Protein AF-0000000074454286 (afdb_homodimer)

Sequence (954 aa):
MTEEVDLLHLKRLQCFNDAVFAIVATILVLPIRKLEEDATESTSLADQLTDKWQQLLIYLVGFLVICAVWESQVLRFRILSRLDDVLVWLNLGSLLFTSFLPFTCALEGMFTDKYLAMMLICGNLLVLEILEVVMIVYAFHHPCLLDPEFENLCHQEIKQRLKLMLVKKVVNPFLYILAGAVSLAKIELALIVVAIVVFSPCINRLAGVIYRKWTRVRLTGSEFDRMFGNFIDKERVEFFSDGLFAIVSTLLILDITAEDFPTKEEVDRHGIQNSLLHMKSEILTYGATFVVVALLWFTHHSLFHFIENLNQVMLVCNNISLAFVGLAPLINVTLNRYAGYGKADSRLAVQVGAIIIFMASISQAVVFVIALCKGPNYLMARANPSVGSRTHTYLALKMAILPLMTFVVYLVAALCPSASASLSDDVYHIAAGLTPVIFILMKIVFSCFKDHRHCRQWRRGSVQEIDSEFYQIIESDMTEEVDLLHLKRLQCFNDAVFAIVATILVLPIRKLEEDATESTSLADQLTDKWQQLLIYLVGFLVICAVWESQVLRFRILSRLDDVLVWLNLGSLLFTSFLPFTCALEGMFTDKYLAMMLICGNLLVLEILEVVMIVYAFHHPCLLDPEFENLCHQEIKQRLKLMLVKKVVNPFLYILAGAVSLAKIELALIVVAIVVFSPCINRLAGVIYRKWTRVRLTGSEFDRMFGNFIDKERVEFFSDGLFAIVSTLLILDITAEDFPTKEEVDRHGIQNSLLHMKSEILTYGATFVVVALLWFTHHSLFHFIENLNQVMLVCNNISLAFVGLAPLINVTLNRYAGYGKADSRLAVQVGAIIIFMASISQAVVFVIALCKGPNYLMARANPSVGSRTHTYLALKMAILPLMTFVVYLVAALCPSASASLSDDVYHIAAGLTPVIFILMKIVFSCFKDHRHCRQWRRGSVQEIDSEFYQIIESD

Foldseek 3Di:
DPPVPFWDALVVVLLVLLLLLLLLLLCLLVLVLPQDPPPPLPQFPVNSCVVQVLSLVLSLLLSLLSVLLNLVVQLLCQFFGTDGPVLVVLSVVLSVLSSCLSVLSSCCSVCVPDLVSLLVNLVSVLVSLVSSLVSLVVCLVPVVGGDPVCVPDDPVVSVVLNVLLVQLSVQSNVLSVVLSVCSVPPNVVSSVSSSCSSVSLVVSLVSSVVVCVVVVDPDDPVRSCSSSNSWDDLVSLLSSLVSNLVSLLVVLCCCVVPPVDDDPVNCVVPNPVVSVVVCVQLVLLNVLLSLLSVLLNVLLVLLSVFWQTDHSVLSSLLSQLSSLSSNSSSLSSQLVVCQPSAQPSLLVSLLVNLVSSLSNLVSSVVSSVVLQVVDCNTGPPCLHCVRNVLNVVLSNVSSVLRNVLSVVLNCCSVPVPRVVSVCNSCSSSVSSVCSVVVNVVSVVVSVVVVVVVVVVVCVVVCVVCVVVVVVVVVVVD/DPPVPFWDALVVVLLVLLLLLLLLLLCLLVLVLPQDPPPPLPDFPVNSCVVQVLSLVLSLLLSLLSVLLNLVVQLLCQFFGTDGPVLVVLSVVLSVLSSCLSVLSSCCSVCVPDLVSLLVNLVSVLVSLVSSLVSLVVCLVPVVGGDVVCVPDDPVVSVVLNVLLVQLSVQSNVLSVVLSVCSVPPSVVSSVSSSCSSVSLVVSLVSSVVVCVVVVDPDDPVRSCSNSNSWDDLVSLLSSLVSNLVSLLVVLCCCDVPPVDDDPVNCVVPNPVVSVVVCVQLVLLNVLLSLLSVLLNVLLVLLSVFWQTDHSLLSSLLSQLSSLSSNSSSLSSQLVVQQPSALPSLLVSLLVNLVSSLSNLVSSLVSSVVLQVVDCNTGPPCLHCVRNVLNVVLSNVSSVLRNVLSVVLNCCSVPVPRVVSVCNSCSSSVSSVCSVVVNVVSVVVSVVVVVVVVVVVVVVVCVVCVVVVVVVVVVVD

pLDDT: mean 83.45, std 13.97, range [27.8, 98.0]

Solvent-accessible surface area (backbone atoms only — not comparable to full-atom values): 48932 Å² total; per-residue (Å²): 129,82,76,72,79,68,58,42,75,48,64,62,58,50,53,38,50,33,38,34,52,20,46,41,44,39,56,45,40,54,73,70,45,64,65,73,74,79,52,50,100,76,63,49,60,67,56,51,48,64,70,40,46,62,36,52,49,46,37,54,48,50,32,44,37,48,51,38,51,50,50,53,52,54,59,54,53,62,50,42,55,35,34,44,70,66,57,51,50,52,48,51,54,42,49,55,53,51,42,46,42,47,46,35,51,50,43,31,40,74,36,66,87,44,47,64,30,52,37,47,40,27,49,49,53,36,52,46,49,50,52,49,50,51,52,52,55,53,38,70,73,36,66,82,26,34,26,72,82,56,69,81,50,54,74,67,54,49,52,49,50,50,51,53,51,48,58,47,56,47,54,60,49,49,42,31,51,49,20,37,57,37,21,77,76,39,50,71,58,15,53,52,42,52,51,48,50,52,49,35,70,62,50,31,39,52,49,48,51,50,47,35,66,70,68,66,58,88,65,55,71,66,55,43,41,64,72,56,39,70,72,54,60,59,68,58,55,49,48,26,50,40,35,33,54,30,50,47,55,47,52,42,43,44,51,47,53,70,69,64,45,87,46,71,68,52,29,71,73,62,29,61,68,53,50,50,59,70,40,43,66,54,51,49,45,42,53,28,51,42,44,48,52,47,50,52,49,50,44,50,53,59,52,57,70,42,42,65,48,51,52,62,67,43,48,52,31,47,50,51,16,49,55,32,50,39,43,50,52,42,38,48,48,42,42,60,69,24,48,81,77,38,56,69,45,20,25,48,33,46,33,52,37,23,50,38,52,24,50,19,34,45,26,51,37,47,36,54,52,51,28,62,70,74,31,69,72,23,22,41,61,56,53,33,63,88,74,20,48,64,54,20,51,53,50,52,48,56,45,43,48,57,32,51,52,27,48,50,47,31,48,46,32,70,62,51,54,79,88,46,39,66,51,35,63,40,40,62,52,49,48,39,61,46,51,61,50,50,54,51,51,50,50,51,53,54,51,50,51,48,51,50,48,51,51,46,46,48,51,47,45,51,44,46,49,46,47,50,54,50,52,52,58,55,68,75,100,128,83,76,74,78,69,59,41,73,49,65,61,59,50,52,38,49,34,37,34,53,21,45,44,46,39,57,45,41,55,72,70,44,61,63,72,74,80,50,49,99,77,65,50,57,69,56,53,48,65,69,40,43,62,36,52,49,46,39,56,48,50,32,43,38,49,50,37,52,49,50,52,52,54,60,54,54,63,50,40,55,36,35,44,69,66,58,50,50,52,49,50,54,43,48,54,53,52,42,45,43,47,44,33,52,49,42,31,39,74,38,64,86,44,46,64,30,52,36,47,40,27,49,48,53,36,52,46,49,51,52,49,51,52,51,52,54,51,39,70,73,36,66,83,27,34,28,73,83,54,70,80,49,52,73,68,52,49,51,50,50,51,51,52,51,49,58,48,55,47,54,60,49,48,42,30,52,48,20,35,56,37,22,76,77,38,48,71,58,15,53,50,43,51,50,48,49,53,49,34,69,62,51,32,39,51,51,47,51,50,48,36,67,70,69,67,60,89,64,55,72,65,54,44,41,63,72,56,38,69,70,54,61,60,66,58,54,49,49,24,51,40,35,33,54,31,47,46,55,49,52,42,42,43,50,48,52,70,68,64,46,88,47,70,67,52,31,70,73,62,29,62,67,53,51,51,58,71,40,41,64,53,52,49,45,42,52,28,52,40,46,48,53,48,49,51,49,50,43,49,53,58,51,57,70,41,43,65,46,49,50,63,68,43,48,52,31,47,50,51,16,49,54,31,52,38,43,49,52,43,39,47,48,41,40,59,67,25,50,80,78,38,59,67,44,18,25,49,32,47,35,53,35,23,49,37,53,26,52,20,34,44,26,50,39,47,36,53,51,52,27,62,70,73,31,72,73,23,23,39,60,55,55,32,64,87,74,19,47,64,54,20,51,52,52,52,48,56,45,44,48,56,32,50,51,26,48,50,48,31,49,46,32,70,63,51,55,80,89,46,39,66,51,34,63,40,40,60,52,50,48,38,60,44,50,60,50,51,55,51,52,51,49,50,53,56,52,50,51,49,52,51,45,51,52,45,48,48,52,48,45,52,45,46,51,47,46,49,53,50,52,53,58,55,66,74,101

Organism: Stylophora pistillata (NCBI:txid50429)

Nearest PDB structures (foldseek):
  6w8p-assembly1_B  TM=8.683E-01  e=8.591E-17  Homo sapiens
  7unl-assembly1_A  TM=8.965E-01  e=6.918E-15  Homo sapiens
  6w8o-assembly1_B  TM=8.410E-01  e=3.084E-16  Homo sapiens
  8vic-assembly1_B  TM=8.983E-01  e=2.380E-14  Homo sapiens
  6w8n-assembly1_B  TM=8.436E-01  e=1.206E-15  Homo sapiens

Structure (mmCIF, N/CA/C/O backbone):
data_AF-0000000074454286-model_v1
#
loop_
_entity.id
_entity.type
_entity.pdbx_description
1 polymer 'Endosomal/lysosomal proton channel TMEM175'
#
loop_
_atom_site.group_PDB
_atom_site.id
_atom_site.type_symbol
_atom_site.label_atom_id
_atom_site.label_alt_id
_atom_site.label_comp_id
_atom_site.label_asym_id
_atom_site.label_entity_id
_atom_site.label_seq_id
_atom_site.pdbx_PDB_ins_code
_atom_site.Cartn_x
_atom_site.Cartn_y
_atom_site.Cartn_z
_atom_site.occupancy
_atom_site.B_iso_or_equiv
_atom_site.auth_seq_id
_atom_site.auth_comp_id
_atom_site.auth_asym_id
_atom_site.auth_atom_id
_atom_site.pdbx_PDB_model_num
ATOM 1 N N . MET A 1 1 ? -20.047 -25.688 -24.312 1 27.86 1 MET A N 1
ATOM 2 C CA . MET A 1 1 ? -19.078 -25.047 -23.422 1 27.86 1 MET A CA 1
ATOM 3 C C . MET A 1 1 ? -19.469 -23.609 -23.109 1 27.86 1 MET A C 1
ATOM 5 O O . MET A 1 1 ? -19.5 -22.766 -24.016 1 27.86 1 MET A O 1
ATOM 9 N N . THR A 1 2 ? -20.438 -23.312 -22.422 1 34.41 2 THR A N 1
ATOM 10 C CA . THR A 1 2 ? -21.125 -22.062 -22.125 1 34.41 2 THR A CA 1
ATOM 11 C C . THR A 1 2 ? -20.109 -20.938 -21.891 1 34.41 2 THR A C 1
ATOM 13 O O . THR A 1 2 ? -19.203 -21.078 -21.047 1 34.41 2 THR A O 1
ATOM 16 N N . GLU A 1 3 ? -19.719 -20.234 -22.812 1 39.44 3 GLU A N 1
ATOM 17 C CA . GLU A 1 3 ? -18.875 -19.062 -23.094 1 39.44 3 GLU A CA 1
ATOM 18 C C . GLU A 1 3 ? -18.984 -18.031 -21.969 1 39.44 3 GLU A C 1
ATOM 20 O O . GLU A 1 3 ? -19.891 -17.203 -21.953 1 39.44 3 GLU A O 1
ATOM 25 N N . GLU A 1 4 ? -18.969 -18.391 -20.719 1 45.56 4 GLU A N 1
ATOM 26 C CA . GLU A 1 4 ? -19.281 -17.641 -19.516 1 45.56 4 GLU A CA 1
ATOM 27 C C . GLU A 1 4 ? -18.422 -16.375 -19.406 1 45.56 4 GLU A C 1
ATOM 29 O O . GLU A 1 4 ? -17.281 -16.438 -18.953 1 45.56 4 GLU A O 1
ATOM 34 N N . VAL A 1 5 ? -18.688 -15.453 -20.359 1 48.56 5 VAL A N 1
ATOM 35 C CA . VAL A 1 5 ? -18.109 -14.227 -20.875 1 48.56 5 VAL A CA 1
ATOM 36 C C . VAL A 1 5 ? -17.703 -13.305 -19.734 1 48.56 5 VAL A C 1
ATOM 38 O O . VAL A 1 5 ? -16.688 -12.633 -19.797 1 48.56 5 VAL A O 1
ATOM 41 N N . ASP A 1 6 ? -18.516 -13.25 -18.578 1 57.16 6 ASP A N 1
ATOM 42 C CA . ASP A 1 6 ? -18.375 -12.078 -17.719 1 57.16 6 ASP A CA 1
ATOM 43 C C . ASP A 1 6 ? -17.734 -12.43 -16.391 1 57.16 6 ASP A C 1
ATOM 45 O O . ASP A 1 6 ? -17.969 -11.758 -15.383 1 57.16 6 ASP A O 1
ATOM 49 N N . LEU A 1 7 ? -17 -13.484 -16.453 1 61.41 7 LEU A N 1
ATOM 50 C CA . LEU A 1 7 ? -16.422 -13.844 -15.156 1 61.41 7 LEU A CA 1
ATOM 51 C C . LEU A 1 7 ? -14.961 -13.445 -15.078 1 61.41 7 LEU A C 1
ATOM 53 O O . LEU A 1 7 ? -14.227 -13.555 -16.062 1 61.41 7 LEU A O 1
ATOM 57 N N . LEU A 1 8 ? -14.703 -12.742 -14.039 1 74.06 8 LEU A N 1
ATOM 58 C CA . LEU A 1 8 ? -13.359 -12.234 -13.781 1 74.06 8 LEU A CA 1
ATOM 59 C C . LEU A 1 8 ? -12.625 -13.109 -12.773 1 74.06 8 LEU A C 1
ATOM 61 O O . LEU A 1 8 ? -13.258 -13.883 -12.039 1 74.06 8 LEU A O 1
ATOM 65 N N . HIS A 1 9 ? -11.32 -13.039 -12.797 1 77.25 9 HIS A N 1
ATOM 66 C CA . HIS A 1 9 ? -10.484 -13.758 -11.852 1 77.25 9 HIS A CA 1
ATOM 67 C C . HIS A 1 9 ? -10.531 -13.117 -10.469 1 77.25 9 HIS A C 1
ATOM 69 O O . HIS A 1 9 ? -10.602 -11.891 -10.352 1 77.25 9 HIS A O 1
ATOM 75 N N . LEU A 1 10 ? -10.516 -13.906 -9.445 1 83.88 10 LEU A N 1
ATOM 76 C CA . LEU A 1 10 ? -10.711 -13.508 -8.055 1 83.88 10 LEU A CA 1
ATOM 77 C C . LEU A 1 10 ? -9.406 -12.984 -7.461 1 83.88 10 LEU A C 1
ATOM 79 O O . LEU A 1 10 ? -9.43 -12.156 -6.543 1 83.88 10 LEU A O 1
ATOM 83 N N . LYS A 1 11 ? -8.336 -13.352 -7.984 1 84.25 11 LYS A N 1
ATOM 84 C CA . LYS A 1 11 ? -7.039 -13.133 -7.348 1 84.25 11 LYS A CA 1
ATOM 85 C C . LYS A 1 11 ? -6.703 -11.648 -7.281 1 84.25 11 LYS A C 1
ATOM 87 O O . LYS A 1 11 ? -6.258 -11.148 -6.246 1 84.25 11 LYS A O 1
ATOM 92 N N . ARG A 1 12 ? -7 -10.922 -8.32 1 88.62 12 ARG A N 1
ATOM 93 C CA . ARG A 1 12 ? -6.645 -9.508 -8.359 1 88.62 12 ARG A CA 1
ATOM 94 C C . ARG A 1 12 ? -7.473 -8.703 -7.359 1 88.62 12 ARG A C 1
ATOM 96 O O . ARG A 1 12 ? -6.945 -7.828 -6.672 1 88.62 12 ARG A O 1
ATOM 103 N N . LEU A 1 13 ? -8.75 -9 -7.355 1 91.19 13 LEU A N 1
ATOM 104 C CA . LEU A 1 13 ? -9.617 -8.305 -6.414 1 91.19 13 LEU A CA 1
ATOM 105 C C . LEU A 1 13 ? -9.211 -8.602 -4.973 1 91.19 13 LEU A C 1
ATOM 107 O O . LEU A 1 13 ? -9.227 -7.707 -4.125 1 91.19 13 LEU A O 1
ATOM 111 N N . GLN A 1 14 ? -8.828 -9.828 -4.707 1 90.81 14 GLN A N 1
ATOM 112 C CA . GLN A 1 14 ? -8.391 -10.219 -3.373 1 90.81 14 GLN A CA 1
ATOM 113 C C . GLN A 1 14 ? -7.125 -9.461 -2.969 1 90.81 14 GLN A C 1
ATOM 115 O O . GLN A 1 14 ? -7.027 -8.961 -1.844 1 90.81 14 GLN A O 1
ATOM 120 N N . CYS A 1 15 ? -6.23 -9.359 -3.863 1 89.75 15 CYS A N 1
ATOM 121 C CA . CYS A 1 15 ? -4.988 -8.648 -3.598 1 89.75 15 CYS A CA 1
ATOM 122 C C . CYS A 1 15 ? -5.246 -7.164 -3.375 1 89.75 15 CYS A C 1
ATOM 124 O O . CYS A 1 15 ? -4.613 -6.535 -2.525 1 89.75 15 CYS A O 1
ATOM 126 N N . PHE A 1 16 ? -6.195 -6.676 -4.164 1 93.69 16 PHE A N 1
ATOM 127 C CA . PHE A 1 16 ? -6.562 -5.273 -4.008 1 93.69 16 PHE A CA 1
ATOM 128 C C . PHE A 1 16 ? -7.152 -5.02 -2.625 1 93.69 16 PHE A C 1
ATOM 130 O O . PHE A 1 16 ? -6.797 -4.043 -1.962 1 93.69 16 PHE A O 1
ATOM 137 N N . ASN A 1 17 ? -8 -5.914 -2.188 1 94.38 17 ASN A N 1
ATOM 138 C CA . ASN A 1 17 ? -8.602 -5.816 -0.859 1 94.38 17 ASN A CA 1
ATOM 139 C C . ASN A 1 17 ? -7.543 -5.891 0.238 1 94.38 17 ASN A C 1
ATOM 141 O O . ASN A 1 17 ? -7.562 -5.098 1.182 1 94.38 17 ASN A O 1
ATOM 145 N N . ASP A 1 18 ? -6.621 -6.82 0.108 1 94.06 18 ASP A N 1
ATOM 146 C CA . ASP A 1 18 ? -5.559 -6.977 1.099 1 94.06 18 ASP A CA 1
ATOM 147 C C . ASP A 1 18 ? -4.754 -5.688 1.246 1 94.06 18 ASP A C 1
ATOM 149 O O . ASP A 1 18 ? -4.434 -5.273 2.363 1 94.06 18 ASP A O 1
ATOM 153 N N . ALA A 1 19 ? -4.484 -5.078 0.121 1 94.62 19 ALA A N 1
ATOM 154 C CA . ALA A 1 19 ? -3.697 -3.846 0.132 1 94.62 19 ALA A CA 1
ATOM 155 C C . ALA A 1 19 ? -4.453 -2.717 0.826 1 94.62 19 ALA A C 1
ATOM 157 O O . ALA A 1 19 ? -3.891 -2.008 1.664 1 94.62 19 ALA A O 1
ATOM 158 N N . VAL A 1 20 ? -5.699 -2.543 0.505 1 96.19 20 VAL A N 1
ATOM 159 C CA . VAL A 1 20 ? -6.492 -1.458 1.075 1 96.19 20 VAL A CA 1
ATOM 160 C C . VAL A 1 20 ? -6.617 -1.646 2.584 1 96.19 20 VAL A C 1
ATOM 162 O O . VAL A 1 20 ? -6.422 -0.702 3.354 1 96.19 20 VAL A O 1
ATOM 165 N N . PHE A 1 21 ? -6.852 -2.871 3.039 1 96.75 21 PHE A N 1
ATOM 166 C CA . PHE A 1 21 ? -7 -3.145 4.465 1 96.75 21 PHE A CA 1
ATOM 167 C C . PHE A 1 21 ? -5.691 -2.885 5.203 1 96.75 21 PHE A C 1
ATOM 169 O O . PHE A 1 21 ? -5.695 -2.342 6.309 1 96.75 21 PHE A O 1
ATOM 176 N N . ALA A 1 22 ? -4.59 -3.311 4.578 1 96.5 22 ALA A N 1
ATOM 177 C CA . ALA A 1 22 ? -3.285 -3.09 5.199 1 96.5 22 ALA A CA 1
ATOM 178 C C . ALA A 1 22 ? -3.01 -1.601 5.379 1 96.5 22 ALA A C 1
ATOM 180 O O . ALA A 1 22 ? -2.543 -1.175 6.438 1 96.5 22 ALA A O 1
ATOM 181 N N . ILE A 1 23 ? -3.359 -0.828 4.355 1 95.31 23 ILE A N 1
ATOM 182 C CA . ILE A 1 23 ? -3.105 0.608 4.398 1 95.31 23 ILE A CA 1
ATOM 183 C C . ILE A 1 23 ? -4.02 1.266 5.43 1 95.31 23 ILE A C 1
ATOM 185 O O . ILE A 1 23 ? -3.57 2.086 6.23 1 95.31 23 ILE A O 1
ATOM 189 N N . VAL A 1 24 ? -5.277 0.872 5.453 1 95.88 24 VAL A N 1
ATOM 190 C CA . VAL A 1 24 ? -6.258 1.44 6.367 1 95.88 24 VAL A CA 1
ATOM 191 C C . VAL A 1 24 ? -5.848 1.157 7.812 1 95.88 24 VAL A C 1
ATOM 193 O O . VAL A 1 24 ? -5.887 2.049 8.664 1 95.88 24 VAL A O 1
ATOM 196 N N . ALA A 1 25 ? -5.363 -0.051 8.086 1 96 25 ALA A N 1
ATOM 197 C CA . ALA A 1 25 ? -4.926 -0.417 9.43 1 96 25 ALA A CA 1
ATOM 198 C C . ALA A 1 25 ? -3.719 0.414 9.859 1 96 25 ALA A C 1
ATOM 200 O O . ALA A 1 25 ? -3.625 0.833 11.016 1 96 25 ALA A O 1
ATOM 201 N N . THR A 1 26 ? -2.896 0.72 8.906 1 94.06 26 THR A N 1
ATOM 202 C CA . THR A 1 26 ? -1.652 1.414 9.219 1 94.06 26 THR A CA 1
ATOM 203 C C . THR A 1 26 ? -1.902 2.904 9.43 1 94.06 26 THR A C 1
ATOM 205 O O . THR A 1 26 ? -1.291 3.525 10.305 1 94.06 26 THR A O 1
ATOM 208 N N . ILE A 1 27 ? -2.814 3.498 8.695 1 91.12 27 ILE A N 1
ATOM 209 C CA . ILE A 1 27 ? -3.012 4.941 8.742 1 91.12 27 ILE A CA 1
ATOM 210 C C . ILE A 1 27 ? -3.689 5.328 10.055 1 91.12 27 ILE A C 1
ATOM 212 O O . ILE A 1 27 ? -3.701 6.5 10.438 1 91.12 27 ILE A O 1
ATOM 216 N N . LEU A 1 28 ? -4.145 4.355 10.875 1 92.56 28 LEU A N 1
ATOM 217 C CA . LEU A 1 28 ? -4.719 4.602 12.195 1 92.56 28 LEU A CA 1
ATOM 218 C C . LEU A 1 28 ? -3.699 5.266 13.117 1 92.56 28 LEU A C 1
ATOM 220 O O . LEU A 1 28 ? -4.07 5.863 14.133 1 92.56 28 LEU A O 1
ATOM 224 N N . VAL A 1 29 ? -2.424 5.184 12.75 1 92.06 29 VAL A N 1
ATOM 225 C CA . VAL A 1 29 ? -1.364 5.68 13.625 1 92.06 29 VAL A CA 1
ATOM 226 C C . VAL A 1 29 ? -1.207 7.188 13.445 1 92.06 29 VAL A C 1
ATOM 228 O O . VAL A 1 29 ? -0.627 7.867 14.289 1 92.06 29 VAL A O 1
ATOM 231 N N . LEU A 1 30 ? -1.752 7.758 12.438 1 86.69 30 LEU A N 1
ATOM 232 C CA . LEU A 1 30 ? -1.452 9.125 12.031 1 86.69 30 LEU A CA 1
ATOM 233 C C . LEU A 1 30 ? -1.919 10.125 13.086 1 86.69 30 LEU A C 1
ATOM 235 O O . LEU A 1 30 ? -1.183 11.047 13.445 1 86.69 30 LEU A O 1
ATOM 239 N N . PRO A 1 31 ? -3.088 9.914 13.695 1 83.5 31 PRO A N 1
ATOM 240 C CA . PRO A 1 31 ? -3.506 10.875 14.719 1 83.5 31 PRO A CA 1
ATOM 241 C C . PRO A 1 31 ? -2.643 10.82 15.977 1 83.5 31 PRO A C 1
ATOM 243 O O . PRO A 1 31 ? -2.527 11.812 16.703 1 83.5 31 PRO A O 1
ATOM 246 N N . ILE A 1 32 ? -2.064 9.727 16.203 1 85 32 ILE A N 1
ATOM 247 C CA . ILE A 1 32 ? -1.253 9.539 17.406 1 85 32 ILE A CA 1
ATOM 248 C C . ILE A 1 32 ? 0.127 10.156 17.188 1 85 32 ILE A C 1
ATOM 250 O O . ILE A 1 32 ? 0.755 10.617 18.156 1 85 32 ILE A O 1
ATOM 254 N N . ARG A 1 33 ? 0.502 10.164 15.969 1 81.25 33 ARG A N 1
ATOM 255 C CA . ARG A 1 33 ? 1.832 10.68 15.656 1 81.25 33 ARG A CA 1
ATOM 256 C C . ARG A 1 33 ? 1.881 12.195 15.805 1 81.25 33 ARG A C 1
ATOM 258 O O . ARG A 1 33 ? 2.953 12.766 16.016 1 81.25 33 ARG A O 1
ATOM 265 N N . LYS A 1 34 ? 0.724 12.859 15.703 1 74.88 34 LYS A N 1
ATOM 266 C CA . LYS A 1 34 ? 0.707 14.312 15.859 1 74.88 34 LYS A CA 1
ATOM 267 C C . LYS A 1 34 ? 0.837 14.711 17.328 1 74.88 34 LYS A C 1
ATOM 269 O O . LYS A 1 34 ? -0.135 14.641 18.078 1 74.88 34 LYS A O 1
ATOM 274 N N . LEU A 1 35 ? 2.105 14.766 17.812 1 62.41 35 LEU A N 1
ATOM 275 C CA . LEU A 1 35 ? 2.361 15.227 19.172 1 62.41 35 LEU A CA 1
ATOM 276 C C . LEU A 1 35 ? 2.209 16.75 19.281 1 62.41 35 LEU A C 1
ATOM 278 O O . LEU A 1 35 ? 2.506 17.469 18.312 1 62.41 35 LEU A O 1
ATOM 282 N N . GLU A 1 36 ? 1.261 17.25 20.031 1 56.94 36 GLU A N 1
ATOM 283 C CA . GLU A 1 36 ? 0.898 18.656 20.172 1 56.94 36 GLU A CA 1
ATOM 284 C C . GLU A 1 36 ? 2.139 19.531 20.328 1 56.94 36 GLU A C 1
ATOM 286 O O . GLU A 1 36 ? 3.033 19.219 21.109 1 56.94 36 GLU A O 1
ATOM 291 N N . GLU A 1 37 ? 2.408 20.266 19.172 1 54 37 GLU A N 1
ATOM 292 C CA . GLU A 1 37 ? 3.467 21.281 19.203 1 54 37 GLU A CA 1
ATOM 293 C C . GLU A 1 37 ? 3.354 22.156 20.438 1 54 37 GLU A C 1
ATOM 295 O O . GLU A 1 37 ? 4.363 22.625 20.984 1 54 37 GLU A O 1
ATOM 300 N N . ASP A 1 38 ? 2.047 22.641 20.562 1 48.5 38 ASP A N 1
ATOM 301 C CA . ASP A 1 38 ? 1.923 23.719 21.531 1 48.5 38 ASP A CA 1
ATOM 302 C C . ASP A 1 38 ? 2.328 23.266 22.938 1 48.5 38 ASP A C 1
ATOM 304 O O . ASP A 1 38 ? 2.004 23.906 23.922 1 48.5 38 ASP A O 1
ATOM 308 N N . ALA A 1 39 ? 2.58 22.047 23.047 1 49.19 39 ALA A N 1
ATOM 309 C CA . ALA A 1 39 ? 3.041 21.75 24.391 1 49.19 39 ALA A CA 1
ATOM 310 C C . ALA A 1 39 ? 4.152 22.703 24.812 1 49.19 39 ALA A C 1
ATOM 312 O O . ALA A 1 39 ? 5.191 22.797 24.156 1 49.19 39 ALA A O 1
ATOM 313 N N . THR A 1 40 ? 3.77 23.641 25.25 1 46.72 40 THR A N 1
ATOM 314 C CA . THR A 1 40 ? 4.676 24.531 25.953 1 46.72 40 THR A CA 1
ATOM 315 C C . THR A 1 40 ? 5.949 23.797 26.359 1 46.72 40 THR A C 1
ATOM 317 O O . THR A 1 40 ? 5.949 22.578 26.516 1 46.72 40 THR A O 1
ATOM 320 N N . GLU A 1 41 ? 7.148 24.5 26.094 1 51.16 41 GLU A N 1
ATOM 321 C CA . GLU A 1 41 ? 8.469 24.172 26.609 1 51.16 41 GLU A CA 1
ATOM 322 C C . GLU A 1 41 ? 8.375 23.141 27.734 1 51.16 41 GLU A C 1
ATOM 324 O O . GLU A 1 41 ? 9.32 22.375 27.969 1 51.16 41 GLU A O 1
ATOM 329 N N . SER A 1 42 ? 7.25 23.062 28.469 1 55.72 42 SER A N 1
ATOM 330 C CA . SER A 1 42 ? 7.328 22.469 29.797 1 55.72 42 SER A CA 1
ATOM 331 C C . SER A 1 42 ? 6.719 21.062 29.812 1 55.72 42 SER A C 1
ATOM 333 O O . SER A 1 42 ? 6.832 20.344 30.797 1 55.72 42 SER A O 1
ATOM 335 N N . THR A 1 43 ? 6.098 20.625 28.594 1 69.75 43 THR A N 1
ATOM 336 C CA . THR A 1 43 ? 5.434 19.344 28.859 1 69.75 43 THR A CA 1
ATOM 337 C C . THR A 1 43 ? 6.34 18.172 28.5 1 69.75 43 THR A C 1
ATOM 339 O O . THR A 1 43 ? 6.848 18.109 27.375 1 69.75 43 THR A O 1
ATOM 342 N N . SER A 1 44 ? 6.719 17.406 29.469 1 81 44 SER A N 1
ATOM 343 C CA . SER A 1 44 ? 7.57 16.219 29.375 1 81 44 SER A CA 1
ATOM 344 C C . SER A 1 44 ? 6.949 15.156 28.469 1 81 44 SER A C 1
ATOM 346 O O . SER A 1 44 ? 5.734 15.164 28.25 1 81 44 SER A O 1
ATOM 348 N N . LEU A 1 45 ? 7.691 14.445 27.719 1 84.69 45 LEU A N 1
ATOM 349 C CA . LEU A 1 45 ? 7.238 13.336 26.875 1 84.69 45 LEU A CA 1
ATOM 350 C C . LEU A 1 45 ? 6.348 12.383 27.672 1 84.69 45 LEU A C 1
ATOM 352 O O . LEU A 1 45 ? 5.355 11.875 27.156 1 84.69 45 LEU A O 1
ATOM 356 N N . ALA A 1 46 ? 6.707 12.156 28.922 1 84.19 46 ALA A N 1
ATOM 357 C CA . ALA A 1 46 ? 5.914 11.281 29.781 1 84.19 46 ALA A CA 1
ATOM 358 C C . ALA A 1 46 ? 4.484 11.805 29.922 1 84.19 46 ALA A C 1
ATOM 360 O O . ALA A 1 46 ? 3.527 11.031 29.891 1 84.19 46 ALA A O 1
ATOM 361 N N . ASP A 1 47 ? 4.363 13.07 30.047 1 84.12 47 ASP A N 1
ATOM 362 C CA . ASP A 1 47 ? 3.049 13.688 30.188 1 84.12 47 ASP A CA 1
ATOM 363 C C . ASP A 1 47 ? 2.248 13.57 28.891 1 84.12 47 ASP A C 1
ATOM 365 O O . ASP A 1 47 ? 1.048 13.289 28.922 1 84.12 47 ASP A O 1
ATOM 369 N N . GLN A 1 48 ? 2.889 13.711 27.844 1 85.06 48 GLN A N 1
ATOM 370 C CA . GLN A 1 48 ? 2.205 13.625 26.562 1 85.06 48 GLN A CA 1
ATOM 371 C C . GLN A 1 48 ? 1.738 12.203 26.281 1 85.06 48 GLN A C 1
ATOM 373 O O . GLN A 1 48 ? 0.639 11.992 25.766 1 85.06 48 GLN A O 1
ATOM 378 N N . LEU A 1 49 ? 2.59 11.312 26.672 1 85.44 49 LEU A N 1
ATOM 379 C CA . LEU A 1 49 ? 2.24 9.914 26.453 1 85.44 49 LEU A CA 1
ATOM 380 C C . LEU A 1 49 ? 1.092 9.484 27.359 1 85.44 49 LEU A C 1
ATOM 382 O O . LEU A 1 49 ? 0.227 8.711 26.953 1 85.44 49 LEU A O 1
ATOM 386 N N . THR A 1 50 ? 1.124 9.969 28.562 1 85.06 50 THR A N 1
ATOM 387 C CA . THR A 1 50 ? 0.041 9.672 29.484 1 85.06 50 THR A CA 1
ATOM 388 C C . THR A 1 50 ? -1.267 10.297 29.016 1 85.06 50 THR A C 1
ATOM 390 O O . THR A 1 50 ? -2.34 9.719 29.188 1 85.06 50 THR A O 1
ATOM 393 N N . ASP A 1 51 ? -1.116 11.406 28.406 1 82.69 51 ASP A N 1
ATOM 394 C CA . ASP A 1 51 ? -2.299 12.07 27.875 1 82.69 51 ASP A CA 1
ATOM 395 C C . ASP A 1 51 ? -2.836 11.336 26.641 1 82.69 51 ASP A C 1
ATOM 397 O O . ASP A 1 51 ? -4.043 11.336 26.391 1 82.69 51 ASP A O 1
ATOM 401 N N . LYS A 1 52 ? -1.985 10.648 25.953 1 87.31 52 LYS A N 1
ATOM 402 C CA . LYS A 1 52 ? -2.381 10.016 24.688 1 87.31 52 LYS A CA 1
ATOM 403 C C . LYS A 1 52 ? -2.592 8.516 24.875 1 87.31 52 LYS A C 1
ATOM 405 O O . LYS A 1 52 ? -2.764 7.785 23.891 1 87.31 52 LYS A O 1
ATOM 410 N N . TRP A 1 53 ? -2.621 8.031 26.109 1 86.69 53 TRP A N 1
ATOM 411 C CA . TRP A 1 53 ? -2.727 6.598 26.359 1 86.69 53 TRP A CA 1
ATOM 412 C C . TRP A 1 53 ? -4.051 6.051 25.828 1 86.69 53 TRP A C 1
ATOM 414 O O . TRP A 1 53 ? -4.109 4.926 25.328 1 86.69 53 TRP A O 1
ATOM 424 N N . GLN A 1 54 ? -5.137 6.77 25.906 1 87 54 GLN A N 1
ATOM 425 C CA . GLN A 1 54 ? -6.43 6.324 25.406 1 87 54 GLN A CA 1
ATOM 426 C C . GLN A 1 54 ? -6.414 6.227 23.875 1 87 54 GLN A C 1
ATOM 428 O O . GLN A 1 54 ? -6.984 5.289 23.312 1 87 54 GLN A O 1
ATOM 433 N N . GLN A 1 55 ? -5.727 7.164 23.234 1 89.62 55 GLN A N 1
ATOM 434 C CA . GLN A 1 55 ? -5.613 7.121 21.781 1 89.62 55 GLN A CA 1
ATOM 435 C C . GLN A 1 55 ? -4.801 5.914 21.328 1 89.62 55 GLN A C 1
ATOM 437 O O . GLN A 1 55 ? -5.109 5.301 20.297 1 89.62 55 GLN A O 1
ATOM 442 N N . LEU A 1 56 ? -3.785 5.629 22.156 1 91.81 56 LEU A N 1
ATOM 443 C CA . LEU A 1 56 ? -2.961 4.465 21.844 1 91.81 56 LEU A CA 1
ATOM 444 C C . LEU A 1 56 ? -3.764 3.176 21.984 1 91.81 56 LEU A C 1
ATOM 446 O O . LEU A 1 56 ? -3.625 2.26 21.172 1 91.81 56 LEU A O 1
ATOM 450 N N . LEU A 1 57 ? -4.617 3.111 22.938 1 90.69 57 LEU A N 1
ATOM 451 C CA . LEU A 1 57 ? -5.473 1.945 23.141 1 90.69 57 LEU A CA 1
ATOM 452 C C . LEU A 1 57 ? -6.461 1.789 22 1 90.69 57 LEU A C 1
ATOM 454 O O . LEU A 1 57 ? -6.68 0.678 21.516 1 90.69 57 LEU A O 1
ATOM 458 N N . ILE A 1 58 ? -7.055 2.877 21.594 1 91.31 58 ILE A N 1
ATOM 459 C CA . ILE A 1 58 ? -8 2.854 20.484 1 91.31 58 ILE A CA 1
ATOM 460 C C . ILE A 1 58 ? -7.289 2.43 19.203 1 91.31 58 ILE A C 1
ATOM 462 O O . ILE A 1 58 ? -7.852 1.707 18.391 1 91.31 58 ILE A O 1
ATOM 466 N N . TYR A 1 59 ? -6.031 2.871 19.047 1 94.44 59 TYR A N 1
ATOM 467 C CA . TYR A 1 59 ? -5.23 2.451 17.906 1 94.44 59 TYR A CA 1
ATOM 468 C C . TYR A 1 59 ? -5.031 0.94 17.906 1 94.44 59 TYR A C 1
ATOM 470 O O . TYR A 1 59 ? -5.27 0.277 16.891 1 94.44 59 TYR A O 1
ATOM 478 N N . LEU A 1 60 ? -4.637 0.397 19.031 1 94.06 60 LEU A N 1
ATOM 479 C CA . LEU A 1 60 ? -4.324 -1.025 19.109 1 94.06 60 LEU A CA 1
ATOM 480 C C . LEU A 1 60 ? -5.574 -1.871 18.891 1 94.06 60 LEU A C 1
ATOM 482 O O . LEU A 1 60 ? -5.559 -2.812 18.094 1 94.06 60 LEU A O 1
ATOM 486 N N . VAL A 1 61 ? -6.684 -1.482 19.531 1 92.62 61 VAL A N 1
ATOM 487 C CA . VAL A 1 61 ? -7.934 -2.223 19.391 1 92.62 61 VAL A CA 1
ATOM 488 C C . VAL A 1 61 ? -8.477 -2.061 17.969 1 92.62 61 VAL A C 1
ATOM 490 O O . VAL A 1 61 ? -8.898 -3.037 17.344 1 92.62 61 VAL A O 1
ATOM 493 N N . GLY A 1 62 ? -8.453 -0.783 17.531 1 94 62 GLY A N 1
ATOM 494 C CA . GLY A 1 62 ? -8.906 -0.534 16.172 1 94 62 GLY A CA 1
ATOM 495 C C . GLY A 1 62 ? -8.125 -1.311 15.125 1 94 62 GLY A C 1
ATOM 496 O O . GLY A 1 62 ? -8.711 -1.86 14.188 1 94 62 GLY A O 1
ATOM 497 N N . PHE A 1 63 ? -6.797 -1.414 15.289 1 96.56 63 PHE A N 1
ATOM 498 C CA . PHE A 1 63 ? -5.934 -2.16 14.383 1 96.56 63 PHE A CA 1
ATOM 499 C C . PHE A 1 63 ? -6.32 -3.635 14.352 1 96.56 63 PHE A C 1
ATOM 501 O O . PHE A 1 63 ? -6.484 -4.219 13.281 1 96.56 63 PHE A O 1
ATOM 508 N N . LEU A 1 64 ? -6.531 -4.191 15.461 1 94.62 64 LEU A N 1
ATOM 509 C CA . LEU A 1 64 ? -6.836 -5.617 15.562 1 94.62 64 LEU A CA 1
ATOM 510 C C . LEU A 1 64 ? -8.242 -5.91 15.039 1 94.62 64 LEU A C 1
ATOM 512 O O . LEU A 1 64 ? -8.477 -6.961 14.445 1 94.62 64 LEU A O 1
ATOM 516 N N . VAL A 1 65 ? -9.141 -5.004 15.266 1 92.88 65 VAL A N 1
ATOM 517 C CA . VAL A 1 65 ? -10.492 -5.172 14.758 1 92.88 65 VAL A CA 1
ATOM 518 C C . VAL A 1 65 ? -10.484 -5.137 13.234 1 92.88 65 VAL A C 1
ATOM 520 O O . VAL A 1 65 ? -11.141 -5.953 12.586 1 92.88 65 VAL A O 1
ATOM 523 N N . ILE A 1 66 ? -9.734 -4.219 12.664 1 94.31 66 ILE A N 1
ATOM 524 C CA . ILE A 1 66 ? -9.625 -4.133 11.211 1 94.31 66 ILE A CA 1
ATOM 525 C C . ILE A 1 66 ? -9.031 -5.43 10.664 1 94.31 66 ILE A C 1
ATOM 527 O O . ILE A 1 66 ? -9.477 -5.934 9.633 1 94.31 66 ILE A O 1
ATOM 531 N N . CYS A 1 67 ? -8.039 -5.984 11.398 1 94 67 CYS A N 1
ATOM 532 C CA . CYS A 1 67 ? -7.457 -7.254 10.984 1 94 67 CYS A CA 1
ATOM 533 C C . CYS A 1 67 ? -8.492 -8.375 11.039 1 94 67 CYS A C 1
ATOM 535 O O . CYS A 1 67 ? -8.523 -9.234 10.156 1 94 67 CYS A O 1
ATOM 537 N N . ALA A 1 68 ? -9.328 -8.32 12.023 1 90.12 68 ALA A N 1
ATOM 538 C CA . ALA A 1 68 ? -10.375 -9.336 12.141 1 90.12 68 ALA A CA 1
ATOM 539 C C . ALA A 1 68 ? -11.383 -9.219 11.008 1 90.12 68 ALA A C 1
ATOM 541 O O . ALA A 1 68 ? -11.844 -10.234 10.477 1 90.12 68 ALA A O 1
ATOM 542 N N . VAL A 1 69 ? -11.734 -8.031 10.711 1 90.12 69 VAL A N 1
ATOM 543 C CA . VAL A 1 69 ? -12.648 -7.809 9.602 1 90.12 69 VAL A CA 1
ATOM 544 C C . VAL A 1 69 ? -12.016 -8.289 8.297 1 90.12 69 VAL A C 1
ATOM 546 O O . VAL A 1 69 ? -12.688 -8.898 7.461 1 90.12 69 VAL A O 1
ATOM 549 N N . TRP A 1 70 ? -10.75 -7.992 8.094 1 93.19 70 TRP A N 1
ATOM 550 C CA . TRP A 1 70 ? -10.016 -8.469 6.926 1 93.19 70 TRP A CA 1
ATOM 551 C C . TRP A 1 70 ? -10.047 -9.992 6.848 1 93.19 70 TRP A C 1
ATOM 553 O O . TRP A 1 70 ? -10.289 -10.555 5.777 1 93.19 70 TRP A O 1
ATOM 563 N N . GLU A 1 71 ? -9.805 -10.648 8.031 1 89.81 71 GLU A N 1
ATOM 564 C CA . GLU A 1 71 ? -9.828 -12.102 8.062 1 89.81 71 GLU A CA 1
ATOM 565 C C . GLU A 1 71 ? -11.195 -12.648 7.66 1 89.81 71 GLU A C 1
ATOM 567 O O . GLU A 1 71 ? -11.289 -13.641 6.938 1 89.81 71 GLU A O 1
ATOM 572 N N . SER A 1 72 ? -12.148 -11.984 8.133 1 85.19 72 SER A N 1
ATOM 573 C CA . SER A 1 72 ? -13.508 -12.391 7.793 1 85.19 72 SER A CA 1
ATOM 574 C C . SER A 1 72 ? -13.773 -12.258 6.297 1 85.19 72 SER A C 1
ATOM 576 O O . SER A 1 72 ? -14.438 -13.109 5.699 1 85.19 72 SER A O 1
ATOM 578 N N . GLN A 1 73 ? -13.305 -11.242 5.75 1 86.06 73 GLN A N 1
ATOM 579 C CA . GLN A 1 73 ? -13.461 -11.023 4.316 1 86.06 73 GLN A CA 1
ATOM 580 C C . GLN A 1 73 ? -12.711 -12.078 3.51 1 86.06 73 GLN A C 1
ATOM 582 O O . GLN A 1 73 ? -13.18 -12.516 2.461 1 86.06 73 GLN A O 1
ATOM 587 N N . VAL A 1 74 ? -11.562 -12.461 3.982 1 87 74 VAL A N 1
ATOM 588 C CA . VAL A 1 74 ? -10.742 -13.453 3.291 1 87 74 VAL A CA 1
ATOM 589 C C . VAL A 1 74 ? -11.461 -14.805 3.281 1 87 74 VAL A C 1
ATOM 591 O O . VAL A 1 74 ? -11.477 -15.492 2.262 1 87 74 VAL A O 1
ATOM 594 N N . LEU A 1 75 ? -12.023 -15.164 4.32 1 79.75 75 LEU A N 1
ATOM 595 C CA . LEU A 1 75 ? -12.695 -16.453 4.453 1 79.75 75 LEU A CA 1
ATOM 596 C C . LEU A 1 75 ? -13.93 -16.516 3.566 1 79.75 75 LEU A C 1
ATOM 598 O O . LEU A 1 75 ? -14.266 -17.562 3.031 1 79.75 75 LEU A O 1
ATOM 602 N N . ARG A 1 76 ? -14.469 -15.445 3.301 1 78.88 76 ARG A N 1
ATOM 603 C CA . ARG A 1 76 ? -15.656 -15.391 2.453 1 78.88 76 ARG A CA 1
ATOM 604 C C . ARG A 1 76 ? -15.297 -15.578 0.984 1 78.88 76 ARG A C 1
ATOM 606 O O . ARG A 1 76 ? -16.047 -16.172 0.222 1 78.88 76 ARG A O 1
ATOM 613 N N . PHE A 1 77 ? -14.258 -15.008 0.611 1 78.81 77 PHE A N 1
ATOM 614 C CA . PHE A 1 77 ? -13.836 -15.094 -0.783 1 78.81 77 PHE A CA 1
ATOM 615 C C . PHE A 1 77 ? -13.445 -16.516 -1.146 1 78.81 77 PHE A C 1
ATOM 617 O O . PHE A 1 77 ? -13.336 -16.859 -2.326 1 78.81 77 PHE A O 1
ATOM 624 N N . ARG A 1 78 ? -13.352 -17.312 -0.061 1 77.12 78 ARG A N 1
ATOM 625 C CA . ARG A 1 78 ? -12.977 -18.688 -0.333 1 77.12 78 ARG A CA 1
ATOM 626 C C . ARG A 1 78 ? -14.125 -19.453 -0.987 1 77.12 78 ARG A C 1
ATOM 628 O O . ARG A 1 78 ? -13.898 -20.453 -1.675 1 77.12 78 ARG A O 1
ATOM 635 N N . ILE A 1 79 ? -15.344 -18.984 -0.836 1 79.25 79 ILE A N 1
ATOM 636 C CA . ILE A 1 79 ? -16.5 -19.672 -1.392 1 79.25 79 ILE A CA 1
ATOM 637 C C . ILE A 1 79 ? -16.688 -19.281 -2.857 1 79.25 79 ILE A C 1
ATOM 639 O O . ILE A 1 79 ? -17.422 -19.938 -3.594 1 79.25 79 ILE A O 1
ATOM 643 N N . LEU A 1 80 ? -15.969 -18.234 -3.23 1 83.25 80 LEU A N 1
ATOM 644 C CA . LEU A 1 80 ? -16.125 -17.703 -4.582 1 83.25 80 LEU A CA 1
ATOM 645 C C . LEU A 1 80 ? -15.031 -18.219 -5.504 1 83.25 80 LEU A C 1
ATOM 647 O O . LEU A 1 80 ? -13.898 -18.422 -5.07 1 83.25 80 LEU A O 1
ATOM 651 N N . SER A 1 81 ? -15.352 -18.531 -6.688 1 81.56 81 SER A N 1
ATOM 652 C CA . SER A 1 81 ? -14.367 -18.922 -7.695 1 81.56 81 SER A CA 1
ATOM 653 C C . SER A 1 81 ? -14.258 -17.859 -8.781 1 81.56 81 SER A C 1
ATOM 655 O O . SER A 1 81 ? -13.203 -17.703 -9.406 1 81.56 81 SER A O 1
ATOM 657 N N . ARG A 1 82 ? -15.352 -17.172 -9 1 85.62 82 ARG A N 1
ATOM 658 C CA . ARG A 1 82 ? -15.398 -16.156 -10.039 1 85.62 82 ARG A CA 1
ATOM 659 C C . ARG A 1 82 ? -16.141 -14.914 -9.562 1 85.62 82 ARG A C 1
ATOM 661 O O . ARG A 1 82 ? -16.734 -14.922 -8.477 1 85.62 82 ARG A O 1
ATOM 668 N N . LEU A 1 83 ? -15.93 -13.867 -10.305 1 87.88 83 LEU A N 1
ATOM 669 C CA . LEU A 1 83 ? -16.562 -12.602 -9.945 1 87.88 83 LEU A CA 1
ATOM 670 C C . LEU A 1 83 ? -17.375 -12.047 -11.102 1 87.88 83 LEU A C 1
ATOM 672 O O . LEU A 1 83 ? -17.031 -12.25 -12.266 1 87.88 83 LEU A O 1
ATOM 676 N N . ASP A 1 84 ? -18.453 -11.539 -10.781 1 87.38 84 ASP A N 1
ATOM 677 C CA . ASP A 1 84 ? -19.188 -10.727 -11.742 1 87.38 84 ASP A CA 1
ATOM 678 C C . ASP A 1 84 ? -19.125 -9.242 -11.375 1 87.38 84 ASP A C 1
ATOM 680 O O . ASP A 1 84 ? -18.484 -8.867 -10.391 1 87.38 84 ASP A O 1
ATOM 684 N N . ASP A 1 85 ? -19.656 -8.406 -12.203 1 88.19 85 ASP A N 1
ATOM 685 C CA . ASP A 1 85 ? -19.562 -6.965 -12.008 1 88.19 85 ASP A CA 1
ATOM 686 C C . ASP A 1 85 ? -20.266 -6.535 -10.727 1 88.19 85 ASP A C 1
ATOM 688 O O . ASP A 1 85 ? -19.781 -5.656 -10.008 1 88.19 85 ASP A O 1
ATOM 692 N N . VAL A 1 86 ? -21.359 -7.188 -10.391 1 87.94 86 VAL A N 1
ATOM 693 C CA . VAL A 1 86 ? -22.141 -6.82 -9.211 1 87.94 86 VAL A CA 1
ATOM 694 C C . VAL A 1 86 ? -21.328 -7.059 -7.949 1 87.94 86 VAL A C 1
ATOM 696 O O . VAL A 1 86 ? -21.281 -6.207 -7.059 1 87.94 86 VAL A O 1
ATOM 699 N N . LEU A 1 87 ? -20.688 -8.188 -7.918 1 89.81 87 LEU A N 1
ATOM 700 C CA . LEU A 1 87 ? -19.844 -8.508 -6.766 1 89.81 87 LEU A CA 1
ATOM 701 C C . LEU A 1 87 ? -18.688 -7.527 -6.645 1 89.81 87 LEU A C 1
ATOM 703 O O . LEU A 1 87 ? -18.281 -7.168 -5.535 1 89.81 87 LEU A O 1
ATOM 707 N N . VAL A 1 88 ? -18.188 -7.137 -7.789 1 91.94 88 VAL A N 1
ATOM 708 C CA . VAL A 1 88 ? -17.094 -6.172 -7.781 1 91.94 88 VAL A CA 1
ATOM 709 C C . VAL A 1 88 ? -17.578 -4.84 -7.215 1 91.94 88 VAL A C 1
ATOM 711 O O . VAL A 1 88 ? -16.922 -4.234 -6.375 1 91.94 88 VAL A O 1
ATOM 714 N N . TRP A 1 89 ? -18.75 -4.457 -7.605 1 92.44 89 TRP A N 1
ATOM 715 C CA . TRP A 1 89 ? -19.312 -3.199 -7.125 1 92.44 89 TRP A CA 1
ATOM 716 C C . TRP A 1 89 ? -19.609 -3.268 -5.629 1 92.44 89 TRP A C 1
ATOM 718 O O . TRP A 1 89 ? -19.344 -2.312 -4.895 1 92.44 89 TRP A O 1
ATOM 728 N N . LEU A 1 90 ? -20.125 -4.336 -5.195 1 92.69 90 LEU A N 1
ATOM 729 C CA . LEU A 1 90 ? -20.391 -4.512 -3.771 1 92.69 90 LEU A CA 1
ATOM 730 C C . LEU A 1 90 ? -19.109 -4.477 -2.959 1 92.69 90 LEU A C 1
ATOM 732 O O . LEU A 1 90 ? -19.062 -3.883 -1.879 1 92.69 90 LEU A O 1
ATOM 736 N N . ASN A 1 91 ? -18.109 -5.094 -3.531 1 94 91 ASN A N 1
ATOM 737 C CA . ASN A 1 91 ? -16.812 -5.066 -2.865 1 94 91 ASN A CA 1
ATOM 738 C C . ASN A 1 91 ? -16.234 -3.652 -2.803 1 94 91 ASN A C 1
ATOM 740 O O . ASN A 1 91 ? -15.68 -3.252 -1.783 1 94 91 ASN A O 1
ATOM 744 N N . LEU A 1 92 ? -16.391 -2.947 -3.867 1 94.38 92 LEU A N 1
ATOM 745 C CA . LEU A 1 92 ? -15.914 -1.569 -3.881 1 94.38 92 LEU A CA 1
ATOM 746 C C . LEU A 1 92 ? -16.688 -0.718 -2.875 1 94.38 92 LEU A C 1
ATOM 748 O O . LEU A 1 92 ? -16.109 0.164 -2.232 1 94.38 92 LEU A O 1
ATOM 752 N N . GLY A 1 93 ? -17.984 -0.995 -2.766 1 94.5 93 GLY A N 1
ATOM 753 C CA . GLY A 1 93 ? -18.766 -0.348 -1.726 1 94.5 93 GLY A CA 1
ATOM 754 C C . GLY A 1 93 ? -18.266 -0.658 -0.326 1 94.5 93 GLY A C 1
ATOM 755 O O . GLY A 1 93 ? -18.203 0.233 0.523 1 94.5 93 GLY A O 1
ATOM 756 N N . SER A 1 94 ? -17.906 -1.898 -0.15 1 95.69 94 SER A N 1
ATOM 757 C CA . SER A 1 94 ? -17.359 -2.303 1.143 1 95.69 94 SER A CA 1
ATOM 758 C C . SER A 1 94 ? -16.031 -1.603 1.43 1 95.69 94 SER A C 1
ATOM 760 O O . SER A 1 94 ? -15.766 -1.22 2.57 1 95.69 94 SER A O 1
ATOM 762 N N . LEU A 1 95 ? -15.227 -1.375 0.413 1 96.12 95 LEU A N 1
ATOM 763 C CA . LEU A 1 95 ? -13.938 -0.721 0.584 1 96.12 95 LEU A CA 1
ATOM 764 C C . LEU A 1 95 ? -14.117 0.757 0.913 1 96.12 95 LEU A C 1
ATOM 766 O O . LEU A 1 95 ? -13.289 1.347 1.61 1 96.12 95 LEU A O 1
ATOM 770 N N . LEU A 1 96 ? -15.203 1.347 0.411 1 96.19 96 LEU A N 1
ATOM 771 C CA . LEU A 1 96 ? -15.516 2.729 0.755 1 96.19 96 LEU A CA 1
ATOM 772 C C . LEU A 1 96 ? -15.695 2.887 2.262 1 96.19 96 LEU A C 1
ATOM 774 O O . LEU A 1 96 ? -15.094 3.77 2.875 1 96.19 96 LEU A O 1
ATOM 778 N N . PHE A 1 97 ? -16.406 1.967 2.861 1 96 97 PHE A N 1
ATOM 779 C CA . PHE A 1 97 ? -16.672 2.051 4.293 1 96 97 PHE A CA 1
ATOM 780 C C . PHE A 1 97 ? -15.461 1.607 5.098 1 96 97 PHE A C 1
ATOM 782 O O . PHE A 1 97 ? -15.266 2.062 6.227 1 96 97 PHE A O 1
ATOM 789 N N . THR A 1 98 ? -14.664 0.726 4.504 1 95.75 98 THR A N 1
ATOM 790 C CA . THR A 1 98 ? -13.414 0.35 5.148 1 95.75 98 THR A CA 1
ATOM 791 C C . THR A 1 98 ? -12.469 1.547 5.238 1 95.75 98 THR A C 1
ATOM 793 O O . THR A 1 98 ? -11.852 1.781 6.277 1 95.75 98 THR A O 1
ATOM 796 N N . SER A 1 99 ? -12.383 2.291 4.172 1 95.31 99 SER A N 1
ATOM 797 C CA . SER A 1 99 ? -11.492 3.445 4.133 1 95.31 99 SER A CA 1
ATOM 798 C C . SER A 1 99 ? -12 4.566 5.031 1 95.31 99 SER A C 1
ATOM 800 O O . SER A 1 99 ? -11.266 5.512 5.328 1 95.31 99 SER A O 1
ATOM 802 N N . PHE A 1 100 ? -13.266 4.457 5.504 1 95.31 100 PHE A N 1
ATOM 803 C CA . PHE A 1 100 ? -13.859 5.453 6.383 1 95.31 100 PHE A CA 1
ATOM 804 C C . PHE A 1 100 ? -13.547 5.145 7.844 1 95.31 100 PHE A C 1
ATOM 806 O O . PHE A 1 100 ? -13.711 6 8.711 1 95.31 100 PHE A O 1
ATOM 813 N N . LEU A 1 101 ? -12.969 4.035 8.18 1 94.62 101 LEU A N 1
ATOM 814 C CA . LEU A 1 101 ? -12.734 3.561 9.539 1 94.62 101 LEU A CA 1
ATOM 815 C C . LEU A 1 101 ? -11.703 4.434 10.25 1 94.62 101 LEU A C 1
ATOM 817 O O . LEU A 1 101 ? -11.875 4.77 11.422 1 94.62 101 LEU A O 1
ATOM 821 N N . PRO A 1 102 ? -10.656 4.867 9.562 1 92.62 102 PRO A N 1
ATOM 822 C CA . PRO A 1 102 ? -9.688 5.715 10.258 1 92.62 102 PRO A CA 1
ATOM 823 C C . PRO A 1 102 ? -10.305 7.004 10.797 1 92.62 102 PRO A C 1
ATOM 825 O O . PRO A 1 102 ? -9.922 7.473 11.875 1 92.62 102 PRO A O 1
ATOM 828 N N . PHE A 1 103 ? -11.266 7.551 10.078 1 93.12 103 PHE A N 1
ATOM 829 C CA . PHE A 1 103 ? -11.93 8.766 10.531 1 93.12 103 PHE A CA 1
ATOM 830 C C . PHE A 1 103 ? -12.727 8.508 11.797 1 93.12 103 PHE A C 1
ATOM 832 O O . PHE A 1 103 ? -12.625 9.266 12.773 1 93.12 103 PHE A O 1
ATOM 839 N N . THR A 1 104 ? -13.508 7.449 11.836 1 93.19 104 THR A N 1
ATOM 840 C CA . THR A 1 104 ? -14.336 7.125 13 1 93.19 104 THR A CA 1
ATOM 841 C C . THR A 1 104 ? -13.461 6.742 14.188 1 93.19 104 THR A C 1
ATOM 843 O O . THR A 1 104 ? -13.781 7.078 15.328 1 93.19 104 THR A O 1
ATOM 846 N N . CYS A 1 105 ? -12.359 6.086 13.953 1 92.12 105 CYS A N 1
ATOM 847 C CA . CYS A 1 105 ? -11.445 5.73 15.031 1 92.12 105 CYS A CA 1
ATOM 848 C C . CYS A 1 105 ? -10.766 6.969 15.602 1 92.12 105 CYS A C 1
ATOM 850 O O . CYS A 1 105 ? -10.555 7.062 16.812 1 92.12 105 CYS A O 1
ATOM 852 N N . ALA A 1 106 ? -10.438 7.859 14.695 1 90.31 106 ALA A N 1
ATOM 853 C CA . ALA A 1 106 ? -9.828 9.102 15.156 1 90.31 106 ALA A CA 1
ATOM 854 C C . ALA A 1 106 ? -10.797 9.898 16.031 1 90.31 106 ALA A C 1
ATOM 856 O O . ALA A 1 106 ? -10.398 10.5 17.031 1 90.31 106 ALA A O 1
ATOM 857 N N . LEU A 1 107 ? -12.078 9.922 15.641 1 91.19 107 LEU A N 1
ATOM 858 C CA . LEU A 1 107 ? -13.102 10.594 16.438 1 91.19 107 LEU A CA 1
ATOM 859 C C . LEU A 1 107 ? -13.203 9.977 17.828 1 91.19 107 LEU A C 1
ATOM 861 O O . LEU A 1 107 ? -13.281 10.695 18.812 1 91.19 107 LEU A O 1
ATOM 865 N N . GLU A 1 108 ? -13.148 8.688 17.906 1 90.94 108 GLU A N 1
ATOM 866 C CA . GLU A 1 108 ? -13.234 7.984 19.172 1 90.94 108 GLU A CA 1
ATOM 867 C C . GLU A 1 108 ? -12.008 8.25 20.031 1 90.94 108 GLU A C 1
ATOM 869 O O . GLU A 1 108 ? -12.102 8.336 21.266 1 90.94 108 GLU A O 1
ATOM 874 N N . GLY A 1 109 ? -10.867 8.383 19.438 1 87.31 109 GLY A N 1
ATOM 875 C CA . GLY A 1 109 ? -9.641 8.664 20.172 1 87.31 109 GLY A CA 1
ATOM 876 C C . GLY A 1 109 ? -9.609 10.062 20.766 1 87.31 109 GLY A C 1
ATOM 877 O O . GLY A 1 109 ? -9.078 10.266 21.859 1 87.31 109 GLY A O 1
ATOM 878 N N . MET A 1 110 ? -10.188 10.984 20.062 1 86.06 110 MET A N 1
ATOM 879 C CA . MET A 1 110 ? -10.156 12.375 20.516 1 86.06 110 MET A CA 1
ATOM 880 C C . MET A 1 110 ? -11.312 12.664 21.469 1 86.06 110 MET A C 1
ATOM 882 O O . MET A 1 110 ? -11.156 13.422 22.438 1 86.06 110 MET A O 1
ATOM 886 N N . PHE A 1 111 ? -12.438 12.016 21.172 1 88.12 111 PHE A N 1
ATOM 887 C CA . PHE A 1 111 ? -13.625 12.273 21.984 1 88.12 111 PHE A CA 1
ATOM 888 C C . PHE A 1 111 ? -14.094 10.992 22.672 1 88.12 111 PHE A C 1
ATOM 890 O O . PHE A 1 111 ? -15.18 10.492 22.391 1 88.12 111 PHE A O 1
ATOM 897 N N . THR A 1 112 ? -13.383 10.555 23.656 1 81.44 112 THR A N 1
ATOM 898 C CA . THR A 1 112 ? -13.625 9.289 24.328 1 81.44 112 THR A CA 1
ATOM 899 C C . THR A 1 112 ? -14.836 9.391 25.25 1 81.44 112 THR A C 1
ATOM 901 O O . THR A 1 112 ? -15.398 8.367 25.656 1 81.44 112 THR A O 1
ATOM 904 N N . ASP A 1 113 ? -15.211 10.602 25.547 1 83.69 113 ASP A N 1
ATOM 905 C CA . ASP A 1 113 ? -16.297 10.781 26.5 1 83.69 113 ASP A CA 1
ATOM 906 C C . ASP A 1 113 ? -17.656 10.883 25.781 1 83.69 113 ASP A C 1
ATOM 908 O O . ASP A 1 113 ? -18.703 10.859 26.422 1 83.69 113 ASP A O 1
ATOM 912 N N . LYS A 1 114 ? -17.594 10.992 24.5 1 86.38 114 LYS A N 1
ATOM 913 C CA . LYS A 1 114 ? -18.844 11.117 23.75 1 86.38 114 LYS A CA 1
ATOM 914 C C . LYS A 1 114 ? -19.281 9.781 23.172 1 86.38 114 LYS A C 1
ATOM 916 O O . LYS A 1 114 ? -18.469 9.078 22.547 1 86.38 114 LYS A O 1
ATOM 921 N N . TYR A 1 115 ? -20.5 9.453 23.344 1 88.19 115 TYR A N 1
ATOM 922 C CA . TYR A 1 115 ? -21.016 8.156 22.906 1 88.19 115 TYR A CA 1
ATOM 923 C C . TYR A 1 115 ? -21.172 8.109 21.391 1 88.19 115 TYR A C 1
ATOM 925 O O . TYR A 1 115 ? -21.125 7.039 20.797 1 88.19 115 TYR A O 1
ATOM 933 N N . LEU A 1 116 ? -21.312 9.203 20.734 1 89.25 116 LEU A N 1
ATOM 934 C CA . LEU A 1 116 ? -21.594 9.25 19.312 1 89.25 116 LEU A CA 1
ATOM 935 C C . LEU A 1 116 ? -20.406 8.695 18.516 1 89.25 116 LEU A C 1
ATOM 937 O O . LEU A 1 116 ? -20.609 8.039 17.484 1 89.25 116 LEU A O 1
ATOM 941 N N . ALA A 1 117 ? -19.203 8.938 18.984 1 91.25 117 ALA A N 1
ATOM 942 C CA . ALA A 1 117 ? -18.031 8.438 18.281 1 91.25 117 ALA A CA 1
ATOM 943 C C . ALA A 1 117 ? -18.016 6.914 18.25 1 91.25 117 ALA A C 1
ATOM 945 O O . ALA A 1 117 ? -17.781 6.316 17.188 1 91.25 117 ALA A O 1
ATOM 946 N N . MET A 1 118 ? -18.375 6.348 19.344 1 92.31 118 MET A N 1
ATOM 947 C CA . MET A 1 118 ? -18.438 4.891 19.422 1 92.31 118 MET A CA 1
ATOM 948 C C . MET A 1 118 ? -19.594 4.352 18.578 1 92.31 118 MET A C 1
ATOM 950 O O . MET A 1 118 ? -19.453 3.324 17.922 1 92.31 118 MET A O 1
ATOM 954 N N . MET A 1 119 ? -20.656 5.012 18.547 1 93.12 119 MET A N 1
ATOM 955 C CA . MET A 1 119 ? -21.812 4.594 17.75 1 93.12 119 MET A CA 1
ATOM 956 C C . MET A 1 119 ? -21.484 4.652 16.266 1 93.12 119 MET A C 1
ATOM 958 O O . MET A 1 119 ? -21.969 3.814 15.492 1 93.12 119 MET A O 1
ATOM 962 N N . LEU A 1 120 ? -20.703 5.582 15.922 1 93.44 120 LEU A N 1
ATOM 963 C CA . LEU A 1 120 ? -20.344 5.715 14.523 1 93.44 120 LEU A CA 1
ATOM 964 C C . LEU A 1 120 ? -19.422 4.578 14.094 1 93.44 120 LEU A C 1
ATOM 966 O O . LEU A 1 120 ? -19.562 4.047 12.984 1 93.44 120 LEU A O 1
ATOM 970 N N . ILE A 1 121 ? -18.484 4.211 14.953 1 94.38 121 ILE A N 1
ATOM 971 C CA . ILE A 1 121 ? -17.609 3.088 14.656 1 94.38 121 ILE A CA 1
ATOM 972 C C . ILE A 1 121 ? -18.438 1.812 14.508 1 94.38 121 ILE A C 1
ATOM 974 O O . ILE A 1 121 ? -18.266 1.064 13.539 1 94.38 121 ILE A O 1
ATOM 978 N N . CYS A 1 122 ? -19.297 1.629 15.445 1 94.69 122 CYS A N 1
ATOM 979 C CA . CYS A 1 122 ? -20.141 0.437 15.414 1 94.69 122 CYS A CA 1
ATOM 980 C C . CYS A 1 122 ? -21.062 0.442 14.195 1 94.69 122 CYS A C 1
ATOM 982 O O . CYS A 1 122 ? -21.281 -0.6 13.57 1 94.69 122 CYS A O 1
ATOM 984 N N . GLY A 1 123 ? -21.594 1.625 13.922 1 95.31 123 GLY A N 1
ATOM 985 C CA . GLY A 1 123 ? -22.406 1.743 12.719 1 95.31 123 GLY A CA 1
ATOM 986 C C . GLY A 1 123 ? -21.641 1.435 11.445 1 95.31 123 GLY A C 1
ATOM 987 O O . GLY A 1 123 ? -22.141 0.736 10.57 1 95.31 123 GLY A O 1
ATOM 988 N N . ASN A 1 124 ? -20.422 1.952 11.336 1 96.12 124 ASN A N 1
ATOM 989 C CA . ASN A 1 124 ? -19.562 1.686 10.188 1 96.12 124 ASN A CA 1
ATOM 990 C C . ASN A 1 124 ? -19.25 0.198 10.062 1 96.12 124 ASN A C 1
ATOM 992 O O . ASN A 1 124 ? -19.328 -0.364 8.969 1 96.12 124 ASN A O 1
ATOM 996 N N . LEU A 1 125 ? -18.938 -0.428 11.172 1 95.25 125 LEU A N 1
ATOM 997 C CA . LEU A 1 125 ? -18.625 -1.854 11.172 1 95.25 125 LEU A CA 1
ATOM 998 C C . LEU A 1 125 ? -19.859 -2.68 10.828 1 95.25 125 LEU A C 1
ATOM 1000 O O . LEU A 1 125 ? -19.75 -3.701 10.148 1 95.25 125 LEU A O 1
ATOM 1004 N N . LEU A 1 126 ? -21 -2.205 11.258 1 95.38 126 LEU A N 1
ATOM 1005 C CA . LEU A 1 126 ? -22.25 -2.893 10.953 1 95.38 126 LEU A CA 1
ATOM 1006 C C . LEU A 1 126 ? -22.547 -2.85 9.461 1 95.38 126 LEU A C 1
ATOM 1008 O O . LEU A 1 126 ? -22.953 -3.857 8.875 1 95.38 126 LEU A O 1
ATOM 1012 N N . VAL A 1 127 ? -22.359 -1.712 8.859 1 96.25 127 VAL A N 1
ATOM 1013 C CA . VAL A 1 127 ? -22.578 -1.586 7.422 1 96.25 127 VAL A CA 1
ATOM 1014 C C . VAL A 1 127 ? -21.672 -2.551 6.668 1 96.25 127 VAL A C 1
ATOM 1016 O O . VAL A 1 127 ? -22.094 -3.18 5.691 1 96.25 127 VAL A O 1
ATOM 1019 N N . LEU A 1 128 ? -20.453 -2.678 7.113 1 95.06 128 LEU A N 1
ATOM 1020 C CA . LEU A 1 128 ? -19.5 -3.592 6.484 1 95.06 128 LEU A CA 1
ATOM 1021 C C . LEU A 1 128 ? -19.984 -5.031 6.578 1 95.06 128 LEU A C 1
ATOM 1023 O O . LEU A 1 128 ? -19.891 -5.789 5.609 1 95.06 128 LEU A O 1
ATOM 1027 N N . GLU A 1 129 ? -20.578 -5.379 7.707 1 92.56 129 GLU A N 1
ATOM 1028 C CA . GLU A 1 129 ? -21.094 -6.734 7.883 1 92.56 129 GLU A CA 1
ATOM 1029 C C . GLU A 1 129 ? -22.328 -6.969 7.02 1 92.56 129 GLU A C 1
ATOM 1031 O O . GLU A 1 129 ? -22.516 -8.062 6.484 1 92.56 129 GLU A O 1
ATOM 1036 N N . ILE A 1 130 ? -23.156 -5.98 6.961 1 93.81 130 ILE A N 1
ATOM 1037 C CA . ILE A 1 130 ? -24.359 -6.102 6.137 1 93.81 130 ILE A CA 1
ATOM 1038 C C . ILE A 1 130 ? -23.969 -6.293 4.676 1 93.81 130 ILE A C 1
ATOM 1040 O O . ILE A 1 130 ? -24.516 -7.145 3.98 1 93.81 130 ILE A O 1
ATOM 1044 N N . LEU A 1 131 ? -23.016 -5.516 4.203 1 94.06 131 LEU A N 1
ATOM 1045 C CA . LEU A 1 131 ? -22.547 -5.656 2.83 1 94.06 131 LEU A CA 1
ATOM 1046 C C . LEU A 1 131 ? -21.953 -7.043 2.596 1 94.06 131 LEU A C 1
ATOM 1048 O O . LEU A 1 131 ? -22.109 -7.617 1.516 1 94.06 131 LEU A O 1
ATOM 1052 N N . GLU A 1 132 ? -21.328 -7.555 3.611 1 91.25 132 GLU A N 1
ATOM 1053 C CA . GLU A 1 132 ? -20.781 -8.898 3.502 1 91.25 132 GLU A CA 1
ATOM 1054 C C . GLU A 1 132 ? -21.891 -9.945 3.385 1 91.25 132 GLU A C 1
ATOM 1056 O O . GLU A 1 132 ? -21.781 -10.883 2.596 1 91.25 132 GLU A O 1
ATOM 1061 N N . VAL A 1 133 ? -22.891 -9.789 4.176 1 91.31 133 VAL A N 1
ATOM 1062 C CA . VAL A 1 133 ? -24.016 -10.711 4.133 1 91.31 133 VAL A CA 1
ATOM 1063 C C . VAL A 1 133 ? -24.688 -10.633 2.768 1 91.31 133 VAL A C 1
ATOM 1065 O O . VAL A 1 133 ? -25.047 -11.656 2.184 1 91.31 133 VAL A O 1
ATOM 1068 N N . VAL A 1 134 ? -24.828 -9.445 2.273 1 93.12 134 VAL A N 1
ATOM 1069 C CA . VAL A 1 134 ? -25.453 -9.25 0.964 1 93.12 134 VAL A CA 1
ATOM 1070 C C . VAL A 1 134 ? -24.609 -9.953 -0.106 1 93.12 134 VAL A C 1
ATOM 1072 O O . VAL A 1 134 ? -25.156 -10.594 -1.005 1 93.12 134 VAL A O 1
ATOM 1075 N N . MET A 1 135 ? -23.344 -9.875 -0.033 1 92.06 135 MET A N 1
ATOM 1076 C CA . MET A 1 135 ? -22.469 -10.508 -1.007 1 92.06 135 MET A CA 1
ATOM 1077 C C . MET A 1 135 ? -22.578 -12.031 -0.933 1 92.06 135 MET A C 1
ATOM 1079 O O . MET A 1 135 ? -22.578 -12.703 -1.963 1 92.06 135 MET A O 1
ATOM 1083 N N . ILE A 1 136 ? -22.688 -12.586 0.304 1 89.06 136 ILE A N 1
ATOM 1084 C CA . ILE A 1 136 ? -22.812 -14.031 0.488 1 89.06 136 ILE A CA 1
ATOM 1085 C C . ILE A 1 136 ? -24.141 -14.508 -0.108 1 89.06 136 ILE A C 1
ATOM 1087 O O . ILE A 1 136 ? -24.172 -15.484 -0.857 1 89.06 136 ILE A O 1
ATOM 1091 N N . VAL A 1 137 ? -25.203 -13.82 0.192 1 90.69 137 VAL A N 1
ATOM 1092 C CA . VAL A 1 137 ? -26.516 -14.195 -0.31 1 90.69 137 VAL A CA 1
ATOM 1093 C C . VAL A 1 137 ? -26.531 -14.094 -1.833 1 90.69 137 VAL A C 1
ATOM 1095 O O . VAL A 1 137 ? -27.062 -14.977 -2.514 1 90.69 137 VAL A O 1
ATOM 1098 N N . TYR A 1 138 ? -25.922 -13.023 -2.338 1 90.94 138 TYR A N 1
ATOM 1099 C CA . TYR A 1 138 ? -25.859 -12.852 -3.785 1 90.94 138 TYR A CA 1
ATOM 1100 C C . TYR A 1 138 ? -25.078 -14 -4.426 1 90.94 138 TYR A C 1
ATOM 1102 O O . TYR A 1 138 ? -25.484 -14.523 -5.465 1 90.94 138 TYR A O 1
ATOM 1110 N N . ALA A 1 139 ? -24.016 -14.398 -3.865 1 87.69 139 ALA A N 1
ATOM 1111 C CA . ALA A 1 139 ? -23.172 -15.461 -4.41 1 87.69 139 ALA A CA 1
ATOM 1112 C C . ALA A 1 139 ? -23.922 -16.797 -4.434 1 87.69 139 ALA A C 1
ATOM 1114 O O . ALA A 1 139 ? -23.812 -17.562 -5.398 1 87.69 139 ALA A O 1
ATOM 1115 N N . PHE A 1 140 ? -24.703 -17.094 -3.424 1 87.5 140 PHE A N 1
ATOM 1116 C CA . PHE A 1 140 ? -25.422 -18.359 -3.338 1 87.5 140 PHE A CA 1
ATOM 1117 C C . PHE A 1 140 ? -26.609 -18.375 -4.281 1 87.5 140 PHE A C 1
ATOM 1119 O O . PHE A 1 140 ? -27.109 -19.453 -4.652 1 87.5 140 PHE A O 1
ATOM 1126 N N . HIS A 1 141 ? -27.078 -17.219 -4.652 1 87.62 141 HIS A N 1
ATOM 1127 C CA . HIS A 1 141 ? -28.172 -17.156 -5.621 1 87.62 141 HIS A CA 1
ATOM 1128 C C . HIS A 1 141 ? -27.641 -17.281 -7.047 1 87.62 141 HIS A C 1
ATOM 1130 O O . HIS A 1 141 ? -28.422 -17.484 -7.984 1 87.62 141 HIS A O 1
ATOM 1136 N N . HIS A 1 142 ? -26.391 -17.141 -7.246 1 85.12 142 HIS A N 1
ATOM 1137 C CA . HIS A 1 142 ? -25.734 -17.328 -8.539 1 85.12 142 HIS A CA 1
ATOM 1138 C C . HIS A 1 142 ? -24.688 -18.422 -8.469 1 85.12 142 HIS A C 1
ATOM 1140 O O . HIS A 1 142 ? -23.484 -18.141 -8.344 1 85.12 142 HIS A O 1
ATOM 1146 N N . PRO A 1 143 ? -25.062 -19.594 -8.672 1 79.44 143 PRO A N 1
ATOM 1147 C CA . PRO A 1 143 ? -24.172 -20.75 -8.477 1 79.44 143 PRO A CA 1
ATOM 1148 C C . PRO A 1 143 ? -22.938 -20.703 -9.391 1 79.44 143 PRO A C 1
ATOM 1150 O O . PRO A 1 143 ? -21.938 -21.375 -9.109 1 79.44 143 PRO A O 1
ATOM 1153 N N . CYS A 1 144 ? -22.938 -19.891 -10.414 1 79.38 144 CYS A N 1
ATOM 1154 C CA . CYS A 1 144 ? -21.812 -19.812 -11.32 1 79.38 144 CYS A CA 1
ATOM 1155 C C . CYS A 1 144 ? -20.625 -19.109 -10.664 1 79.38 144 CYS A C 1
ATOM 1157 O O . CYS A 1 144 ? -19.484 -19.234 -11.125 1 79.38 144 CYS A O 1
ATOM 1159 N N . LEU A 1 145 ? -20.922 -18.484 -9.633 1 84.25 145 LEU A N 1
ATOM 1160 C CA . LEU A 1 145 ? -19.891 -17.703 -8.953 1 84.25 145 LEU A CA 1
ATOM 1161 C C . LEU A 1 145 ? -19.234 -18.531 -7.859 1 84.25 145 LEU A C 1
ATOM 1163 O O . LEU A 1 145 ? -18.156 -18.188 -7.371 1 84.25 145 LEU A O 1
ATOM 1167 N N . LEU A 1 146 ? -19.844 -19.656 -7.461 1 81.62 146 LEU A N 1
ATOM 1168 C CA . LEU A 1 146 ? -19.406 -20.438 -6.309 1 81.62 146 LEU A CA 1
ATOM 1169 C C . LEU A 1 146 ? -18.281 -21.391 -6.695 1 81.62 146 LEU A C 1
ATOM 1171 O O . LEU A 1 146 ? -18.094 -21.688 -7.879 1 81.62 146 LEU A O 1
ATOM 1175 N N . ASP A 1 147 ? -17.531 -21.734 -5.719 1 80.5 147 ASP A N 1
ATOM 1176 C CA . ASP A 1 147 ? -16.438 -22.672 -5.898 1 80.5 147 ASP A CA 1
ATOM 1177 C C . ASP A 1 147 ? -16.938 -24.016 -6.438 1 80.5 147 ASP A C 1
ATOM 1179 O O . ASP A 1 147 ? -18.078 -24.391 -6.176 1 80.5 147 ASP A O 1
ATOM 1183 N N . PRO A 1 148 ? -16.125 -24.594 -7.254 1 76.31 148 PRO A N 1
ATOM 1184 C CA . PRO A 1 148 ? -16.531 -25.859 -7.859 1 76.31 148 PRO A CA 1
ATOM 1185 C C . PRO A 1 148 ? -16.938 -26.906 -6.82 1 76.31 148 PRO A C 1
ATOM 1187 O O . PRO A 1 148 ? -17.656 -27.859 -7.141 1 76.31 148 PRO A O 1
ATOM 1190 N N . GLU A 1 149 ? -16.516 -26.688 -5.641 1 73.81 149 GLU A N 1
ATOM 1191 C CA . GLU A 1 149 ? -16.906 -27.625 -4.586 1 73.81 149 GLU A CA 1
ATOM 1192 C C . GLU A 1 149 ? -18.406 -27.625 -4.383 1 73.81 149 GLU A C 1
ATOM 1194 O O . GLU A 1 149 ? -18.969 -28.625 -3.926 1 73.81 149 GLU A O 1
ATOM 1199 N N . PHE A 1 150 ? -19.094 -26.625 -4.859 1 74.88 150 PHE A N 1
ATOM 1200 C CA . PHE A 1 150 ? -20.531 -26.5 -4.648 1 74.88 150 PHE A CA 1
ATOM 1201 C C . PHE A 1 150 ? -21.297 -27.016 -5.855 1 74.88 150 PHE A C 1
ATOM 1203 O O . PHE A 1 150 ? -22.531 -27.141 -5.809 1 74.88 150 PHE A O 1
ATOM 1210 N N . GLU A 1 151 ? -20.609 -27.25 -6.918 1 74.06 151 GLU A N 1
ATOM 1211 C CA . GLU A 1 151 ? -21.281 -27.656 -8.148 1 74.06 151 GLU A CA 1
ATOM 1212 C C . GLU A 1 151 ? -21.953 -29.016 -7.973 1 74.06 151 GLU A C 1
ATOM 1214 O O . GLU A 1 151 ? -23 -29.281 -8.57 1 74.06 151 GLU A O 1
ATOM 1219 N N . ASN A 1 152 ? -21.312 -29.828 -7.125 1 74.94 152 ASN A N 1
ATOM 1220 C CA . ASN A 1 152 ? -21.844 -31.188 -7.008 1 74.94 152 ASN A CA 1
ATOM 1221 C C . ASN A 1 152 ? -22.859 -31.297 -5.883 1 74.94 152 ASN A C 1
ATOM 1223 O O . ASN A 1 152 ? -23.406 -32.375 -5.625 1 74.94 152 ASN A O 1
ATOM 1227 N N . LEU A 1 153 ? -23.234 -30.203 -5.32 1 77.31 153 LEU A N 1
ATOM 1228 C CA . LEU A 1 153 ? -24.141 -30.266 -4.184 1 77.31 153 LEU A CA 1
ATOM 1229 C C . LEU A 1 153 ? -25.578 -30.062 -4.629 1 77.31 153 LEU A C 1
ATOM 1231 O O . LEU A 1 153 ? -25.844 -29.391 -5.637 1 77.31 153 LEU A O 1
ATOM 1235 N N . CYS A 1 154 ? -26.391 -30.766 -3.969 1 77.88 154 CYS A N 1
ATOM 1236 C CA . CYS A 1 154 ? -27.812 -30.641 -4.227 1 77.88 154 CYS A CA 1
ATOM 1237 C C . CYS A 1 154 ? -28.328 -29.281 -3.744 1 77.88 154 CYS A C 1
ATOM 1239 O O . CYS A 1 154 ? -27.656 -28.594 -2.971 1 77.88 154 CYS A O 1
ATOM 1241 N N . HIS A 1 155 ? -29.484 -28.812 -4.285 1 81.44 155 HIS A N 1
ATOM 1242 C CA . HIS A 1 155 ? -30.078 -27.516 -3.957 1 81.44 155 HIS A CA 1
ATOM 1243 C C . HIS A 1 155 ? -30.344 -27.391 -2.461 1 81.44 155 HIS A C 1
ATOM 1245 O O . HIS A 1 155 ? -30.125 -26.328 -1.873 1 81.44 155 HIS A O 1
ATOM 1251 N N . GLN A 1 156 ? -30.703 -28.469 -1.828 1 80.5 156 GLN A N 1
ATOM 1252 C CA . GLN A 1 156 ? -30.984 -28.453 -0.398 1 80.5 156 GLN A CA 1
ATOM 1253 C C . GLN A 1 156 ? -29.703 -28.281 0.419 1 80.5 156 GLN A C 1
ATOM 1255 O O . GLN A 1 156 ? -29.703 -27.578 1.43 1 80.5 156 GLN A O 1
ATOM 1260 N N . GLU A 1 157 ? -28.75 -28.812 -0.095 1 81.12 157 GLU A N 1
ATOM 1261 C CA . GLU A 1 157 ? -27.469 -28.719 0.6 1 81.12 157 GLU A CA 1
ATOM 1262 C C . GLU A 1 157 ? -26.891 -27.312 0.485 1 81.12 157 GLU A C 1
ATOM 1264 O O . GLU A 1 157 ? -26.266 -26.812 1.427 1 81.12 157 GLU A O 1
ATOM 1269 N N . ILE A 1 158 ? -27.125 -26.766 -0.645 1 82.75 158 ILE A N 1
ATOM 1270 C CA . ILE A 1 158 ? -26.641 -25.406 -0.858 1 82.75 158 ILE A CA 1
ATOM 1271 C C . ILE A 1 158 ? -27.375 -24.453 0.082 1 82.75 158 ILE A C 1
ATOM 1273 O O . ILE A 1 158 ? -26.766 -23.547 0.667 1 82.75 158 ILE A O 1
ATOM 1277 N N . LYS A 1 159 ? -28.625 -24.703 0.214 1 83.38 159 LYS A N 1
ATOM 1278 C CA . LYS A 1 159 ? -29.406 -23.875 1.121 1 83.38 159 LYS A CA 1
ATOM 1279 C C . LYS A 1 159 ? -28.953 -24.062 2.568 1 83.38 159 LYS A C 1
ATOM 1281 O O . LYS A 1 159 ? -28.922 -23.094 3.344 1 83.38 159 LYS A O 1
ATOM 1286 N N . GLN A 1 160 ? -28.656 -25.203 2.861 1 81.44 160 GLN A N 1
ATOM 1287 C CA . GLN A 1 160 ? -28.188 -25.484 4.215 1 81.44 160 GLN A CA 1
ATOM 1288 C C . GLN A 1 160 ? -26.828 -24.828 4.477 1 81.44 160 GLN A C 1
ATOM 1290 O O . GLN A 1 160 ? -26.594 -24.328 5.574 1 81.44 160 GLN A O 1
ATOM 1295 N N . ARG A 1 161 ? -26.047 -24.859 3.475 1 80.56 161 ARG A N 1
ATOM 1296 C CA . ARG A 1 161 ? -24.734 -24.219 3.617 1 80.56 161 ARG A CA 1
ATOM 1297 C C . ARG A 1 161 ? -24.875 -22.703 3.732 1 80.56 161 ARG A C 1
ATOM 1299 O O . ARG A 1 161 ? -24.125 -22.047 4.457 1 80.56 161 ARG A O 1
ATOM 1306 N N . LEU A 1 162 ? -25.812 -22.203 2.998 1 85.12 162 LEU A N 1
ATOM 1307 C CA . LEU A 1 162 ? -26.094 -20.781 3.098 1 85.12 162 LEU A CA 1
ATOM 1308 C C . LEU A 1 162 ? -26.547 -20.406 4.508 1 85.12 162 LEU A C 1
ATOM 1310 O O . LEU A 1 162 ? -26.094 -19.422 5.078 1 85.12 162 LEU A O 1
ATOM 1314 N N . LYS A 1 163 ? -27.375 -21.219 5.043 1 83 163 LYS A N 1
ATOM 1315 C CA . LYS A 1 163 ? -27.875 -20.969 6.395 1 83 163 LYS A CA 1
ATOM 1316 C C . LYS A 1 163 ? -26.734 -21.047 7.418 1 83 163 LYS A C 1
ATOM 1318 O O . LYS A 1 163 ? -26.672 -20.219 8.336 1 83 163 LYS A O 1
ATOM 1323 N N . LEU A 1 164 ? -25.953 -21.953 7.227 1 79.62 164 LEU A N 1
ATOM 1324 C CA . LEU A 1 164 ? -24.828 -22.125 8.133 1 79.62 164 LEU A CA 1
ATOM 1325 C C . LEU A 1 164 ? -23.875 -20.922 8.047 1 79.62 164 LEU A C 1
ATOM 1327 O O . LEU A 1 164 ? -23.359 -20.469 9.062 1 79.62 164 LEU A O 1
ATOM 1331 N N . MET A 1 165 ? -23.688 -20.422 6.863 1 81.69 165 MET A N 1
ATOM 1332 C CA . MET A 1 165 ? -22.797 -19.281 6.672 1 81.69 165 MET A CA 1
ATOM 1333 C C . MET A 1 165 ? -23.406 -18.016 7.27 1 81.69 165 MET A C 1
ATOM 1335 O O . MET A 1 165 ? -22.688 -17.188 7.824 1 81.69 165 MET A O 1
ATOM 1339 N N . LEU A 1 166 ? -24.656 -17.953 7.176 1 85.12 166 LEU A N 1
ATOM 1340 C CA . LEU A 1 166 ? -25.344 -16.797 7.723 1 85.12 166 LEU A CA 1
ATOM 1341 C C . LEU A 1 166 ? -25.297 -16.797 9.242 1 85.12 166 LEU A C 1
ATOM 1343 O O . LEU A 1 166 ? -25.156 -15.75 9.875 1 85.12 166 LEU A O 1
ATOM 1347 N N . VAL A 1 167 ? -25.375 -17.969 9.852 1 81.12 167 VAL A N 1
ATOM 1348 C CA . VAL A 1 167 ? -25.281 -18.078 11.305 1 81.12 167 VAL A CA 1
ATOM 1349 C C . VAL A 1 167 ? -23.891 -17.688 11.773 1 81.12 167 VAL A C 1
ATOM 1351 O O . VAL A 1 167 ? -23.734 -17.016 12.797 1 81.12 167 VAL A O 1
ATOM 1354 N N . LYS A 1 168 ? -22.906 -18.094 11.016 1 79.5 168 LYS A N 1
ATOM 1355 C CA . LYS A 1 168 ? -21.531 -17.719 11.32 1 79.5 168 LYS A CA 1
ATOM 1356 C C . LYS A 1 168 ? -21.344 -16.203 11.281 1 79.5 168 LYS A C 1
ATOM 1358 O O . LYS A 1 168 ? -20.594 -15.641 12.094 1 79.5 168 LYS A O 1
ATOM 1363 N N . LYS A 1 169 ? -22.141 -15.516 10.438 1 84.19 169 LYS A N 1
ATOM 1364 C CA . LYS A 1 169 ? -21.938 -14.094 10.203 1 84.19 169 LYS A CA 1
ATOM 1365 C C . LYS A 1 169 ? -22.812 -13.25 11.117 1 84.19 169 LYS A C 1
ATOM 1367 O O . LYS A 1 169 ? -22.625 -12.039 11.227 1 84.19 169 LYS A O 1
ATOM 1372 N N . VAL A 1 170 ? -23.688 -13.898 11.859 1 84.31 170 VAL A N 1
ATOM 1373 C CA . VAL A 1 170 ? -24.625 -13.148 12.688 1 84.31 170 VAL A CA 1
ATOM 1374 C C . VAL A 1 170 ? -23.938 -12.703 13.977 1 84.31 170 VAL A C 1
ATOM 1376 O O . VAL A 1 170 ? -24.344 -11.703 14.586 1 84.31 170 VAL A O 1
ATOM 1379 N N . VAL A 1 171 ? -22.844 -13.281 14.367 1 84.81 171 VAL A N 1
ATOM 1380 C CA . VAL A 1 171 ? -22.188 -13.016 15.641 1 84.81 171 VAL A CA 1
ATOM 1381 C C . VAL A 1 171 ? -21.609 -11.602 15.641 1 84.81 171 VAL A C 1
ATOM 1383 O O . VAL A 1 171 ? -21.797 -10.852 16.594 1 84.81 171 VAL A O 1
ATOM 1386 N N . ASN A 1 172 ? -20.953 -11.172 14.594 1 88 172 ASN A N 1
ATOM 1387 C CA . ASN A 1 172 ? -20.297 -9.875 14.555 1 88 172 ASN A CA 1
ATOM 1388 C C . ASN A 1 172 ? -21.297 -8.727 14.578 1 88 172 ASN A C 1
ATOM 1390 O O . ASN A 1 172 ? -21.156 -7.789 15.367 1 88 172 ASN A O 1
ATOM 1394 N N . PRO A 1 173 ? -22.391 -8.82 13.781 1 90 173 PRO A N 1
ATOM 1395 C CA . PRO A 1 173 ? -23.391 -7.75 13.844 1 90 173 PRO A CA 1
ATOM 1396 C C . PRO A 1 173 ? -24.031 -7.629 15.227 1 90 173 PRO A C 1
ATOM 1398 O O . PRO A 1 173 ? -24.312 -6.52 15.68 1 90 173 PRO A O 1
ATOM 1401 N N . PHE A 1 174 ? -24.172 -8.766 15.828 1 90.69 174 PHE A N 1
ATOM 1402 C CA . PHE A 1 174 ? -24.75 -8.742 17.172 1 90.69 174 PHE A CA 1
ATOM 1403 C C . PHE A 1 174 ? -23.812 -8.039 18.141 1 90.69 174 PHE A C 1
ATOM 1405 O O . PHE A 1 174 ? -24.266 -7.246 18.969 1 90.69 174 PHE A O 1
ATOM 1412 N N . LEU A 1 175 ? -22.609 -8.32 18.047 1 90.88 175 LEU A N 1
ATOM 1413 C CA . LEU A 1 175 ? -21.625 -7.691 18.938 1 90.88 175 LEU A CA 1
ATOM 1414 C C . LEU A 1 175 ? -21.547 -6.188 18.672 1 90.88 175 LEU A C 1
ATOM 1416 O O . LEU A 1 175 ? -21.406 -5.402 19.609 1 90.88 175 LEU A O 1
ATOM 1420 N N . TYR A 1 176 ? -21.672 -5.746 17.406 1 93.31 176 TYR A N 1
ATOM 1421 C CA . TYR A 1 176 ? -21.609 -4.324 17.078 1 93.31 176 TYR A CA 1
ATOM 1422 C C . TYR A 1 176 ? -22.844 -3.596 17.609 1 93.31 176 TYR A C 1
ATOM 1424 O O . TYR A 1 176 ? -22.734 -2.48 18.125 1 93.31 176 TYR A O 1
ATOM 1432 N N . ILE A 1 177 ? -24 -4.258 17.516 1 93.94 177 ILE A N 1
ATOM 1433 C CA . ILE A 1 177 ? -25.234 -3.666 18.016 1 93.94 177 ILE A CA 1
ATOM 1434 C C . ILE A 1 177 ? -25.156 -3.574 19.547 1 93.94 177 ILE A C 1
ATOM 1436 O O . ILE A 1 177 ? -25.516 -2.547 20.125 1 93.94 177 ILE A O 1
ATOM 1440 N N . LEU A 1 178 ? -24.641 -4.637 20.109 1 93.56 178 LEU A N 1
ATOM 1441 C CA . LEU A 1 178 ? -24.484 -4.648 21.562 1 93.56 178 LEU A CA 1
ATOM 1442 C C . LEU A 1 178 ? -23.516 -3.566 22.016 1 93.56 178 LEU A C 1
ATOM 1444 O O . LEU A 1 178 ? -23.766 -2.873 23 1 93.56 178 LEU A O 1
ATOM 1448 N N . ALA A 1 179 ? -22.391 -3.436 21.344 1 93.5 179 ALA A N 1
ATOM 1449 C CA . ALA A 1 179 ? -21.422 -2.408 21.672 1 93.5 179 ALA A CA 1
ATOM 1450 C C . ALA A 1 179 ? -22.016 -1.012 21.547 1 93.5 179 ALA A C 1
ATOM 1452 O O . ALA A 1 179 ? -21.797 -0.153 22.406 1 93.5 179 ALA A O 1
ATOM 1453 N N . GLY A 1 180 ? -22.812 -0.745 20.5 1 92 180 GLY A N 1
ATOM 1454 C CA . GLY A 1 180 ? -23.484 0.532 20.328 1 92 180 GLY A CA 1
ATOM 1455 C C . GLY A 1 180 ? -24.484 0.825 21.438 1 92 180 GLY A C 1
ATOM 1456 O O . GLY A 1 180 ? -24.547 1.949 21.938 1 92 180 GLY A O 1
ATOM 1457 N N . ALA A 1 181 ? -25.156 -0.193 21.875 1 93.25 181 ALA A N 1
ATOM 1458 C CA . ALA A 1 181 ? -26.172 -0.042 22.922 1 93.25 181 ALA A CA 1
ATOM 1459 C C . ALA A 1 181 ? -25.516 0.213 24.281 1 93.25 181 ALA A C 1
ATOM 1461 O O . ALA A 1 181 ? -25.953 1.078 25.031 1 93.25 181 ALA A O 1
ATOM 1462 N N . VAL A 1 182 ? -24.469 -0.487 24.5 1 92.81 182 VAL A N 1
ATOM 1463 C CA . VAL A 1 182 ? -23.781 -0.372 25.781 1 92.81 182 VAL A CA 1
ATOM 1464 C C . VAL A 1 182 ? -23.047 0.965 25.859 1 92.81 182 VAL A C 1
ATOM 1466 O O 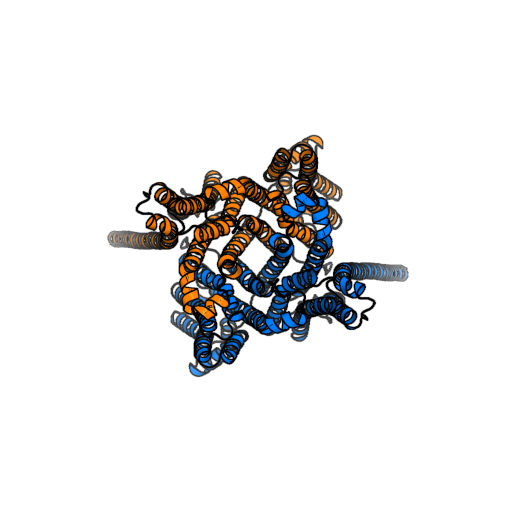. VAL A 1 182 ? -22.812 1.496 26.953 1 92.81 182 VAL A O 1
ATOM 1469 N N . SER A 1 183 ? -22.688 1.504 24.688 1 91.19 183 SER A N 1
ATOM 1470 C CA . SER A 1 183 ? -21.984 2.781 24.656 1 91.19 183 SER A CA 1
ATOM 1471 C C . SER A 1 183 ? -22.844 3.902 25.219 1 91.19 183 SER A C 1
ATOM 1473 O O . SER A 1 183 ? -22.312 4.895 25.734 1 91.19 183 SER A O 1
ATOM 1475 N N . LEU A 1 184 ? -24.219 3.77 25.172 1 90.69 184 LEU A N 1
ATOM 1476 C CA . LEU A 1 184 ? -25.141 4.766 25.719 1 90.69 184 LEU A CA 1
ATOM 1477 C C . LEU A 1 184 ? -25.094 4.777 27.234 1 90.69 184 LEU A C 1
ATOM 1479 O O . LEU A 1 184 ? -25.391 5.801 27.859 1 90.69 184 LEU A O 1
ATOM 1483 N N . ALA A 1 185 ? -24.609 3.654 27.781 1 90.31 185 ALA A N 1
ATOM 1484 C CA . ALA A 1 185 ? -24.5 3.561 29.234 1 90.31 185 ALA A CA 1
ATOM 1485 C C . ALA A 1 185 ? -23.078 3.811 29.703 1 90.31 185 ALA A C 1
ATOM 1487 O O . ALA A 1 185 ? -22.812 4.762 30.453 1 90.31 185 ALA A O 1
ATOM 1488 N N . LYS A 1 186 ? -22.172 2.941 29.219 1 91.12 186 LYS A N 1
ATOM 1489 C CA . LYS A 1 186 ? -20.766 3.057 29.562 1 91.12 186 LYS A CA 1
ATOM 1490 C C . LYS A 1 186 ? -19.875 2.82 28.359 1 91.12 186 LYS A C 1
ATOM 1492 O O . LYS A 1 186 ? -19.859 1.726 27.781 1 91.12 186 LYS A O 1
ATOM 1497 N N . ILE A 1 187 ? -19.047 3.814 28.062 1 88.19 187 ILE A N 1
ATOM 1498 C CA . ILE A 1 187 ? -18.234 3.789 26.844 1 88.19 187 ILE A CA 1
ATOM 1499 C C . ILE A 1 187 ? -17.109 2.764 27 1 88.19 187 ILE A C 1
ATOM 1501 O O . ILE A 1 187 ? -16.734 2.084 26.047 1 88.19 187 ILE A O 1
ATOM 1505 N N . GLU A 1 188 ? -16.562 2.557 28.203 1 88.12 188 GLU A N 1
ATOM 1506 C CA . GLU A 1 188 ? -15.477 1.616 28.453 1 88.12 188 GLU A CA 1
ATOM 1507 C C . GLU A 1 188 ? -15.922 0.18 28.188 1 88.12 188 GLU A C 1
ATOM 1509 O O . GLU A 1 188 ? -15.148 -0.624 27.656 1 88.12 188 GLU A O 1
ATOM 1514 N N . LEU A 1 189 ? -17.156 -0.049 28.5 1 90.31 189 LEU A N 1
ATOM 1515 C CA . LEU A 1 189 ? -17.688 -1.385 28.266 1 90.31 189 LEU A CA 1
ATOM 1516 C C . LEU A 1 189 ? -17.891 -1.638 26.781 1 90.31 189 LEU A C 1
ATOM 1518 O O . LEU A 1 189 ? -17.734 -2.766 26.312 1 90.31 189 LEU A O 1
ATOM 1522 N N . ALA A 1 190 ? -18.266 -0.597 26.125 1 91.31 190 ALA A N 1
ATOM 1523 C CA . ALA A 1 190 ? -18.422 -0.715 24.672 1 91.31 190 ALA A CA 1
ATOM 1524 C C . ALA A 1 190 ? -17.109 -1.076 24 1 91.31 190 ALA A C 1
ATOM 1526 O O . ALA A 1 190 ? -17.078 -1.888 23.062 1 91.31 190 ALA A O 1
ATOM 1527 N N . LEU A 1 191 ? -16.031 -0.5 24.469 1 89.88 191 LEU A N 1
ATOM 1528 C CA . LEU A 1 191 ? -14.711 -0.792 23.922 1 89.88 191 LEU A CA 1
ATOM 1529 C C . LEU A 1 191 ? -14.328 -2.248 24.156 1 89.88 191 LEU A C 1
ATOM 1531 O O . LEU A 1 191 ? -13.719 -2.885 23.297 1 89.88 191 LEU A O 1
ATOM 1535 N N . ILE A 1 192 ? -14.734 -2.764 25.234 1 91.12 192 ILE A N 1
ATOM 1536 C CA . ILE A 1 192 ? -14.461 -4.156 25.562 1 91.12 192 ILE A CA 1
ATOM 1537 C C . ILE A 1 192 ? -15.242 -5.078 24.625 1 91.12 192 ILE A C 1
ATOM 1539 O O . ILE A 1 192 ? -14.711 -6.082 24.141 1 91.12 192 ILE A O 1
ATOM 1543 N N . VAL A 1 193 ? -16.469 -4.707 24.391 1 91.81 193 VAL A N 1
ATOM 1544 C CA . VAL A 1 193 ? -17.297 -5.512 23.5 1 91.81 193 VAL A CA 1
ATOM 1545 C C . VAL A 1 193 ? -16.688 -5.508 22.094 1 91.81 193 VAL A C 1
ATOM 1547 O O . VAL A 1 193 ? -16.641 -6.551 21.438 1 91.81 193 VAL A O 1
ATOM 1550 N N . VAL A 1 194 ? -16.219 -4.352 21.688 1 90.19 194 VAL A N 1
ATOM 1551 C CA . VAL A 1 194 ? -15.602 -4.258 20.375 1 90.19 194 VAL A CA 1
ATOM 1552 C C . VAL A 1 194 ? -14.305 -5.066 20.344 1 90.19 194 VAL A C 1
ATOM 1554 O O . VAL A 1 194 ? -13.977 -5.699 19.344 1 90.19 194 VAL A O 1
ATOM 1557 N N . ALA A 1 195 ? -13.586 -5.125 21.438 1 89.38 195 ALA A N 1
ATOM 1558 C CA . ALA A 1 195 ? -12.344 -5.887 21.531 1 89.38 195 ALA A CA 1
ATOM 1559 C C . ALA A 1 195 ? -12.609 -7.387 21.453 1 89.38 195 ALA A C 1
ATOM 1561 O O . ALA A 1 195 ? -11.766 -8.156 20.984 1 89.38 195 ALA A O 1
ATOM 1562 N N . ILE A 1 196 ? -13.773 -7.77 21.828 1 89.94 196 ILE A N 1
ATOM 1563 C CA . ILE A 1 196 ? -14.148 -9.18 21.781 1 89.94 196 ILE A CA 1
ATOM 1564 C C . ILE A 1 196 ? -14.273 -9.625 20.328 1 89.94 196 ILE A C 1
ATOM 1566 O O . ILE A 1 196 ? -14.125 -10.812 20.016 1 89.94 196 ILE A O 1
ATOM 1570 N N . VAL A 1 197 ? -14.484 -8.68 19.484 1 85.88 197 VAL A N 1
ATOM 1571 C CA . VAL A 1 197 ? -14.617 -8.984 18.062 1 85.88 197 VAL A CA 1
ATOM 1572 C C . VAL A 1 197 ? -13.312 -9.578 17.547 1 85.88 197 VAL A C 1
ATOM 1574 O O . VAL A 1 197 ? -13.32 -10.359 16.594 1 85.88 197 VAL A O 1
ATOM 1577 N N . VAL A 1 198 ? -12.18 -9.266 18.156 1 84.31 198 VAL A N 1
ATOM 1578 C CA . VAL A 1 198 ? -10.875 -9.781 17.766 1 84.31 198 VAL A CA 1
ATOM 1579 C C . VAL A 1 198 ? -10.852 -11.305 17.922 1 84.31 198 VAL A C 1
ATOM 1581 O O . VAL A 1 198 ? -10.203 -12 17.141 1 84.31 198 VAL A O 1
ATOM 1584 N N . PHE A 1 199 ? -11.68 -11.781 18.797 1 82.44 199 PHE A N 1
ATOM 1585 C CA . PHE A 1 199 ? -11.727 -13.219 19.047 1 82.44 199 PHE A CA 1
ATOM 1586 C C . PHE A 1 199 ? -12.961 -13.844 18.406 1 82.44 199 PHE A C 1
ATOM 1588 O O . PHE A 1 199 ? -13.344 -14.961 18.734 1 82.44 199 PHE A O 1
ATOM 1595 N N . SER A 1 200 ? -13.555 -13.133 17.547 1 79.5 200 SER A N 1
ATOM 1596 C CA . SER A 1 200 ? -14.812 -13.562 16.953 1 79.5 200 SER A CA 1
ATOM 1597 C C . SER A 1 200 ? -14.648 -14.867 16.188 1 79.5 200 SER A C 1
ATOM 1599 O O . SER A 1 200 ? -15.547 -15.711 16.172 1 79.5 200 SER A O 1
ATOM 1601 N N . PRO A 1 201 ? -13.453 -15.109 15.562 1 75.81 201 PRO A N 1
ATOM 1602 C CA . PRO A 1 201 ? -13.352 -16.391 14.852 1 75.81 201 PRO A CA 1
ATOM 1603 C C . PRO A 1 201 ? -13.508 -17.594 15.773 1 75.81 201 PRO A C 1
ATOM 1605 O O . PRO A 1 201 ? -14.07 -18.609 15.367 1 75.81 201 PRO A O 1
ATOM 1608 N N . CYS A 1 202 ? -13.047 -17.406 16.984 1 76.25 202 CYS A N 1
ATOM 1609 C CA . CYS A 1 202 ? -13.227 -18.469 17.969 1 76.25 202 CYS A CA 1
ATOM 1610 C C . CYS A 1 202 ? -14.688 -18.578 18.391 1 76.25 202 CYS A C 1
ATOM 1612 O O . CYS A 1 202 ? -15.219 -19.672 18.531 1 76.25 202 CYS A O 1
ATOM 1614 N N . ILE A 1 203 ? -15.328 -17.484 18.516 1 81.44 203 ILE A N 1
ATOM 1615 C CA . ILE A 1 203 ? -16.734 -17.453 18.922 1 81.44 203 ILE A CA 1
ATOM 1616 C C . ILE A 1 203 ? -17.609 -18 17.797 1 81.44 203 ILE A C 1
ATOM 1618 O O . ILE A 1 203 ? -18.578 -18.719 18.062 1 81.44 203 ILE A O 1
ATOM 1622 N N . ASN A 1 204 ? -17.203 -17.672 16.594 1 80 204 ASN A N 1
ATOM 1623 C CA . ASN A 1 204 ? -17.953 -18.156 15.445 1 80 204 ASN A CA 1
ATOM 1624 C C . ASN A 1 204 ? -17.891 -19.688 15.344 1 80 204 ASN A C 1
ATOM 1626 O O . ASN A 1 204 ? -18.891 -20.312 14.984 1 80 204 ASN A O 1
ATOM 1630 N N . ARG A 1 205 ? -16.75 -20.266 15.625 1 77 205 ARG A N 1
ATOM 1631 C CA . ARG A 1 205 ? -16.641 -21.719 15.602 1 77 205 ARG A CA 1
ATOM 1632 C C . ARG A 1 205 ? -17.531 -22.359 16.656 1 77 205 ARG A C 1
ATOM 1634 O O . ARG A 1 205 ? -18.172 -23.391 16.406 1 77 205 ARG A O 1
ATOM 1641 N N . LEU A 1 206 ? -17.531 -21.75 17.828 1 79.44 206 LEU A N 1
ATOM 1642 C CA . LEU A 1 206 ? -18.391 -22.25 18.906 1 79.44 206 LEU A CA 1
ATOM 1643 C C . LEU A 1 206 ? -19.859 -22.141 18.531 1 79.44 206 LEU A C 1
ATOM 1645 O O . LEU A 1 206 ? -20.641 -23.047 18.828 1 79.44 206 LEU A O 1
ATOM 1649 N N . ALA A 1 207 ? -20.188 -21.062 17.922 1 79.88 207 ALA A N 1
ATOM 1650 C CA . ALA A 1 207 ? -21.562 -20.859 17.469 1 79.88 207 ALA A CA 1
ATOM 1651 C C . ALA A 1 207 ? -21.953 -21.906 16.422 1 79.88 207 ALA A C 1
ATOM 1653 O O . ALA A 1 207 ? -23.094 -22.375 16.406 1 79.88 207 ALA A O 1
ATOM 1654 N N . GLY A 1 208 ? -21.047 -22.25 15.617 1 76.88 208 GLY A N 1
ATOM 1655 C CA . GLY A 1 208 ? -21.297 -23.297 14.633 1 76.88 208 GLY A CA 1
ATOM 1656 C C . GLY A 1 208 ? -21.516 -24.656 15.25 1 76.88 208 GLY A C 1
ATOM 1657 O O . GLY A 1 208 ? -22.391 -25.406 14.82 1 76.88 208 GLY A O 1
ATOM 1658 N N . VAL A 1 209 ? -20.781 -24.922 16.297 1 77.81 209 VAL A N 1
ATOM 1659 C CA . VAL A 1 209 ? -20.906 -26.203 16.969 1 77.81 209 VAL A CA 1
ATOM 1660 C C . VAL A 1 209 ? -22.266 -26.281 17.672 1 77.81 209 VAL A C 1
ATOM 1662 O O . VAL A 1 209 ? -22.953 -27.312 17.609 1 77.81 209 VAL A O 1
ATOM 1665 N N . ILE A 1 210 ? -22.641 -25.203 18.219 1 81.12 210 ILE A N 1
ATOM 1666 C CA . ILE A 1 210 ? -23.922 -25.156 18.938 1 81.12 210 ILE A CA 1
ATOM 1667 C C . ILE A 1 210 ? -25.062 -25.297 17.938 1 81.12 210 ILE A C 1
ATOM 1669 O O . ILE A 1 210 ? -26.016 -26.047 18.188 1 81.12 210 ILE A O 1
ATOM 1673 N N . TYR A 1 211 ? -24.922 -24.609 16.875 1 80.31 211 TYR A N 1
ATOM 1674 C CA . TYR A 1 211 ? -25.969 -24.672 15.852 1 80.31 211 TYR A CA 1
ATOM 1675 C C . TYR A 1 211 ? -26.078 -26.062 15.273 1 80.31 211 TYR A C 1
ATOM 1677 O O . TYR A 1 211 ? -27.188 -26.547 15.016 1 80.31 211 TYR A O 1
ATOM 1685 N N . ARG A 1 212 ? -24.969 -26.672 15.031 1 76.94 212 ARG A N 1
ATOM 1686 C CA . ARG A 1 212 ? -24.969 -28.031 14.508 1 76.94 212 ARG A CA 1
ATOM 1687 C C . ARG A 1 212 ? -25.641 -29 15.469 1 76.94 212 ARG A C 1
ATOM 1689 O O . ARG A 1 212 ? -26.391 -29.891 15.055 1 76.94 212 ARG A O 1
ATOM 1696 N N . LYS A 1 213 ? -25.328 -28.797 16.672 1 79 213 LYS A N 1
ATOM 1697 C CA . LYS A 1 213 ? -25.922 -29.656 17.688 1 79 213 LYS A CA 1
ATOM 1698 C C . LYS A 1 213 ? -27.422 -29.438 17.781 1 79 213 LYS A C 1
ATOM 1700 O O . LYS A 1 213 ? -28.188 -30.391 17.984 1 79 213 LYS A O 1
ATOM 1705 N N . TRP A 1 214 ? -27.75 -28.188 17.594 1 77.81 214 TRP A N 1
ATOM 1706 C CA . TRP A 1 214 ? -29.156 -27.812 17.734 1 77.81 214 TRP A CA 1
ATOM 1707 C C . TRP A 1 214 ? -29.969 -28.266 16.531 1 77.81 214 TRP A C 1
ATOM 1709 O O . TRP A 1 214 ? -31.125 -28.672 16.672 1 77.81 214 TRP A O 1
ATOM 1719 N N . THR A 1 215 ? -29.453 -28.078 15.266 1 72 215 THR A N 1
ATOM 1720 C CA . THR A 1 215 ? -30.234 -28.375 14.062 1 72 215 THR A CA 1
ATOM 1721 C C . THR A 1 215 ? -29.984 -29.812 13.602 1 72 215 THR A C 1
ATOM 1723 O O . THR A 1 215 ? -30.656 -30.297 12.703 1 72 215 THR A O 1
ATOM 1726 N N . ARG A 1 216 ? -29.156 -30.656 14.18 1 64.06 216 ARG A N 1
ATOM 1727 C CA . ARG A 1 216 ? -28.859 -32.062 13.867 1 64.06 216 ARG A CA 1
ATOM 1728 C C . ARG A 1 216 ? -28.406 -32.219 12.414 1 64.06 216 ARG A C 1
ATOM 1730 O O . ARG A 1 216 ? -28.812 -33.156 11.734 1 64.06 216 ARG A O 1
ATOM 1737 N N . VAL A 1 217 ? -27.734 -31.109 11.828 1 66.44 217 VAL A N 1
ATOM 1738 C CA . VAL A 1 217 ? -27.219 -31.203 10.469 1 66.44 217 VAL A CA 1
ATOM 1739 C C . VAL A 1 217 ? -25.969 -32.062 10.453 1 66.44 217 VAL A C 1
ATOM 1741 O O . VAL A 1 217 ? -25.094 -31.922 11.305 1 66.44 217 VAL A O 1
ATOM 1744 N N . ARG A 1 218 ? -25.984 -33.188 9.703 1 60.78 218 ARG A N 1
ATOM 1745 C CA . ARG A 1 218 ? -24.875 -34.156 9.609 1 60.78 218 ARG A CA 1
ATOM 1746 C C . ARG A 1 218 ? -23.781 -33.625 8.68 1 60.78 218 ARG A C 1
ATOM 1748 O O . ARG A 1 218 ? -23.938 -33.656 7.457 1 60.78 218 ARG A O 1
ATOM 1755 N N . LEU A 1 219 ? -22.984 -32.562 9.117 1 67.31 219 LEU A N 1
ATOM 1756 C CA . LEU A 1 219 ? -21.797 -32.188 8.359 1 67.31 219 LEU A CA 1
ATOM 1757 C C . LEU A 1 219 ? -20.594 -33.031 8.789 1 67.31 219 LEU A C 1
ATOM 1759 O O . LEU A 1 219 ? -20.438 -33.344 9.977 1 67.31 219 LEU A O 1
ATOM 1763 N N . THR A 1 220 ? -19.922 -33.594 7.789 1 63.78 220 THR A N 1
ATOM 1764 C CA . THR A 1 220 ? -18.688 -34.312 8.117 1 63.78 220 THR A CA 1
ATOM 1765 C C . THR A 1 220 ? -17.672 -33.344 8.742 1 63.78 220 THR A C 1
ATOM 1767 O O . THR A 1 220 ? -17.75 -32.125 8.539 1 63.78 220 THR A O 1
ATOM 1770 N N . GLY A 1 221 ? -16.938 -33.75 9.719 1 59.69 221 GLY A N 1
ATOM 1771 C CA . GLY A 1 221 ? -15.898 -33 10.391 1 59.69 221 GLY A CA 1
ATOM 1772 C C . GLY A 1 221 ? -15.062 -32.156 9.438 1 59.69 221 GLY A C 1
ATOM 1773 O O . GLY A 1 221 ? -14.758 -31 9.719 1 59.69 221 GLY A O 1
ATOM 1774 N N . SER A 1 222 ? -14.812 -32.75 8.281 1 64.88 222 SER A N 1
ATOM 1775 C CA . SER A 1 222 ? -13.977 -32.062 7.301 1 64.88 222 SER A CA 1
ATOM 1776 C C . SER A 1 222 ? -14.711 -30.891 6.652 1 64.88 222 SER A C 1
ATOM 1778 O O . SER A 1 222 ? -14.125 -29.844 6.406 1 64.88 222 SER A O 1
ATOM 1780 N N . GLU A 1 223 ? -16.016 -31.141 6.488 1 67.44 223 GLU A N 1
ATOM 1781 C CA . GLU A 1 223 ? -16.812 -30.078 5.883 1 67.44 223 GLU A CA 1
ATOM 1782 C C . GLU A 1 223 ? -16.984 -28.906 6.84 1 67.44 223 GLU A C 1
ATOM 1784 O O . GLU A 1 223 ? -16.938 -27.75 6.418 1 67.44 223 GLU A O 1
ATOM 1789 N N . PHE A 1 224 ? -17.141 -29.375 8.07 1 66.5 224 PHE A N 1
ATOM 1790 C CA . PHE A 1 224 ? -17.281 -28.344 9.086 1 66.5 224 PHE A CA 1
ATOM 1791 C C . PHE A 1 224 ? -16.016 -27.5 9.195 1 66.5 224 PHE A C 1
ATOM 1793 O O . PHE A 1 224 ? -16.078 -26.281 9.289 1 66.5 224 PHE A O 1
ATOM 1800 N N . ASP A 1 225 ? -14.898 -28.172 9.109 1 65.56 225 ASP A N 1
ATOM 1801 C CA . ASP A 1 225 ? -13.625 -27.469 9.234 1 65.56 225 ASP A CA 1
ATOM 1802 C C . ASP A 1 225 ? -13.367 -26.578 8.016 1 65.56 225 ASP A C 1
ATOM 1804 O O . ASP A 1 225 ? -12.742 -25.531 8.125 1 65.56 225 ASP A O 1
ATOM 1808 N N . ARG A 1 226 ? -13.922 -27.016 7.059 1 64.5 226 ARG A N 1
ATOM 1809 C CA . ARG A 1 226 ? -13.758 -26.219 5.844 1 64.5 226 ARG A CA 1
ATOM 1810 C C . ARG A 1 226 ? -14.602 -24.953 5.895 1 64.5 226 ARG A C 1
ATOM 1812 O O . ARG A 1 226 ? -14.18 -23.906 5.418 1 64.5 226 ARG A O 1
ATOM 1819 N N . MET A 1 227 ? -15.805 -25.219 6.465 1 64.69 227 MET A N 1
ATOM 1820 C CA . MET A 1 227 ? -16.719 -24.094 6.477 1 64.69 227 MET A CA 1
ATOM 1821 C C . MET A 1 227 ? -16.406 -23.156 7.641 1 64.69 227 MET A C 1
ATOM 1823 O O . MET A 1 227 ? -16.484 -21.922 7.496 1 64.69 227 MET A O 1
ATOM 1827 N N . PHE A 1 228 ? -16.047 -23.812 8.742 1 61.84 228 PHE A N 1
ATOM 1828 C CA . PHE A 1 228 ? -15.867 -23.016 9.938 1 61.84 228 PHE A CA 1
ATOM 1829 C C . PHE A 1 228 ? -14.391 -22.922 10.312 1 61.84 228 PHE A C 1
ATOM 1831 O O . PHE A 1 228 ? -14.031 -22.25 11.273 1 61.84 228 PHE A O 1
ATOM 1838 N N . GLY A 1 229 ? -13.641 -23.703 9.438 1 62.19 229 GLY A N 1
ATOM 1839 C CA . GLY A 1 229 ? -12.211 -23.641 9.711 1 62.19 229 GLY A CA 1
ATOM 1840 C C . GLY A 1 229 ? -11.594 -22.297 9.352 1 62.19 229 GLY A C 1
ATOM 1841 O O . GLY A 1 229 ? -12.07 -21.609 8.445 1 62.19 229 GLY A O 1
ATOM 1842 N N . ASN A 1 230 ? -10.859 -21.812 10.297 1 62.91 230 ASN A N 1
ATOM 1843 C CA . ASN A 1 230 ? -10.188 -20.531 10.117 1 62.91 230 ASN A CA 1
ATOM 1844 C C . ASN A 1 230 ? -8.836 -20.688 9.438 1 62.91 230 ASN A C 1
ATOM 1846 O O . ASN A 1 230 ? -7.809 -20.281 9.984 1 62.91 230 ASN A O 1
ATOM 1850 N N . PHE A 1 231 ? -8.875 -21.406 8.297 1 72.06 231 PHE A N 1
ATOM 1851 C CA . PHE A 1 231 ? -7.613 -21.547 7.586 1 72.06 231 PHE A CA 1
ATOM 1852 C C . PHE A 1 231 ? -7.414 -20.422 6.59 1 72.06 231 PHE A C 1
ATOM 1854 O O . PHE A 1 231 ? -8.25 -20.203 5.711 1 72.06 231 PHE A O 1
ATOM 1861 N N . ILE A 1 232 ? -6.543 -19.641 6.941 1 78.88 232 ILE A N 1
ATOM 1862 C CA . ILE A 1 232 ? -6.184 -18.578 6.02 1 78.88 232 ILE A CA 1
ATOM 1863 C C . ILE A 1 232 ? -4.922 -18.953 5.25 1 78.88 232 ILE A C 1
ATOM 1865 O O . ILE A 1 232 ? -3.961 -19.469 5.836 1 78.88 232 ILE A O 1
ATOM 1869 N N . ASP A 1 233 ? -5.07 -18.766 4 1 84 233 ASP A N 1
ATOM 1870 C CA . ASP A 1 233 ? -3.928 -19.031 3.129 1 84 233 ASP A CA 1
ATOM 1871 C C . ASP A 1 233 ? -2.732 -18.172 3.523 1 84 233 ASP A C 1
ATOM 1873 O O . ASP A 1 233 ? -2.881 -16.969 3.779 1 84 233 ASP A O 1
ATOM 1877 N N . LYS A 1 234 ? -1.586 -18.781 3.674 1 88.88 234 LYS A N 1
ATOM 1878 C CA . LYS A 1 234 ? -0.337 -18.125 4.043 1 88.88 234 LYS A CA 1
ATOM 1879 C C . LYS A 1 234 ? -0.016 -16.984 3.088 1 88.88 234 LYS A C 1
ATOM 1881 O O . LYS A 1 234 ? 0.47 -15.93 3.512 1 88.88 234 LYS A O 1
ATOM 1886 N N . GLU A 1 235 ? -0.345 -17.125 1.804 1 87.75 235 GLU A N 1
ATOM 1887 C CA . GLU A 1 235 ? -0.039 -16.125 0.792 1 87.75 235 GLU A CA 1
ATOM 1888 C C . GLU A 1 235 ? -0.796 -14.828 1.059 1 87.75 235 GLU A C 1
ATOM 1890 O O . GLU A 1 235 ? -0.253 -13.734 0.875 1 87.75 235 GLU A O 1
ATOM 1895 N N . ARG A 1 236 ? -2 -14.953 1.547 1 90.56 236 ARG A N 1
ATOM 1896 C CA . ARG A 1 236 ? -2.807 -13.773 1.834 1 90.56 236 ARG A CA 1
ATOM 1897 C C . ARG A 1 236 ? -2.26 -13.016 3.041 1 90.56 236 ARG A C 1
ATOM 1899 O O . ARG A 1 236 ? -2.25 -11.781 3.057 1 90.56 236 ARG A O 1
ATOM 1906 N N . VAL A 1 237 ? -1.825 -13.781 4.004 1 93.62 237 VAL A N 1
ATOM 1907 C CA . VAL A 1 237 ? -1.255 -13.164 5.195 1 93.62 237 VAL A CA 1
ATOM 1908 C C . VAL A 1 237 ? 0.045 -12.453 4.836 1 93.62 237 VAL A C 1
ATOM 1910 O O . VAL A 1 237 ? 0.316 -11.359 5.336 1 93.62 237 VAL A O 1
ATOM 1913 N N . GLU A 1 238 ? 0.802 -13.039 3.971 1 93.62 238 GLU A N 1
ATOM 1914 C CA . GLU A 1 238 ? 2.045 -12.43 3.512 1 93.62 238 GLU A CA 1
ATOM 1915 C C . GLU A 1 238 ? 1.775 -11.133 2.752 1 93.62 238 GLU A C 1
ATOM 1917 O O . GLU A 1 238 ? 2.453 -10.125 2.969 1 93.62 238 GLU A O 1
ATOM 1922 N N . PHE A 1 239 ? 0.742 -11.164 1.92 1 91.06 239 PHE A N 1
ATOM 1923 C CA . PHE A 1 239 ? 0.408 -9.977 1.138 1 91.06 239 PHE A CA 1
ATOM 1924 C C . PHE A 1 239 ? -0.077 -8.852 2.041 1 91.06 239 PHE A C 1
ATOM 1926 O O . PHE A 1 239 ? 0.316 -7.695 1.868 1 91.06 239 PHE A O 1
ATOM 1933 N N . PHE A 1 240 ? -0.88 -9.227 2.959 1 95.62 240 PHE A N 1
ATOM 1934 C CA . PHE A 1 240 ? -1.38 -8.25 3.918 1 95.62 240 PHE A CA 1
ATOM 1935 C C . PHE A 1 240 ? -0.236 -7.656 4.73 1 95.62 240 PHE A C 1
ATOM 1937 O O . PHE A 1 240 ? -0.146 -6.438 4.891 1 95.62 240 PHE A O 1
ATOM 1944 N N . SER A 1 241 ? 0.637 -8.484 5.238 1 96.69 241 SER A N 1
ATOM 1945 C CA . SER A 1 241 ? 1.77 -8.047 6.047 1 96.69 241 SER A CA 1
ATOM 1946 C C . SER A 1 241 ? 2.732 -7.188 5.234 1 96.69 241 SER A C 1
ATOM 1948 O O . SER A 1 241 ? 3.201 -6.148 5.711 1 96.69 241 SER A O 1
ATOM 1950 N N . ASP A 1 242 ? 3.023 -7.605 4.012 1 95.5 242 ASP A N 1
ATOM 1951 C CA . ASP A 1 242 ? 3.934 -6.852 3.154 1 95.5 242 ASP A CA 1
ATOM 1952 C C . ASP A 1 242 ? 3.369 -5.473 2.83 1 95.5 242 ASP A C 1
ATOM 1954 O O . ASP A 1 242 ? 4.117 -4.492 2.744 1 95.5 242 ASP A O 1
ATOM 1958 N N . GLY A 1 243 ? 2.047 -5.457 2.574 1 95.19 243 GLY A N 1
ATOM 1959 C CA . GLY A 1 243 ? 1.427 -4.156 2.383 1 95.19 243 GLY A CA 1
ATOM 1960 C C . GLY A 1 243 ? 1.616 -3.225 3.564 1 95.19 243 GLY A C 1
ATOM 1961 O O . GLY A 1 243 ? 1.895 -2.037 3.385 1 95.19 243 GLY A O 1
ATOM 1962 N N . LEU A 1 244 ? 1.513 -3.748 4.734 1 97 244 LEU A N 1
ATOM 1963 C CA . LEU A 1 244 ? 1.677 -2.961 5.953 1 97 244 LEU A CA 1
ATOM 1964 C C . LEU A 1 244 ? 3.117 -2.482 6.102 1 97 244 LEU A C 1
ATOM 1966 O O . LEU A 1 244 ? 3.359 -1.307 6.383 1 97 244 LEU A O 1
ATOM 1970 N N . PHE A 1 245 ? 4.098 -3.371 5.867 1 97.62 245 PHE A N 1
ATOM 1971 C CA . PHE A 1 245 ? 5.504 -3 5.945 1 97.62 245 PHE A CA 1
ATOM 1972 C C . PHE A 1 245 ? 5.84 -1.922 4.922 1 97.62 245 PHE A C 1
ATOM 1974 O O . PHE A 1 245 ? 6.609 -1.004 5.211 1 97.62 245 PHE A O 1
ATOM 1981 N N . ALA A 1 246 ? 5.227 -2.072 3.766 1 96.19 246 ALA A N 1
ATOM 1982 C CA . ALA A 1 246 ? 5.504 -1.122 2.691 1 96.19 246 ALA A CA 1
ATOM 1983 C C . ALA A 1 246 ? 5.008 0.274 3.053 1 96.19 246 ALA A C 1
ATOM 1985 O O . ALA A 1 246 ? 5.73 1.26 2.881 1 96.19 246 ALA A O 1
ATOM 1986 N N . ILE A 1 247 ? 3.822 0.347 3.574 1 95.44 247 ILE A N 1
ATOM 1987 C CA . ILE A 1 247 ? 3.254 1.649 3.904 1 95.44 247 ILE A CA 1
ATOM 1988 C C . ILE A 1 247 ? 3.998 2.252 5.094 1 95.44 247 ILE A C 1
ATOM 1990 O O . ILE A 1 247 ? 4.305 3.445 5.102 1 95.44 247 ILE A O 1
ATOM 1994 N N . VAL A 1 248 ? 4.34 1.482 6.07 1 95.81 248 VAL A N 1
ATOM 1995 C CA . VAL A 1 248 ? 5.043 1.984 7.246 1 95.81 248 VAL A CA 1
ATOM 1996 C C . VAL A 1 248 ? 6.398 2.553 6.832 1 95.81 248 VAL A C 1
ATOM 1998 O O . VAL A 1 248 ? 6.785 3.635 7.277 1 95.81 248 VAL A O 1
ATOM 2001 N N . SER A 1 249 ? 7.094 1.855 5.934 1 93.44 249 SER A N 1
ATOM 2002 C CA . SER A 1 249 ? 8.422 2.275 5.496 1 93.44 249 SER A CA 1
ATOM 2003 C C . SER A 1 249 ? 8.359 3.584 4.719 1 93.44 249 SER A C 1
ATOM 2005 O O . SER A 1 249 ? 9.312 4.363 4.727 1 93.44 249 SER A O 1
ATOM 2007 N N . THR A 1 250 ? 7.223 3.857 4.148 1 90.94 250 THR A N 1
ATOM 2008 C CA . THR A 1 250 ? 7.094 5.055 3.328 1 90.94 250 THR A CA 1
ATOM 2009 C C . THR A 1 250 ? 6.496 6.203 4.137 1 90.94 250 THR A C 1
ATOM 2011 O O . THR A 1 250 ? 6.707 7.375 3.812 1 90.94 250 THR A O 1
ATOM 2014 N N . LEU A 1 251 ? 5.789 5.855 5.199 1 88.19 251 LEU A N 1
ATOM 2015 C CA . LEU A 1 251 ? 5.227 6.891 6.059 1 88.19 251 LEU A CA 1
ATOM 2016 C C . LEU A 1 251 ? 6.328 7.598 6.848 1 88.19 251 LEU A C 1
ATOM 2018 O O . LEU A 1 251 ? 6.148 8.734 7.289 1 88.19 251 LEU A O 1
ATOM 2022 N N . LEU A 1 252 ? 7.445 6.957 7.012 1 91.38 252 LEU A N 1
ATOM 2023 C CA . LEU A 1 252 ? 8.539 7.516 7.797 1 91.38 252 LEU A CA 1
ATOM 2024 C C . LEU A 1 252 ? 9.094 8.781 7.145 1 91.38 252 LEU A C 1
ATOM 2026 O O . LEU A 1 252 ? 9.516 9.711 7.836 1 91.38 252 LEU A O 1
ATOM 2030 N N . ILE A 1 253 ? 8.992 8.844 5.824 1 90.06 253 ILE A N 1
ATOM 2031 C CA . ILE A 1 253 ? 9.586 9.977 5.121 1 90.06 253 ILE A CA 1
ATOM 2032 C C . ILE A 1 253 ? 8.68 11.195 5.234 1 90.06 253 ILE A C 1
ATOM 2034 O O . ILE A 1 253 ? 9.117 12.328 5 1 90.06 253 ILE A O 1
ATOM 2038 N N . LEU A 1 254 ? 7.438 10.984 5.613 1 82.38 254 LEU A N 1
ATOM 2039 C CA . LEU A 1 254 ? 6.484 12.086 5.711 1 82.38 254 LEU A CA 1
ATOM 2040 C C . LEU A 1 254 ? 6.867 13.039 6.836 1 82.38 254 LEU A C 1
ATOM 2042 O O . LEU A 1 254 ? 6.555 14.234 6.777 1 82.38 254 LEU A O 1
ATOM 2046 N N . ASP A 1 255 ? 7.602 12.547 7.793 1 80.06 255 ASP A N 1
ATOM 2047 C CA . ASP A 1 255 ? 8.047 13.391 8.898 1 80.06 255 ASP A CA 1
ATOM 2048 C C . ASP A 1 255 ? 8.977 14.5 8.406 1 80.06 255 ASP A C 1
ATOM 2050 O O . ASP A 1 255 ? 8.867 15.648 8.844 1 80.06 255 ASP A O 1
ATOM 2054 N N . ILE A 1 256 ? 9.719 14.148 7.449 1 81.69 256 ILE A N 1
ATOM 2055 C CA . ILE A 1 256 ? 10.703 15.102 6.957 1 81.69 256 ILE A CA 1
ATOM 2056 C C . ILE A 1 256 ? 10.117 15.883 5.777 1 81.69 256 ILE A C 1
ATOM 2058 O O . ILE A 1 256 ? 10.445 17.062 5.582 1 81.69 256 ILE A O 1
ATOM 2062 N N . THR A 1 257 ? 9.203 15.352 5.113 1 77.12 257 THR A N 1
ATOM 2063 C CA . THR A 1 257 ? 8.672 15.977 3.904 1 77.12 257 THR A CA 1
ATOM 2064 C C . THR A 1 257 ? 7.5 16.891 4.234 1 77.12 257 THR A C 1
ATOM 2066 O O . THR A 1 257 ? 7.328 17.938 3.605 1 77.12 257 THR A O 1
ATOM 2069 N N . ALA A 1 258 ? 6.754 16.516 5.215 1 66.75 258 ALA A N 1
ATOM 2070 C CA . ALA A 1 258 ? 5.535 17.281 5.453 1 66.75 258 ALA A CA 1
ATOM 2071 C C . ALA A 1 258 ? 5.625 18.062 6.758 1 66.75 258 ALA A C 1
ATOM 2073 O O . ALA A 1 258 ? 5.039 19.141 6.887 1 66.75 258 ALA A O 1
ATOM 2074 N N . GLU A 1 259 ? 6.445 17.641 7.703 1 68.81 259 GLU A N 1
ATOM 2075 C CA . GLU A 1 259 ? 6.414 18.281 9.016 1 68.81 259 GLU A CA 1
ATOM 2076 C C . GLU A 1 259 ? 7.68 19.109 9.25 1 68.81 259 GLU A C 1
ATOM 2078 O O . GLU A 1 259 ? 7.602 20.297 9.523 1 68.81 259 GLU A O 1
ATOM 2083 N N . ASP A 1 260 ? 8.82 18.469 9.023 1 73.62 260 ASP A N 1
ATOM 2084 C CA . ASP A 1 260 ? 10.094 19.141 9.25 1 73.62 260 ASP A CA 1
ATOM 2085 C C . ASP A 1 260 ? 10.758 19.516 7.926 1 73.62 260 ASP A C 1
ATOM 2087 O O . ASP A 1 260 ? 11.898 19.109 7.668 1 73.62 260 ASP A O 1
ATOM 2091 N N . PHE A 1 261 ? 10 20.266 7.102 1 80.94 261 PHE A N 1
ATOM 2092 C CA . PHE A 1 261 ? 10.484 20.672 5.785 1 80.94 261 PHE A CA 1
ATOM 2093 C C . PHE A 1 261 ? 11.031 22.094 5.816 1 80.94 261 PHE A C 1
ATOM 2095 O O . PHE A 1 261 ? 10.484 22.953 6.492 1 80.94 261 PHE A O 1
ATOM 2102 N N . PRO A 1 262 ? 12.148 22.281 5.184 1 82.94 262 PRO A N 1
ATOM 2103 C CA . PRO A 1 262 ? 12.711 23.641 5.199 1 82.94 262 PRO A CA 1
ATOM 2104 C C . PRO A 1 262 ? 11.766 24.688 4.609 1 82.94 262 PRO A C 1
ATOM 2106 O O . PRO A 1 262 ? 11.141 24.438 3.572 1 82.94 262 PRO A O 1
ATOM 2109 N N . THR A 1 263 ? 11.633 25.688 5.266 1 83.06 263 THR A N 1
ATOM 2110 C CA . THR A 1 263 ? 10.789 26.781 4.797 1 83.06 263 THR A CA 1
ATOM 2111 C C . THR A 1 263 ? 11.562 27.703 3.848 1 83.06 263 THR A C 1
ATOM 2113 O O . THR A 1 263 ? 12.797 27.703 3.852 1 83.06 263 THR A O 1
ATOM 2116 N N . LYS A 1 264 ? 10.844 28.422 3.047 1 85.44 264 LYS A N 1
ATOM 2117 C CA . LYS A 1 264 ? 11.469 29.359 2.109 1 85.44 264 LYS A CA 1
ATOM 2118 C C . LYS A 1 264 ? 12.266 30.422 2.846 1 85.44 264 LYS A C 1
ATOM 2120 O O . LYS A 1 264 ? 13.344 30.812 2.398 1 85.44 264 LYS A O 1
ATOM 2125 N N . GLU A 1 265 ? 11.734 30.797 3.959 1 85.25 265 GLU A N 1
ATOM 2126 C CA . GLU A 1 265 ? 12.406 31.828 4.754 1 85.25 265 GLU A CA 1
ATOM 2127 C C . GLU A 1 265 ? 13.75 31.328 5.281 1 85.25 265 GLU A C 1
ATOM 2129 O O . GLU A 1 265 ? 14.742 32.062 5.25 1 85.25 265 GLU A O 1
ATOM 2134 N N . GLU A 1 266 ? 13.781 30.125 5.668 1 86.62 266 GLU A N 1
ATOM 2135 C CA . GLU A 1 266 ? 15.008 29.547 6.211 1 86.62 266 GLU A CA 1
ATOM 2136 C C . GLU A 1 266 ? 16.062 29.359 5.121 1 86.62 266 GLU A C 1
ATOM 2138 O O . GLU A 1 266 ? 17.25 29.625 5.348 1 86.62 266 GLU A O 1
ATOM 2143 N N . VAL A 1 267 ? 15.609 28.984 4.008 1 87.88 267 VAL A N 1
ATOM 2144 C CA . VAL A 1 267 ? 16.531 28.719 2.906 1 87.88 267 VAL A CA 1
ATOM 2145 C C . VAL A 1 267 ? 17.062 30.031 2.334 1 87.88 267 VAL A C 1
ATOM 2147 O O . VAL A 1 267 ? 18.219 30.109 1.91 1 87.88 267 VAL A O 1
ATOM 2150 N N . ASP A 1 268 ? 16.156 31.016 2.307 1 86.69 268 ASP A N 1
ATOM 2151 C CA . ASP A 1 268 ? 16.609 32.312 1.827 1 86.69 268 ASP A CA 1
ATOM 2152 C C . ASP A 1 268 ? 17.625 32.938 2.785 1 86.69 268 ASP A C 1
ATOM 2154 O O . ASP A 1 268 ? 18.562 33.625 2.354 1 86.69 268 ASP A O 1
ATOM 2158 N N . ARG A 1 269 ? 17.469 32.719 4.039 1 87.94 269 ARG A N 1
ATOM 2159 C CA . ARG A 1 269 ? 18.344 33.281 5.051 1 87.94 269 ARG A CA 1
ATOM 2160 C C . ARG A 1 269 ? 19.656 32.531 5.164 1 87.94 269 ARG A C 1
ATOM 2162 O O . ARG A 1 269 ? 20.734 33.125 5.215 1 87.94 269 ARG A O 1
ATOM 2169 N N . HIS A 1 270 ? 19.641 31.203 5.234 1 88.94 270 HIS A N 1
ATOM 2170 C CA . HIS A 1 270 ? 20.828 30.406 5.578 1 88.94 270 HIS A CA 1
ATOM 2171 C C . HIS A 1 270 ? 21.328 29.609 4.379 1 88.94 270 HIS A C 1
ATOM 2173 O O . HIS A 1 270 ? 22.438 29.062 4.402 1 88.94 270 HIS A O 1
ATOM 2179 N N . GLY A 1 271 ? 20.5 29.609 3.352 1 87.31 271 GLY A N 1
ATOM 2180 C CA . GLY A 1 271 ? 20.875 28.781 2.215 1 87.31 271 GLY A CA 1
ATOM 2181 C C . GLY A 1 271 ? 20.312 27.375 2.295 1 87.31 271 GLY A C 1
ATOM 2182 O O . GLY A 1 271 ? 20 26.891 3.385 1 87.31 271 GLY A O 1
ATOM 2183 N N . ILE A 1 272 ? 20.188 26.75 1.234 1 87 272 ILE A N 1
ATOM 2184 C CA . ILE A 1 272 ? 19.578 25.438 1.16 1 87 272 ILE A CA 1
ATOM 2185 C C . ILE A 1 272 ? 20.531 24.391 1.76 1 87 272 ILE A C 1
ATOM 2187 O O . ILE A 1 272 ? 20.094 23.453 2.426 1 87 272 ILE A O 1
ATOM 2191 N N . GLN A 1 273 ? 21.859 24.5 1.593 1 88.19 273 GLN A N 1
ATOM 2192 C CA . GLN A 1 273 ? 22.828 23.547 2.105 1 88.19 273 GLN A CA 1
ATOM 2193 C C . GLN A 1 273 ? 22.844 23.531 3.631 1 88.19 273 GLN A C 1
ATOM 2195 O O . GLN A 1 273 ? 22.797 22.469 4.246 1 88.19 273 GLN A O 1
ATOM 2200 N N . ASN A 1 274 ? 22.844 24.625 4.168 1 88.88 274 ASN A N 1
ATOM 2201 C CA . ASN A 1 274 ? 22.875 24.719 5.625 1 88.88 274 ASN A CA 1
ATOM 2202 C C . ASN A 1 274 ? 21.562 24.25 6.242 1 88.88 274 ASN A C 1
ATOM 2204 O O . ASN A 1 274 ? 21.547 23.656 7.32 1 88.88 274 ASN A O 1
ATOM 2208 N N . SER A 1 275 ? 20.5 24.531 5.527 1 88.06 275 SER A N 1
ATOM 2209 C CA . SER A 1 275 ? 19.203 24.094 6.023 1 88.06 275 SER A CA 1
ATOM 2210 C C . SER A 1 275 ? 19.109 22.562 6.027 1 88.06 275 SER A C 1
ATOM 2212 O O . SER A 1 275 ? 18.562 21.969 6.957 1 88.06 275 SER A O 1
ATOM 2214 N N . LEU A 1 276 ? 19.703 22.016 5.102 1 88.25 276 LEU A N 1
ATOM 2215 C CA . LEU A 1 276 ? 19.688 20.562 5.012 1 88.25 276 LEU A CA 1
ATOM 2216 C C . LEU A 1 276 ? 20.625 19.938 6.035 1 88.25 276 LEU A C 1
ATOM 2218 O O . LEU A 1 276 ? 20.344 18.875 6.59 1 88.25 276 LEU A O 1
ATOM 2222 N N . LEU A 1 277 ? 21.703 20.594 6.301 1 87.31 277 LEU A N 1
ATOM 2223 C CA . LEU A 1 277 ? 22.625 20.109 7.312 1 87.31 277 LEU A CA 1
ATOM 2224 C C . LEU A 1 277 ? 22.016 20.219 8.711 1 87.31 277 LEU A C 1
ATOM 2226 O O . LEU A 1 277 ? 22.312 19.391 9.578 1 87.31 277 LEU A O 1
ATOM 2230 N N . HIS A 1 278 ? 21.203 21.172 8.852 1 84.25 278 HIS A N 1
ATOM 2231 C CA . HIS A 1 278 ? 20.516 21.312 10.125 1 84.25 278 HIS A CA 1
ATOM 2232 C C . HIS A 1 278 ? 19.484 20.188 10.312 1 84.25 278 HIS A C 1
ATOM 2234 O O . HIS A 1 278 ? 19.125 19.859 11.445 1 84.25 278 HIS A O 1
ATOM 2240 N N . MET A 1 279 ? 19.125 19.578 9.195 1 87.56 279 MET A N 1
ATOM 2241 C CA . MET A 1 279 ? 18.156 18.5 9.242 1 87.56 279 MET A CA 1
ATOM 2242 C C . MET A 1 279 ? 18.844 17.141 9.266 1 87.56 279 MET A C 1
ATOM 2244 O O . MET A 1 279 ? 18.219 16.109 9 1 87.56 279 MET A O 1
ATOM 2248 N N . LYS A 1 280 ? 20.078 17.094 9.633 1 86.12 280 LYS A N 1
ATOM 2249 C CA . LYS A 1 280 ? 20.859 15.859 9.609 1 86.12 280 LYS A CA 1
ATOM 2250 C C . LYS A 1 280 ? 20.328 14.852 10.617 1 86.12 280 LYS A C 1
ATOM 2252 O O . LYS A 1 280 ? 20.266 13.656 10.336 1 86.12 280 LYS A O 1
ATOM 2257 N N . SER A 1 281 ? 19.984 15.312 11.742 1 85.81 281 SER A N 1
ATOM 2258 C CA . SER A 1 281 ? 19.5 14.414 12.781 1 85.81 281 SER A CA 1
ATOM 2259 C C . SER A 1 281 ? 18.172 13.766 12.367 1 85.81 281 SER A C 1
ATOM 2261 O O . SER A 1 281 ? 17.984 12.57 12.586 1 85.81 281 SER A O 1
ATOM 2263 N N . GLU A 1 282 ? 17.312 14.523 11.688 1 89.31 282 GLU A N 1
ATOM 2264 C CA . GLU A 1 282 ? 16.047 14 11.219 1 89.31 282 GLU A CA 1
ATOM 2265 C C . GLU A 1 282 ? 16.234 12.977 10.102 1 89.31 282 GLU A C 1
ATOM 2267 O O . GLU A 1 282 ? 15.539 11.969 10.047 1 89.31 282 GLU A O 1
ATOM 2272 N N . ILE A 1 283 ? 17.188 13.258 9.289 1 91 283 ILE A N 1
ATOM 2273 C CA . ILE A 1 283 ? 17.484 12.359 8.188 1 91 283 ILE A CA 1
ATOM 2274 C C . ILE A 1 283 ? 18.078 11.055 8.719 1 91 283 ILE A C 1
ATOM 2276 O O . ILE A 1 283 ? 17.734 9.969 8.25 1 91 283 ILE A O 1
ATOM 2280 N N . LEU A 1 284 ? 18.891 11.148 9.711 1 90.31 284 LEU A N 1
ATOM 2281 C CA . LEU A 1 284 ? 19.5 9.977 10.32 1 90.31 284 LEU A CA 1
ATOM 2282 C C . LEU A 1 284 ? 18.453 9.133 11.047 1 90.31 284 LEU A C 1
ATOM 2284 O O . LEU A 1 284 ? 18.516 7.902 11.008 1 90.31 284 LEU A O 1
ATOM 2288 N N . THR A 1 285 ? 17.547 9.781 11.719 1 91.62 285 THR A N 1
ATOM 2289 C CA . THR A 1 285 ? 16.469 9.062 12.406 1 91.62 285 THR A CA 1
ATOM 2290 C C . THR A 1 285 ? 15.578 8.336 11.406 1 91.62 285 THR A C 1
ATOM 2292 O O . THR A 1 285 ? 15.164 7.199 11.641 1 91.62 285 THR A O 1
ATOM 2295 N N . TYR A 1 286 ? 15.289 9.039 10.289 1 93.31 286 TYR A N 1
ATOM 2296 C CA . TYR A 1 286 ? 14.531 8.398 9.227 1 93.31 286 TYR A CA 1
ATOM 2297 C C . TYR A 1 286 ? 15.25 7.145 8.727 1 93.31 286 TYR A C 1
ATOM 2299 O O . TYR A 1 286 ? 14.648 6.07 8.648 1 93.31 286 TYR A O 1
ATOM 2307 N N . GLY A 1 287 ? 16.531 7.289 8.43 1 94.12 287 GLY A N 1
ATOM 2308 C CA . GLY A 1 287 ? 17.312 6.16 7.961 1 94.12 287 GLY A CA 1
ATOM 2309 C C . GLY A 1 287 ? 17.375 5.016 8.953 1 94.12 287 GLY A C 1
ATOM 2310 O O . GLY A 1 287 ? 17.219 3.854 8.586 1 94.12 287 GLY A O 1
ATOM 2311 N N . ALA A 1 288 ? 17.578 5.332 10.195 1 94.12 288 ALA A N 1
ATOM 2312 C CA . ALA A 1 288 ? 17.688 4.324 11.25 1 94.12 288 ALA A CA 1
ATOM 2313 C C . ALA A 1 288 ? 16.375 3.57 11.422 1 94.12 288 ALA A C 1
ATOM 2315 O O . ALA A 1 288 ? 16.359 2.34 11.508 1 94.12 288 ALA A O 1
ATOM 2316 N N . THR A 1 289 ? 15.273 4.309 11.469 1 94.94 289 THR A N 1
ATOM 2317 C CA . THR A 1 289 ? 13.977 3.668 11.656 1 94.94 289 THR A CA 1
ATOM 2318 C C . THR A 1 289 ? 13.602 2.834 10.438 1 94.94 289 THR A C 1
ATOM 2320 O O . THR A 1 289 ? 12.984 1.771 10.57 1 94.94 289 THR A O 1
ATOM 2323 N N . PHE A 1 290 ? 13.938 3.332 9.258 1 96.62 290 PHE A N 1
ATOM 2324 C CA . PHE A 1 290 ? 13.695 2.541 8.062 1 96.62 290 PHE A CA 1
ATOM 2325 C C . PHE A 1 290 ? 14.438 1.209 8.133 1 96.62 290 PHE A C 1
ATOM 2327 O O . PHE A 1 290 ? 13.875 0.165 7.793 1 96.62 290 PHE A O 1
ATOM 2334 N N . VAL A 1 291 ? 15.664 1.267 8.57 1 96.06 291 VAL A N 1
ATOM 2335 C CA . VAL A 1 291 ? 16.484 0.058 8.656 1 96.06 291 VAL A CA 1
ATOM 2336 C C . VAL A 1 291 ? 15.836 -0.924 9.633 1 96.06 291 VAL A C 1
ATOM 2338 O O . VAL A 1 291 ? 15.773 -2.127 9.3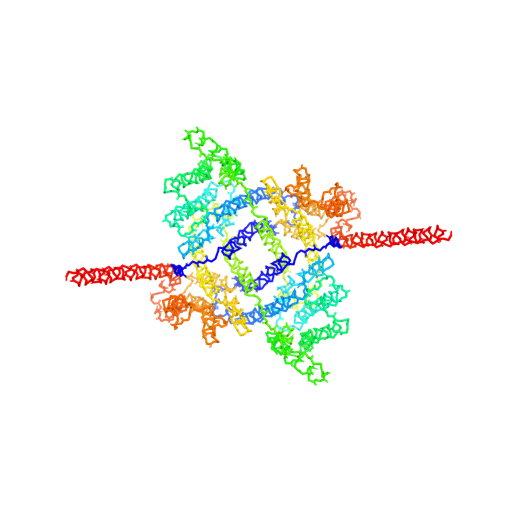67 1 96.06 291 VAL A O 1
ATOM 2341 N N . VAL A 1 292 ? 15.352 -0.426 10.719 1 96.19 292 VAL A N 1
ATOM 2342 C CA . VAL A 1 292 ? 14.727 -1.279 11.727 1 96.19 292 VAL A CA 1
ATOM 2343 C C . VAL A 1 292 ? 13.484 -1.949 11.133 1 96.19 292 VAL A C 1
ATOM 2345 O O . VAL A 1 292 ? 13.289 -3.154 11.305 1 96.19 292 VAL A O 1
ATOM 2348 N N . VAL A 1 293 ? 12.672 -1.174 10.422 1 97 293 VAL A N 1
ATOM 2349 C CA . VAL A 1 293 ? 11.469 -1.719 9.805 1 97 293 VAL A CA 1
ATOM 2350 C C . VAL A 1 293 ? 11.859 -2.744 8.734 1 97 293 VAL A C 1
ATOM 2352 O O . VAL A 1 293 ? 11.227 -3.795 8.617 1 97 293 VAL A O 1
ATOM 2355 N N . ALA A 1 294 ? 12.93 -2.43 8.023 1 96.44 294 ALA A N 1
ATOM 2356 C CA . ALA A 1 294 ? 13.422 -3.342 6.996 1 96.44 294 ALA A CA 1
ATOM 2357 C C . ALA A 1 294 ? 13.906 -4.652 7.609 1 96.44 294 ALA A C 1
ATOM 2359 O O . ALA A 1 294 ? 13.688 -5.727 7.047 1 96.44 294 ALA A O 1
ATOM 2360 N N . LEU A 1 295 ? 14.555 -4.562 8.742 1 95.94 295 LEU A N 1
ATOM 2361 C CA . LEU A 1 295 ? 15.039 -5.762 9.414 1 95.94 295 LEU A CA 1
ATOM 2362 C C . LEU A 1 295 ? 13.883 -6.582 9.961 1 95.94 295 LEU A C 1
ATOM 2364 O O . LEU A 1 295 ? 13.922 -7.812 9.945 1 95.94 295 LEU A O 1
ATOM 2368 N N . LEU A 1 296 ? 12.867 -5.887 10.453 1 97.31 296 LEU A N 1
ATOM 2369 C CA . LEU A 1 296 ? 11.672 -6.59 10.906 1 97.31 296 LEU A CA 1
ATOM 2370 C C . LEU A 1 296 ? 11.008 -7.328 9.75 1 97.31 296 LEU A C 1
ATOM 2372 O O . LEU A 1 296 ? 10.523 -8.453 9.922 1 97.31 296 LEU A O 1
ATOM 2376 N N . TRP A 1 297 ? 10.938 -6.691 8.586 1 96.88 297 TRP A N 1
ATOM 2377 C CA . TRP A 1 297 ? 10.398 -7.352 7.402 1 96.88 297 TRP A CA 1
ATOM 2378 C C . TRP A 1 297 ? 11.258 -8.547 7.008 1 96.88 297 TRP A C 1
ATOM 2380 O O . TRP A 1 297 ? 10.734 -9.602 6.625 1 96.88 297 TRP A O 1
ATOM 2390 N N . PHE A 1 298 ? 12.625 -8.352 7.113 1 95.81 298 PHE A N 1
ATOM 2391 C CA . PHE A 1 298 ? 13.555 -9.414 6.758 1 95.81 298 PHE A CA 1
ATOM 2392 C C . PHE A 1 298 ? 13.32 -10.648 7.621 1 95.81 298 PHE A C 1
ATOM 2394 O O . PHE A 1 298 ? 13.266 -11.773 7.109 1 95.81 298 PHE A O 1
ATOM 2401 N N . THR A 1 299 ? 13.18 -10.477 8.906 1 95.75 299 THR A N 1
ATOM 2402 C CA . THR A 1 299 ? 12.93 -11.594 9.812 1 95.75 299 THR A CA 1
ATOM 2403 C C . THR A 1 299 ? 11.562 -12.219 9.539 1 95.75 299 THR A C 1
ATOM 2405 O O . THR A 1 299 ? 11.414 -13.438 9.586 1 95.75 299 THR A O 1
ATOM 2408 N N . HIS A 1 300 ? 10.57 -11.359 9.312 1 95.62 300 HIS A N 1
ATOM 2409 C CA . HIS A 1 300 ? 9.234 -11.852 8.969 1 95.62 300 HIS A CA 1
ATOM 2410 C C . HIS A 1 300 ? 9.266 -12.68 7.691 1 95.62 300 HIS A C 1
ATOM 2412 O O . HIS A 1 300 ? 8.648 -13.75 7.625 1 95.62 300 HIS A O 1
ATOM 2418 N N . HIS A 1 301 ? 9.969 -12.156 6.723 1 93.44 301 HIS A N 1
ATOM 2419 C CA . HIS A 1 301 ? 10.117 -12.828 5.438 1 93.44 301 HIS A CA 1
ATOM 2420 C C . HIS A 1 301 ? 10.797 -14.188 5.602 1 93.44 301 HIS A C 1
ATOM 2422 O O . HIS A 1 301 ? 10.367 -15.18 5.012 1 93.44 301 HIS A O 1
ATOM 2428 N N . SER A 1 302 ? 11.828 -14.25 6.422 1 92.25 302 SER A N 1
ATOM 2429 C CA . SER A 1 302 ? 12.555 -15.492 6.684 1 92.25 302 SER A CA 1
ATOM 2430 C C . SER A 1 302 ? 11.688 -16.5 7.43 1 92.25 302 SER A C 1
ATOM 2432 O O . SER A 1 302 ? 11.711 -17.688 7.133 1 92.25 302 SER A O 1
ATOM 2434 N N . LEU A 1 303 ? 10.922 -16 8.375 1 93.06 303 LEU A N 1
ATOM 2435 C CA . LEU A 1 303 ? 10.055 -16.859 9.172 1 93.06 303 LEU A CA 1
ATOM 2436 C C . LEU A 1 303 ? 8.961 -17.484 8.312 1 93.06 303 LEU A C 1
ATOM 2438 O O . LEU A 1 303 ? 8.758 -18.688 8.336 1 93.06 303 LEU A O 1
ATOM 2442 N N . PHE A 1 304 ? 8.305 -16.719 7.496 1 92.94 304 PHE A N 1
ATOM 2443 C CA . PHE A 1 304 ? 7.148 -17.188 6.73 1 92.94 304 PHE A CA 1
ATOM 2444 C C . PHE A 1 304 ? 7.586 -18.062 5.57 1 92.94 304 PHE A C 1
ATOM 2446 O O . PHE A 1 304 ? 6.773 -18.797 4.996 1 92.94 304 PHE A O 1
ATOM 2453 N N . HIS A 1 305 ? 8.891 -17.953 5.227 1 89 305 HIS A N 1
ATOM 2454 C CA . HIS A 1 305 ? 9.414 -18.859 4.219 1 89 305 HIS A CA 1
ATOM 2455 C C . HIS A 1 305 ? 9.32 -20.312 4.695 1 89 305 HIS A C 1
ATOM 2457 O O . HIS A 1 305 ? 9.133 -21.219 3.887 1 89 305 HIS A O 1
ATOM 2463 N N . PHE A 1 306 ? 9.367 -20.531 6.012 1 90 306 PHE A N 1
ATOM 2464 C CA . PHE A 1 306 ? 9.422 -21.875 6.555 1 90 306 PHE A CA 1
ATOM 2465 C C . PHE A 1 306 ? 8.07 -22.281 7.141 1 90 306 PHE A C 1
ATOM 2467 O O . PHE A 1 306 ? 7.902 -23.406 7.609 1 90 306 PHE A O 1
ATOM 2474 N N . ILE A 1 307 ? 7.09 -21.438 7.152 1 90.94 307 ILE A N 1
ATOM 2475 C CA . ILE A 1 307 ? 5.766 -21.75 7.676 1 90.94 307 ILE A CA 1
ATOM 2476 C C . ILE A 1 307 ? 4.922 -22.406 6.586 1 90.94 307 ILE A C 1
ATOM 2478 O O . ILE A 1 307 ? 4.902 -21.938 5.441 1 90.94 307 ILE A O 1
ATOM 2482 N N . GLU A 1 308 ? 4.332 -23.391 6.875 1 88.12 308 GLU A N 1
ATOM 2483 C CA . GLU A 1 308 ? 3.484 -24.094 5.922 1 88.12 308 GLU A CA 1
ATOM 2484 C C . GLU A 1 308 ? 2.018 -23.719 6.094 1 88.12 308 GLU A C 1
ATOM 2486 O O . GLU A 1 308 ? 1.337 -23.391 5.121 1 88.12 308 GLU A O 1
ATOM 2491 N N . ASN A 1 309 ? 1.571 -23.766 7.34 1 88.81 309 ASN A N 1
ATOM 2492 C CA . ASN A 1 309 ? 0.194 -23.406 7.664 1 88.81 309 ASN A CA 1
ATOM 2493 C C . ASN A 1 309 ? 0.124 -22.469 8.859 1 88.81 309 ASN A C 1
ATOM 2495 O O . ASN A 1 309 ? 1.079 -22.359 9.633 1 88.81 309 ASN A O 1
ATOM 2499 N N . LEU A 1 310 ? -0.941 -21.719 8.922 1 89.69 310 LEU A N 1
ATOM 2500 C CA . LEU A 1 310 ? -1.139 -20.781 10.016 1 89.69 310 LEU A CA 1
ATOM 2501 C C . LEU A 1 310 ? -2.416 -21.094 10.781 1 89.69 310 LEU A C 1
ATOM 2503 O O . LEU A 1 310 ? -3.457 -21.359 10.18 1 89.69 310 LEU A O 1
ATOM 2507 N N . ASN A 1 311 ? -2.297 -21.203 12.023 1 86.94 311 ASN A N 1
ATOM 2508 C CA . ASN A 1 311 ? -3.479 -21.312 12.875 1 86.94 311 ASN A CA 1
ATOM 2509 C C . ASN A 1 311 ? -3.943 -19.938 13.367 1 86.94 311 ASN A C 1
ATOM 2511 O O . ASN A 1 311 ? -3.328 -18.922 13.047 1 86.94 311 ASN A O 1
ATOM 2515 N N . GLN A 1 312 ? -5.027 -19.922 14.117 1 85.44 312 GLN A N 1
ATOM 2516 C CA . GLN A 1 312 ? -5.625 -18.656 14.547 1 85.44 312 GLN A CA 1
ATOM 2517 C C . GLN A 1 312 ? -4.723 -17.938 15.539 1 85.44 312 GLN A C 1
ATOM 2519 O O . GLN A 1 312 ? -4.633 -16.703 15.516 1 85.44 312 GLN A O 1
ATOM 2524 N N . VAL A 1 313 ? -4.105 -18.641 16.406 1 87.62 313 VAL A N 1
ATOM 2525 C CA . VAL A 1 313 ? -3.25 -18.016 17.422 1 87.62 313 VAL A CA 1
ATOM 2526 C C . VAL A 1 313 ? -2.035 -17.391 16.75 1 87.62 313 VAL A C 1
ATOM 2528 O O . VAL A 1 313 ? -1.635 -16.266 17.094 1 87.62 313 VAL A O 1
ATOM 2531 N N . MET A 1 314 ? -1.48 -18.109 15.812 1 92.19 314 MET A N 1
ATOM 2532 C CA . MET A 1 314 ? -0.348 -17.562 15.062 1 92.19 314 MET A CA 1
ATOM 2533 C C . MET A 1 314 ? -0.74 -16.297 14.312 1 92.19 314 MET A C 1
ATOM 2535 O O . MET A 1 314 ? 0.043 -15.352 14.242 1 92.19 314 MET A O 1
ATOM 2539 N N . LEU A 1 315 ? -1.944 -16.344 13.82 1 92 315 LEU A N 1
ATOM 2540 C CA . LEU A 1 315 ? -2.432 -15.188 13.07 1 92 315 LEU A CA 1
ATOM 2541 C C . LEU A 1 315 ? -2.598 -13.977 13.984 1 92 315 LEU A C 1
ATOM 2543 O O . LEU A 1 315 ? -2.215 -12.859 13.617 1 92 315 LEU A O 1
ATOM 2547 N N . VAL A 1 316 ? -3.152 -14.172 15.109 1 90.81 316 VAL A N 1
ATOM 2548 C CA . VAL A 1 316 ? -3.342 -13.086 16.062 1 90.81 316 VAL A CA 1
ATOM 2549 C C . VAL A 1 316 ? -1.984 -12.531 16.5 1 90.81 316 VAL A C 1
ATOM 2551 O O . VAL A 1 316 ? -1.805 -11.32 16.594 1 90.81 316 VAL A O 1
ATOM 2554 N N . CYS A 1 317 ? -1.028 -13.391 16.719 1 94.12 317 CYS A N 1
ATOM 2555 C CA . CYS A 1 317 ? 0.314 -12.953 17.094 1 94.12 317 CYS A CA 1
ATOM 2556 C C . CYS A 1 317 ? 0.954 -12.148 15.961 1 94.12 317 CYS A C 1
ATOM 2558 O O . CYS A 1 317 ? 1.63 -11.148 16.219 1 94.12 317 CYS A O 1
ATOM 2560 N N . ASN A 1 318 ? 0.729 -12.633 14.797 1 96.25 318 ASN A N 1
ATOM 2561 C CA . ASN A 1 318 ? 1.225 -11.875 13.648 1 96.25 318 ASN A CA 1
ATOM 2562 C C . ASN A 1 318 ? 0.594 -10.492 13.578 1 96.25 318 ASN A C 1
ATOM 2564 O O . ASN A 1 318 ? 1.281 -9.508 13.297 1 96.25 318 ASN A O 1
ATOM 2568 N N . ASN A 1 319 ? -0.704 -10.445 13.836 1 96.12 319 ASN A N 1
ATOM 2569 C CA . ASN A 1 319 ? -1.396 -9.156 13.797 1 96.12 319 ASN A CA 1
ATOM 2570 C C . ASN A 1 319 ? -0.897 -8.219 14.883 1 96.12 319 ASN A C 1
ATOM 2572 O O . ASN A 1 319 ? -0.808 -7.008 14.672 1 96.12 319 ASN A O 1
ATOM 2576 N N . ILE A 1 320 ? -0.593 -8.781 15.984 1 96.44 320 ILE A N 1
ATOM 2577 C CA . ILE A 1 320 ? -0.037 -7.977 17.062 1 96.44 320 ILE A CA 1
ATOM 2578 C C . ILE A 1 320 ? 1.33 -7.434 16.656 1 96.44 320 ILE A C 1
ATOM 2580 O O . ILE A 1 320 ? 1.63 -6.258 16.891 1 96.44 320 ILE A O 1
ATOM 2584 N N . SER A 1 321 ? 2.154 -8.281 16.078 1 97.94 321 SER A N 1
ATOM 2585 C CA . SER A 1 321 ? 3.449 -7.832 15.586 1 97.94 321 SER A CA 1
ATOM 2586 C C . SER A 1 321 ? 3.289 -6.684 14.594 1 97.94 321 SER A C 1
ATOM 2588 O O . SER A 1 321 ? 3.984 -5.672 14.695 1 97.94 321 SER A O 1
ATOM 2590 N N . LEU A 1 322 ? 2.307 -6.824 13.734 1 98 322 LEU A N 1
ATOM 2591 C CA . LEU A 1 322 ? 2.078 -5.812 12.703 1 98 322 LEU A CA 1
ATOM 2592 C C . LEU A 1 322 ? 1.552 -4.52 13.32 1 98 322 LEU A C 1
ATOM 2594 O O . LEU A 1 322 ? 1.87 -3.428 12.852 1 98 322 LEU A O 1
ATOM 2598 N N . ALA A 1 323 ? 0.73 -4.648 14.352 1 97.5 323 ALA A N 1
ATOM 2599 C CA . ALA A 1 323 ? 0.224 -3.465 15.039 1 97.5 323 ALA A CA 1
ATOM 2600 C C . ALA A 1 323 ? 1.367 -2.637 15.625 1 97.5 323 ALA A C 1
ATOM 2602 O O . ALA A 1 323 ? 1.353 -1.407 15.547 1 97.5 323 ALA A O 1
ATOM 2603 N N . PHE A 1 324 ? 2.352 -3.289 16.125 1 97.75 324 PHE A N 1
ATOM 2604 C CA . PHE A 1 324 ? 3.482 -2.582 16.719 1 97.75 324 PHE A CA 1
ATOM 2605 C C . PHE A 1 324 ? 4.426 -2.07 15.641 1 97.75 324 PHE A C 1
ATOM 2607 O O . PHE A 1 324 ? 5.047 -1.015 15.797 1 97.75 324 PHE A O 1
ATOM 2614 N N . VAL A 1 325 ? 4.594 -2.803 14.555 1 97.75 325 VAL A N 1
ATOM 2615 C CA . VAL A 1 325 ? 5.355 -2.287 13.422 1 97.75 325 VAL A CA 1
ATOM 2616 C C . VAL A 1 325 ? 4.727 -0.989 12.922 1 97.75 325 VAL A C 1
ATOM 2618 O O . VAL A 1 325 ? 5.434 -0.042 12.57 1 97.75 325 VAL A O 1
ATOM 2621 N N . GLY A 1 326 ? 3.393 -0.934 12.945 1 96.56 326 GLY A N 1
ATOM 2622 C CA . GLY A 1 326 ? 2.66 0.241 12.508 1 96.56 326 GLY A CA 1
ATOM 2623 C C . GLY A 1 326 ? 2.914 1.463 13.367 1 96.56 326 GLY A C 1
ATOM 2624 O O . GLY A 1 326 ? 2.646 2.592 12.953 1 96.56 326 GLY A O 1
ATOM 2625 N N . LEU A 1 327 ? 3.496 1.257 14.531 1 95.88 327 LEU A N 1
ATOM 2626 C CA . LEU A 1 327 ? 3.777 2.355 15.445 1 95.88 327 LEU A CA 1
ATOM 2627 C C . LEU A 1 327 ? 5.16 2.941 15.188 1 95.88 327 LEU A C 1
ATOM 2629 O O . LEU A 1 327 ? 5.582 3.877 15.867 1 95.88 327 LEU A O 1
ATOM 2633 N N . ALA A 1 328 ? 5.855 2.508 14.148 1 94.75 328 ALA A N 1
ATOM 2634 C CA . ALA A 1 328 ? 7.215 2.953 13.852 1 94.75 328 ALA A CA 1
ATOM 2635 C C . ALA A 1 328 ? 7.254 4.457 13.586 1 94.75 328 ALA A C 1
ATOM 2637 O O . ALA A 1 328 ? 8.172 5.145 14.023 1 94.75 328 ALA A O 1
ATOM 2638 N N . PRO A 1 329 ? 6.23 5.012 12.945 1 92.44 329 PRO A N 1
ATOM 2639 C CA . PRO A 1 329 ? 6.262 6.461 12.742 1 92.44 329 PRO A CA 1
ATOM 2640 C C . PRO A 1 329 ? 6.242 7.242 14.055 1 92.44 329 PRO A C 1
ATOM 2642 O O . PRO A 1 329 ? 6.75 8.359 14.125 1 92.44 329 PRO A O 1
ATOM 2645 N N . LEU A 1 330 ? 5.664 6.684 15.086 1 91 330 LEU A N 1
ATOM 2646 C CA . LEU A 1 330 ? 5.668 7.32 16.406 1 91 330 LEU A CA 1
ATOM 2647 C C . LEU A 1 330 ? 7.078 7.367 16.984 1 91 330 LEU A C 1
ATOM 2649 O O . LEU A 1 330 ? 7.453 8.344 17.641 1 91 330 LEU A O 1
ATOM 2653 N N . ILE A 1 331 ? 7.875 6.332 16.719 1 92.25 331 ILE A N 1
ATOM 2654 C CA . ILE A 1 331 ? 9.266 6.301 17.156 1 92.25 331 ILE A CA 1
ATOM 2655 C C . ILE A 1 331 ? 10.039 7.445 16.5 1 92.25 331 ILE A C 1
ATOM 2657 O O . ILE A 1 331 ? 10.781 8.164 17.188 1 92.25 331 ILE A O 1
ATOM 2661 N N . ASN A 1 332 ? 9.766 7.625 15.25 1 89.44 332 ASN A N 1
ATOM 2662 C CA . ASN A 1 332 ? 10.453 8.664 14.5 1 89.44 332 ASN A CA 1
ATOM 2663 C C . ASN A 1 332 ? 10.133 10.055 15.039 1 89.44 332 ASN A C 1
ATOM 2665 O O . ASN A 1 332 ? 11.031 10.867 15.266 1 89.44 332 ASN A O 1
ATOM 2669 N N . VAL A 1 333 ? 8.93 10.312 15.312 1 87.62 333 VAL A N 1
ATOM 2670 C CA . VAL A 1 333 ? 8.492 11.625 15.766 1 87.62 333 VAL A CA 1
ATOM 2671 C C . VAL A 1 333 ? 9 11.883 17.172 1 87.62 333 VAL A C 1
ATOM 2673 O O . VAL A 1 333 ? 9.469 12.984 17.484 1 87.62 333 VAL A O 1
ATOM 2676 N N . THR A 1 334 ? 8.938 10.891 18.062 1 88.62 334 THR A N 1
ATOM 2677 C CA . THR A 1 334 ? 9.383 11.055 19.438 1 88.62 334 THR A CA 1
ATOM 2678 C C . THR A 1 334 ? 10.891 11.281 19.5 1 88.62 334 THR A C 1
ATOM 2680 O O . THR A 1 334 ? 11.367 12.117 20.266 1 88.62 334 THR A O 1
ATOM 2683 N N . LEU A 1 335 ? 11.648 10.625 18.688 1 87.88 335 LEU A N 1
ATOM 2684 C CA . LEU A 1 335 ? 13.094 10.781 18.688 1 87.88 335 LEU A CA 1
ATOM 2685 C C . LEU A 1 335 ? 13.492 12.133 18.094 1 87.88 335 LEU A C 1
ATOM 2687 O O . LEU A 1 335 ? 14.414 12.789 18.609 1 87.88 335 LEU A O 1
ATOM 2691 N N . ASN A 1 336 ? 12.805 12.594 17.094 1 85 336 ASN A N 1
ATOM 2692 C CA . ASN A 1 336 ? 13.117 13.867 16.469 1 85 336 ASN A CA 1
ATOM 2693 C C . ASN A 1 336 ? 12.758 15.039 17.375 1 85 336 ASN A C 1
ATOM 2695 O O . ASN A 1 336 ? 13.484 16.031 17.422 1 85 336 ASN A O 1
ATOM 2699 N N . ARG A 1 337 ? 11.719 14.938 18.062 1 82.69 337 ARG A N 1
ATOM 2700 C CA . ARG A 1 337 ? 11.242 16.047 18.875 1 82.69 337 ARG A CA 1
ATOM 2701 C C . ARG A 1 337 ? 11.992 16.125 20.203 1 82.69 337 ARG A C 1
ATOM 2703 O O . ARG A 1 337 ? 12.234 17.219 20.719 1 82.69 337 ARG A O 1
ATOM 2710 N N . TYR A 1 338 ? 12.328 15.047 20.672 1 80.19 338 TYR A N 1
ATOM 2711 C CA . TYR A 1 338 ? 12.859 15.07 22.031 1 80.19 338 TYR A CA 1
ATOM 2712 C C . TYR A 1 338 ? 14.328 14.672 22.047 1 80.19 338 TYR A C 1
ATOM 2714 O O . TYR A 1 338 ? 14.961 14.656 23.094 1 80.19 338 TYR A O 1
ATOM 2722 N N . ALA A 1 339 ? 14.742 14.516 20.797 1 71.62 339 ALA A N 1
ATOM 2723 C CA . ALA A 1 339 ? 16.172 14.227 20.734 1 71.62 339 ALA A CA 1
ATOM 2724 C C . ALA A 1 339 ? 17 15.477 21.031 1 71.62 339 ALA A C 1
ATOM 2726 O O . ALA A 1 339 ? 16.734 16.547 20.484 1 71.62 339 ALA A O 1
ATOM 2727 N N . GLY A 1 340 ? 17.75 15.5 22.047 1 62.22 340 GLY A N 1
ATOM 2728 C CA . GLY A 1 340 ? 18.609 16.625 22.375 1 62.22 340 GLY A CA 1
ATOM 2729 C C . GLY A 1 340 ? 18.031 17.516 23.469 1 62.22 340 GLY A C 1
ATOM 2730 O O . GLY A 1 340 ? 18.703 18.438 23.938 1 62.22 340 GLY A O 1
ATOM 2731 N N . TYR A 1 341 ? 16.562 17.578 23.594 1 58.25 341 TYR A N 1
ATOM 2732 C CA . TYR A 1 341 ? 15.875 18.469 24.516 1 58.25 341 TYR A CA 1
ATOM 2733 C C . TYR A 1 341 ? 16.234 18.156 25.953 1 58.25 341 TYR A C 1
ATOM 2735 O O . TYR A 1 341 ? 15.812 18.859 26.875 1 58.25 341 TYR A O 1
ATOM 2743 N N . GLY A 1 342 ? 17.031 17.312 26.141 1 61.09 342 GLY A N 1
ATOM 2744 C CA . GLY A 1 342 ? 17.453 16.984 27.484 1 61.09 342 GLY A CA 1
ATOM 2745 C C . GLY A 1 342 ? 17.547 15.5 27.75 1 61.09 342 GLY A C 1
ATOM 2746 O O . GLY A 1 342 ? 17 14.695 26.984 1 61.09 342 GLY A O 1
ATOM 2747 N N . LYS A 1 343 ? 18.094 15.172 28.828 1 65.56 343 LYS A N 1
ATOM 2748 C CA . LYS A 1 343 ? 18.531 13.82 29.156 1 65.56 343 LYS A CA 1
ATOM 2749 C C . LYS A 1 343 ? 17.359 12.914 29.453 1 65.56 343 LYS A C 1
ATOM 2751 O O . LYS A 1 343 ? 17.234 11.82 28.891 1 65.56 343 LYS A O 1
ATOM 2756 N N . ALA A 1 344 ? 16.266 13.453 30.203 1 75.88 344 ALA A N 1
ATOM 2757 C CA . ALA A 1 344 ? 15.234 12.516 30.641 1 75.88 344 ALA A CA 1
ATOM 2758 C C . ALA A 1 344 ? 14.25 12.211 29.516 1 75.88 344 ALA A C 1
ATOM 2760 O O . ALA A 1 344 ? 13.836 11.062 29.344 1 75.88 344 ALA A O 1
ATOM 2761 N N . ASP A 1 345 ? 13.969 13.125 28.703 1 84.06 345 ASP A N 1
ATOM 2762 C CA . ASP A 1 345 ? 13 12.906 27.625 1 84.06 345 ASP A CA 1
ATOM 2763 C C . ASP A 1 345 ? 13.625 12.141 26.469 1 84.06 345 ASP A C 1
ATOM 2765 O O . ASP A 1 345 ? 12.953 11.344 25.812 1 84.06 345 ASP A O 1
ATOM 2769 N N . SER A 1 346 ? 14.836 12.391 26.391 1 84.44 346 SER A N 1
ATOM 2770 C CA . SER A 1 346 ? 15.531 11.664 25.328 1 84.44 346 SER A CA 1
ATOM 2771 C C . SER A 1 346 ? 15.625 10.172 25.656 1 84.44 346 SER A C 1
ATOM 2773 O O . SER A 1 346 ? 15.406 9.328 24.781 1 84.44 346 SER A O 1
ATOM 2775 N N . ARG A 1 347 ? 15.883 9.875 26.938 1 87 347 ARG A N 1
ATOM 2776 C CA . ARG A 1 347 ? 15.961 8.492 27.391 1 87 347 ARG A CA 1
ATOM 2777 C C . ARG A 1 347 ? 14.609 7.797 27.266 1 87 347 ARG A C 1
ATOM 2779 O O . ARG A 1 347 ? 14.539 6.648 26.812 1 87 347 ARG A O 1
ATOM 2786 N N . LEU A 1 348 ? 13.633 8.492 27.609 1 88.44 348 LEU A N 1
ATOM 2787 C CA . LEU A 1 348 ? 12.297 7.918 27.531 1 88.44 348 LEU A CA 1
ATOM 2788 C C . LEU A 1 348 ? 11.891 7.664 26.078 1 88.44 348 LEU A C 1
ATOM 2790 O O . LEU A 1 348 ? 11.219 6.676 25.781 1 88.44 348 LEU A O 1
ATOM 2794 N N . ALA A 1 349 ? 12.273 8.594 25.219 1 90.25 349 ALA A N 1
ATOM 2795 C CA . ALA A 1 349 ? 11.969 8.422 23.797 1 90.25 349 ALA A CA 1
ATOM 2796 C C . ALA A 1 349 ? 12.602 7.148 23.25 1 90.25 349 ALA A C 1
ATOM 2798 O O . ALA A 1 349 ? 11.953 6.383 22.531 1 90.25 349 ALA A O 1
ATOM 2799 N N . VAL A 1 350 ? 13.844 6.941 23.656 1 91.75 350 VAL A N 1
ATOM 2800 C CA . VAL A 1 350 ? 14.562 5.754 23.203 1 91.75 350 VAL A CA 1
ATOM 2801 C C . VAL A 1 350 ? 13.922 4.504 23.812 1 91.75 350 VAL A C 1
ATOM 2803 O O . VAL A 1 350 ? 13.773 3.482 23.141 1 91.75 350 VAL A O 1
ATOM 2806 N N . GLN A 1 351 ? 13.5 4.594 25.047 1 92.56 351 GLN A N 1
ATOM 2807 C CA . GLN A 1 351 ? 12.883 3.463 25.719 1 92.56 351 GLN A CA 1
ATOM 2808 C C . GLN A 1 351 ? 11.555 3.094 25.062 1 92.56 351 GLN A C 1
ATOM 2810 O O . GLN A 1 351 ? 11.266 1.913 24.859 1 92.56 351 GLN A O 1
ATOM 2815 N N . VAL A 1 352 ? 10.789 4.066 24.75 1 92.06 352 VAL A N 1
ATOM 2816 C CA . VAL A 1 352 ? 9.5 3.82 24.109 1 92.06 352 VAL A CA 1
ATOM 2817 C C . VAL A 1 352 ? 9.727 3.172 22.75 1 92.06 352 VAL A C 1
ATOM 2819 O O . VAL A 1 352 ? 9.039 2.209 22.391 1 92.06 352 VAL A O 1
ATOM 2822 N N . GLY A 1 353 ? 10.664 3.732 22.031 1 93.94 353 GLY A N 1
ATOM 2823 C CA . GLY A 1 353 ? 10.992 3.125 20.766 1 93.94 353 GLY A CA 1
ATOM 2824 C C . GLY A 1 353 ? 11.453 1.684 20.891 1 93.94 353 GLY A C 1
ATOM 2825 O O . GLY A 1 353 ? 11.047 0.825 20.094 1 93.94 353 GLY A O 1
ATOM 2826 N N . ALA A 1 354 ? 12.242 1.441 21.875 1 95.5 354 ALA A N 1
ATOM 2827 C CA . ALA A 1 354 ? 12.758 0.094 22.094 1 95.5 354 ALA A CA 1
ATOM 2828 C C . ALA A 1 354 ? 11.633 -0.868 22.469 1 95.5 354 ALA A C 1
ATOM 2830 O O . ALA A 1 354 ? 11.617 -2.016 22.016 1 95.5 354 ALA A O 1
ATOM 2831 N N . ILE A 1 355 ? 10.711 -0.408 23.234 1 95.5 355 ILE A N 1
ATOM 2832 C CA . ILE A 1 355 ? 9.594 -1.252 23.641 1 95.5 355 ILE A CA 1
ATOM 2833 C C . ILE A 1 355 ? 8.742 -1.61 22.438 1 95.5 355 ILE A C 1
ATOM 2835 O O . ILE A 1 355 ? 8.32 -2.76 22.281 1 95.5 355 ILE A O 1
ATOM 2839 N N . ILE A 1 356 ? 8.484 -0.675 21.578 1 96.69 356 ILE A N 1
ATOM 2840 C CA . ILE A 1 356 ? 7.664 -0.89 20.391 1 96.69 356 ILE A CA 1
ATOM 2841 C C . ILE A 1 356 ? 8.32 -1.94 19.484 1 96.69 356 ILE A C 1
ATOM 2843 O O . ILE A 1 356 ? 7.668 -2.9 19.078 1 96.69 356 ILE A O 1
ATOM 2847 N N . ILE A 1 357 ? 9.641 -1.779 19.266 1 97.56 357 ILE A N 1
ATOM 2848 C CA . ILE A 1 357 ? 10.352 -2.693 18.375 1 97.56 357 ILE A CA 1
ATOM 2849 C C . ILE A 1 357 ? 10.477 -4.062 19.047 1 97.56 357 ILE A C 1
ATOM 2851 O O . ILE A 1 357 ? 10.398 -5.094 18.375 1 97.56 357 ILE A O 1
ATOM 2855 N N . PHE A 1 358 ? 10.648 -4.051 20.344 1 97.62 358 PHE A N 1
ATOM 2856 C CA . PHE A 1 358 ? 10.734 -5.301 21.094 1 97.62 358 PHE A CA 1
ATOM 2857 C C . PHE A 1 358 ? 9.438 -6.09 20.969 1 97.62 358 PHE A C 1
ATOM 2859 O O . PHE A 1 358 ? 9.453 -7.289 20.688 1 97.62 358 PHE A O 1
ATOM 2866 N N . MET A 1 359 ? 8.336 -5.418 21.172 1 97.25 359 MET A N 1
ATOM 2867 C CA . MET A 1 359 ? 7.039 -6.086 21.094 1 97.25 359 MET A CA 1
ATOM 2868 C C . MET A 1 359 ? 6.781 -6.605 19.688 1 97.25 359 MET A C 1
ATOM 2870 O O . MET A 1 359 ? 6.238 -7.699 19.516 1 97.25 359 MET A O 1
ATOM 2874 N N . ALA A 1 360 ? 7.156 -5.879 18.688 1 97.69 360 ALA A N 1
ATOM 2875 C CA . ALA A 1 360 ? 7 -6.316 17.297 1 97.69 360 ALA A CA 1
ATOM 2876 C C . ALA A 1 360 ? 7.84 -7.559 17.016 1 97.69 360 ALA A C 1
ATOM 2878 O O . ALA A 1 360 ? 7.352 -8.523 16.422 1 97.69 360 ALA A O 1
ATOM 2879 N N . SER A 1 361 ? 9.086 -7.555 17.484 1 97.69 361 SER A N 1
ATOM 2880 C CA . SER A 1 361 ? 10.023 -8.633 17.188 1 97.69 361 SER A CA 1
ATOM 2881 C C . SER A 1 361 ? 9.719 -9.875 18.016 1 97.69 361 SER A C 1
ATOM 2883 O O . SER A 1 361 ? 9.812 -11 17.5 1 97.69 361 SER A O 1
ATOM 2885 N N . ILE A 1 362 ? 9.32 -9.672 19.25 1 96.75 362 ILE A N 1
ATOM 2886 C CA . ILE A 1 362 ? 9.047 -10.812 20.109 1 96.75 362 ILE A CA 1
ATOM 2887 C C . ILE A 1 362 ? 7.785 -11.531 19.625 1 96.75 362 ILE A C 1
ATOM 2889 O O . ILE A 1 362 ? 7.684 -12.758 19.734 1 96.75 362 ILE A O 1
ATOM 2893 N N . SER A 1 363 ? 6.816 -10.812 19.188 1 96.94 363 SER A N 1
ATOM 2894 C CA . SER A 1 363 ? 5.605 -11.422 18.656 1 96.94 363 SER A CA 1
ATOM 2895 C C . SER A 1 363 ? 5.914 -12.305 17.453 1 96.94 363 SER A C 1
ATOM 2897 O O . SER A 1 363 ? 5.285 -13.352 17.266 1 96.94 363 SER A O 1
ATOM 2899 N N . GLN A 1 364 ? 6.879 -11.93 16.641 1 96.56 364 GLN A N 1
ATOM 2900 C CA . GLN A 1 364 ? 7.305 -12.773 15.531 1 96.56 364 GLN A CA 1
ATOM 2901 C C . GLN A 1 364 ? 7.977 -14.047 16.031 1 96.56 364 GLN A C 1
ATOM 2903 O O . GLN A 1 364 ? 7.738 -15.133 15.5 1 96.56 364 GLN A O 1
ATOM 2908 N N . ALA A 1 365 ? 8.789 -13.852 17.078 1 96.12 365 ALA A N 1
ATOM 2909 C CA . ALA A 1 365 ? 9.453 -15.008 17.672 1 96.12 365 ALA A CA 1
ATOM 2910 C C . ALA A 1 365 ? 8.445 -15.984 18.266 1 96.12 365 ALA A C 1
ATOM 2912 O O . ALA A 1 365 ? 8.625 -17.203 18.203 1 96.12 365 ALA A O 1
ATOM 2913 N N . VAL A 1 366 ? 7.375 -15.43 18.797 1 95.81 366 VAL A N 1
ATOM 2914 C CA . VAL A 1 366 ? 6.328 -16.266 19.391 1 95.81 366 VAL A CA 1
ATOM 2915 C C . VAL A 1 366 ? 5.641 -17.078 18.297 1 95.81 366 VAL A C 1
ATOM 2917 O O . VAL A 1 366 ? 5.305 -18.25 18.5 1 95.81 366 VAL A O 1
ATOM 2920 N N . VAL A 1 367 ? 5.422 -16.516 17.156 1 95.31 367 VAL A N 1
ATOM 2921 C CA . VAL A 1 367 ? 4.848 -17.25 16.031 1 95.31 367 VAL A CA 1
ATOM 2922 C C . VAL A 1 367 ? 5.746 -18.438 15.68 1 95.31 367 VAL A C 1
ATOM 2924 O O . VAL A 1 367 ? 5.254 -19.531 15.422 1 95.31 367 VAL A O 1
ATOM 2927 N N . PHE A 1 368 ? 7.055 -18.219 15.648 1 94.19 368 PHE A N 1
ATOM 2928 C CA . PHE A 1 368 ? 8.016 -19.266 15.352 1 94.19 368 PHE A CA 1
ATOM 2929 C C . PHE A 1 368 ? 7.938 -20.391 16.391 1 94.19 368 PHE A C 1
ATOM 2931 O O . PHE A 1 368 ? 7.91 -21.562 16.031 1 94.19 368 PHE A O 1
ATOM 2938 N N . VAL A 1 369 ? 7.836 -20 17.688 1 94 369 VAL A N 1
ATOM 2939 C CA . VAL A 1 369 ? 7.797 -20.969 18.781 1 94 369 VAL A CA 1
ATOM 2940 C C . VAL A 1 369 ? 6.512 -21.797 18.703 1 94 369 VAL A C 1
ATOM 2942 O O . VAL A 1 369 ? 6.535 -23.016 18.891 1 94 369 VAL A O 1
ATOM 2945 N N . ILE A 1 370 ? 5.406 -21.156 18.391 1 93.25 370 ILE A N 1
ATOM 2946 C CA . ILE A 1 370 ? 4.145 -21.859 18.266 1 93.25 370 ILE A CA 1
ATOM 2947 C C . ILE A 1 370 ? 4.223 -22.859 17.109 1 93.25 370 ILE A C 1
ATOM 2949 O O . ILE A 1 370 ? 3.777 -24 17.219 1 93.25 370 ILE A O 1
ATOM 2953 N N . ALA A 1 371 ? 4.777 -22.438 16 1 91.69 371 ALA A N 1
ATOM 2954 C CA . ALA A 1 371 ? 4.922 -23.312 14.844 1 91.69 371 ALA A CA 1
ATOM 2955 C C . ALA A 1 371 ? 5.801 -24.516 15.18 1 91.69 371 ALA A C 1
ATOM 2957 O O . ALA A 1 371 ? 5.543 -25.625 14.711 1 91.69 371 ALA A O 1
ATOM 2958 N N . LEU A 1 372 ? 6.848 -24.328 15.977 1 90.38 372 LEU A N 1
ATOM 2959 C CA . LEU A 1 372 ? 7.758 -25.391 16.391 1 90.38 372 LEU A CA 1
ATOM 2960 C C . LEU A 1 372 ? 7.043 -26.406 17.281 1 90.38 372 LEU A C 1
ATOM 2962 O O . LEU A 1 372 ? 7.254 -27.609 17.156 1 90.38 372 LEU A O 1
ATOM 2966 N N . CYS A 1 373 ? 6.219 -25.875 18.125 1 90.62 373 CYS A N 1
ATOM 2967 C CA . CYS A 1 373 ? 5.527 -26.734 19.078 1 90.62 373 CYS A CA 1
ATOM 2968 C C . CYS A 1 373 ? 4.43 -27.547 18.391 1 90.62 373 CYS A C 1
ATOM 2970 O O . CYS A 1 373 ? 4.145 -28.672 18.797 1 90.62 373 CYS A O 1
ATOM 2972 N N . LYS A 1 374 ? 3.719 -27.031 17.453 1 87.75 374 LYS A N 1
ATOM 2973 C CA . LYS A 1 374 ? 2.6 -27.703 16.797 1 87.75 374 LYS A CA 1
ATOM 2974 C C . LYS A 1 374 ? 3.09 -28.766 15.82 1 87.75 374 LYS A C 1
ATOM 2976 O O . LYS A 1 374 ? 2.342 -29.688 15.461 1 87.75 374 LYS A O 1
ATOM 2981 N N . GLY A 1 375 ? 4.324 -28.656 15.328 1 81.31 375 GLY A N 1
ATOM 2982 C CA . GLY A 1 375 ? 4.891 -29.797 14.617 1 81.31 375 GLY A CA 1
ATOM 2983 C C . GLY A 1 375 ? 4.984 -29.578 13.125 1 81.31 375 GLY A C 1
ATOM 2984 O O . GLY A 1 375 ? 4.98 -28.438 12.656 1 81.31 375 GLY A O 1
ATOM 2985 N N . PRO A 1 376 ? 5 -30.625 12.398 1 78.94 376 PRO A N 1
ATOM 2986 C CA . PRO A 1 376 ? 5.398 -30.594 10.992 1 78.94 376 PRO A CA 1
ATOM 2987 C C . PRO A 1 376 ? 4.293 -30.078 10.07 1 78.94 376 PRO A C 1
ATOM 2989 O O . PRO A 1 376 ? 4.562 -29.688 8.938 1 78.94 376 PRO A O 1
ATOM 2992 N N . ASN A 1 377 ? 3.133 -29.891 10.57 1 84.19 377 ASN A N 1
ATOM 2993 C CA . ASN A 1 377 ? 2.068 -29.375 9.719 1 84.19 377 ASN A CA 1
ATOM 2994 C C . ASN A 1 377 ? 2.137 -27.859 9.586 1 84.19 377 ASN A C 1
ATOM 2996 O O . ASN A 1 377 ? 1.555 -27.281 8.664 1 84.19 377 ASN A O 1
ATOM 3000 N N . TYR A 1 378 ? 2.852 -27.344 10.477 1 87.38 378 TYR A N 1
ATOM 3001 C CA . TYR A 1 378 ? 2.869 -25.891 10.508 1 87.38 378 TYR A CA 1
ATOM 3002 C C . TYR A 1 378 ? 4.25 -25.359 10.156 1 87.38 378 TYR A C 1
ATOM 3004 O O . TYR A 1 378 ? 4.391 -24.188 9.789 1 87.38 378 TYR A O 1
ATOM 3012 N N . LEU A 1 379 ? 5.27 -26.203 10.297 1 86.5 379 LEU A N 1
ATOM 3013 C CA . LEU A 1 379 ? 6.645 -25.812 9.992 1 86.5 379 LEU A CA 1
ATOM 3014 C C . LEU A 1 379 ? 7.309 -26.828 9.07 1 86.5 379 LEU A C 1
ATOM 3016 O O . LEU A 1 379 ? 7.133 -28.031 9.234 1 86.5 379 LEU A O 1
ATOM 3020 N N . MET A 1 380 ? 8.008 -26.266 8.086 1 86.75 380 MET A N 1
ATOM 3021 C CA . MET A 1 380 ? 8.719 -27.141 7.168 1 86.75 380 MET A CA 1
ATOM 3022 C C . MET A 1 380 ? 9.703 -28.031 7.926 1 86.75 380 MET A C 1
ATOM 3024 O O . MET A 1 380 ? 10.336 -27.594 8.883 1 86.75 380 MET A O 1
ATOM 3028 N N . ALA A 1 381 ? 9.883 -29.156 7.422 1 80 381 ALA A N 1
ATOM 3029 C CA . ALA A 1 381 ? 10.727 -30.156 8.078 1 80 381 ALA A CA 1
ATOM 3030 C C . ALA A 1 381 ? 12.164 -29.656 8.219 1 80 381 ALA A C 1
ATOM 3032 O O . ALA A 1 381 ? 12.812 -29.906 9.234 1 80 381 ALA A O 1
ATOM 3033 N N . ARG A 1 382 ? 12.586 -28.859 7.348 1 79 382 ARG A N 1
ATOM 3034 C CA . ARG A 1 382 ? 13.961 -28.375 7.34 1 79 382 ARG A CA 1
ATOM 3035 C C . ARG A 1 382 ? 14.211 -27.406 8.492 1 79 382 ARG A C 1
ATOM 3037 O O . ARG A 1 382 ? 15.352 -27.203 8.906 1 79 382 ARG A O 1
ATOM 3044 N N . ALA A 1 383 ? 13.18 -26.906 9 1 81.19 383 ALA A N 1
ATOM 3045 C CA . ALA A 1 383 ? 13.32 -25.906 10.062 1 81.19 383 ALA A CA 1
ATOM 3046 C C . ALA A 1 383 ? 13.125 -26.547 11.438 1 81.19 383 ALA A C 1
ATOM 3048 O O . ALA A 1 383 ? 13.242 -25.875 12.461 1 81.19 383 ALA A O 1
ATOM 3049 N N . ASN A 1 384 ? 12.883 -27.781 11.43 1 82.56 384 ASN A N 1
ATOM 3050 C CA . ASN A 1 384 ? 12.797 -28.516 12.68 1 82.56 384 ASN A CA 1
ATOM 3051 C C . ASN A 1 384 ? 1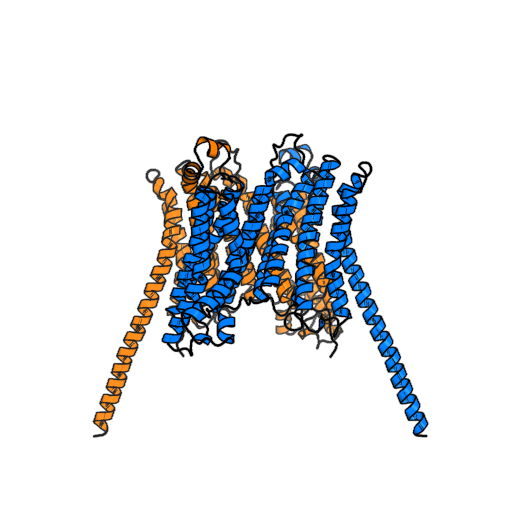4.172 -28.922 13.18 1 82.56 384 ASN A C 1
ATOM 3053 O O . ASN A 1 384 ? 15.023 -29.359 12.398 1 82.56 384 ASN A O 1
ATOM 3057 N N . PRO A 1 385 ? 14.398 -28.859 14.438 1 82.81 385 PRO A N 1
ATOM 3058 C CA . PRO A 1 385 ? 15.719 -29.172 14.992 1 82.81 385 PRO A CA 1
ATOM 3059 C C . PRO A 1 385 ? 16.125 -30.625 14.781 1 82.81 385 PRO A C 1
ATOM 3061 O O . PRO A 1 385 ? 17.328 -30.922 14.68 1 82.81 385 PRO A O 1
ATOM 3064 N N . SER A 1 386 ? 15.203 -31.438 14.703 1 80 386 SER A N 1
ATOM 3065 C CA . SER A 1 386 ? 15.5 -32.844 14.578 1 80 386 SER A CA 1
ATOM 3066 C C . SER A 1 386 ? 15.969 -33.188 13.172 1 80 386 SER A C 1
ATOM 3068 O O . SER A 1 386 ? 16.766 -34.125 12.984 1 80 386 SER A O 1
ATOM 3070 N N . VAL A 1 387 ? 15.562 -32.5 12.148 1 75.56 387 VAL A N 1
ATOM 3071 C CA . VAL A 1 387 ? 15.867 -32.812 10.758 1 75.56 387 VAL A CA 1
ATOM 3072 C C . VAL A 1 387 ? 17 -31.906 10.258 1 75.56 387 VAL A C 1
ATOM 3074 O O . VAL A 1 387 ? 18 -32.406 9.711 1 75.56 387 VAL A O 1
ATOM 3077 N N . GLY A 1 388 ? 16.797 -30.641 10.414 1 75.06 388 GLY A N 1
ATOM 3078 C CA . GLY A 1 388 ? 17.781 -29.672 9.969 1 75.06 388 GLY A CA 1
ATOM 3079 C C . GLY A 1 388 ? 18.234 -28.75 11.078 1 75.06 388 GLY A C 1
ATOM 3080 O O . GLY A 1 388 ? 17.75 -27.625 11.195 1 75.06 388 GLY A O 1
ATOM 3081 N N . SER A 1 389 ? 19.234 -29.188 11.75 1 79.62 389 SER A N 1
ATOM 3082 C CA . SER A 1 389 ? 19.672 -28.453 12.938 1 79.62 389 SER A CA 1
ATOM 3083 C C . SER A 1 389 ? 20.312 -27.125 12.555 1 79.62 389 SER A C 1
ATOM 3085 O O . SER A 1 389 ? 20.094 -26.109 13.227 1 79.62 389 SER A O 1
ATOM 3087 N N . ARG A 1 390 ? 20.922 -27.078 11.445 1 81.94 390 ARG A N 1
ATOM 3088 C CA . ARG A 1 390 ? 21.609 -25.859 11.039 1 81.94 390 ARG A CA 1
ATOM 3089 C C . ARG A 1 390 ? 20.609 -24.781 10.609 1 81.94 390 ARG A C 1
ATOM 3091 O O . ARG A 1 390 ? 20.703 -23.625 11.023 1 81.94 390 ARG A O 1
ATOM 3098 N N . THR A 1 391 ? 19.672 -25.203 9.805 1 84.44 391 THR A N 1
ATOM 3099 C CA . THR A 1 391 ? 18.656 -24.266 9.328 1 84.44 391 THR A CA 1
ATOM 3100 C C . THR A 1 391 ? 17.812 -23.766 10.484 1 84.44 391 THR A C 1
ATOM 3102 O O . THR A 1 391 ? 17.438 -22.578 10.523 1 84.44 391 THR A O 1
ATOM 3105 N N . HIS A 1 392 ? 17.578 -24.656 11.359 1 88.19 392 HIS A N 1
ATOM 3106 C CA . HIS A 1 392 ? 16.812 -24.266 12.539 1 88.19 392 HIS A CA 1
ATOM 3107 C C . HIS A 1 392 ? 17.562 -23.219 13.359 1 88.19 392 HIS A C 1
ATOM 3109 O O . HIS A 1 392 ? 17 -22.188 13.734 1 88.19 392 HIS A O 1
ATOM 3115 N N . THR A 1 393 ? 18.844 -23.516 13.648 1 88.88 393 THR A N 1
ATOM 3116 C CA . THR A 1 393 ? 19.641 -22.609 14.461 1 88.88 393 THR A CA 1
ATOM 3117 C C . THR A 1 393 ? 19.781 -21.25 13.766 1 88.88 393 THR A C 1
ATOM 3119 O O . THR A 1 393 ? 19.75 -20.203 14.422 1 88.88 393 THR A O 1
ATOM 3122 N N . TYR A 1 394 ? 19.953 -21.312 12.5 1 89.25 394 TYR A N 1
ATOM 3123 C CA . TYR A 1 394 ? 20.062 -20.062 11.734 1 89.25 394 TYR A CA 1
ATOM 3124 C C . TYR A 1 394 ? 18.797 -19.234 11.836 1 89.25 394 TYR A C 1
ATOM 3126 O O . TYR A 1 394 ? 18.859 -18.031 12.062 1 89.25 394 TYR A O 1
ATOM 3134 N N . LEU A 1 395 ? 17.703 -19.891 11.703 1 90.38 395 LEU A N 1
ATOM 3135 C CA . LEU A 1 395 ? 16.422 -19.188 11.789 1 90.38 395 LEU A CA 1
ATOM 3136 C C . LEU A 1 395 ? 16.156 -18.703 13.211 1 90.38 395 LEU A C 1
ATOM 3138 O O . LEU A 1 395 ? 15.68 -17.594 13.406 1 90.38 395 LEU A O 1
ATOM 3142 N N . ALA A 1 396 ? 16.484 -19.516 14.18 1 92.31 396 ALA A N 1
ATOM 3143 C CA . ALA A 1 396 ? 16.297 -19.141 15.578 1 92.31 396 ALA A CA 1
ATOM 3144 C C . ALA A 1 396 ? 17.141 -17.922 15.945 1 92.31 396 ALA A C 1
ATOM 3146 O O . ALA A 1 396 ? 16.688 -17.047 16.672 1 92.31 396 ALA A O 1
ATOM 3147 N N . LEU A 1 397 ? 18.312 -17.891 15.461 1 91.94 397 LEU A N 1
ATOM 3148 C CA . LEU A 1 397 ? 19.188 -16.75 15.727 1 91.94 397 LEU A CA 1
ATOM 3149 C C . LEU A 1 397 ? 18.656 -15.492 15.047 1 91.94 397 LEU A C 1
ATOM 3151 O O . LEU A 1 397 ? 18.734 -14.406 15.617 1 91.94 397 LEU A O 1
ATOM 3155 N N . LYS A 1 398 ? 18.188 -15.656 13.828 1 92.38 398 LYS A N 1
ATOM 3156 C CA . LYS A 1 398 ? 17.594 -14.523 13.133 1 92.38 398 LYS A CA 1
ATOM 3157 C C . LYS A 1 398 ? 16.453 -13.914 13.945 1 92.38 398 LYS A C 1
ATOM 3159 O O . LYS A 1 398 ? 16.312 -12.688 14 1 92.38 398 LYS A O 1
ATOM 3164 N N . MET A 1 399 ? 15.711 -14.773 14.578 1 94.31 399 MET A N 1
ATOM 3165 C CA . MET A 1 399 ? 14.539 -14.312 15.312 1 94.31 399 MET A CA 1
ATOM 3166 C C . MET A 1 399 ? 14.938 -13.727 16.656 1 94.31 399 MET A C 1
ATOM 3168 O O . MET A 1 399 ? 14.188 -12.938 17.25 1 94.31 399 MET A O 1
ATOM 3172 N N . ALA A 1 400 ? 16.125 -14.055 17.141 1 94.75 400 ALA A N 1
ATOM 3173 C CA . ALA A 1 400 ? 16.547 -13.648 18.484 1 94.75 400 ALA A CA 1
ATOM 3174 C C . ALA A 1 400 ? 17.328 -12.336 18.438 1 94.75 400 ALA A C 1
ATOM 3176 O O . ALA A 1 400 ? 17.391 -11.625 19.453 1 94.75 400 ALA A O 1
ATOM 3177 N N . ILE A 1 401 ? 17.891 -11.953 17.359 1 95.06 401 ILE A N 1
ATOM 3178 C CA . ILE A 1 401 ? 18.812 -10.82 17.266 1 95.06 401 ILE A CA 1
ATOM 3179 C C . ILE A 1 401 ? 18.062 -9.523 17.578 1 95.06 401 ILE A C 1
ATOM 3181 O O . ILE A 1 401 ? 18.516 -8.727 18.406 1 95.06 401 ILE A O 1
ATOM 3185 N N . LEU A 1 402 ? 16.859 -9.336 16.969 1 95.69 402 LEU A N 1
ATOM 3186 C CA . LEU A 1 402 ? 16.172 -8.062 17.109 1 95.69 402 LEU A CA 1
ATOM 3187 C C . LEU A 1 402 ? 15.641 -7.891 18.531 1 95.69 402 LEU A C 1
ATOM 3189 O O . LEU A 1 402 ? 15.844 -6.84 19.156 1 95.69 402 LEU A O 1
ATOM 3193 N N . PRO A 1 403 ? 15.031 -8.898 19.141 1 95.81 403 PRO A N 1
ATOM 3194 C CA . PRO A 1 403 ? 14.594 -8.742 20.531 1 95.81 403 PRO A CA 1
ATOM 3195 C C . PRO A 1 403 ? 15.758 -8.531 21.5 1 95.81 403 PRO A C 1
ATOM 3197 O O . PRO A 1 403 ? 15.656 -7.73 22.422 1 95.81 403 PRO A O 1
ATOM 3200 N N . LEU A 1 404 ? 16.844 -9.172 21.25 1 95.5 404 LEU A N 1
ATOM 3201 C CA . LEU A 1 404 ? 18 -9.023 22.125 1 95.5 404 LEU A CA 1
ATOM 3202 C C . LEU A 1 404 ? 18.609 -7.629 21.984 1 95.5 404 LEU A C 1
ATOM 3204 O O . LEU A 1 404 ? 18.938 -6.984 22.984 1 95.5 404 LEU A O 1
ATOM 3208 N N . MET A 1 405 ? 18.797 -7.223 20.781 1 95.31 405 MET A N 1
ATOM 3209 C CA . MET A 1 405 ? 19.359 -5.898 20.547 1 95.31 405 MET A CA 1
ATOM 3210 C C . MET A 1 405 ? 18.484 -4.809 21.141 1 95.31 405 MET A C 1
ATOM 3212 O O . MET A 1 405 ? 18.969 -3.848 21.734 1 95.31 405 MET A O 1
ATOM 3216 N N . THR A 1 406 ? 17.188 -4.938 20.938 1 95.31 406 THR A N 1
ATOM 3217 C CA . THR A 1 406 ? 16.266 -3.928 21.453 1 95.31 406 THR A CA 1
ATOM 3218 C C . THR A 1 406 ? 16.234 -3.951 22.984 1 95.31 406 THR A C 1
ATOM 3220 O O . THR A 1 406 ? 16.078 -2.908 23.609 1 95.31 406 THR A O 1
ATOM 3223 N N . PHE A 1 407 ? 16.406 -5.105 23.516 1 94.88 407 PHE A N 1
ATOM 3224 C CA . PHE A 1 407 ? 16.5 -5.215 24.969 1 94.88 407 PHE A CA 1
ATOM 3225 C C . PHE A 1 407 ? 17.75 -4.523 25.484 1 94.88 407 PHE A C 1
ATOM 3227 O O . PHE A 1 407 ? 17.703 -3.814 26.484 1 94.88 407 PHE A O 1
ATOM 3234 N N . VAL A 1 408 ? 18.844 -4.672 24.797 1 93.56 408 VAL A N 1
ATOM 3235 C CA . VAL A 1 408 ? 20.094 -4.02 25.156 1 93.56 408 VAL A CA 1
ATOM 3236 C C . VAL A 1 408 ? 19.938 -2.504 25.047 1 93.56 408 VAL A C 1
ATOM 3238 O O . VAL A 1 408 ? 20.406 -1.761 25.922 1 93.56 408 VAL A O 1
ATOM 3241 N N . VAL A 1 409 ? 19.281 -2.07 23.984 1 93.75 409 VAL A N 1
ATOM 3242 C CA . VAL A 1 409 ? 19.062 -0.641 23.797 1 93.75 409 VAL A CA 1
ATOM 3243 C C . VAL A 1 409 ? 18.234 -0.087 24.953 1 93.75 409 VAL A C 1
ATOM 3245 O O . VAL A 1 409 ? 18.531 0.989 25.469 1 93.75 409 VAL A O 1
ATOM 3248 N N . TYR A 1 410 ? 17.219 -0.866 25.344 1 93.81 410 TYR A N 1
ATOM 3249 C CA . TYR A 1 410 ? 16.375 -0.442 26.453 1 93.81 410 TYR A CA 1
ATOM 3250 C C . TYR A 1 410 ? 17.188 -0.339 27.734 1 93.81 410 TYR A C 1
ATOM 3252 O O . TYR A 1 410 ? 17.062 0.638 28.484 1 93.81 410 TYR A O 1
ATOM 3260 N N . LEU A 1 411 ? 18.078 -1.264 28.016 1 92.31 411 LEU A N 1
ATOM 3261 C CA . LEU A 1 411 ? 18.875 -1.301 29.234 1 92.31 411 LEU A CA 1
ATOM 3262 C C . LEU A 1 411 ? 19.906 -0.176 29.25 1 92.31 411 LEU A C 1
ATOM 3264 O O . LEU A 1 411 ? 20.125 0.448 30.281 1 92.31 411 LEU A O 1
ATOM 3268 N N . VAL A 1 412 ? 20.484 0.05 28.125 1 90.12 412 VAL A N 1
ATOM 3269 C CA . VAL A 1 412 ? 21.484 1.112 28.031 1 90.12 412 VAL A CA 1
ATOM 3270 C C . VAL A 1 412 ? 20.812 2.467 28.266 1 90.12 412 VAL A C 1
ATOM 3272 O O . VAL A 1 412 ? 21.359 3.324 28.953 1 90.12 412 VAL A O 1
ATOM 3275 N N . ALA A 1 413 ? 19.625 2.623 27.672 1 87.94 413 ALA A N 1
ATOM 3276 C CA . ALA A 1 413 ? 18.906 3.879 27.859 1 87.94 413 ALA A CA 1
ATOM 3277 C C . ALA A 1 413 ? 18.438 4.023 29.312 1 87.94 413 ALA A C 1
ATOM 3279 O O . ALA A 1 413 ? 18.359 5.137 29.828 1 87.94 413 ALA A O 1
ATOM 3280 N N . ALA A 1 414 ? 18.141 2.904 29.984 1 86.62 414 ALA A N 1
ATOM 3281 C CA . ALA A 1 414 ? 17.625 2.939 31.344 1 86.62 414 ALA A CA 1
ATOM 3282 C C . ALA A 1 414 ? 18.75 3.127 32.344 1 86.62 414 ALA A C 1
ATOM 3284 O O . ALA A 1 414 ? 18.562 3.803 33.375 1 86.62 414 ALA A O 1
ATOM 3285 N N . LEU A 1 415 ? 19.875 2.516 32.062 1 83.88 415 LEU A N 1
ATOM 3286 C CA . LEU A 1 415 ? 20.922 2.453 33.062 1 83.88 415 LEU A CA 1
ATOM 3287 C C . LEU A 1 415 ? 21.953 3.566 32.844 1 83.88 415 LEU A C 1
ATOM 3289 O O . LEU A 1 415 ? 22.703 3.902 33.781 1 83.88 415 LEU A O 1
ATOM 3293 N N . CYS A 1 416 ? 22.062 4.023 31.594 1 73.56 416 CYS A N 1
ATOM 3294 C CA . CYS A 1 416 ? 23.109 5.004 31.344 1 73.56 416 CYS A CA 1
ATOM 3295 C C . CYS A 1 416 ? 22.906 6.246 32.219 1 73.56 416 CYS A C 1
ATOM 3297 O O . CYS A 1 416 ? 21.828 6.836 32.219 1 73.56 416 CYS A O 1
ATOM 3299 N N . PRO A 1 417 ? 23.828 6.496 33.156 1 63.5 417 PRO A N 1
ATOM 3300 C CA . PRO A 1 417 ? 23.766 7.668 34.031 1 63.5 417 PRO A CA 1
ATOM 3301 C C . PRO A 1 417 ? 23.672 8.977 33.25 1 63.5 417 PRO A C 1
ATOM 3303 O O . PRO A 1 417 ? 23.953 9.016 32.031 1 63.5 417 PRO A O 1
ATOM 3306 N N . SER A 1 418 ? 22.953 10.023 33.781 1 59.28 418 SER A N 1
ATOM 3307 C CA . SER A 1 418 ? 22.719 11.367 33.25 1 59.28 418 SER A CA 1
ATOM 3308 C C . SER A 1 418 ? 23.938 11.891 32.5 1 59.28 418 SER A C 1
ATOM 3310 O O . SER A 1 418 ? 23.812 12.633 31.531 1 59.28 418 SER A O 1
ATOM 3312 N N . ALA A 1 419 ? 25.203 11.523 32.938 1 52.69 419 ALA A N 1
ATOM 3313 C CA . ALA A 1 419 ? 26.438 12.094 32.375 1 52.69 419 ALA A CA 1
ATOM 3314 C C . ALA A 1 419 ? 26.688 11.586 30.969 1 52.69 419 ALA A C 1
ATOM 3316 O O . ALA A 1 419 ? 27.359 12.242 30.172 1 52.69 419 ALA A O 1
ATOM 3317 N N . SER A 1 420 ? 26.156 10.516 30.578 1 59.06 420 SER A N 1
ATOM 3318 C CA . SER A 1 420 ? 26.422 9.953 29.25 1 59.06 420 SER A CA 1
ATOM 3319 C C . SER A 1 420 ? 25.188 9.992 28.359 1 59.06 420 SER A C 1
ATOM 3321 O O . SER A 1 420 ? 24.938 9.062 27.594 1 59.06 420 SER A O 1
ATOM 3323 N N . ALA A 1 421 ? 24.609 11.109 28.484 1 61.38 421 ALA A N 1
ATOM 3324 C CA . ALA A 1 421 ? 23.359 11.445 27.828 1 61.38 421 ALA A CA 1
ATOM 3325 C C . ALA A 1 421 ? 23.484 11.352 26.312 1 61.38 421 ALA A C 1
ATOM 3327 O O . ALA A 1 421 ? 22.547 10.93 25.641 1 61.38 421 ALA A O 1
ATOM 3328 N N . SER A 1 422 ? 24.797 11.523 25.938 1 69.81 422 SER A N 1
ATOM 3329 C CA . SER A 1 422 ? 25 11.484 24.484 1 69.81 422 SER A CA 1
ATOM 3330 C C . SER A 1 422 ? 24.859 10.07 23.953 1 69.81 422 SER A C 1
ATOM 3332 O O . SER A 1 422 ? 24.312 9.859 22.875 1 69.81 422 SER A O 1
ATOM 3334 N N . LEU A 1 423 ? 25.25 9.18 24.844 1 72 423 LEU A N 1
ATOM 3335 C CA . LEU A 1 423 ? 25.172 7.789 24.406 1 72 423 LEU A CA 1
ATOM 3336 C C . LEU A 1 423 ? 23.719 7.328 24.328 1 72 423 LEU A C 1
ATOM 3338 O O . LEU A 1 423 ? 23.344 6.602 23.406 1 72 423 LEU A O 1
ATOM 3342 N N . SER A 1 424 ? 23.031 7.793 25.25 1 71.38 424 SER A N 1
ATOM 3343 C CA . SER A 1 424 ? 21.625 7.379 25.266 1 71.38 424 SER A CA 1
ATOM 3344 C C . SER A 1 424 ? 20.875 7.926 24.062 1 71.38 424 SER A C 1
ATOM 3346 O O . SER A 1 424 ? 19.984 7.266 23.531 1 71.38 424 SER A O 1
ATOM 3348 N N . ASP A 1 425 ? 21.375 9 23.625 1 73.69 425 ASP A N 1
ATOM 3349 C CA . ASP A 1 425 ? 20.719 9.641 22.484 1 73.69 425 ASP A CA 1
ATOM 3350 C C . ASP A 1 425 ? 21.078 8.945 21.172 1 73.69 425 ASP A C 1
ATOM 3352 O O . ASP A 1 425 ? 20.266 8.883 20.25 1 73.69 425 ASP A O 1
ATOM 3356 N N . ASP A 1 426 ? 22.266 8.305 21.281 1 85.44 426 ASP A N 1
ATOM 3357 C CA . ASP A 1 426 ? 22.766 7.766 20.016 1 85.44 426 ASP A CA 1
ATOM 3358 C C . ASP A 1 426 ? 22.625 6.246 19.984 1 85.44 426 ASP A C 1
ATOM 3360 O O . ASP A 1 426 ? 22.891 5.621 18.953 1 85.44 426 ASP A O 1
ATOM 3364 N N . VAL A 1 427 ? 22.203 5.746 21.141 1 88.81 427 VAL A N 1
ATOM 3365 C CA . VAL A 1 427 ? 22.172 4.289 21.234 1 88.81 427 VAL A CA 1
ATOM 3366 C C . VAL A 1 427 ? 21.234 3.709 20.188 1 88.81 427 VAL A C 1
ATOM 3368 O O . VAL A 1 427 ? 21.516 2.66 19.609 1 88.81 427 VAL A O 1
ATOM 3371 N N . TYR A 1 428 ? 20.141 4.43 19.984 1 90.06 428 TYR A N 1
ATOM 3372 C CA . TYR A 1 428 ? 19.188 3.955 18.984 1 90.06 428 TYR A CA 1
ATOM 3373 C C . TYR A 1 428 ? 19.797 3.934 17.594 1 90.06 428 TYR A C 1
ATOM 3375 O O . TYR A 1 428 ? 19.688 2.939 16.875 1 90.06 428 TYR A O 1
ATOM 3383 N N . HIS A 1 429 ? 20.5 4.934 17.203 1 90.81 429 HIS A N 1
ATOM 3384 C CA . HIS A 1 429 ? 21.125 5.039 15.891 1 90.81 429 HIS A CA 1
ATOM 3385 C C . HIS A 1 429 ? 22.266 4.047 15.742 1 90.81 429 HIS A C 1
ATOM 3387 O O . HIS A 1 429 ? 22.422 3.432 14.68 1 90.81 429 HIS A O 1
ATOM 3393 N N . ILE A 1 430 ? 22.969 3.893 16.781 1 91.19 430 ILE A N 1
ATOM 3394 C CA . ILE A 1 430 ? 24.094 2.959 16.766 1 91.19 430 ILE A CA 1
ATOM 3395 C C . ILE A 1 430 ? 23.578 1.53 16.625 1 91.19 430 ILE A C 1
ATOM 3397 O O . ILE A 1 430 ? 24.078 0.757 15.805 1 91.19 430 ILE A O 1
ATOM 3401 N N . ALA A 1 431 ? 22.594 1.27 17.406 1 93.19 431 ALA A N 1
ATOM 3402 C CA . ALA A 1 431 ? 22.016 -0.071 17.344 1 93.19 431 ALA A CA 1
ATOM 3403 C C . ALA A 1 431 ? 21.406 -0.346 15.977 1 93.19 431 ALA A C 1
ATOM 3405 O O . ALA A 1 431 ? 21.516 -1.457 15.453 1 93.19 431 ALA A O 1
ATOM 3406 N N . ALA A 1 432 ? 20.75 0.651 15.414 1 92.62 432 ALA A N 1
ATOM 3407 C CA . ALA A 1 432 ? 20.141 0.5 14.102 1 92.62 432 ALA A CA 1
ATOM 3408 C C . ALA A 1 432 ? 21.203 0.257 13.031 1 92.62 432 ALA A C 1
ATOM 3410 O O . ALA A 1 432 ? 20.969 -0.477 12.062 1 92.62 432 ALA A O 1
ATOM 3411 N N . GLY A 1 433 ? 22.391 0.829 13.188 1 91.31 433 GLY A N 1
ATOM 3412 C CA . GLY A 1 433 ? 23.5 0.63 12.258 1 91.31 433 GLY A CA 1
ATOM 3413 C C . GLY A 1 433 ? 24.234 -0.678 12.469 1 91.31 433 GLY A C 1
ATOM 3414 O O . GLY A 1 433 ? 24.672 -1.316 11.508 1 91.31 433 GLY A O 1
ATOM 3415 N N . LEU A 1 434 ? 24.234 -1.152 13.656 1 92.12 434 LEU A N 1
ATOM 3416 C CA . LEU A 1 434 ? 25.016 -2.332 14.031 1 92.12 434 LEU A CA 1
ATOM 3417 C C . LEU A 1 434 ? 24.234 -3.609 13.734 1 92.12 434 LEU A C 1
ATOM 3419 O O . LEU A 1 434 ? 24.828 -4.645 13.43 1 92.12 434 LEU A O 1
ATOM 3423 N N . THR A 1 435 ? 22.969 -3.521 13.844 1 93.06 435 THR A N 1
ATOM 3424 C CA . THR A 1 435 ? 22.141 -4.723 13.742 1 93.06 435 THR A CA 1
ATOM 3425 C C . THR A 1 435 ? 22.297 -5.363 12.359 1 93.06 435 THR A C 1
ATOM 3427 O O . THR A 1 435 ? 22.484 -6.574 12.258 1 93.06 435 THR A O 1
ATOM 3430 N N . PRO A 1 436 ? 22.281 -4.582 11.234 1 91.62 436 PRO A N 1
ATOM 3431 C CA . PRO A 1 436 ? 22.5 -5.211 9.938 1 91.62 436 PRO A CA 1
ATOM 3432 C C . PRO A 1 436 ? 23.875 -5.871 9.828 1 91.62 436 PRO A C 1
ATOM 3434 O O . PRO A 1 436 ? 24.016 -6.91 9.18 1 91.62 436 PRO A O 1
ATOM 3437 N N . VAL A 1 437 ? 24.828 -5.301 10.5 1 90.94 437 VAL A N 1
ATOM 3438 C CA . VAL A 1 437 ? 26.172 -5.855 10.492 1 90.94 437 VAL A CA 1
ATOM 3439 C C . VAL A 1 437 ? 26.188 -7.207 11.203 1 90.94 437 VAL A C 1
ATOM 3441 O O . VAL A 1 437 ? 26.844 -8.148 10.75 1 90.94 437 VAL A O 1
ATOM 3444 N N . ILE A 1 438 ? 25.453 -7.316 12.242 1 92.25 438 ILE A N 1
ATOM 3445 C CA . ILE A 1 438 ? 25.359 -8.57 12.984 1 92.25 438 ILE A CA 1
ATOM 3446 C C . ILE A 1 438 ? 24.734 -9.641 12.094 1 92.25 438 ILE A C 1
ATOM 3448 O O . ILE A 1 438 ? 25.188 -10.789 12.086 1 92.25 438 ILE A O 1
ATOM 3452 N N . PHE A 1 439 ? 23.75 -9.273 11.359 1 90.69 439 PHE A N 1
ATOM 3453 C CA . PHE A 1 439 ? 23.109 -10.227 10.453 1 90.69 439 PHE A CA 1
ATOM 3454 C C . PHE A 1 439 ? 24.078 -10.68 9.375 1 90.69 439 PHE A C 1
ATOM 3456 O O . PHE A 1 439 ? 24.109 -11.859 9.016 1 90.69 439 PHE A O 1
ATOM 3463 N N . ILE A 1 440 ? 24.891 -9.766 8.883 1 87.56 440 ILE A N 1
ATOM 3464 C CA . ILE A 1 440 ? 25.859 -10.078 7.836 1 87.56 440 ILE A CA 1
ATOM 3465 C C . ILE A 1 440 ? 26.938 -10.992 8.398 1 87.56 440 ILE A C 1
ATOM 3467 O O . ILE A 1 440 ? 27.312 -11.984 7.77 1 87.56 440 ILE A O 1
ATOM 3471 N N . LEU A 1 441 ? 27.422 -10.664 9.578 1 88.12 441 LEU A N 1
ATOM 3472 C CA . LEU A 1 441 ? 28.438 -11.484 10.227 1 88.12 441 LEU A CA 1
ATOM 3473 C C . LEU A 1 441 ? 27.922 -12.891 10.5 1 88.12 441 LEU A C 1
ATOM 3475 O O . LEU A 1 441 ? 28.641 -13.875 10.328 1 88.12 441 LEU A O 1
ATOM 3479 N N . MET A 1 442 ? 26.703 -12.93 10.93 1 89.06 442 MET A N 1
ATOM 3480 C CA . MET A 1 442 ? 26.078 -14.227 11.18 1 89.06 442 MET A CA 1
ATOM 3481 C C . MET A 1 442 ? 26.016 -15.062 9.898 1 89.06 442 MET A C 1
ATOM 3483 O O . MET A 1 442 ? 26.312 -16.25 9.922 1 89.06 442 MET A O 1
ATOM 3487 N N . LYS A 1 443 ? 25.672 -14.477 8.797 1 86 443 LYS A N 1
ATOM 3488 C CA . LYS A 1 443 ? 25.609 -15.188 7.523 1 86 443 LYS A CA 1
ATOM 3489 C C . LYS A 1 443 ? 26.984 -15.68 7.094 1 86 443 LYS A C 1
ATOM 3491 O O . LYS A 1 443 ? 27.125 -16.797 6.594 1 86 443 LYS A O 1
ATOM 3496 N N . ILE A 1 444 ? 27.984 -14.875 7.309 1 84.31 444 ILE A N 1
ATOM 3497 C CA . ILE A 1 444 ? 29.359 -15.242 6.938 1 84.31 444 ILE A CA 1
ATOM 3498 C C . ILE A 1 444 ? 29.812 -16.422 7.789 1 84.31 444 ILE A C 1
ATOM 3500 O O . ILE A 1 444 ? 30.406 -17.375 7.27 1 84.31 444 ILE A O 1
ATOM 3504 N N . VAL A 1 445 ? 29.484 -16.391 9.039 1 84 445 VAL A N 1
ATOM 3505 C CA . VAL A 1 445 ? 29.891 -17.453 9.953 1 84 445 VAL A CA 1
ATOM 3506 C C . VAL A 1 445 ? 29.203 -18.75 9.562 1 84 445 VAL A C 1
ATOM 3508 O O . VAL A 1 445 ? 29.844 -19.812 9.523 1 84 445 VAL A O 1
ATOM 3511 N N . PHE A 1 446 ? 27.984 -18.672 9.211 1 84.06 446 PHE A N 1
ATOM 3512 C CA . PHE A 1 446 ? 27.234 -19.875 8.859 1 84.06 446 PHE A CA 1
ATOM 3513 C C . PHE A 1 446 ? 27.641 -20.375 7.477 1 84.06 446 PHE A C 1
ATOM 3515 O O . PHE A 1 446 ? 27.594 -21.578 7.215 1 84.06 446 PHE A O 1
ATOM 3522 N N . SER A 1 447 ? 27.984 -19.453 6.535 1 78.75 447 SER A N 1
ATOM 3523 C CA . SER A 1 447 ? 28.422 -19.859 5.211 1 78.75 447 SER A CA 1
ATOM 3524 C C . SER A 1 447 ? 29.812 -20.484 5.262 1 78.75 447 SER A C 1
ATOM 3526 O O . SER A 1 447 ? 30.109 -21.453 4.551 1 78.75 447 SER A O 1
ATOM 3528 N N . CYS A 1 448 ? 30.672 -19.922 6.023 1 71.81 448 CYS A N 1
ATOM 3529 C CA . CYS A 1 448 ? 32.031 -20.453 6.168 1 71.81 448 CYS A CA 1
ATOM 3530 C C . CYS A 1 448 ? 32.031 -21.812 6.852 1 71.81 448 CYS A C 1
ATOM 3532 O O . CYS A 1 448 ? 32.781 -22.703 6.484 1 71.81 448 CYS A O 1
ATOM 3534 N N . PHE A 1 449 ? 31.125 -21.906 7.805 1 65.44 449 PHE A N 1
ATOM 3535 C CA . PHE A 1 449 ? 31.062 -23.188 8.5 1 65.44 449 PHE A CA 1
ATOM 3536 C C . PHE A 1 449 ? 30.531 -24.266 7.574 1 65.44 449 PHE A C 1
ATOM 3538 O O . PHE A 1 449 ? 30.891 -25.438 7.719 1 65.44 449 PHE A O 1
ATOM 3545 N N . LYS A 1 450 ? 29.688 -23.969 6.664 1 62.31 450 LYS A N 1
ATOM 3546 C CA . LYS A 1 450 ? 29.203 -24.922 5.668 1 62.31 450 LYS A CA 1
ATOM 3547 C C . LYS A 1 450 ? 30.328 -25.375 4.75 1 62.31 450 LYS A C 1
ATOM 3549 O O . LYS A 1 450 ? 30.438 -26.562 4.441 1 62.31 450 LYS A O 1
ATOM 3554 N N . ASP A 1 451 ? 31.109 -24.406 4.258 1 57.16 451 ASP A N 1
ATOM 3555 C CA . ASP A 1 451 ? 32.25 -24.75 3.391 1 57.16 451 ASP A CA 1
ATOM 3556 C C . ASP A 1 451 ? 33.281 -25.578 4.137 1 57.16 451 ASP A C 1
ATOM 3558 O O . ASP A 1 451 ? 33.844 -26.516 3.572 1 57.16 451 ASP A O 1
ATOM 3562 N N . HIS A 1 452 ? 33.375 -25.266 5.363 1 52.62 452 HIS A N 1
ATOM 3563 C CA . HIS A 1 452 ? 34.375 -26.047 6.105 1 52.62 452 HIS A CA 1
ATOM 3564 C C . HIS A 1 452 ? 33.906 -27.484 6.316 1 52.62 452 HIS A C 1
ATOM 3566 O O . HIS A 1 452 ? 34.688 -28.422 6.281 1 52.62 452 HIS A O 1
ATOM 3572 N N . ARG A 1 453 ? 32.625 -27.656 6.43 1 50.56 453 ARG A N 1
ATOM 3573 C CA . ARG A 1 453 ? 32.094 -29.016 6.598 1 50.56 453 ARG A CA 1
ATOM 3574 C C . ARG A 1 453 ? 32.156 -29.797 5.285 1 50.56 453 ARG A C 1
ATOM 3576 O O . ARG A 1 453 ? 32.438 -30.984 5.277 1 50.56 453 ARG A O 1
ATOM 3583 N N . HIS A 1 454 ? 31.781 -29.094 4.25 1 52.19 454 HIS A N 1
ATOM 3584 C CA . HIS A 1 454 ? 31.922 -29.75 2.961 1 52.19 454 HIS A CA 1
ATOM 3585 C C . HIS A 1 454 ? 33.375 -30.078 2.67 1 52.19 454 HIS A C 1
ATOM 3587 O O . HIS A 1 454 ? 33.688 -31.141 2.131 1 52.19 454 HIS A O 1
ATOM 3593 N N . CYS A 1 455 ? 34.219 -29.125 2.965 1 49.69 455 CYS A N 1
ATOM 3594 C CA . CYS A 1 455 ? 35.625 -29.422 2.777 1 49.69 455 CYS A CA 1
ATOM 3595 C C . CYS A 1 455 ? 36.094 -30.562 3.68 1 49.69 455 CYS A C 1
ATOM 3597 O O . CYS A 1 455 ? 36.875 -31.391 3.271 1 49.69 455 CYS A O 1
ATOM 3599 N N . ARG A 1 456 ? 35.594 -30.656 4.785 1 49.56 456 ARG A N 1
ATOM 3600 C CA . ARG A 1 456 ? 35.969 -31.75 5.676 1 49.56 456 ARG A CA 1
ATOM 3601 C C . ARG A 1 456 ? 35.375 -33.062 5.211 1 49.56 456 ARG A C 1
ATOM 3603 O O . ARG A 1 456 ? 36.031 -34.125 5.305 1 49.56 456 ARG A O 1
ATOM 3610 N N . GLN A 1 457 ? 34.094 -33 4.836 1 48.12 457 GLN A N 1
ATOM 3611 C CA . GLN A 1 457 ? 33.5 -34.219 4.32 1 48.12 457 GLN A CA 1
ATOM 3612 C C . GLN A 1 457 ? 34.25 -34.719 3.076 1 48.12 457 GLN A C 1
ATOM 3614 O O . GLN A 1 457 ? 34.438 -35.906 2.896 1 48.12 457 GLN A O 1
ATOM 3619 N N . TRP A 1 458 ? 34.594 -33.75 2.201 1 50.03 458 TRP A N 1
ATOM 3620 C CA . TRP A 1 458 ? 35.406 -34.125 1.044 1 50.03 458 TRP A CA 1
ATOM 3621 C C . TRP A 1 458 ? 36.75 -34.688 1.479 1 50.03 458 TRP A C 1
ATOM 3623 O O . TRP A 1 458 ? 37.219 -35.688 0.909 1 50.03 458 TRP A O 1
ATOM 3633 N N . ARG A 1 459 ? 37.281 -34.156 2.453 1 50.31 459 ARG A N 1
ATOM 3634 C CA . ARG A 1 459 ? 38.531 -34.719 2.939 1 50.31 459 ARG A CA 1
ATOM 3635 C C . ARG A 1 459 ? 38.312 -36.094 3.559 1 50.31 459 ARG A C 1
ATOM 3637 O O . ARG A 1 459 ? 39.156 -36.969 3.402 1 50.31 459 ARG A O 1
ATOM 3644 N N . ARG A 1 460 ? 37.188 -36.25 4.242 1 51.78 460 ARG A N 1
ATOM 3645 C CA . ARG A 1 460 ? 36.938 -37.562 4.84 1 51.78 460 ARG A CA 1
ATOM 3646 C C . ARG A 1 460 ? 36.562 -38.562 3.775 1 51.78 460 ARG A C 1
ATOM 3648 O O . ARG A 1 460 ? 36.969 -39.75 3.867 1 51.78 460 ARG A O 1
ATOM 3655 N N . GLY A 1 461 ? 35.719 -38.094 2.865 1 49.41 461 GLY A N 1
ATOM 3656 C CA . GLY A 1 461 ? 35.375 -39 1.779 1 49.41 461 GLY A CA 1
ATOM 3657 C C . GLY A 1 461 ? 36.594 -39.375 0.933 1 49.41 461 GLY A C 1
ATOM 3658 O O . GLY A 1 461 ? 36.719 -40.531 0.524 1 49.41 461 GLY A O 1
ATOM 3659 N N . SER A 1 462 ? 37.344 -38.312 0.61 1 49.81 462 SER A N 1
ATOM 3660 C CA . SER A 1 462 ? 38.531 -38.625 -0.155 1 49.81 462 SER A CA 1
ATOM 3661 C C . SER A 1 462 ? 39.469 -39.562 0.627 1 49.81 462 SER A C 1
ATOM 3663 O O . SER A 1 462 ? 40.125 -40.406 0.047 1 49.81 462 SER A O 1
ATOM 3665 N N . VAL A 1 463 ? 39.344 -39.438 1.9 1 51.38 463 VAL A N 1
ATOM 3666 C CA . VAL A 1 463 ? 40.188 -40.312 2.713 1 51.38 463 VAL A CA 1
ATOM 3667 C C . VAL A 1 463 ? 39.594 -41.719 2.764 1 51.38 463 VAL A C 1
ATOM 3669 O O . VAL A 1 463 ? 40.312 -42.719 2.664 1 51.38 463 VAL A O 1
ATOM 3672 N N . GLN A 1 464 ? 38.219 -41.719 2.83 1 49 464 GLN A N 1
ATOM 3673 C CA . GLN A 1 464 ? 37.625 -43.031 2.859 1 49 464 GLN A CA 1
ATOM 3674 C C . GLN A 1 464 ? 37.719 -43.719 1.498 1 49 464 GLN A C 1
ATOM 3676 O O . GLN A 1 464 ? 37.938 -44.938 1.417 1 49 464 GLN A O 1
ATOM 3681 N N . GLU A 1 465 ? 37.5 -42.906 0.415 1 48.72 465 GLU A N 1
ATOM 3682 C CA . GLU A 1 465 ? 37.688 -43.469 -0.913 1 48.72 465 GLU A CA 1
ATOM 3683 C C . GLU A 1 465 ? 39.125 -43.844 -1.179 1 48.72 465 GLU A C 1
ATOM 3685 O O . GLU A 1 465 ? 39.438 -44.875 -1.776 1 48.72 465 GLU A O 1
ATOM 3690 N N . ILE A 1 466 ? 39.969 -42.938 -0.597 1 45.97 466 ILE A N 1
ATOM 3691 C CA . ILE A 1 466 ? 41.375 -43.281 -0.695 1 45.97 466 ILE A CA 1
ATOM 3692 C C . ILE A 1 466 ? 41.688 -44.5 0.156 1 45.97 466 ILE A C 1
ATOM 3694 O O . ILE A 1 466 ? 42.438 -45.406 -0.277 1 45.97 466 ILE A O 1
ATOM 3698 N N . ASP A 1 467 ? 41 -44.5 1.286 1 46.53 467 ASP A N 1
ATOM 3699 C CA . ASP A 1 467 ? 41.25 -45.656 2.139 1 46.53 467 ASP A CA 1
ATOM 3700 C C . ASP A 1 467 ? 40.625 -46.906 1.547 1 46.53 467 ASP A C 1
ATOM 3702 O O . ASP A 1 467 ? 41.219 -48 1.595 1 46.53 467 ASP A O 1
ATOM 3706 N N . SER A 1 468 ? 39.438 -46.719 0.984 1 48.19 468 SER A N 1
ATOM 3707 C CA . SER A 1 468 ? 38.781 -47.906 0.436 1 48.19 468 SER A CA 1
ATOM 3708 C C . SER A 1 468 ? 39.438 -48.344 -0.85 1 48.19 468 SER A C 1
ATOM 3710 O O . SER A 1 468 ? 39.594 -49.562 -1.086 1 48.19 468 SER A O 1
ATOM 3712 N N . GLU A 1 469 ? 39.875 -47.375 -1.705 1 45.31 469 GLU A N 1
ATOM 3713 C CA . GLU A 1 469 ? 40.625 -47.75 -2.908 1 45.31 469 GLU A CA 1
ATOM 3714 C C . GLU A 1 469 ? 42 -48.312 -2.559 1 45.31 469 GLU A C 1
ATOM 3716 O O . GLU A 1 469 ? 42.469 -49.25 -3.205 1 45.31 469 GLU A O 1
ATOM 3721 N N . PHE A 1 470 ? 42.531 -47.781 -1.44 1 44.19 470 PHE A N 1
ATOM 3722 C CA . PHE A 1 470 ? 43.812 -48.281 -0.98 1 44.19 470 PHE A CA 1
ATOM 3723 C C . PHE A 1 470 ? 43.688 -49.719 -0.447 1 44.19 470 PHE A C 1
ATOM 3725 O O . PHE A 1 470 ? 44.531 -50.562 -0.737 1 44.19 470 PHE A O 1
ATOM 3732 N N . TYR A 1 471 ? 42.625 -50 0.265 1 46.72 471 TYR A N 1
ATOM 3733 C CA . TYR A 1 471 ? 42.469 -51.344 0.809 1 46.72 471 TYR A CA 1
ATOM 3734 C C . TYR A 1 471 ? 42.094 -52.344 -0.285 1 46.72 471 TYR A C 1
ATOM 3736 O O . TYR A 1 471 ? 42.438 -53.531 -0.214 1 46.72 471 TYR A O 1
ATOM 3744 N N . GLN A 1 472 ? 41.344 -51.906 -1.318 1 45.88 472 GLN A N 1
ATOM 3745 C CA . GLN A 1 472 ? 40.969 -52.844 -2.385 1 45.88 472 GLN A CA 1
ATOM 3746 C C . GLN A 1 472 ? 42.156 -53.188 -3.26 1 45.88 472 GLN A C 1
ATOM 3748 O O . GLN A 1 472 ? 42.25 -54.312 -3.768 1 45.88 472 GLN A O 1
ATOM 3753 N N . ILE A 1 473 ? 43.094 -52.25 -3.432 1 45.56 473 ILE A N 1
ATOM 3754 C CA . ILE A 1 473 ? 44.281 -52.531 -4.227 1 45.56 473 ILE A CA 1
ATOM 3755 C C . ILE A 1 473 ? 45.156 -53.531 -3.49 1 45.56 473 ILE A C 1
ATOM 3757 O O . ILE A 1 473 ? 45.812 -54.375 -4.117 1 45.56 473 ILE A O 1
ATOM 3761 N N . ILE A 1 474 ? 45.156 -53.5 -2.143 1 47.16 474 ILE A N 1
ATOM 3762 C CA . ILE A 1 474 ? 46.031 -54.406 -1.407 1 47.16 474 ILE A CA 1
ATOM 3763 C C . ILE A 1 474 ? 45.469 -55.844 -1.456 1 47.16 474 ILE A C 1
ATOM 3765 O O . ILE A 1 474 ? 46.219 -56.812 -1.473 1 47.16 474 ILE A O 1
ATOM 3769 N N . GLU A 1 475 ? 44.125 -55.969 -1.337 1 44.28 475 GLU A N 1
ATOM 3770 C CA . GLU A 1 475 ? 43.625 -57.312 -1.237 1 44.28 475 GLU A CA 1
ATOM 3771 C C . GLU A 1 475 ? 43.688 -58.031 -2.59 1 44.28 475 GLU A C 1
ATOM 3773 O O . GLU A 1 475 ? 43.594 -59.25 -2.656 1 44.28 475 GLU A O 1
ATOM 3778 N N . SER A 1 476 ? 43.625 -57.281 -3.713 1 41.59 476 SER A N 1
ATOM 3779 C CA . SER A 1 476 ? 43.625 -58 -4.98 1 41.59 476 SER A CA 1
ATOM 3780 C C . SER A 1 476 ? 45.031 -58.438 -5.371 1 41.59 476 SER A C 1
ATOM 3782 O O . SER A 1 476 ? 45.219 -59.125 -6.383 1 41.59 476 SER A O 1
ATOM 3784 N N . ASP A 1 477 ? 46.094 -57.969 -4.66 1 30.22 477 ASP A N 1
ATOM 3785 C CA . ASP A 1 477 ? 47.312 -58.688 -4.945 1 30.22 477 ASP A CA 1
ATOM 3786 C C . ASP A 1 477 ? 47.469 -59.938 -4.055 1 30.22 477 ASP A C 1
ATOM 3788 O O . ASP A 1 477 ? 47.219 -59.844 -2.85 1 30.22 477 ASP A O 1
ATOM 3792 N N . MET B 1 1 ? 21.391 -34.344 -4.484 1 27.8 1 MET B N 1
ATOM 3793 C CA . MET B 1 1 ? 20.453 -33.25 -4.652 1 27.8 1 MET B CA 1
ATOM 3794 C C . MET B 1 1 ? 20.797 -32.062 -3.729 1 27.8 1 MET B C 1
ATOM 3796 O O . MET B 1 1 ? 20.766 -32.219 -2.504 1 27.8 1 MET B O 1
ATOM 3800 N N . THR B 1 2 ? 21.75 -31.312 -3.941 1 34.03 2 THR B N 1
ATOM 3801 C CA . THR B 1 2 ? 22.375 -30.266 -3.143 1 34.03 2 THR B CA 1
ATOM 3802 C C . THR B 1 2 ? 21.328 -29.422 -2.428 1 34.03 2 THR B C 1
ATOM 3804 O O . THR B 1 2 ? 20.406 -28.891 -3.062 1 34.03 2 THR B O 1
ATOM 3807 N N . GLU B 1 3 ? 20.938 -29.703 -1.297 1 38.91 3 GLU B N 1
ATOM 3808 C CA . GLU B 1 3 ? 20.094 -29.219 -0.212 1 38.91 3 GLU B CA 1
ATOM 3809 C C . GLU B 1 3 ? 20.125 -27.703 -0.123 1 38.91 3 GLU B C 1
ATOM 3811 O O . GLU B 1 3 ? 20.984 -27.141 0.554 1 38.91 3 GLU B O 1
ATOM 3816 N N . GLU B 1 4 ? 20.172 -26.953 -1.172 1 45.47 4 GLU B N 1
ATOM 3817 C CA . GLU B 1 4 ? 20.484 -25.531 -1.292 1 45.47 4 GLU B CA 1
ATOM 3818 C C . GLU B 1 4 ? 19.562 -24.688 -0.416 1 45.47 4 GLU B C 1
ATOM 3820 O O . GLU B 1 4 ? 18.422 -24.406 -0.797 1 45.47 4 GLU B O 1
ATOM 3825 N N . VAL B 1 5 ? 19.766 -24.828 0.913 1 48.34 5 VAL B N 1
ATOM 3826 C CA . VAL B 1 5 ? 19.141 -24.5 2.188 1 48.34 5 VAL B CA 1
ATOM 3827 C C . VAL B 1 5 ? 18.688 -23.047 2.18 1 48.34 5 VAL B C 1
ATOM 3829 O O . VAL B 1 5 ? 17.625 -22.719 2.725 1 48.34 5 VAL B O 1
ATOM 3832 N N . ASP B 1 6 ? 19.469 -22.078 1.532 1 56.5 6 ASP B N 1
ATOM 3833 C CA . ASP B 1 6 ? 19.25 -20.688 1.917 1 56.5 6 ASP B CA 1
ATOM 3834 C C . ASP B 1 6 ? 18.609 -19.891 0.78 1 56.5 6 ASP B C 1
ATOM 3836 O O . ASP B 1 6 ? 18.797 -18.672 0.675 1 56.5 6 ASP B O 1
ATOM 3840 N N . LEU B 1 7 ? 17.906 -20.625 -0.028 1 60.53 7 LEU B N 1
ATOM 3841 C CA . LEU B 1 7 ? 17.328 -19.875 -1.136 1 60.53 7 LEU B CA 1
ATOM 3842 C C . LEU B 1 7 ? 15.844 -19.609 -0.893 1 60.53 7 LEU B C 1
ATOM 3844 O O . LEU B 1 7 ? 15.133 -20.453 -0.358 1 60.53 7 LEU B O 1
ATOM 3848 N N . LEU B 1 8 ? 15.555 -18.359 -1.026 1 73.5 8 LEU B N 1
ATOM 3849 C CA . LEU B 1 8 ? 14.195 -17.875 -0.814 1 73.5 8 LEU B CA 1
ATOM 3850 C C . LEU B 1 8 ? 13.477 -17.672 -2.145 1 73.5 8 LEU B C 1
ATOM 3852 O O . LEU B 1 8 ? 14.117 -17.562 -3.191 1 73.5 8 LEU B O 1
ATOM 3856 N N . HIS B 1 9 ? 12.172 -17.672 -2.102 1 76.81 9 HIS B N 1
ATOM 3857 C CA . HIS B 1 9 ? 11.336 -17.422 -3.273 1 76.81 9 HIS B CA 1
ATOM 3858 C C . HIS B 1 9 ? 11.352 -15.945 -3.646 1 76.81 9 HIS B C 1
ATOM 3860 O O . HIS B 1 9 ? 11.383 -15.078 -2.77 1 76.81 9 HIS B O 1
ATOM 3866 N N . LEU B 1 10 ? 11.352 -15.656 -4.898 1 83.56 10 LEU B N 1
ATOM 3867 C CA . LEU B 1 10 ? 11.508 -14.32 -5.469 1 83.56 10 LEU B CA 1
ATOM 3868 C C . LEU B 1 10 ? 10.188 -13.562 -5.461 1 83.56 10 LEU B C 1
ATOM 3870 O O . LEU B 1 10 ? 10.172 -12.328 -5.402 1 83.56 10 LEU B O 1
ATOM 3874 N N . LYS B 1 11 ? 9.125 -14.234 -5.434 1 84.31 11 LYS B N 1
ATOM 3875 C CA . LYS B 1 11 ? 7.82 -13.641 -5.688 1 84.31 11 LYS B CA 1
ATOM 3876 C C . LYS B 1 11 ? 7.438 -12.664 -4.586 1 84.31 11 LYS B C 1
ATOM 3878 O O . LYS B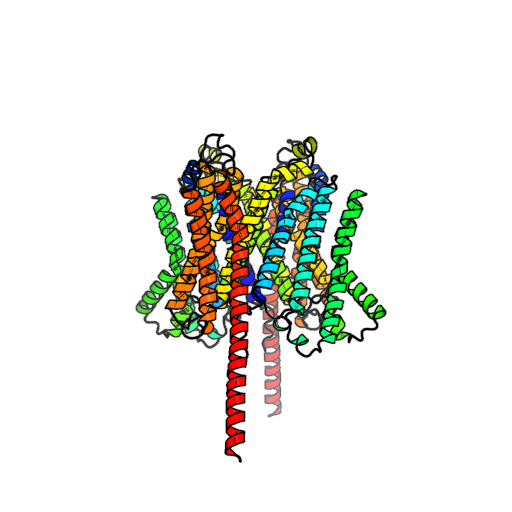 1 11 ? 6.961 -11.555 -4.867 1 84.31 11 LYS B O 1
ATOM 3883 N N . ARG B 1 12 ? 7.73 -12.992 -3.361 1 88.62 12 ARG B N 1
ATOM 3884 C CA . ARG B 1 12 ? 7.328 -12.141 -2.252 1 88.62 12 ARG B CA 1
ATOM 3885 C C . ARG B 1 12 ? 8.117 -10.836 -2.254 1 88.62 12 ARG B C 1
ATOM 3887 O O . ARG B 1 12 ? 7.555 -9.758 -2.023 1 88.62 12 ARG B O 1
ATOM 3894 N N . LEU B 1 13 ? 9.406 -10.977 -2.459 1 91.19 13 LEU B N 1
ATOM 3895 C CA . LEU B 1 13 ? 10.242 -9.781 -2.504 1 91.19 13 LEU B CA 1
ATOM 3896 C C . LEU B 1 13 ? 9.82 -8.867 -3.65 1 91.19 13 LEU B C 1
ATOM 3898 O O . LEU B 1 13 ? 9.797 -7.645 -3.498 1 91.19 13 LEU B O 1
ATOM 3902 N N . GLN B 1 14 ? 9.461 -9.453 -4.777 1 90.81 14 GLN B N 1
ATOM 3903 C CA . GLN B 1 14 ? 9.016 -8.68 -5.93 1 90.81 14 GLN B CA 1
ATOM 3904 C C . GLN B 1 14 ? 7.727 -7.926 -5.621 1 90.81 14 GLN B C 1
ATOM 3906 O O . GLN B 1 14 ? 7.594 -6.746 -5.953 1 90.81 14 GLN B O 1
ATOM 3911 N N . CYS B 1 15 ? 6.84 -8.586 -4.992 1 89.81 15 CYS B N 1
ATOM 3912 C CA . CYS B 1 15 ? 5.57 -7.969 -4.629 1 89.81 15 CYS B CA 1
ATOM 3913 C C . CYS B 1 15 ? 5.781 -6.848 -3.617 1 89.81 15 CYS B C 1
ATOM 3915 O O . CYS B 1 15 ? 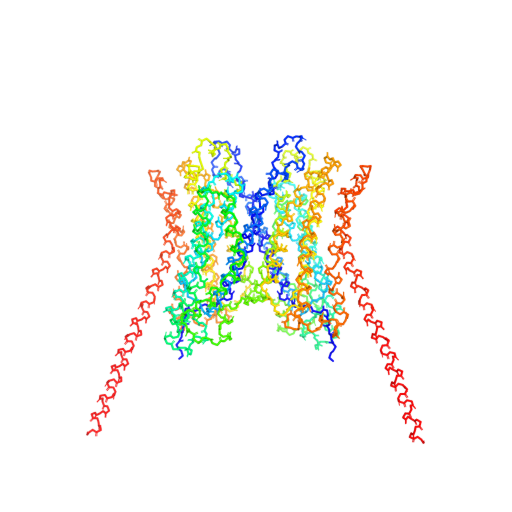5.113 -5.816 -3.682 1 89.81 15 CYS B O 1
ATOM 3917 N N . PHE B 1 16 ? 6.723 -7.121 -2.721 1 93.75 16 PHE B N 1
ATOM 3918 C CA . PHE B 1 16 ? 7.043 -6.098 -1.732 1 93.75 16 PHE B CA 1
ATOM 3919 C C . PHE B 1 16 ? 7.602 -4.852 -2.404 1 93.75 16 PHE B C 1
ATOM 3921 O O . PHE B 1 16 ? 7.203 -3.73 -2.072 1 93.75 16 PHE B O 1
ATOM 3928 N N . ASN B 1 17 ? 8.469 -5.047 -3.365 1 94.38 17 ASN B N 1
ATOM 3929 C CA . ASN B 1 17 ? 9.047 -3.939 -4.125 1 94.38 17 ASN B CA 1
ATOM 3930 C C . ASN B 1 17 ? 7.977 -3.172 -4.895 1 94.38 17 ASN B C 1
ATOM 3932 O O . ASN B 1 17 ? 7.957 -1.94 -4.879 1 94.38 17 ASN B O 1
ATOM 3936 N N . ASP B 1 18 ? 7.09 -3.895 -5.547 1 94.06 18 ASP B N 1
ATOM 3937 C CA . ASP B 1 18 ? 6.02 -3.264 -6.312 1 94.06 18 ASP B CA 1
ATOM 3938 C C . ASP B 1 18 ? 5.168 -2.357 -5.422 1 94.06 18 ASP B C 1
ATOM 3940 O O . ASP B 1 18 ? 4.82 -1.243 -5.816 1 94.06 18 ASP B O 1
ATOM 3944 N N . ALA B 1 19 ? 4.906 -2.844 -4.238 1 94.69 19 ALA B N 1
ATOM 3945 C CA . ALA B 1 19 ? 4.082 -2.08 -3.307 1 94.69 19 ALA B CA 1
ATOM 3946 C C . ALA B 1 19 ? 4.793 -0.804 -2.863 1 94.69 19 ALA B C 1
ATOM 3948 O O . ALA B 1 19 ? 4.199 0.276 -2.855 1 94.69 19 ALA B O 1
ATOM 3949 N N . VAL B 1 20 ? 6.039 -0.899 -2.5 1 96.19 20 VAL B N 1
ATOM 3950 C CA . VAL B 1 20 ? 6.793 0.253 -2.014 1 96.19 20 VAL B CA 1
ATOM 3951 C C . VAL B 1 20 ? 6.898 1.304 -3.117 1 96.19 20 VAL B C 1
ATOM 3953 O O . VAL B 1 20 ? 6.664 2.49 -2.877 1 96.19 20 VAL B O 1
ATOM 3956 N N . PHE B 1 21 ? 7.16 0.885 -4.352 1 96.75 21 PHE B N 1
ATOM 3957 C CA . PHE B 1 21 ? 7.293 1.815 -5.465 1 96.75 21 PHE B CA 1
ATOM 3958 C C . PHE B 1 21 ? 5.969 2.51 -5.758 1 96.75 21 PHE B C 1
ATOM 3960 O O . PHE B 1 21 ? 5.938 3.707 -6.043 1 96.75 21 PHE B O 1
ATOM 3967 N N . ALA B 1 22 ? 4.891 1.721 -5.707 1 96.5 22 ALA B N 1
ATOM 3968 C CA . ALA B 1 22 ? 3.572 2.297 -5.953 1 96.5 22 ALA B CA 1
ATOM 3969 C C . ALA B 1 22 ? 3.246 3.373 -4.922 1 96.5 22 ALA B C 1
ATOM 3971 O O . ALA B 1 22 ? 2.752 4.449 -5.273 1 96.5 22 ALA B O 1
ATOM 3972 N N . ILE B 1 23 ? 3.586 3.088 -3.666 1 95.31 23 ILE B N 1
ATOM 3973 C CA . ILE B 1 23 ? 3.285 4.02 -2.586 1 95.31 23 ILE B CA 1
ATOM 3974 C C . ILE B 1 23 ? 4.164 5.262 -2.719 1 95.31 23 ILE B C 1
ATOM 3976 O O . ILE B 1 23 ? 3.678 6.391 -2.602 1 95.31 23 ILE B O 1
ATOM 3980 N N . VAL B 1 24 ? 5.43 5.074 -3.016 1 95.88 24 VAL B N 1
ATOM 3981 C CA . VAL B 1 24 ? 6.383 6.176 -3.143 1 95.88 24 VAL B CA 1
ATOM 3982 C C . VAL B 1 24 ? 5.961 7.098 -4.285 1 95.88 24 VAL B C 1
ATOM 3984 O O . VAL B 1 24 ? 5.961 8.32 -4.137 1 95.88 24 VAL B O 1
ATOM 3987 N N . ALA B 1 25 ? 5.512 6.523 -5.398 1 96 25 ALA B N 1
ATOM 3988 C CA . ALA B 1 25 ? 5.07 7.316 -6.543 1 96 25 ALA B CA 1
ATOM 3989 C C . ALA B 1 25 ? 3.832 8.141 -6.195 1 96 25 ALA B C 1
ATOM 3991 O O . ALA B 1 25 ? 3.711 9.297 -6.609 1 96 25 ALA B O 1
ATOM 3992 N N . THR B 1 26 ? 3.01 7.578 -5.363 1 94 26 THR B N 1
ATOM 3993 C CA . THR B 1 26 ? 1.74 8.227 -5.047 1 94 26 THR B CA 1
ATOM 3994 C C . THR B 1 26 ? 1.941 9.336 -4.02 1 94 26 THR B C 1
ATOM 3996 O O . THR B 1 26 ? 1.301 10.383 -4.105 1 94 26 THR B O 1
ATOM 3999 N N . ILE B 1 27 ? 2.838 9.172 -3.086 1 90.94 27 ILE B N 1
ATOM 4000 C CA . ILE B 1 27 ? 2.99 10.133 -1.997 1 90.94 27 ILE B CA 1
ATOM 4001 C C . ILE B 1 27 ? 3.641 11.406 -2.523 1 90.94 27 ILE B C 1
ATOM 4003 O O . ILE B 1 27 ? 3.613 12.445 -1.857 1 90.94 27 ILE B O 1
ATOM 4007 N N . LEU B 1 28 ? 4.121 11.43 -3.787 1 92.56 28 LEU B N 1
ATOM 4008 C CA . LEU B 1 28 ? 4.668 12.625 -4.426 1 92.56 28 LEU B CA 1
ATOM 4009 C C . LEU B 1 28 ? 3.619 13.727 -4.516 1 92.56 28 LEU B C 1
ATOM 4011 O O . LEU B 1 28 ? 3.957 14.898 -4.691 1 92.56 28 LEU B O 1
ATOM 4015 N N . VAL B 1 29 ? 2.348 13.359 -4.363 1 92 29 VAL B N 1
ATOM 4016 C CA . VAL B 1 29 ? 1.264 14.312 -4.547 1 92 29 VAL B CA 1
ATOM 4017 C C . VAL B 1 29 ? 1.062 15.117 -3.264 1 92 29 VAL B C 1
ATOM 4019 O O . VAL B 1 29 ? 0.449 16.188 -3.285 1 92 29 VAL B O 1
ATOM 4022 N N . LEU B 1 30 ? 1.601 14.727 -2.17 1 86.5 30 LEU B N 1
ATOM 4023 C CA . LEU B 1 30 ? 1.265 15.266 -0.857 1 86.5 30 LEU B CA 1
ATOM 4024 C C . LEU B 1 30 ? 1.684 16.734 -0.748 1 86.5 30 LEU B C 1
ATOM 4026 O O . LEU B 1 30 ? 0.913 17.562 -0.271 1 86.5 30 LEU B O 1
ATOM 4030 N N . PRO B 1 31 ? 2.846 17.109 -1.272 1 83.38 31 PRO B N 1
ATOM 4031 C CA . PRO B 1 31 ? 3.219 18.516 -1.172 1 83.38 31 PRO B CA 1
ATOM 4032 C C . PRO B 1 31 ? 2.336 19.422 -2.027 1 83.38 31 PRO B C 1
ATOM 4034 O O . PRO B 1 31 ? 2.182 20.609 -1.72 1 83.38 31 PRO B O 1
ATOM 4037 N N . ILE B 1 32 ? 1.794 18.891 -3.037 1 85 32 ILE B N 1
ATOM 4038 C CA . ILE B 1 32 ? 0.972 19.672 -3.955 1 85 32 ILE B CA 1
ATOM 4039 C C . ILE B 1 32 ? -0.425 19.859 -3.367 1 85 32 ILE B C 1
ATOM 4041 O O . ILE B 1 32 ? -1.085 20.875 -3.627 1 85 32 ILE B O 1
ATOM 4045 N N . ARG B 1 33 ? -0.782 18.922 -2.58 1 81.38 33 ARG B N 1
ATOM 4046 C CA . ARG B 1 33 ? -2.123 18.953 -2.004 1 81.38 33 ARG B CA 1
ATOM 4047 C C . ARG B 1 33 ? -2.225 20.031 -0.926 1 81.38 33 ARG B C 1
ATOM 4049 O O . ARG B 1 33 ? -3.318 20.516 -0.627 1 81.38 33 ARG B O 1
ATOM 4056 N N . LYS B 1 34 ? -1.079 20.406 -0.335 1 74.75 34 LYS B N 1
ATOM 4057 C CA . LYS B 1 34 ? -1.109 21.438 0.686 1 74.75 34 LYS B CA 1
ATOM 4058 C C . LYS B 1 34 ? -1.275 22.828 0.056 1 74.75 34 LYS B C 1
ATOM 4060 O O . LYS B 1 34 ? -0.315 23.391 -0.465 1 74.75 34 LYS B O 1
ATOM 4065 N N . LEU B 1 35 ? -2.551 23.203 -0.236 1 62.97 35 LEU B N 1
ATOM 4066 C CA . LEU B 1 35 ? -2.842 24.531 -0.745 1 62.97 35 LEU B CA 1
ATOM 4067 C C . LEU B 1 35 ? -2.74 25.578 0.367 1 62.97 35 LEU B C 1
ATOM 4069 O O . LEU B 1 35 ? -3.041 25.281 1.526 1 62.97 35 LEU B O 1
ATOM 4073 N N . GLU B 1 36 ? -1.834 26.516 0.293 1 57.19 36 GLU B N 1
ATOM 4074 C CA . GLU B 1 36 ? -1.521 27.531 1.296 1 57.19 36 GLU B CA 1
ATOM 4075 C C . GLU B 1 36 ? -2.791 28.141 1.877 1 57.19 36 GLU B C 1
ATOM 4077 O O . GLU B 1 36 ? -3.701 28.516 1.135 1 57.19 36 GLU B O 1
ATOM 4082 N N . GLU B 1 37 ? -3.041 27.672 3.162 1 53.88 37 GLU B N 1
ATOM 4083 C CA . GLU B 1 37 ? -4.133 28.281 3.924 1 53.88 37 GLU B CA 1
ATOM 4084 C C . GLU B 1 37 ? -4.082 29.797 3.861 1 53.88 37 GLU B C 1
ATOM 4086 O O . GLU B 1 37 ? -5.121 30.469 3.887 1 53.88 37 GLU B O 1
ATOM 4091 N N . ASP B 1 38 ? -2.805 30.266 4.18 1 48.28 38 ASP B N 1
ATOM 4092 C CA . ASP B 1 38 ? -2.73 31.703 4.418 1 48.28 38 ASP B CA 1
ATOM 4093 C C . ASP B 1 38 ? -3.107 32.5 3.162 1 48.28 38 ASP B C 1
ATOM 4095 O O . ASP B 1 38 ? -2.797 33.688 3.051 1 48.28 38 ASP B O 1
ATOM 4099 N N . ALA B 1 39 ? -3.299 31.812 2.139 1 49 39 ALA B N 1
ATOM 4100 C CA . ALA B 1 39 ? -3.734 32.688 1.041 1 49 39 ALA B CA 1
ATOM 4101 C C . ALA B 1 39 ? -4.898 33.562 1.468 1 49 39 ALA B C 1
ATOM 4103 O O . ALA B 1 39 ? -5.926 33.062 1.935 1 49 39 ALA B O 1
ATOM 4104 N N . THR B 1 40 ? -4.555 34.5 1.936 1 46.5 40 THR B N 1
ATOM 4105 C CA . THR B 1 40 ? -5.512 35.562 2.166 1 46.5 40 THR B CA 1
ATOM 4106 C C . THR B 1 40 ? -6.762 35.375 1.314 1 46.5 40 THR B C 1
ATOM 4108 O O . THR B 1 40 ? -6.711 34.719 0.266 1 46.5 40 THR B O 1
ATOM 4111 N N . GLU B 1 41 ? -8.008 35.594 1.987 1 50.69 41 GLU B N 1
ATOM 4112 C CA . GLU B 1 41 ? -9.32 35.75 1.367 1 50.69 41 GLU B CA 1
ATOM 4113 C C . GLU B 1 41 ? -9.195 35.969 -0.139 1 50.69 41 GLU B C 1
ATOM 4115 O O . GLU B 1 41 ? -10.109 35.656 -0.895 1 50.69 41 GLU B O 1
ATOM 4120 N N . SER B 1 42 ? -8.078 36.531 -0.637 1 55.59 42 SER B N 1
ATOM 4121 C CA . SER B 1 42 ? -8.156 37.188 -1.947 1 55.59 42 SER B CA 1
ATOM 4122 C C . SER B 1 42 ? -7.5 36.312 -3.021 1 55.59 42 SER B C 1
ATOM 4124 O O . SER B 1 42 ? -7.594 36.625 -4.211 1 55.59 42 SER B O 1
ATOM 4126 N N . THR B 1 43 ? -6.852 35.094 -2.57 1 69.62 43 THR B N 1
ATOM 4127 C CA . THR B 1 43 ? -6.148 34.531 -3.713 1 69.62 43 THR B CA 1
ATOM 4128 C C . THR B 1 43 ? -7.016 33.469 -4.406 1 69.62 43 THR B C 1
ATOM 4130 O O . THR B 1 43 ? -7.508 32.531 -3.766 1 69.62 43 THR B O 1
ATOM 4133 N N . SER B 1 44 ? -7.375 33.719 -5.633 1 80.94 44 SER B N 1
ATOM 4134 C CA . SER B 1 44 ? -8.188 32.875 -6.504 1 80.94 44 SER B CA 1
ATOM 4135 C C . SER B 1 44 ? -7.523 31.531 -6.746 1 80.94 44 SER B C 1
ATOM 4137 O O . SER B 1 44 ? -6.312 31.391 -6.586 1 80.94 44 SER B O 1
ATOM 4139 N N . LEU B 1 45 ? -8.234 30.484 -6.844 1 84.56 45 LEU B N 1
ATOM 4140 C CA . LEU B 1 45 ? -7.738 29.141 -7.168 1 84.56 45 LEU B CA 1
ATOM 4141 C C . LEU B 1 45 ? -6.832 29.188 -8.391 1 84.56 45 LEU B C 1
ATOM 4143 O O . LEU B 1 45 ? -5.816 28.484 -8.438 1 84.56 45 LEU B O 1
ATOM 4147 N N . ALA B 1 46 ? -7.207 30 -9.367 1 84.19 46 ALA B N 1
ATOM 4148 C CA . ALA B 1 46 ? -6.395 30.125 -10.578 1 84.19 46 ALA B CA 1
ATOM 4149 C C . ALA B 1 46 ? -4.988 30.609 -10.242 1 84.19 46 ALA B C 1
ATOM 4151 O O . ALA B 1 46 ? -4.008 30.125 -10.805 1 84.19 46 ALA B O 1
ATOM 4152 N N . ASP B 1 47 ? -4.906 31.516 -9.344 1 84.06 47 ASP B N 1
ATOM 4153 C CA . ASP B 1 47 ? -3.613 32.062 -8.93 1 84.06 47 ASP B CA 1
ATOM 4154 C C . ASP B 1 47 ? -2.791 31 -8.188 1 84.06 47 ASP B C 1
ATOM 4156 O O . ASP B 1 47 ? -1.583 30.891 -8.406 1 84.06 47 ASP B O 1
ATOM 4160 N N . GLN B 1 48 ? -3.418 30.25 -7.426 1 85 48 GLN B N 1
ATOM 4161 C CA . GLN B 1 48 ? -2.715 29.219 -6.672 1 85 48 GLN B CA 1
ATOM 4162 C C . GLN B 1 48 ? -2.199 28.125 -7.59 1 85 48 GLN B C 1
ATOM 4164 O O . GLN B 1 48 ? -1.088 27.625 -7.406 1 85 48 GLN B O 1
ATOM 4169 N N . LEU B 1 49 ? -3.035 27.844 -8.539 1 85.38 49 LEU B N 1
ATOM 4170 C CA . LEU B 1 49 ? -2.637 26.797 -9.477 1 85.38 49 LEU B CA 1
ATOM 4171 C C . LEU B 1 49 ? -1.489 27.266 -10.359 1 85.38 49 LEU B C 1
ATOM 4173 O O . LEU B 1 49 ? -0.595 26.484 -10.695 1 85.38 49 LEU B O 1
ATOM 4177 N N . THR B 1 50 ? -1.558 28.5 -10.742 1 84.94 50 THR B N 1
ATOM 4178 C CA . THR B 1 50 ? -0.478 29.062 -11.547 1 84.94 50 THR B CA 1
ATOM 4179 C C . THR B 1 50 ? 0.815 29.125 -10.734 1 84.94 50 THR B C 1
ATOM 4181 O O . THR B 1 50 ? 1.903 28.922 -11.281 1 84.94 50 THR B O 1
ATOM 4184 N N . ASP B 1 51 ? 0.642 29.344 -9.508 1 82.56 51 ASP B N 1
ATOM 4185 C CA . ASP B 1 51 ? 1.81 29.391 -8.633 1 82.56 51 ASP B CA 1
ATOM 4186 C C . ASP B 1 51 ? 2.383 27.984 -8.414 1 82.56 51 ASP B C 1
ATOM 4188 O O . ASP B 1 51 ? 3.594 27.828 -8.242 1 82.56 51 ASP B O 1
ATOM 4192 N N . LYS B 1 52 ? 1.561 26.984 -8.516 1 87.31 52 LYS B N 1
ATOM 4193 C CA . LYS B 1 52 ? 1.994 25.641 -8.195 1 87.31 52 LYS B CA 1
ATOM 4194 C C . LYS B 1 52 ? 2.248 24.828 -9.469 1 87.31 52 LYS B C 1
ATOM 4196 O O . LYS B 1 52 ? 2.453 23.609 -9.406 1 87.31 52 LYS B O 1
ATOM 4201 N N . TRP B 1 53 ? 2.275 25.484 -10.625 1 86.62 53 TRP B N 1
ATOM 4202 C CA . TRP B 1 53 ? 2.422 24.766 -11.883 1 86.62 53 TRP B CA 1
ATOM 4203 C C . TRP B 1 53 ? 3.77 24.047 -11.953 1 86.62 53 TRP B C 1
ATOM 4205 O O . TRP B 1 53 ? 3.873 22.953 -12.516 1 86.62 53 TRP B O 1
ATOM 4215 N N . GLN B 1 54 ? 4.828 24.609 -11.445 1 86.94 54 GLN B N 1
ATOM 4216 C CA . GLN B 1 54 ? 6.141 23.969 -11.445 1 86.94 54 GLN B CA 1
ATOM 4217 C C . GLN B 1 54 ? 6.156 22.734 -10.562 1 86.94 54 GLN B C 1
ATOM 4219 O O . GLN B 1 54 ? 6.758 21.719 -10.914 1 86.94 54 GLN B O 1
ATOM 4224 N N . GLN B 1 55 ? 5.449 22.812 -9.43 1 89.75 55 GLN B N 1
ATOM 4225 C CA . GLN B 1 55 ? 5.355 21.656 -8.547 1 89.75 55 GLN B CA 1
ATOM 4226 C C . GLN B 1 55 ? 4.586 20.516 -9.203 1 89.75 55 GLN B C 1
ATOM 4228 O O . GLN B 1 55 ? 4.926 19.344 -9.023 1 89.75 55 GLN B O 1
ATOM 4233 N N . LEU B 1 56 ? 3.561 20.938 -9.969 1 91.81 56 LEU B N 1
ATOM 4234 C CA . LEU B 1 56 ? 2.775 19.938 -10.688 1 91.81 56 LEU B CA 1
ATOM 4235 C C . LEU B 1 56 ? 3.615 19.25 -11.758 1 91.81 56 LEU B C 1
ATOM 4237 O O . LEU B 1 56 ? 3.518 18.031 -11.945 1 91.81 56 LEU B O 1
ATOM 4241 N N . LEU B 1 57 ? 4.461 19.984 -12.406 1 90.62 57 LEU B N 1
ATOM 4242 C CA . LEU B 1 57 ? 5.348 19.422 -13.422 1 90.62 57 LEU B CA 1
ATOM 4243 C C . LEU B 1 57 ? 6.355 18.469 -12.805 1 90.62 57 LEU B C 1
ATOM 4245 O O . LEU B 1 57 ? 6.617 17.391 -13.344 1 90.62 57 LEU B O 1
ATOM 4249 N N . ILE B 1 58 ? 6.918 18.859 -11.695 1 91.31 58 ILE B N 1
ATOM 4250 C CA . ILE B 1 58 ? 7.883 18.016 -11 1 91.31 58 ILE B CA 1
ATOM 4251 C C . ILE B 1 58 ? 7.199 16.75 -10.523 1 91.31 58 ILE B C 1
ATOM 4253 O O . ILE B 1 58 ? 7.801 15.664 -10.547 1 91.31 58 ILE B O 1
ATOM 4257 N N . TYR B 1 59 ? 5.938 16.859 -10.102 1 94.44 59 TYR B N 1
ATOM 4258 C CA . TYR B 1 59 ? 5.168 15.688 -9.711 1 94.44 59 TYR B CA 1
ATOM 4259 C C . TYR B 1 59 ? 5.012 14.727 -10.883 1 94.44 59 TYR B C 1
ATOM 4261 O O . TYR B 1 59 ? 5.281 13.531 -10.742 1 94.44 59 TYR B O 1
ATOM 4269 N N . LEU B 1 60 ? 4.613 15.242 -12.023 1 94 60 LEU B N 1
ATOM 4270 C CA . LEU B 1 60 ? 4.344 14.398 -13.18 1 94 60 LEU B CA 1
ATOM 4271 C C . LEU B 1 60 ? 5.625 13.727 -13.672 1 94 60 LEU B C 1
ATOM 4273 O O . LEU B 1 60 ? 5.648 12.516 -13.898 1 94 60 LEU B O 1
ATOM 4277 N N . VAL B 1 61 ? 6.711 14.492 -13.758 1 92.56 61 VAL B N 1
ATOM 4278 C CA . VAL B 1 61 ? 7.984 13.961 -14.227 1 92.56 61 VAL B CA 1
ATOM 4279 C C . VAL B 1 61 ? 8.547 12.984 -13.188 1 92.56 61 VAL B C 1
ATOM 4281 O O . VAL B 1 61 ? 9.008 11.891 -13.539 1 92.56 61 VAL B O 1
ATOM 4284 N N . GLY B 1 62 ? 8.492 13.453 -11.922 1 93.94 62 GLY B N 1
ATOM 4285 C CA . GLY B 1 62 ? 8.961 12.578 -10.859 1 93.94 62 GLY B CA 1
ATOM 4286 C C . GLY B 1 62 ? 8.219 11.25 -10.812 1 93.94 62 GLY B C 1
ATOM 4287 O O . GLY B 1 62 ? 8.828 10.195 -10.633 1 93.94 62 GLY B O 1
ATOM 4288 N N . PHE B 1 63 ? 6.891 11.266 -11.008 1 96.5 63 PHE B N 1
ATOM 4289 C CA . PHE B 1 63 ? 6.066 10.062 -11.016 1 96.5 63 PHE B CA 1
ATOM 4290 C C . PHE B 1 63 ? 6.496 9.125 -12.133 1 96.5 63 PHE B C 1
ATOM 4292 O O . PHE B 1 63 ? 6.695 7.926 -11.906 1 96.5 63 PHE B O 1
ATOM 4299 N N . LEU B 1 64 ? 6.715 9.625 -13.266 1 94.44 64 LEU B N 1
ATOM 4300 C CA . LEU B 1 64 ? 7.062 8.812 -14.43 1 94.44 64 LEU B CA 1
ATOM 4301 C C . LEU B 1 64 ? 8.477 8.266 -14.305 1 94.44 64 LEU B C 1
ATOM 4303 O O . LEU B 1 64 ? 8.758 7.141 -14.734 1 94.44 64 LEU B O 1
ATOM 4307 N N . VAL B 1 65 ? 9.344 9.047 -13.734 1 92.75 65 VAL B N 1
ATOM 4308 C CA . VAL B 1 65 ? 10.711 8.586 -13.516 1 92.75 65 VAL B CA 1
ATOM 4309 C C . VAL B 1 65 ? 10.719 7.43 -12.523 1 92.75 65 VAL B C 1
ATOM 4311 O O . VAL B 1 65 ? 11.414 6.43 -12.727 1 92.75 65 VAL B O 1
ATOM 4314 N N . ILE B 1 66 ? 9.945 7.551 -11.461 1 94.25 66 ILE B N 1
ATOM 4315 C CA . ILE B 1 66 ? 9.859 6.477 -10.477 1 94.25 66 ILE B CA 1
ATOM 4316 C C . ILE B 1 66 ? 9.312 5.215 -11.141 1 94.25 66 ILE B C 1
ATOM 4318 O O . ILE B 1 66 ? 9.781 4.109 -10.867 1 94.25 66 ILE B O 1
ATOM 4322 N N . CYS B 1 67 ? 8.328 5.395 -12.047 1 93.94 67 CYS B N 1
ATOM 4323 C CA . CYS B 1 67 ? 7.785 4.254 -12.773 1 93.94 67 CYS B CA 1
ATOM 4324 C C . CYS B 1 67 ? 8.852 3.613 -13.656 1 93.94 67 CYS B C 1
ATOM 4326 O O . CYS B 1 67 ? 8.922 2.389 -13.758 1 93.94 67 CYS B O 1
ATOM 4328 N N . ALA B 1 68 ? 9.68 4.438 -14.234 1 90.12 68 ALA B N 1
ATOM 4329 C CA . ALA B 1 68 ? 10.75 3.916 -15.078 1 90.12 68 ALA B CA 1
ATOM 4330 C C . ALA B 1 68 ? 11.773 3.145 -14.25 1 90.12 68 ALA B C 1
ATOM 4332 O O . ALA B 1 68 ? 12.273 2.104 -14.688 1 90.12 68 ALA B O 1
ATOM 4333 N N . VAL B 1 69 ? 12.086 3.684 -13.141 1 90.19 69 VAL B N 1
ATOM 4334 C CA . VAL B 1 69 ? 13.016 2.998 -12.25 1 90.19 69 VAL B CA 1
ATOM 4335 C C . VAL B 1 69 ? 12.414 1.666 -11.805 1 90.19 69 VAL B C 1
ATOM 4337 O O . VAL B 1 69 ? 13.117 0.656 -11.727 1 90.19 69 VAL B O 1
ATOM 4340 N N . TRP B 1 70 ? 11.141 1.654 -11.461 1 93.12 70 TRP B N 1
ATOM 4341 C CA . TRP B 1 70 ? 10.438 0.429 -11.094 1 93.12 70 TRP B CA 1
ATOM 4342 C C . TRP B 1 70 ? 10.516 -0.599 -12.219 1 93.12 70 TRP B C 1
ATOM 4344 O O . TRP B 1 70 ? 10.797 -1.774 -11.977 1 93.12 70 TRP B O 1
ATOM 4354 N N . GLU B 1 71 ? 10.289 -0.111 -13.477 1 89.75 71 GLU B N 1
ATOM 4355 C CA . GLU B 1 71 ? 10.352 -1.006 -14.633 1 89.75 71 GLU B CA 1
ATOM 4356 C C . GLU B 1 71 ? 11.742 -1.621 -14.773 1 89.75 71 GLU B C 1
ATOM 4358 O O . GLU B 1 71 ? 11.875 -2.807 -15.078 1 89.75 71 GLU B O 1
ATOM 4363 N N . SER B 1 72 ? 12.672 -0.804 -14.547 1 85.12 72 SER B N 1
ATOM 4364 C CA . SER B 1 72 ? 14.047 -1.282 -14.625 1 85.12 72 SER B CA 1
ATOM 4365 C C . SER B 1 72 ? 14.32 -2.346 -13.562 1 85.12 72 SER B C 1
ATOM 4367 O O . SER B 1 72 ? 15.016 -3.328 -13.828 1 85.12 72 SER B O 1
ATOM 4369 N N . GLN B 1 73 ? 13.828 -2.141 -12.438 1 85.94 73 GLN B N 1
ATOM 4370 C CA . GLN B 1 73 ? 14 -3.102 -11.359 1 85.94 73 GLN B CA 1
ATOM 4371 C C . GLN B 1 73 ? 13.289 -4.414 -11.664 1 85.94 73 GLN B C 1
ATOM 4373 O O . GLN B 1 73 ? 13.789 -5.492 -11.336 1 85.94 73 GLN B O 1
ATOM 4378 N N . VAL B 1 74 ? 12.148 -4.332 -12.281 1 86.81 74 VAL B N 1
ATOM 4379 C CA . VAL B 1 74 ? 11.375 -5.52 -12.617 1 86.81 74 VAL B CA 1
ATOM 4380 C C . VAL B 1 74 ? 12.133 -6.359 -13.641 1 86.81 74 VAL B C 1
ATOM 4382 O O . VAL B 1 74 ? 12.18 -7.586 -13.531 1 86.81 74 VAL B O 1
ATOM 4385 N N . LEU B 1 75 ? 12.695 -5.762 -14.578 1 79.5 75 LEU B N 1
ATOM 4386 C CA . LEU B 1 75 ? 13.406 -6.457 -15.641 1 79.5 75 LEU B CA 1
ATOM 4387 C C . LEU B 1 75 ? 14.656 -7.137 -15.109 1 79.5 75 LEU B C 1
ATOM 4389 O O . LEU B 1 75 ? 15.047 -8.203 -15.586 1 79.5 75 LEU B O 1
ATOM 4393 N N . ARG B 1 76 ? 15.164 -6.648 -14.094 1 78.81 76 ARG B N 1
ATOM 4394 C CA . ARG B 1 76 ? 16.359 -7.234 -13.492 1 78.81 76 ARG B CA 1
ATOM 4395 C C . ARG B 1 76 ? 16.016 -8.5 -12.719 1 78.81 76 ARG B C 1
ATOM 4397 O O . ARG B 1 76 ? 16.812 -9.453 -12.695 1 78.81 76 ARG B O 1
ATOM 4404 N N . PHE B 1 77 ? 14.953 -8.477 -12.07 1 78.5 77 PHE B N 1
ATOM 4405 C CA . PHE B 1 77 ? 14.555 -9.625 -11.266 1 78.5 77 PHE B CA 1
ATOM 4406 C C . PHE B 1 77 ? 14.219 -10.82 -12.156 1 78.5 77 PHE B C 1
ATOM 4408 O O . PHE B 1 77 ? 14.148 -11.953 -11.68 1 78.5 77 PHE B O 1
ATOM 4415 N N . ARG B 1 78 ? 14.148 -10.484 -13.453 1 76.75 78 ARG B N 1
ATOM 4416 C CA . ARG B 1 78 ? 13.828 -11.578 -14.359 1 76.75 78 ARG B CA 1
ATOM 4417 C C . ARG B 1 78 ? 15.008 -12.531 -14.516 1 76.75 78 ARG B C 1
ATOM 4419 O O . ARG B 1 78 ? 14.828 -13.703 -14.859 1 76.75 78 ARG B O 1
ATOM 4426 N N . ILE B 1 79 ? 16.203 -12.07 -14.219 1 78.81 79 ILE B N 1
ATOM 4427 C CA . ILE B 1 79 ? 17.391 -12.906 -14.383 1 78.81 79 ILE B CA 1
ATOM 4428 C C . ILE B 1 79 ? 17.594 -13.781 -13.148 1 78.81 79 ILE B C 1
ATOM 4430 O O . ILE B 1 79 ? 18.359 -14.742 -13.172 1 78.81 79 ILE B O 1
ATOM 4434 N N . LEU B 1 80 ? 16.844 -13.43 -12.109 1 82.81 80 LEU B N 1
ATOM 4435 C CA . LEU B 1 80 ? 17.016 -14.133 -10.844 1 82.81 80 LEU B CA 1
ATOM 4436 C C . LEU B 1 80 ? 15.945 -15.211 -10.672 1 82.81 80 LEU B C 1
ATOM 4438 O O . LEU B 1 80 ? 14.805 -15.031 -11.109 1 82.81 80 LEU B O 1
ATOM 4442 N N . SER B 1 81 ? 16.297 -16.312 -10.148 1 81.19 81 SER B N 1
ATOM 4443 C CA . SER B 1 81 ? 15.336 -17.359 -9.812 1 81.19 81 SER B CA 1
ATOM 4444 C C . SER B 1 81 ? 15.211 -17.531 -8.305 1 81.19 81 SER B C 1
ATOM 4446 O O . SER B 1 81 ? 14.164 -17.969 -7.809 1 81.19 81 SER B O 1
ATOM 4448 N N . ARG B 1 82 ? 16.266 -17.234 -7.629 1 85.38 82 ARG B N 1
ATOM 4449 C CA . ARG B 1 82 ? 16.297 -17.391 -6.18 1 85.38 82 ARG B CA 1
ATOM 4450 C C . ARG B 1 82 ? 17 -16.203 -5.516 1 85.38 82 ARG B C 1
ATOM 4452 O O . ARG B 1 82 ? 17.578 -15.359 -6.199 1 85.38 82 ARG B O 1
ATOM 4459 N N . LEU B 1 83 ? 16.766 -16.125 -4.25 1 87.62 83 LEU B N 1
ATOM 4460 C CA . LEU B 1 83 ? 17.344 -15.016 -3.492 1 87.62 83 LEU B CA 1
ATOM 4461 C C . LEU B 1 83 ? 18.172 -15.539 -2.316 1 87.62 83 LEU B C 1
ATOM 4463 O O . LEU B 1 83 ? 17.844 -16.578 -1.736 1 87.62 83 LEU B O 1
ATOM 4467 N N . ASP B 1 84 ? 19.219 -14.93 -2.113 1 87.25 84 ASP B N 1
ATOM 4468 C CA . ASP B 1 84 ? 19.938 -15.133 -0.862 1 87.25 84 ASP B CA 1
ATOM 4469 C C . ASP B 1 84 ? 19.828 -13.914 0.044 1 87.25 84 ASP B C 1
ATOM 4471 O O . ASP B 1 84 ? 19.156 -12.93 -0.302 1 87.25 84 ASP B O 1
ATOM 4475 N N . ASP B 1 85 ? 20.344 -14.008 1.232 1 87.94 85 ASP B N 1
ATOM 4476 C CA . ASP B 1 85 ? 20.203 -12.945 2.223 1 87.94 85 ASP B CA 1
ATOM 4477 C C . ASP B 1 85 ? 20.875 -11.664 1.751 1 87.94 85 ASP B C 1
ATOM 4479 O O . ASP B 1 85 ? 20.359 -10.562 1.974 1 87.94 85 ASP B O 1
ATOM 4483 N N . VAL B 1 86 ? 21.984 -11.781 1.047 1 87.56 86 VAL B N 1
ATOM 4484 C CA . VAL B 1 86 ? 22.734 -10.617 0.597 1 87.56 86 VAL B CA 1
ATOM 4485 C C . VAL B 1 86 ? 21.906 -9.82 -0.403 1 87.56 86 VAL B C 1
ATOM 4487 O O . VAL B 1 86 ? 21.828 -8.594 -0.314 1 87.56 86 VAL B O 1
ATOM 4490 N N . LEU B 1 87 ? 21.312 -10.531 -1.305 1 89.62 87 LEU B N 1
ATOM 4491 C CA . LEU B 1 87 ? 20.469 -9.875 -2.297 1 89.62 87 LEU B CA 1
ATOM 4492 C C . LEU B 1 87 ? 19.281 -9.188 -1.635 1 89.62 87 LEU B C 1
ATOM 4494 O O . LEU B 1 87 ? 18.859 -8.117 -2.066 1 89.62 87 LEU B O 1
ATOM 4498 N N . VAL B 1 88 ? 18.781 -9.844 -0.618 1 91.69 88 VAL B N 1
ATOM 4499 C CA . VAL B 1 88 ? 17.656 -9.25 0.105 1 91.69 88 VAL B CA 1
ATOM 4500 C C . VAL B 1 88 ? 18.094 -7.957 0.781 1 91.69 88 VAL B C 1
ATOM 4502 O O . VAL B 1 88 ? 17.391 -6.945 0.711 1 91.69 88 VAL B O 1
ATOM 4505 N N . TRP B 1 89 ? 19.25 -7.977 1.348 1 92.31 89 TRP B N 1
ATOM 4506 C CA . TRP B 1 89 ? 19.766 -6.789 2.025 1 92.31 89 TRP B CA 1
ATOM 4507 C C . TRP B 1 89 ? 20.031 -5.668 1.028 1 92.31 89 TRP B C 1
ATOM 4509 O O . TRP B 1 89 ? 19.734 -4.5 1.3 1 92.31 89 TRP B O 1
ATOM 4519 N N . LEU B 1 90 ? 20.594 -5.996 -0.067 1 92.62 90 LEU B N 1
ATOM 4520 C CA . LEU B 1 90 ? 20.844 -5 -1.1 1 92.62 90 LEU B CA 1
ATOM 4521 C C . LEU B 1 90 ? 19.547 -4.387 -1.606 1 92.62 90 LEU B C 1
ATOM 4523 O O . LEU B 1 90 ? 19.469 -3.178 -1.834 1 92.62 90 LEU B O 1
ATOM 4527 N N . ASN B 1 91 ? 18.578 -5.258 -1.734 1 93.94 91 ASN B N 1
ATOM 4528 C CA . ASN B 1 91 ? 17.266 -4.766 -2.156 1 93.94 91 ASN B CA 1
ATOM 4529 C C . ASN B 1 91 ? 16.656 -3.842 -1.11 1 93.94 91 ASN B C 1
ATOM 4531 O O . ASN B 1 91 ? 16.062 -2.816 -1.453 1 93.94 91 ASN B O 1
ATOM 4535 N N . LEU B 1 92 ? 16.797 -4.211 0.115 1 94.25 92 LEU B N 1
ATOM 4536 C CA . LEU B 1 92 ? 16.281 -3.363 1.183 1 94.25 92 LEU B CA 1
ATOM 4537 C C . LEU B 1 92 ? 17 -2.021 1.215 1 94.25 92 LEU B C 1
ATOM 4539 O O . LEU B 1 92 ? 16.391 -0.986 1.481 1 94.25 92 LEU B O 1
ATOM 4543 N N . GLY B 1 93 ? 18.312 -2.074 0.949 1 94.44 93 GLY B N 1
ATOM 4544 C CA . GLY B 1 93 ? 19.062 -0.835 0.801 1 94.44 93 GLY B CA 1
ATOM 4545 C C . GLY B 1 93 ? 18.547 0.034 -0.335 1 94.44 93 GLY B C 1
ATOM 4546 O O . GLY B 1 93 ? 18.438 1.253 -0.188 1 94.44 93 GLY B O 1
ATOM 4547 N N . SER B 1 94 ? 18.219 -0.625 -1.414 1 95.62 94 SER B N 1
ATOM 4548 C CA . SER B 1 94 ? 17.672 0.101 -2.555 1 95.62 94 SER B CA 1
ATOM 4549 C C . SER B 1 94 ? 16.328 0.728 -2.217 1 95.62 94 SER B C 1
ATOM 4551 O O . SER B 1 94 ? 16.031 1.844 -2.646 1 95.62 94 SER B O 1
ATOM 4553 N N . LEU B 1 95 ? 15.523 0.06 -1.404 1 96.06 95 LEU B N 1
ATOM 4554 C CA . LEU B 1 95 ? 14.211 0.569 -1.026 1 96.06 95 LEU B CA 1
ATOM 4555 C C . LEU B 1 95 ? 14.344 1.766 -0.09 1 96.06 95 LEU B C 1
ATOM 4557 O O . LEU B 1 95 ? 13.484 2.654 -0.09 1 96.06 95 LEU B O 1
ATOM 4561 N N . LEU B 1 96 ? 15.414 1.785 0.702 1 96.12 96 LEU B N 1
ATOM 4562 C CA . LEU B 1 96 ? 15.688 2.938 1.556 1 96.12 96 LEU B CA 1
ATOM 4563 C C . LEU B 1 96 ? 15.836 4.207 0.724 1 96.12 96 LEU B C 1
ATOM 4565 O O . LEU B 1 96 ? 15.203 5.223 1.01 1 96.12 96 LEU B O 1
ATOM 4569 N N . PHE B 1 97 ? 16.578 4.109 -0.357 1 96 97 PHE B N 1
ATOM 4570 C CA . PHE B 1 97 ? 16.812 5.277 -1.197 1 96 97 PHE B CA 1
ATOM 4571 C C . PHE B 1 97 ? 15.609 5.582 -2.066 1 96 97 PHE B C 1
ATOM 4573 O O . PHE B 1 97 ? 15.367 6.738 -2.426 1 96 97 PHE B O 1
ATOM 4580 N N . THR B 1 98 ? 14.844 4.539 -2.393 1 95.69 98 THR B N 1
ATOM 4581 C CA . THR B 1 98 ? 13.594 4.758 -3.109 1 95.69 98 THR B CA 1
ATOM 4582 C C . THR B 1 98 ? 12.609 5.555 -2.252 1 95.69 98 THR B C 1
ATOM 4584 O O . THR B 1 98 ? 11.969 6.488 -2.738 1 95.69 98 THR B O 1
ATOM 4587 N N . SER B 1 99 ? 12.516 5.195 -1.003 1 95.19 99 SER B N 1
ATOM 4588 C CA . SER B 1 99 ? 11.594 5.871 -0.099 1 95.19 99 SER B CA 1
ATOM 4589 C C . SER B 1 99 ? 12.055 7.293 0.204 1 95.19 99 SER B C 1
ATOM 4591 O O . SER B 1 99 ? 11.289 8.102 0.736 1 95.19 99 SER B O 1
ATOM 4593 N N . PHE B 1 100 ? 13.305 7.633 -0.163 1 95.31 100 PHE B N 1
ATOM 4594 C CA . PHE B 1 100 ? 13.859 8.961 0.054 1 95.31 100 PHE B CA 1
ATOM 4595 C C . PHE B 1 100 ? 13.539 9.883 -1.116 1 95.31 100 PHE B C 1
ATOM 4597 O O . PHE B 1 100 ? 13.664 11.102 -1.008 1 95.31 100 PHE B O 1
ATOM 4604 N N . LEU B 1 101 ? 12.984 9.414 -2.191 1 94.56 101 LEU B N 1
ATOM 4605 C CA . LEU B 1 101 ? 12.75 10.156 -3.424 1 94.56 101 LEU B CA 1
ATOM 4606 C C . LEU B 1 101 ? 11.688 11.234 -3.217 1 94.56 101 LEU B C 1
ATOM 4608 O O . LEU B 1 101 ? 11.836 12.359 -3.699 1 94.56 101 LEU B O 1
ATOM 4612 N N . PRO B 1 102 ? 10.633 10.953 -2.463 1 92.56 102 PRO B N 1
ATOM 4613 C CA . PRO B 1 102 ? 9.625 12 -2.262 1 92.56 102 PRO B CA 1
ATOM 4614 C C . PRO B 1 102 ? 10.195 13.25 -1.601 1 92.56 102 PRO B C 1
ATOM 4616 O O . PRO B 1 102 ? 9.773 14.367 -1.923 1 92.56 102 PRO B O 1
ATOM 4619 N N . PHE B 1 103 ? 11.148 13.07 -0.707 1 93.06 103 PHE B N 1
ATOM 4620 C CA . PHE B 1 103 ? 11.766 14.219 -0.042 1 93.06 103 PHE B CA 1
ATOM 4621 C C . PHE B 1 103 ? 12.555 15.062 -1.036 1 93.06 103 PHE B C 1
ATOM 4623 O O . PHE B 1 103 ? 12.406 16.281 -1.073 1 93.06 103 PHE B O 1
ATOM 4630 N N . THR B 1 104 ? 13.359 14.438 -1.866 1 93.06 104 THR B N 1
ATOM 4631 C CA . THR B 1 104 ? 14.18 15.156 -2.838 1 93.06 104 THR B CA 1
ATOM 4632 C C . THR B 1 104 ? 13.305 15.805 -3.906 1 93.06 104 THR B C 1
ATOM 4634 O O . THR B 1 104 ? 13.602 16.906 -4.363 1 93.06 104 THR B O 1
ATOM 4637 N N . CYS B 1 105 ? 12.234 15.164 -4.281 1 92.06 105 CYS B N 1
ATOM 4638 C CA . CYS B 1 105 ? 11.32 15.742 -5.258 1 92.06 105 CYS B CA 1
ATOM 4639 C C . CYS B 1 105 ? 10.594 16.953 -4.672 1 92.06 105 CYS B C 1
ATOM 4641 O O . CYS B 1 105 ? 10.359 17.938 -5.371 1 92.06 105 CYS B O 1
ATOM 4643 N N . ALA B 1 106 ? 10.242 16.812 -3.414 1 90.25 106 ALA B N 1
ATOM 4644 C CA . ALA B 1 106 ? 9.594 17.938 -2.758 1 90.25 106 ALA B CA 1
ATOM 4645 C C . ALA B 1 106 ? 10.523 19.141 -2.686 1 90.25 106 ALA B C 1
ATOM 4647 O O . ALA B 1 106 ? 10.094 20.281 -2.859 1 90.25 106 ALA B O 1
ATOM 4648 N N . LEU B 1 107 ? 11.812 18.891 -2.404 1 91.12 107 LEU B N 1
ATOM 4649 C CA . LEU B 1 107 ? 12.805 19.969 -2.373 1 91.12 107 LEU B CA 1
ATOM 4650 C C . LEU B 1 107 ? 12.906 20.656 -3.732 1 91.12 107 LEU B C 1
ATOM 4652 O O . LEU B 1 107 ? 12.953 21.875 -3.809 1 91.12 107 LEU B O 1
ATOM 4656 N N . GLU B 1 108 ? 12.883 19.891 -4.773 1 90.88 108 GLU B N 1
ATOM 4657 C CA . GLU B 1 108 ? 12.969 20.438 -6.125 1 90.88 108 GLU B CA 1
ATOM 4658 C C . GLU B 1 108 ? 11.719 21.234 -6.48 1 90.88 108 GLU B C 1
ATOM 4660 O O . GLU B 1 108 ? 11.805 22.234 -7.188 1 90.88 108 GLU B O 1
ATOM 4665 N N . GLY B 1 109 ? 10.594 20.812 -6.016 1 87.25 109 GLY B N 1
ATOM 4666 C CA . GLY B 1 109 ? 9.352 21.531 -6.281 1 87.25 109 GLY B CA 1
ATOM 4667 C C . GLY B 1 109 ? 9.266 22.859 -5.574 1 87.25 109 GLY B C 1
ATOM 4668 O O . GLY B 1 109 ? 8.719 23.828 -6.121 1 87.25 109 GLY B O 1
ATOM 4669 N N . MET B 1 110 ? 9.82 22.938 -4.414 1 86.12 110 MET B N 1
ATOM 4670 C CA . MET B 1 110 ? 9.742 24.156 -3.629 1 86.12 110 MET B CA 1
ATOM 4671 C C . MET B 1 110 ? 10.875 25.109 -3.99 1 86.12 110 MET B C 1
ATOM 4673 O O . MET B 1 110 ? 10.688 26.328 -4.008 1 86.12 110 MET B O 1
ATOM 4677 N N . PHE B 1 111 ? 12.016 24.516 -4.277 1 88.12 111 PHE B N 1
ATOM 4678 C CA . PHE B 1 111 ? 13.188 25.328 -4.574 1 88.12 111 PHE B CA 1
ATOM 4679 C C . PHE B 1 111 ? 13.68 25.062 -5.992 1 88.12 111 PHE B C 1
ATOM 4681 O O . PHE B 1 111 ? 14.797 24.578 -6.188 1 88.12 111 PHE B O 1
ATOM 4688 N N . THR B 1 112 ? 12.977 25.516 -6.965 1 81.38 112 THR B N 1
ATOM 4689 C CA . THR B 1 112 ? 13.242 25.234 -8.367 1 81.38 112 THR B CA 1
ATOM 4690 C C . THR B 1 112 ? 14.438 26.062 -8.859 1 81.38 112 THR B C 1
ATOM 4692 O O . THR B 1 112 ? 15.031 25.734 -9.891 1 81.38 112 THR B O 1
ATOM 4695 N N . ASP B 1 113 ? 14.773 27.062 -8.109 1 83.62 113 ASP B N 1
ATOM 4696 C CA . ASP B 1 113 ? 15.844 27.953 -8.562 1 83.62 113 ASP B CA 1
ATOM 4697 C C . ASP B 1 113 ? 17.188 27.516 -8.008 1 83.62 113 ASP B C 1
ATOM 4699 O O . ASP B 1 113 ? 18.234 28.031 -8.414 1 83.62 113 ASP B O 1
ATOM 4703 N N . LYS B 1 114 ? 17.156 26.594 -7.125 1 86.38 114 LYS B N 1
ATOM 4704 C CA . LYS B 1 114 ? 18.406 26.125 -6.527 1 86.38 114 LYS B CA 1
ATOM 4705 C C . LYS B 1 114 ? 18.891 24.844 -7.18 1 86.38 114 LYS B C 1
ATOM 4707 O O . LYS B 1 114 ? 18.125 23.891 -7.328 1 86.38 114 LYS B O 1
ATOM 4712 N N . TYR B 1 115 ? 20.125 24.812 -7.535 1 87.94 115 TYR B N 1
ATOM 4713 C CA . TYR B 1 115 ? 20.688 23.672 -8.25 1 87.94 115 TYR B CA 1
ATOM 4714 C C . TYR B 1 115 ? 20.859 22.484 -7.32 1 87.94 115 TYR B C 1
ATOM 4716 O O . TYR B 1 115 ? 20.859 21.328 -7.766 1 87.94 115 TYR B O 1
ATOM 4724 N N . LEU B 1 116 ? 20.984 22.656 -6.062 1 89.06 116 LEU B N 1
ATOM 4725 C CA . LEU B 1 116 ? 21.281 21.594 -5.109 1 89.06 116 LEU B CA 1
ATOM 4726 C C . LEU B 1 116 ? 20.141 20.594 -5.055 1 89.06 116 LEU B C 1
ATOM 4728 O O . LEU B 1 116 ? 20.375 19.391 -4.902 1 89.06 116 LEU B O 1
ATOM 4732 N N . ALA B 1 117 ? 18.922 21.062 -5.188 1 91.19 117 ALA B N 1
ATOM 4733 C CA . ALA B 1 117 ? 17.766 20.172 -5.145 1 91.19 117 ALA B CA 1
ATOM 4734 C C . ALA B 1 117 ? 17.797 19.172 -6.297 1 91.19 117 ALA B C 1
ATOM 4736 O O . ALA B 1 117 ? 17.609 17.969 -6.094 1 91.19 117 ALA B O 1
ATOM 4737 N N . MET B 1 118 ? 18.156 19.672 -7.422 1 92.19 118 MET B N 1
ATOM 4738 C CA . MET B 1 118 ? 18.266 18.812 -8.594 1 92.19 118 MET B CA 1
ATOM 4739 C C . MET B 1 118 ? 19.453 17.859 -8.461 1 92.19 118 MET B C 1
ATOM 4741 O O . MET B 1 118 ? 19.359 16.688 -8.836 1 92.19 118 MET B O 1
ATOM 4745 N N . MET B 1 119 ? 20.5 18.281 -7.914 1 93.06 119 MET B N 1
ATOM 4746 C CA . MET B 1 119 ? 21.672 17.438 -7.715 1 93.06 119 MET B CA 1
ATOM 4747 C C . MET B 1 119 ? 21.359 16.312 -6.73 1 93.06 119 MET B C 1
ATOM 4749 O O . MET B 1 119 ? 21.875 15.203 -6.875 1 93.06 119 MET B O 1
ATOM 4753 N N . LEU B 1 120 ? 20.562 16.625 -5.805 1 93.38 120 LEU B N 1
ATOM 4754 C CA . LEU B 1 120 ? 20.203 15.609 -4.816 1 93.38 120 LEU B CA 1
ATOM 4755 C C . LEU B 1 120 ? 19.328 14.531 -5.434 1 93.38 120 LEU B C 1
ATOM 4757 O O . LEU B 1 120 ? 19.484 13.344 -5.141 1 93.38 120 LEU B O 1
ATOM 4761 N N . ILE B 1 121 ? 18.391 14.938 -6.281 1 94.38 121 ILE B N 1
ATOM 4762 C CA . ILE B 1 121 ? 17.562 13.961 -6.973 1 94.38 121 ILE B CA 1
ATOM 4763 C C . ILE B 1 121 ? 18.422 13.062 -7.852 1 94.38 121 ILE B C 1
ATOM 4765 O O . ILE B 1 121 ? 18.297 11.836 -7.816 1 94.38 121 ILE B O 1
ATOM 4769 N N . CYS B 1 122 ? 19.281 13.695 -8.578 1 94.62 122 CYS B N 1
ATOM 4770 C CA . CYS B 1 122 ? 20.156 12.945 -9.469 1 94.62 122 CYS B CA 1
ATOM 4771 C C . CYS B 1 122 ? 21.094 12.039 -8.672 1 94.62 122 CYS B C 1
ATOM 4773 O O . CYS B 1 122 ? 21.344 10.906 -9.078 1 94.62 122 CYS B O 1
ATOM 4775 N N . GLY B 1 123 ? 21.578 12.594 -7.586 1 95.25 123 GLY B N 1
ATOM 4776 C CA . GLY B 1 123 ? 22.406 11.773 -6.719 1 95.25 123 GLY B CA 1
ATOM 4777 C C . GLY B 1 123 ? 21.672 10.562 -6.16 1 95.25 123 GLY B C 1
ATOM 4778 O O . GLY B 1 123 ? 22.219 9.461 -6.133 1 95.25 123 GLY B O 1
ATOM 4779 N N . ASN B 1 124 ? 20.453 10.773 -5.707 1 96.12 124 ASN B N 1
ATOM 4780 C CA . ASN B 1 124 ? 19.625 9.688 -5.195 1 96.12 124 ASN B CA 1
ATOM 4781 C C . ASN B 1 124 ? 19.359 8.633 -6.266 1 96.12 124 ASN B C 1
ATOM 4783 O O . ASN B 1 124 ? 19.469 7.434 -6.004 1 96.12 124 ASN B O 1
ATOM 4787 N N . LEU B 1 125 ? 19.031 9.078 -7.457 1 95.25 125 LEU B N 1
ATOM 4788 C CA . LEU B 1 125 ? 18.766 8.164 -8.562 1 95.25 125 LEU B CA 1
ATOM 4789 C C . LEU B 1 125 ? 20.031 7.418 -8.969 1 95.25 125 LEU B C 1
ATOM 4791 O O . LEU B 1 125 ? 19.984 6.238 -9.328 1 95.25 125 LEU B O 1
ATOM 4795 N N . LEU B 1 126 ? 21.172 8.086 -8.859 1 95.38 126 LEU B N 1
ATOM 4796 C CA . LEU B 1 126 ? 22.438 7.453 -9.18 1 95.38 126 LEU B CA 1
ATOM 4797 C C . LEU B 1 126 ? 22.766 6.34 -8.188 1 95.38 126 LEU B C 1
ATOM 4799 O O . LEU B 1 126 ? 23.203 5.258 -8.586 1 95.38 126 LEU B O 1
ATOM 4803 N N . VAL B 1 127 ? 22.547 6.594 -6.934 1 96.19 127 VAL B N 1
ATOM 4804 C CA . VAL B 1 127 ? 22.781 5.57 -5.922 1 96.19 127 VAL B CA 1
ATOM 4805 C C . VAL B 1 127 ? 21.906 4.348 -6.199 1 96.19 127 VAL B C 1
ATOM 4807 O O . VAL B 1 127 ? 22.359 3.211 -6.059 1 96.19 127 VAL B O 1
ATOM 4810 N N . LEU B 1 128 ? 20.688 4.566 -6.602 1 95 128 LEU B N 1
ATOM 4811 C CA . LEU B 1 128 ? 19.781 3.469 -6.922 1 95 128 LEU B CA 1
ATOM 4812 C C . LEU B 1 128 ? 20.312 2.643 -8.086 1 95 128 LEU B C 1
ATOM 4814 O O . LEU B 1 128 ? 20.266 1.41 -8.055 1 95 128 LEU B O 1
ATOM 4818 N N . GLU B 1 129 ? 20.891 3.316 -9.055 1 92.56 129 GLU B N 1
ATOM 4819 C CA . GLU B 1 129 ? 21.453 2.611 -10.203 1 92.56 129 GLU B CA 1
ATOM 4820 C C . GLU B 1 129 ? 22.703 1.833 -9.82 1 92.56 129 GLU B C 1
ATOM 4822 O O . GLU B 1 129 ? 22.938 0.731 -10.32 1 92.56 129 GLU B O 1
ATOM 4827 N N . ILE B 1 130 ? 23.5 2.441 -9.008 1 93.81 130 ILE B N 1
ATOM 4828 C CA . ILE B 1 130 ? 24.719 1.766 -8.562 1 93.81 130 ILE B CA 1
ATOM 4829 C C . ILE B 1 130 ? 24.344 0.502 -7.785 1 93.81 130 ILE B C 1
ATOM 4831 O O . ILE B 1 130 ? 24.938 -0.557 -7.992 1 93.81 130 ILE B O 1
ATOM 4835 N N . LEU B 1 131 ? 23.375 0.601 -6.906 1 94.06 131 LEU B N 1
ATOM 4836 C CA . LEU B 1 131 ? 22.938 -0.564 -6.148 1 94.06 131 LEU B CA 1
ATOM 4837 C C . LEU B 1 131 ? 22.391 -1.644 -7.078 1 94.06 131 LEU B C 1
ATOM 4839 O O . LEU B 1 131 ? 22.578 -2.836 -6.832 1 94.06 131 LEU B O 1
ATOM 4843 N N . GLU B 1 132 ? 21.766 -1.202 -8.125 1 91.19 132 GLU B N 1
ATOM 4844 C CA . GLU B 1 132 ? 21.266 -2.16 -9.102 1 91.19 132 GLU B CA 1
ATOM 4845 C C . GLU B 1 132 ? 22.406 -2.879 -9.82 1 91.19 132 GLU B C 1
ATOM 4847 O O . GLU B 1 132 ? 22.344 -4.09 -10.047 1 91.19 132 GLU B O 1
ATOM 4852 N N . VAL B 1 133 ? 23.375 -2.139 -10.188 1 91.19 133 VAL B N 1
ATOM 4853 C CA . VAL B 1 133 ? 24.531 -2.725 -10.852 1 91.19 133 VAL B CA 1
ATOM 4854 C C . VAL B 1 133 ? 25.234 -3.705 -9.914 1 91.19 133 VAL B C 1
ATOM 4856 O O . VAL B 1 133 ? 25.641 -4.797 -10.328 1 91.19 133 VAL B O 1
ATOM 4859 N N . VAL B 1 134 ? 25.344 -3.326 -8.68 1 92.94 134 VAL B N 1
ATOM 4860 C CA . VAL B 1 134 ? 25.984 -4.191 -7.691 1 92.94 134 VAL B CA 1
ATOM 4861 C C . VAL B 1 134 ? 25.188 -5.492 -7.562 1 92.94 134 VAL B C 1
ATOM 4863 O O . VAL B 1 134 ? 25.766 -6.574 -7.477 1 92.94 134 VAL B O 1
ATOM 4866 N N . MET B 1 135 ? 23.906 -5.43 -7.57 1 91.88 135 MET B N 1
ATOM 4867 C CA . MET B 1 135 ? 23.062 -6.613 -7.453 1 91.88 135 MET B CA 1
ATOM 4868 C C . MET B 1 135 ? 23.219 -7.516 -8.672 1 91.88 135 MET B C 1
ATOM 4870 O O . MET B 1 135 ? 23.266 -8.742 -8.539 1 91.88 135 MET B O 1
ATOM 4874 N N . ILE B 1 136 ? 23.344 -6.91 -9.883 1 88.88 136 ILE B N 1
ATOM 4875 C CA . ILE B 1 136 ? 23.516 -7.68 -11.109 1 88.88 136 ILE B CA 1
ATOM 4876 C C . ILE B 1 136 ? 24.859 -8.406 -11.086 1 88.88 136 ILE B C 1
ATOM 4878 O O . ILE B 1 136 ? 24.922 -9.602 -11.367 1 88.88 136 ILE B O 1
ATOM 4882 N N . VAL B 1 137 ? 25.875 -7.703 -10.727 1 90.5 137 VAL B N 1
ATOM 4883 C CA . VAL B 1 137 ? 27.219 -8.289 -10.688 1 90.5 137 VAL B CA 1
ATOM 4884 C C . VAL B 1 137 ? 27.25 -9.398 -9.633 1 90.5 137 VAL B C 1
ATOM 4886 O O . VAL B 1 137 ? 27.828 -10.469 -9.875 1 90.5 137 VAL B O 1
ATOM 4889 N N . TYR B 1 138 ? 26.625 -9.133 -8.5 1 90.69 138 TYR B N 1
ATOM 4890 C CA . TYR B 1 138 ? 26.562 -10.141 -7.453 1 90.69 138 TYR B CA 1
ATOM 4891 C C . TYR B 1 138 ? 25.828 -11.391 -7.941 1 90.69 138 TYR B C 1
ATOM 4893 O O . TYR B 1 138 ? 26.266 -12.508 -7.68 1 90.69 138 TYR B O 1
ATOM 4901 N N . ALA B 1 139 ? 24.766 -11.234 -8.617 1 87.56 139 ALA B N 1
ATOM 4902 C CA . ALA B 1 139 ? 23.969 -12.359 -9.109 1 87.56 139 ALA B CA 1
ATOM 4903 C C . ALA B 1 139 ? 24.766 -13.203 -10.109 1 87.56 139 ALA B C 1
ATOM 4905 O O . ALA B 1 139 ? 24.688 -14.43 -10.086 1 87.56 139 ALA B O 1
ATOM 4906 N N . PHE B 1 140 ? 25.531 -12.594 -10.969 1 87.31 140 PHE B N 1
ATOM 4907 C CA . PHE B 1 140 ? 26.297 -13.312 -11.992 1 87.31 140 PHE B CA 1
ATOM 4908 C C . PHE B 1 140 ? 27.5 -14.016 -11.383 1 87.31 140 PHE B C 1
ATOM 4910 O O . PHE B 1 140 ? 28.031 -14.961 -11.961 1 87.31 140 PHE B O 1
ATOM 4917 N N . HIS B 1 141 ? 27.938 -13.539 -10.242 1 87.44 141 HIS B N 1
ATOM 4918 C CA . HIS B 1 141 ? 29.047 -14.211 -9.562 1 87.44 141 HIS B CA 1
ATOM 4919 C C . HIS B 1 141 ? 28.547 -15.414 -8.766 1 87.44 141 HIS B C 1
ATOM 4921 O O . HIS B 1 141 ? 29.344 -16.234 -8.305 1 87.44 141 HIS B O 1
ATOM 4927 N N . HIS B 1 142 ? 27.281 -15.516 -8.547 1 85 142 HIS B N 1
ATOM 4928 C CA . HIS B 1 142 ? 26.656 -16.656 -7.879 1 85 142 HIS B CA 1
ATOM 4929 C C . HIS B 1 142 ? 25.641 -17.328 -8.781 1 85 142 HIS B C 1
ATOM 4931 O O . HIS B 1 142 ? 24.438 -17.078 -8.664 1 85 142 HIS B O 1
ATOM 4937 N N . PRO B 1 143 ? 26.062 -18.219 -9.555 1 79.19 143 PRO B N 1
ATOM 4938 C CA . PRO B 1 143 ? 25.203 -18.828 -10.586 1 79.19 143 PRO B CA 1
ATOM 4939 C C . PRO B 1 143 ? 24 -19.547 -9.992 1 79.19 143 PRO B C 1
ATOM 4941 O O . PRO B 1 143 ? 23.016 -19.781 -10.703 1 79.19 143 PRO B O 1
ATOM 4944 N N . CYS B 1 144 ? 23.969 -19.812 -8.711 1 79.19 144 CYS B N 1
ATOM 4945 C CA . CYS B 1 144 ? 22.844 -20.5 -8.086 1 79.19 144 CYS B CA 1
ATOM 4946 C C . CYS B 1 144 ? 21.625 -19.594 -7.988 1 79.19 144 CYS B C 1
ATOM 4948 O O . CYS B 1 144 ? 20.516 -20.062 -7.805 1 79.19 144 CYS B O 1
ATOM 4950 N N . LEU B 1 145 ? 21.906 -18.391 -8.148 1 84 145 LEU B N 1
ATOM 4951 C CA . LEU B 1 145 ? 20.828 -17.406 -8 1 84 145 LEU B CA 1
ATOM 4952 C C . LEU B 1 145 ? 20.188 -17.109 -9.352 1 84 145 LEU B C 1
ATOM 4954 O O . LEU B 1 145 ? 19.094 -16.531 -9.398 1 84 145 LEU B O 1
ATOM 4958 N N . LEU B 1 146 ? 20.828 -17.484 -10.461 1 81.12 146 LEU B N 1
ATOM 4959 C CA . LEU B 1 146 ? 20.391 -17.094 -11.797 1 81.12 146 LEU B CA 1
ATOM 4960 C C . LEU B 1 146 ? 19.312 -18.047 -12.305 1 81.12 146 LEU B C 1
ATOM 4962 O O . LEU B 1 146 ? 19.141 -19.141 -11.781 1 81.12 146 LEU B O 1
ATOM 4966 N N . ASP B 1 147 ? 18.562 -17.531 -13.195 1 80.06 147 ASP B N 1
ATOM 4967 C CA . ASP B 1 147 ? 17.484 -18.297 -13.828 1 80.06 147 ASP B CA 1
ATOM 4968 C C . ASP B 1 147 ? 18.047 -19.547 -14.508 1 80.06 147 ASP B C 1
ATOM 4970 O O . ASP B 1 147 ? 19.188 -19.562 -14.953 1 80.06 147 ASP B O 1
ATOM 4974 N N . PRO B 1 148 ? 17.266 -20.562 -14.461 1 75.62 148 PRO B N 1
ATOM 4975 C CA . PRO B 1 148 ? 17.719 -21.828 -15.047 1 75.62 148 PRO B CA 1
ATOM 4976 C C . PRO B 1 148 ? 18.141 -21.672 -16.516 1 75.62 148 PRO B C 1
ATOM 4978 O O . PRO B 1 148 ? 18.891 -22.5 -17.031 1 75.62 148 PRO B O 1
ATOM 4981 N N . GLU B 1 149 ? 17.703 -20.625 -17.094 1 73.38 149 GLU B N 1
ATOM 4982 C CA . GLU B 1 149 ? 18.094 -20.391 -18.469 1 73.38 149 GLU B CA 1
ATOM 4983 C C . GLU B 1 149 ? 19.609 -20.203 -18.594 1 73.38 149 GLU B C 1
ATOM 4985 O O . GLU B 1 149 ? 20.188 -20.469 -19.641 1 73.38 149 GLU B O 1
ATOM 4990 N N . PHE B 1 150 ? 20.266 -19.922 -17.484 1 74.44 150 PHE B N 1
ATOM 4991 C CA . PHE B 1 150 ? 21.688 -19.625 -17.5 1 74.44 150 PHE B CA 1
ATOM 4992 C C . PHE B 1 150 ? 22.5 -20.875 -17.125 1 74.44 150 PHE B C 1
ATOM 4994 O O . PHE B 1 150 ? 23.719 -20.875 -17.234 1 74.44 150 PHE B O 1
ATOM 5001 N N . GLU B 1 151 ? 21.812 -21.859 -16.656 1 73.5 151 GLU B N 1
ATOM 5002 C CA . GLU B 1 151 ? 22.516 -23.047 -16.188 1 73.5 151 GLU B CA 1
ATOM 5003 C C . GLU B 1 151 ? 23.234 -23.75 -17.328 1 73.5 151 GLU B C 1
ATOM 5005 O O . GLU B 1 151 ? 24.297 -24.344 -17.141 1 73.5 151 GLU B O 1
ATOM 5010 N N . ASN B 1 152 ? 22.609 -23.625 -18.5 1 74.44 152 ASN B N 1
ATOM 5011 C CA . ASN B 1 152 ? 23.172 -24.375 -19.609 1 74.44 152 ASN B CA 1
ATOM 5012 C C . ASN B 1 152 ? 24.188 -23.547 -20.391 1 74.44 152 ASN B C 1
ATOM 5014 O O . ASN B 1 152 ? 24.75 -24.031 -21.391 1 74.44 152 ASN B O 1
ATOM 5018 N N . LEU B 1 153 ? 24.484 -22.406 -19.922 1 77.06 153 LEU B N 1
ATOM 5019 C CA . LEU B 1 153 ? 25.391 -21.547 -20.672 1 77.06 153 LEU B CA 1
ATOM 5020 C C . LEU B 1 153 ? 26.828 -21.719 -20.203 1 77.06 153 LEU B C 1
ATOM 5022 O O . LEU B 1 153 ? 27.078 -22.062 -19.047 1 77.06 153 LEU B O 1
ATOM 5026 N N . CYS B 1 154 ? 27.641 -21.641 -21.156 1 77.56 154 CYS B N 1
ATOM 5027 C CA . CYS B 1 154 ? 29.078 -21.703 -20.875 1 77.56 154 CYS B CA 1
ATOM 5028 C C . CYS B 1 154 ? 29.531 -20.453 -20.125 1 77.56 154 CYS B C 1
ATOM 5030 O O . CYS B 1 154 ? 28.828 -19.453 -20.094 1 77.56 154 CYS B O 1
ATOM 5032 N N . HIS B 1 155 ? 30.672 -20.547 -19.406 1 81.12 155 HIS B N 1
ATOM 5033 C CA . HIS B 1 155 ? 31.219 -19.453 -18.594 1 81.12 155 HIS B CA 1
ATOM 5034 C C . HIS B 1 155 ? 31.469 -18.219 -19.453 1 81.12 155 HIS B C 1
ATOM 5036 O O . HIS B 1 155 ? 31.219 -17.094 -19 1 81.12 155 HIS B O 1
ATOM 5042 N N . GLN B 1 156 ? 31.844 -18.406 -20.688 1 80.25 156 GLN B N 1
ATOM 5043 C CA . GLN B 1 156 ? 32.125 -17.281 -21.578 1 80.25 156 GLN B CA 1
ATOM 5044 C C . GLN B 1 156 ? 30.828 -16.578 -21.984 1 80.25 156 GLN B C 1
ATOM 5046 O O . GLN B 1 156 ? 30.781 -15.344 -22.078 1 80.25 156 GLN B O 1
ATOM 5051 N N . GLU B 1 157 ? 29.891 -17.344 -22.078 1 80.94 157 GLU B N 1
ATOM 5052 C CA . GLU B 1 157 ? 28.594 -16.781 -22.453 1 80.94 157 GLU B CA 1
ATOM 5053 C C . GLU B 1 157 ? 27.969 -15.992 -21.312 1 80.94 157 GLU B C 1
ATOM 5055 O O . GLU B 1 157 ? 27.312 -14.969 -21.531 1 80.94 157 GLU B O 1
ATOM 5060 N N . ILE B 1 158 ? 28.203 -16.5 -20.156 1 82.5 158 ILE B N 1
ATOM 5061 C CA . ILE B 1 158 ? 27.688 -15.82 -18.984 1 82.5 158 ILE B CA 1
ATOM 5062 C C . ILE B 1 158 ? 28.375 -14.469 -18.828 1 82.5 158 ILE B C 1
ATOM 5064 O O . ILE B 1 158 ? 27.719 -13.469 -18.516 1 82.5 158 ILE B O 1
ATOM 5068 N N . LYS B 1 159 ? 29.609 -14.492 -19.094 1 83 159 LYS B N 1
ATOM 5069 C CA . LYS B 1 159 ? 30.359 -13.242 -19.016 1 83 159 LYS B CA 1
ATOM 5070 C C . LYS B 1 159 ? 29.906 -12.258 -20.078 1 83 159 LYS B C 1
ATOM 5072 O O . LYS B 1 159 ? 29.828 -11.055 -19.828 1 83 159 LYS B O 1
ATOM 5077 N N . GLN B 1 160 ? 29.625 -12.766 -21.172 1 81 160 GLN B N 1
ATOM 5078 C CA . GLN B 1 160 ? 29.156 -11.914 -22.25 1 81 160 GLN B CA 1
ATOM 5079 C C . GLN B 1 160 ? 27.781 -11.328 -21.922 1 81 160 GLN B C 1
ATOM 5081 O O . GLN B 1 160 ? 27.5 -10.172 -22.234 1 81 160 GLN B O 1
ATOM 5086 N N . ARG B 1 161 ? 27 -12.141 -21.312 1 80.31 161 ARG B N 1
ATOM 5087 C CA . ARG B 1 161 ? 25.672 -11.664 -20.938 1 80.31 161 ARG B CA 1
ATOM 5088 C C . ARG B 1 161 ? 25.766 -10.609 -19.828 1 80.31 161 ARG B C 1
ATOM 5090 O O . ARG B 1 161 ? 24.984 -9.664 -19.797 1 80.31 161 ARG B O 1
ATOM 5097 N N . LEU B 1 162 ? 26.688 -10.852 -18.969 1 84.56 162 LEU B N 1
ATOM 5098 C CA . LEU B 1 162 ? 26.938 -9.859 -17.922 1 84.56 162 LEU B CA 1
ATOM 5099 C C . LEU B 1 162 ? 27.359 -8.523 -18.531 1 84.56 162 LEU B C 1
ATOM 5101 O O . LEU B 1 162 ? 26.859 -7.473 -18.141 1 84.56 162 LEU B O 1
ATOM 5105 N N . LYS B 1 163 ? 28.203 -8.586 -19.484 1 82.44 163 LYS B N 1
ATOM 5106 C CA . LYS B 1 163 ? 28.672 -7.363 -20.141 1 82.44 163 LYS B CA 1
ATOM 5107 C C . LYS B 1 163 ? 27.531 -6.656 -20.859 1 82.44 163 LYS B C 1
ATOM 5109 O O . LYS B 1 163 ? 27.422 -5.43 -20.812 1 82.44 163 LYS B O 1
ATOM 5114 N N . LEU B 1 164 ? 26.766 -7.402 -21.453 1 79.19 164 LEU B N 1
ATOM 5115 C CA . LEU B 1 164 ? 25.625 -6.844 -22.172 1 79.19 164 LEU B CA 1
ATOM 5116 C C . LEU B 1 164 ? 24.641 -6.188 -21.219 1 79.19 164 LEU B C 1
ATOM 5118 O O . LEU B 1 164 ? 24.094 -5.121 -21.5 1 79.19 164 LEU B O 1
ATOM 5122 N N . MET B 1 165 ? 24.453 -6.781 -20.078 1 81.56 165 MET B N 1
ATOM 5123 C CA . MET B 1 165 ? 23.531 -6.23 -19.094 1 81.56 165 MET B CA 1
ATOM 5124 C C . MET B 1 165 ? 24.094 -4.949 -18.484 1 81.56 165 MET B C 1
ATOM 5126 O O . MET B 1 165 ? 23.344 -4.012 -18.188 1 81.56 165 MET B O 1
ATOM 5130 N N . LEU B 1 166 ? 25.344 -4.957 -18.359 1 84.94 166 LEU B N 1
ATOM 5131 C CA . LEU B 1 166 ? 25.984 -3.77 -17.797 1 84.94 166 LEU B CA 1
ATOM 5132 C C . LEU B 1 166 ? 25.922 -2.6 -18.766 1 84.94 166 LEU B C 1
ATOM 5134 O O . LEU B 1 166 ? 25.734 -1.452 -18.359 1 84.94 166 LEU B O 1
ATOM 5138 N N . VAL B 1 167 ? 26.016 -2.869 -20.062 1 80.75 167 VAL B N 1
ATOM 5139 C CA . VAL B 1 167 ? 25.906 -1.822 -21.062 1 80.75 167 VAL B CA 1
ATOM 5140 C C . VAL B 1 167 ? 24.5 -1.253 -21.078 1 80.75 167 VAL B C 1
ATOM 5142 O O . VAL B 1 167 ? 24.312 -0.042 -21.219 1 80.75 167 VAL B O 1
ATOM 5145 N N . LYS B 1 168 ? 23.531 -2.121 -20.922 1 79.44 168 LYS B N 1
ATOM 5146 C CA . LYS B 1 168 ? 22.141 -1.69 -20.859 1 79.44 168 LYS B CA 1
ATOM 5147 C C . LYS B 1 168 ? 21.906 -0.768 -19.656 1 79.44 168 LYS B C 1
ATOM 5149 O O . LYS B 1 168 ? 21.141 0.196 -19.75 1 79.44 168 LYS B O 1
ATOM 5154 N N . LYS B 1 169 ? 22.703 -0.969 -18.578 1 84.06 169 LYS B N 1
ATOM 5155 C CA . LYS B 1 169 ? 22.453 -0.25 -17.328 1 84.06 169 LYS B CA 1
ATOM 5156 C C . LYS B 1 169 ? 23.297 1.017 -17.25 1 84.06 169 LYS B C 1
ATOM 5158 O O . LYS B 1 169 ? 23.078 1.867 -16.391 1 84.06 169 LYS B O 1
ATOM 5163 N N . VAL B 1 170 ? 24.172 1.213 -18.219 1 84.06 170 VAL B N 1
ATOM 5164 C CA . VAL B 1 170 ? 25.078 2.354 -18.156 1 84.06 170 VAL B CA 1
ATOM 5165 C C . VAL B 1 170 ? 24.359 3.613 -18.641 1 84.06 170 VAL B C 1
ATOM 5167 O O . VAL B 1 170 ? 24.719 4.727 -18.234 1 84.06 170 VAL B O 1
ATOM 5170 N N . VAL B 1 171 ? 23.281 3.504 -19.344 1 84.69 171 VAL B N 1
ATOM 5171 C CA . VAL B 1 171 ? 22.594 4.637 -19.969 1 84.69 171 VAL B CA 1
ATOM 5172 C C . VAL B 1 171 ? 21.969 5.516 -18.875 1 84.69 171 VAL B C 1
ATOM 5174 O O . VAL B 1 171 ? 22.125 6.738 -18.906 1 84.69 171 VAL B O 1
ATOM 5177 N N . ASN B 1 172 ? 21.344 4.957 -17.891 1 87.81 172 ASN B N 1
ATOM 5178 C CA . ASN B 1 172 ? 20.641 5.734 -16.875 1 87.81 172 ASN B CA 1
ATOM 5179 C C . ASN B 1 172 ? 21.609 6.516 -15.984 1 87.81 172 ASN B C 1
ATOM 5181 O O . ASN B 1 172 ? 21.438 7.715 -15.766 1 87.81 172 ASN B O 1
ATOM 5185 N N . PRO B 1 173 ? 22.703 5.875 -15.539 1 89.81 173 PRO B N 1
ATOM 5186 C CA . PRO B 1 173 ? 23.672 6.637 -14.742 1 89.81 173 PRO B CA 1
ATOM 5187 C C . PRO B 1 173 ? 24.297 7.797 -15.516 1 89.81 173 PRO B C 1
ATOM 5189 O O . PRO B 1 173 ? 24.547 8.859 -14.945 1 89.81 173 PRO B O 1
ATOM 5192 N N . PHE B 1 174 ? 24.453 7.543 -16.781 1 90.56 174 PHE B N 1
ATOM 5193 C CA . PHE B 1 174 ? 25 8.609 -17.609 1 90.56 174 PHE B CA 1
ATOM 5194 C C . PHE B 1 174 ? 24.031 9.781 -17.688 1 90.56 174 PHE B C 1
ATOM 5196 O O . PHE B 1 174 ? 24.453 10.938 -17.609 1 90.56 174 PHE B O 1
ATOM 5203 N N . LEU B 1 175 ? 22.828 9.5 -17.859 1 90.69 175 LEU B N 1
ATOM 5204 C CA . LEU B 1 175 ? 21.828 10.547 -17.953 1 90.69 175 LEU B CA 1
ATOM 5205 C C . LEU B 1 175 ? 21.703 11.297 -16.625 1 90.69 175 LEU B C 1
ATOM 5207 O O . LEU B 1 175 ? 21.516 12.516 -16.625 1 90.69 175 LEU B O 1
ATOM 5211 N N . TYR B 1 176 ? 21.844 10.602 -15.477 1 93.12 176 TYR B N 1
ATOM 5212 C CA . TYR B 1 176 ? 21.734 11.25 -14.18 1 93.12 176 TYR B CA 1
ATOM 5213 C C . TYR B 1 176 ? 22.938 12.156 -13.93 1 93.12 176 TYR B C 1
ATOM 5215 O O . TYR B 1 176 ? 22.797 13.266 -13.406 1 93.12 176 TYR B O 1
ATOM 5223 N N . ILE B 1 177 ? 24.109 11.703 -14.359 1 93.81 177 ILE B N 1
ATOM 5224 C CA . ILE B 1 177 ? 25.312 12.508 -14.211 1 93.81 177 ILE B CA 1
ATOM 5225 C C . ILE B 1 177 ? 25.234 13.742 -15.109 1 93.81 177 ILE B C 1
ATOM 5227 O O . ILE B 1 177 ? 25.547 14.852 -14.68 1 93.81 177 ILE B O 1
ATOM 5231 N N . LEU B 1 178 ? 24.734 13.492 -16.297 1 93.44 178 LEU B N 1
ATOM 5232 C CA . LEU B 1 178 ? 24.547 14.602 -17.234 1 93.44 178 LEU B CA 1
ATOM 5233 C C . LEU B 1 178 ? 23.547 15.609 -16.703 1 93.44 178 LEU B C 1
ATOM 5235 O O . LEU B 1 178 ? 23.75 16.812 -16.797 1 93.44 178 LEU B O 1
ATOM 5239 N N . ALA B 1 179 ? 22.438 15.117 -16.188 1 93.31 179 ALA B N 1
ATOM 5240 C CA . ALA B 1 179 ? 21.422 16 -15.617 1 93.31 179 ALA B CA 1
ATOM 5241 C C . ALA B 1 179 ? 21.984 16.812 -14.445 1 93.31 179 ALA B C 1
ATOM 5243 O O . ALA B 1 179 ? 21.719 18.016 -14.328 1 93.31 179 ALA B O 1
ATOM 5244 N N . GLY B 1 180 ? 22.781 16.188 -13.57 1 91.81 180 GLY B N 1
ATOM 5245 C CA . GLY B 1 180 ? 23.422 16.891 -12.469 1 91.81 180 GLY B CA 1
ATOM 5246 C C . GLY B 1 180 ? 24.391 17.969 -12.93 1 91.81 180 GLY B C 1
ATOM 5247 O O . GLY B 1 180 ? 24.422 19.062 -12.375 1 91.81 180 GLY B O 1
ATOM 5248 N N . ALA B 1 181 ? 25.094 17.688 -13.984 1 93 181 ALA B N 1
ATOM 5249 C CA . ALA B 1 181 ? 26.078 18.625 -14.516 1 93 181 ALA B CA 1
ATOM 5250 C C . ALA B 1 181 ? 25.391 19.812 -15.188 1 93 181 ALA B C 1
ATOM 5252 O O . ALA B 1 181 ? 25.797 20.953 -15 1 93 181 ALA B O 1
ATOM 5253 N N . VAL B 1 182 ? 24.375 19.516 -15.891 1 92.69 182 VAL B N 1
ATOM 5254 C CA . VAL B 1 182 ? 23.656 20.547 -16.625 1 92.69 182 VAL B CA 1
ATOM 5255 C C . VAL B 1 182 ? 22.875 21.438 -15.648 1 92.69 182 VAL B C 1
ATOM 5257 O O . VAL B 1 182 ? 22.609 22.594 -15.938 1 92.69 182 VAL B O 1
ATOM 5260 N N . SER B 1 183 ? 22.531 20.844 -14.484 1 90.94 183 SER B N 1
ATOM 5261 C CA . SER B 1 183 ? 21.781 21.609 -13.492 1 90.94 183 SER B CA 1
ATOM 5262 C C . SER B 1 183 ? 22.594 22.797 -12.969 1 90.94 183 SER B C 1
ATOM 5264 O O . SER B 1 183 ? 22.031 23.797 -12.531 1 90.94 183 SER B O 1
ATOM 5266 N N . LEU B 1 184 ? 23.969 22.703 -13.023 1 90.5 184 LEU B N 1
ATOM 5267 C CA . LEU B 1 184 ? 24.859 23.781 -12.586 1 90.5 184 LEU B CA 1
ATOM 5268 C C . LEU B 1 184 ? 24.781 24.969 -13.547 1 90.5 184 LEU B C 1
ATOM 5270 O O . LEU B 1 184 ? 25.031 26.109 -13.148 1 90.5 184 LEU B O 1
ATOM 5274 N N . ALA B 1 185 ? 24.328 24.672 -14.773 1 90.25 185 ALA B N 1
ATOM 5275 C CA . ALA B 1 185 ? 24.219 25.719 -15.773 1 90.25 185 ALA B CA 1
ATOM 5276 C C . ALA B 1 185 ? 22.781 26.203 -15.898 1 90.25 185 ALA B C 1
ATOM 5278 O O . ALA B 1 185 ? 22.484 27.375 -15.648 1 90.25 185 ALA B O 1
ATOM 5279 N N . LYS B 1 186 ? 21.922 25.25 -16.266 1 91 186 LYS B N 1
ATOM 5280 C CA . LYS B 1 186 ? 20.5 25.547 -16.422 1 91 186 LYS B CA 1
ATOM 5281 C C . LYS B 1 186 ? 19.625 24.438 -15.844 1 91 186 LYS B C 1
ATOM 5283 O O . LYS B 1 186 ? 19.656 23.297 -16.328 1 91 186 LYS B O 1
ATOM 5288 N N . ILE B 1 187 ? 18.781 24.812 -14.906 1 88 187 ILE B N 1
ATOM 5289 C CA . ILE B 1 187 ? 17.984 23.844 -14.164 1 88 187 ILE B CA 1
ATOM 5290 C C . ILE B 1 187 ? 16.891 23.281 -15.07 1 88 187 ILE B C 1
ATOM 5292 O O . ILE B 1 187 ? 16.547 22.094 -14.984 1 88 187 ILE B O 1
ATOM 5296 N N . GLU B 1 188 ? 16.344 24.062 -16 1 88 188 GLU B N 1
ATOM 5297 C CA . GLU B 1 188 ? 15.273 23.609 -16.906 1 88 188 GLU B CA 1
ATOM 5298 C C . GLU B 1 188 ? 15.758 22.516 -17.828 1 88 188 GLU B C 1
ATOM 5300 O O . GLU B 1 188 ? 15.023 21.562 -18.125 1 88 188 GLU B O 1
ATOM 5305 N N . LEU B 1 189 ? 17 22.641 -18.188 1 90.12 189 LEU B N 1
ATOM 5306 C CA . LEU B 1 189 ? 17.578 21.641 -19.062 1 90.12 189 LEU B CA 1
ATOM 5307 C C . LEU B 1 189 ? 17.812 20.328 -18.312 1 90.12 189 LEU B C 1
ATOM 5309 O O . LEU B 1 189 ? 17.703 19.25 -18.891 1 90.12 189 LEU B O 1
ATOM 5313 N N . ALA B 1 190 ? 18.141 20.5 -17.094 1 91.12 190 ALA B N 1
ATOM 5314 C CA . ALA B 1 190 ? 18.344 19.312 -16.266 1 91.12 190 ALA B CA 1
ATOM 5315 C C . ALA B 1 190 ? 17.047 18.516 -16.125 1 91.12 190 ALA B C 1
ATOM 5317 O O . ALA B 1 190 ? 17.047 17.281 -16.156 1 91.12 190 ALA B O 1
ATOM 5318 N N . LEU B 1 191 ? 15.945 19.219 -16 1 89.75 191 LEU B N 1
ATOM 5319 C CA . LEU B 1 191 ? 14.641 18.562 -15.891 1 89.75 191 LEU B CA 1
ATOM 5320 C C . LEU B 1 191 ? 14.305 17.812 -17.172 1 89.75 191 LEU B C 1
ATOM 5322 O O . LEU B 1 191 ? 13.719 16.734 -17.141 1 89.75 191 LEU B O 1
ATOM 5326 N N . ILE B 1 192 ? 14.703 18.312 -18.25 1 91.06 192 ILE B N 1
ATOM 5327 C CA . ILE B 1 192 ? 14.461 17.688 -19.547 1 91.06 192 ILE B CA 1
ATOM 5328 C C . ILE B 1 192 ? 15.281 16.406 -19.656 1 91.06 192 ILE B C 1
ATOM 5330 O O . ILE B 1 192 ? 14.789 15.375 -20.125 1 91.06 192 ILE B O 1
ATOM 5334 N N . VAL B 1 193 ? 16.5 16.5 -19.203 1 91.56 193 VAL B N 1
ATOM 5335 C CA . VAL B 1 193 ? 17.359 15.32 -19.25 1 91.56 193 VAL B CA 1
ATOM 5336 C C . VAL B 1 193 ? 16.781 14.227 -18.359 1 91.56 193 VAL B C 1
ATOM 5338 O O . VAL B 1 193 ? 16.766 13.047 -18.75 1 91.56 193 VAL B O 1
ATOM 5341 N N . VAL B 1 194 ? 16.281 14.633 -17.203 1 90.19 194 VAL B N 1
ATOM 5342 C CA . VAL B 1 194 ? 15.688 13.656 -16.297 1 90.19 194 VAL B CA 1
ATOM 5343 C C . VAL B 1 194 ? 14.414 13.086 -16.938 1 90.19 194 VAL B C 1
ATOM 5345 O O . VAL B 1 194 ? 14.125 11.898 -16.781 1 90.19 194 VAL B O 1
ATOM 5348 N N . ALA B 1 195 ? 13.68 13.867 -17.688 1 89.38 195 ALA B N 1
ATOM 5349 C CA . ALA B 1 195 ? 12.461 13.422 -18.359 1 89.38 195 ALA B CA 1
ATOM 5350 C C . ALA B 1 195 ? 12.781 12.414 -19.453 1 89.38 195 ALA B C 1
ATOM 5352 O O . ALA B 1 195 ? 11.961 11.539 -19.766 1 89.38 195 ALA B O 1
ATOM 5353 N N . ILE B 1 196 ? 13.945 12.492 -19.969 1 89.88 196 ILE B N 1
ATOM 5354 C CA . ILE B 1 196 ? 14.367 11.57 -21.031 1 89.88 196 ILE B CA 1
ATOM 5355 C C . ILE B 1 196 ? 14.523 10.164 -20.438 1 89.88 196 ILE B C 1
ATOM 5357 O O . ILE B 1 196 ? 14.422 9.172 -21.172 1 89.88 196 ILE B O 1
ATOM 5361 N N . VAL B 1 197 ? 14.727 10.133 -19.172 1 85.81 197 VAL B N 1
ATOM 5362 C CA . VAL B 1 197 ? 14.883 8.844 -18.5 1 85.81 197 VAL B CA 1
ATOM 5363 C C . VAL B 1 197 ? 13.609 8.023 -18.641 1 85.81 197 VAL B C 1
ATOM 5365 O O . VAL B 1 197 ? 13.648 6.789 -18.641 1 85.81 197 VAL B O 1
ATOM 5368 N N . VAL B 1 198 ? 12.461 8.664 -18.812 1 84.25 198 VAL B N 1
ATOM 5369 C CA . VAL B 1 198 ? 11.172 7.996 -18.984 1 84.25 198 VAL B CA 1
ATOM 5370 C C . VAL B 1 198 ? 11.188 7.145 -20.25 1 84.25 198 VAL B C 1
ATOM 5372 O O . VAL B 1 198 ? 10.578 6.078 -20.297 1 84.25 198 VAL B O 1
ATOM 5375 N N . PHE B 1 199 ? 12.023 7.543 -21.156 1 82.25 199 PHE B N 1
ATOM 5376 C CA . PHE B 1 199 ? 12.102 6.828 -22.438 1 82.25 199 PHE B CA 1
ATOM 5377 C C . PHE B 1 199 ? 13.367 5.977 -22.5 1 82.25 199 PHE B C 1
ATOM 5379 O O . PHE B 1 199 ? 13.773 5.543 -23.578 1 82.25 199 PHE B O 1
ATOM 5386 N N . SER B 1 200 ? 13.953 5.777 -21.391 1 79.25 200 SER B N 1
ATOM 5387 C CA . SER B 1 200 ? 15.234 5.086 -21.328 1 79.25 200 SER B CA 1
ATOM 5388 C C . SER B 1 200 ? 15.117 3.66 -21.859 1 79.25 200 SER B C 1
ATOM 5390 O O . SER B 1 200 ? 16.047 3.154 -22.5 1 79.25 200 SER B O 1
ATOM 5392 N N . PRO B 1 201 ? 13.945 2.986 -21.688 1 75.56 201 PRO B N 1
ATOM 5393 C CA . PRO B 1 201 ? 13.898 1.625 -22.219 1 75.56 201 PRO B CA 1
ATOM 5394 C C . PRO B 1 201 ? 14.078 1.582 -23.734 1 75.56 201 PRO B C 1
ATOM 5396 O O . PRO B 1 201 ? 14.68 0.643 -24.266 1 75.56 201 PRO B O 1
ATOM 5399 N N . CYS B 1 202 ? 13.586 2.625 -24.375 1 76.19 202 CYS B N 1
ATOM 5400 C CA . CYS B 1 202 ? 13.781 2.713 -25.812 1 76.19 202 CYS B CA 1
ATOM 5401 C C . CYS B 1 202 ? 15.242 3.023 -26.141 1 76.19 202 CYS B C 1
ATOM 5403 O O . CYS B 1 202 ? 15.797 2.459 -27.078 1 76.19 202 CYS B O 1
ATOM 5405 N N . ILE B 1 203 ? 15.852 3.818 -25.359 1 81.12 203 ILE B N 1
ATOM 5406 C CA . ILE B 1 203 ? 17.25 4.199 -25.562 1 81.12 203 ILE B CA 1
ATOM 5407 C C . ILE B 1 203 ? 18.156 3.008 -25.266 1 81.12 203 ILE B C 1
ATOM 5409 O O . ILE B 1 203 ? 19.141 2.789 -25.969 1 81.12 203 ILE B O 1
ATOM 5413 N N . ASN B 1 204 ? 17.75 2.262 -24.266 1 80.06 204 ASN B N 1
ATOM 5414 C CA . ASN B 1 204 ? 18.531 1.085 -23.906 1 80.06 204 ASN B CA 1
ATOM 5415 C C . ASN B 1 204 ? 18.531 0.044 -25.031 1 80.06 204 ASN B C 1
ATOM 5417 O O . ASN B 1 204 ? 19.547 -0.602 -25.281 1 80.06 204 ASN B O 1
ATOM 5421 N N . ARG B 1 205 ? 17.406 -0.146 -25.672 1 77.06 205 ARG B N 1
ATOM 5422 C CA . ARG B 1 205 ? 17.344 -1.083 -26.797 1 77.06 205 ARG B CA 1
ATOM 5423 C C . ARG B 1 205 ? 18.234 -0.635 -27.938 1 77.06 205 ARG B C 1
ATOM 5425 O O . ARG B 1 205 ? 18.922 -1.456 -28.562 1 77.06 205 ARG B O 1
ATOM 5432 N N . LEU B 1 206 ? 18.203 0.656 -28.203 1 79.31 206 LEU B N 1
ATOM 5433 C CA . LEU B 1 206 ? 19.062 1.207 -29.25 1 79.31 206 LEU B CA 1
ATOM 5434 C C . LEU B 1 206 ? 20.531 1.035 -28.906 1 79.31 206 LEU B C 1
ATOM 5436 O O . LEU B 1 206 ? 21.344 0.709 -29.781 1 79.31 206 LEU B O 1
ATOM 5440 N N . ALA B 1 207 ? 20.844 1.251 -27.656 1 79.56 207 ALA B N 1
ATOM 5441 C CA . ALA B 1 207 ? 22.219 1.074 -27.203 1 79.56 207 ALA B CA 1
ATOM 5442 C C . ALA B 1 207 ? 22.656 -0.38 -27.344 1 79.56 207 ALA B C 1
ATOM 5444 O O . ALA B 1 207 ? 23.812 -0.655 -27.688 1 79.56 207 ALA B O 1
ATOM 5445 N N . GLY B 1 208 ? 21.766 -1.252 -27.109 1 76.56 208 GLY B N 1
ATOM 5446 C CA . GLY B 1 208 ? 22.062 -2.664 -27.297 1 76.56 208 GLY B CA 1
ATOM 5447 C C . GLY B 1 208 ? 22.312 -3.037 -28.734 1 76.56 208 GLY B C 1
ATOM 5448 O O . GLY B 1 208 ? 23.234 -3.811 -29.031 1 76.56 208 GLY B O 1
ATOM 5449 N N . VAL B 1 209 ? 21.562 -2.434 -29.625 1 77.5 209 VAL B N 1
ATOM 5450 C CA . VAL B 1 209 ? 21.734 -2.711 -31.047 1 77.5 209 VAL B CA 1
ATOM 5451 C C . VAL B 1 209 ? 23.078 -2.174 -31.516 1 77.5 209 VAL B C 1
ATOM 5453 O O . VAL B 1 209 ? 23.797 -2.846 -32.281 1 77.5 209 VAL B O 1
ATOM 5456 N N . ILE B 1 210 ? 23.406 -1.045 -31.016 1 80.69 210 ILE B N 1
ATOM 5457 C CA . ILE B 1 210 ? 24.672 -0.421 -31.406 1 80.69 210 ILE B CA 1
ATOM 5458 C C . ILE B 1 210 ? 25.844 -1.247 -30.875 1 80.69 210 ILE B C 1
ATOM 5460 O O . ILE B 1 210 ? 26.812 -1.485 -31.594 1 80.69 210 ILE B O 1
ATOM 5464 N N . TYR B 1 211 ? 25.688 -1.643 -29.672 1 79.94 211 TYR B N 1
ATOM 5465 C CA . TYR B 1 211 ? 26.734 -2.438 -29.047 1 79.94 211 TYR B CA 1
ATOM 5466 C C . TYR B 1 211 ? 26.922 -3.77 -29.766 1 79.94 211 TYR B C 1
ATOM 5468 O O . TYR B 1 211 ? 28.047 -4.238 -29.953 1 79.94 211 TYR B O 1
ATOM 5476 N N . ARG B 1 212 ? 25.828 -4.367 -30.109 1 76.62 212 ARG B N 1
ATOM 5477 C CA . ARG B 1 212 ? 25.891 -5.633 -30.828 1 76.62 212 ARG B CA 1
ATOM 5478 C C . ARG B 1 212 ? 26.578 -5.469 -32.188 1 76.62 212 ARG B C 1
ATOM 5480 O O . ARG B 1 212 ? 27.344 -6.332 -32.594 1 76.62 212 ARG B O 1
ATOM 5487 N N . LYS B 1 213 ? 26.219 -4.414 -32.781 1 78.5 213 LYS B N 1
ATOM 5488 C CA . LYS B 1 213 ? 26.828 -4.156 -34.062 1 78.5 213 LYS B CA 1
ATOM 5489 C C . LYS B 1 213 ? 28.328 -3.893 -33.938 1 78.5 213 LYS B C 1
ATOM 5491 O O . LYS B 1 213 ? 29.109 -4.309 -34.812 1 78.5 213 LYS B O 1
ATOM 5496 N N . TRP B 1 214 ? 28.609 -3.246 -32.844 1 77.25 214 TRP B N 1
ATOM 5497 C CA . TRP B 1 214 ? 30 -2.854 -32.625 1 77.25 214 TRP B CA 1
ATOM 5498 C C . TRP B 1 214 ? 30.844 -4.051 -32.219 1 77.25 214 TRP B C 1
ATOM 5500 O O . TRP B 1 214 ? 32 -4.164 -32.594 1 77.25 214 TRP B O 1
ATOM 5510 N N . THR B 1 215 ? 30.359 -4.945 -31.25 1 71.38 215 THR B N 1
ATOM 5511 C CA . THR B 1 215 ? 31.156 -6.039 -30.703 1 71.38 215 THR B CA 1
ATOM 5512 C C . THR B 1 215 ? 30.953 -7.309 -31.531 1 71.38 215 THR B C 1
ATOM 5514 O O . THR B 1 215 ? 31.672 -8.297 -31.344 1 71.38 215 THR B O 1
ATOM 5517 N N . ARG B 1 216 ? 30.125 -7.426 -32.562 1 63.69 216 ARG B N 1
ATOM 5518 C CA . ARG B 1 216 ? 29.891 -8.562 -33.438 1 63.69 216 ARG B CA 1
ATOM 5519 C C . ARG B 1 216 ? 29.469 -9.797 -32.656 1 63.69 216 ARG B C 1
ATOM 5521 O O . ARG B 1 216 ? 29.906 -10.906 -32.938 1 63.69 216 ARG B O 1
ATOM 5528 N N . VAL B 1 217 ? 28.766 -9.578 -31.453 1 66.19 217 VAL B N 1
ATOM 5529 C CA . VAL B 1 217 ? 28.266 -10.703 -30.672 1 66.19 217 VAL B CA 1
ATOM 5530 C C . VAL B 1 217 ? 27.047 -11.305 -31.359 1 66.19 217 VAL B C 1
ATOM 5532 O O . VAL B 1 217 ? 26.156 -10.57 -31.797 1 66.19 217 VAL B O 1
ATOM 5535 N N . ARG B 1 218 ? 27.094 -12.602 -31.75 1 60.59 218 ARG B N 1
ATOM 5536 C CA . ARG B 1 218 ? 26.016 -13.305 -32.438 1 60.59 218 ARG B CA 1
ATOM 5537 C C . ARG B 1 218 ? 24.922 -13.711 -31.453 1 60.59 218 ARG B C 1
ATOM 5539 O O . ARG B 1 218 ? 25.078 -14.672 -30.688 1 60.59 218 ARG B O 1
ATOM 5546 N N . LEU B 1 219 ? 24.094 -12.742 -30.922 1 66.5 219 LEU B N 1
ATOM 5547 C CA . LEU B 1 219 ? 22.922 -13.133 -30.172 1 66.5 219 LEU B CA 1
ATOM 5548 C C . LEU B 1 219 ? 21.734 -13.359 -31.094 1 66.5 219 LEU B C 1
ATOM 5550 O O . LEU B 1 219 ? 21.562 -12.641 -32.094 1 66.5 219 LEU B O 1
ATOM 5554 N N . THR B 1 220 ? 21.094 -14.523 -30.938 1 63.06 220 THR B N 1
ATOM 5555 C CA . THR B 1 220 ? 19.859 -14.75 -31.688 1 63.06 220 THR B CA 1
ATOM 5556 C C . THR B 1 220 ? 18.812 -13.688 -31.359 1 63.06 220 THR B C 1
ATOM 5558 O O . THR B 1 220 ? 18.859 -13.078 -30.281 1 63.06 220 THR B O 1
ATOM 5561 N N . GLY B 1 221 ? 18.078 -13.234 -32.312 1 58.94 221 GLY B N 1
ATOM 5562 C CA . GLY B 1 221 ? 17.016 -12.266 -32.156 1 58.94 221 GLY B CA 1
ATOM 5563 C C . GLY B 1 221 ? 16.156 -12.5 -30.938 1 58.94 221 GLY B C 1
ATOM 5564 O O . GLY B 1 221 ? 15.828 -11.555 -30.219 1 58.94 221 GLY B O 1
ATOM 5565 N N . SER B 1 222 ? 15.953 -13.766 -30.641 1 64.25 222 SER B N 1
ATOM 5566 C CA . SER B 1 222 ? 15.109 -14.117 -29.5 1 64.25 222 SER B CA 1
ATOM 5567 C C . SER B 1 222 ? 15.82 -13.852 -28.188 1 64.25 222 SER B C 1
ATOM 5569 O O . SER B 1 222 ? 15.203 -13.391 -27.219 1 64.25 222 SER B O 1
ATOM 5571 N N . GLU B 1 223 ? 17.125 -14.086 -28.25 1 66.88 223 GLU B N 1
ATOM 5572 C CA . GLU B 1 223 ? 17.891 -13.852 -27.031 1 66.88 223 GLU B CA 1
ATOM 5573 C C . GLU B 1 223 ? 18.016 -12.359 -26.734 1 66.88 223 GLU B C 1
ATOM 5575 O O . GLU B 1 223 ? 17.938 -11.945 -25.562 1 66.88 223 GLU B O 1
ATOM 5580 N N . PHE B 1 224 ? 18.172 -11.711 -27.875 1 65.56 224 PHE B N 1
ATOM 5581 C CA . PHE B 1 224 ? 18.281 -10.266 -27.719 1 65.56 224 PHE B CA 1
ATOM 5582 C C . PHE B 1 224 ? 16.984 -9.688 -27.156 1 65.56 224 PHE B C 1
ATOM 5584 O O . PHE B 1 224 ? 17.016 -8.828 -26.266 1 65.56 224 PHE B O 1
ATOM 5591 N N . ASP B 1 225 ? 15.883 -10.219 -27.625 1 65.25 225 ASP B N 1
ATOM 5592 C CA . ASP B 1 225 ? 14.594 -9.719 -27.172 1 65.25 225 ASP B CA 1
ATOM 5593 C C . ASP B 1 225 ? 14.328 -10.102 -25.719 1 65.25 225 ASP B C 1
ATOM 5595 O O . ASP B 1 225 ? 13.664 -9.367 -24.984 1 65.25 225 ASP B O 1
ATOM 5599 N N . ARG B 1 226 ? 14.922 -11.094 -25.438 1 64.25 226 ARG B N 1
ATOM 5600 C CA . ARG B 1 226 ? 14.75 -11.531 -24.062 1 64.25 226 ARG B CA 1
ATOM 5601 C C . ARG B 1 226 ? 15.555 -10.656 -23.109 1 64.25 226 ARG B C 1
ATOM 5603 O O . ARG B 1 226 ? 15.109 -10.375 -21.984 1 64.25 226 ARG B O 1
ATOM 5610 N N . MET B 1 227 ? 16.75 -10.344 -23.672 1 64.12 227 MET B N 1
ATOM 5611 C CA . MET B 1 227 ? 17.625 -9.586 -22.781 1 64.12 227 MET B CA 1
ATOM 5612 C C . MET B 1 227 ? 17.266 -8.102 -22.797 1 64.12 227 MET B C 1
ATOM 5614 O O . MET B 1 227 ? 17.297 -7.438 -21.766 1 64.12 227 MET B O 1
ATOM 5618 N N . PHE B 1 228 ? 16.922 -7.699 -24.016 1 61.62 228 PHE B N 1
ATOM 5619 C CA . PHE B 1 228 ? 16.688 -6.266 -24.156 1 61.62 228 PHE B CA 1
ATOM 5620 C C . PHE B 1 228 ? 15.203 -5.977 -24.344 1 61.62 228 PHE B C 1
ATOM 5622 O O . PHE B 1 228 ? 14.797 -4.812 -24.438 1 61.62 228 PHE B O 1
ATOM 5629 N N . GLY B 1 229 ? 14.484 -7.164 -24.422 1 61.88 229 GLY B N 1
ATOM 5630 C CA . GLY B 1 229 ? 13.055 -6.965 -24.578 1 61.88 229 GLY B CA 1
ATOM 5631 C C . GLY B 1 229 ? 12.391 -6.426 -23.312 1 61.88 229 GLY B C 1
ATOM 5632 O O . GLY B 1 229 ? 12.852 -6.695 -22.203 1 61.88 229 GLY B O 1
ATOM 5633 N N . ASN B 1 230 ? 11.641 -5.406 -23.547 1 62.78 230 ASN B N 1
ATOM 5634 C CA . ASN B 1 230 ? 10.93 -4.762 -22.453 1 62.78 230 ASN B CA 1
ATOM 5635 C C . ASN B 1 230 ? 9.594 -5.445 -22.172 1 62.78 230 ASN B C 1
ATOM 5637 O O . ASN B 1 230 ? 8.539 -4.812 -22.25 1 62.78 230 ASN B O 1
ATOM 5641 N N . PHE B 1 231 ? 9.68 -6.762 -21.953 1 71.56 231 PHE B N 1
ATOM 5642 C CA . PHE B 1 231 ? 8.438 -7.453 -21.641 1 71.56 231 PHE B CA 1
ATOM 5643 C C . PHE B 1 231 ? 8.211 -7.504 -20.141 1 71.56 231 PHE B C 1
ATOM 5645 O O . PHE B 1 231 ? 9.039 -8.031 -19.391 1 71.56 231 PHE B O 1
ATOM 5652 N N . ILE B 1 232 ? 7.309 -6.758 -19.781 1 78.81 232 ILE B N 1
ATOM 5653 C CA . ILE B 1 232 ? 6.934 -6.801 -18.375 1 78.81 232 ILE B CA 1
ATOM 5654 C C . ILE B 1 232 ? 5.691 -7.672 -18.203 1 78.81 232 ILE B C 1
ATOM 5656 O O . ILE B 1 232 ? 4.738 -7.57 -18.984 1 78.81 232 ILE B O 1
ATOM 5660 N N . ASP B 1 233 ? 5.855 -8.508 -17.266 1 84.06 233 ASP B N 1
ATOM 5661 C CA . ASP B 1 233 ? 4.734 -9.375 -16.922 1 84.06 233 ASP B CA 1
ATOM 5662 C C . ASP B 1 233 ? 3.506 -8.562 -16.531 1 84.06 233 ASP B C 1
ATOM 5664 O O . ASP B 1 233 ? 3.615 -7.598 -15.766 1 84.06 233 ASP B O 1
ATOM 5668 N N . LYS B 1 234 ? 2.375 -8.883 -17.125 1 89 234 LYS B N 1
ATOM 5669 C CA . LYS B 1 234 ? 1.103 -8.219 -16.859 1 89 234 LYS B CA 1
ATOM 5670 C C . LYS B 1 234 ? 0.762 -8.234 -15.375 1 89 234 LYS B C 1
ATOM 5672 O O . LYS B 1 234 ? 0.239 -7.254 -14.836 1 89 234 LYS B O 1
ATOM 5677 N N . GLU B 1 235 ? 1.115 -9.312 -14.672 1 87.75 235 GLU B N 1
ATOM 5678 C CA . GLU B 1 235 ? 0.796 -9.461 -13.25 1 87.75 235 GLU B CA 1
ATOM 5679 C C . GLU B 1 235 ? 1.511 -8.414 -12.406 1 87.75 235 GLU B C 1
ATOM 5681 O O . GLU B 1 235 ? 0.938 -7.875 -11.461 1 87.75 235 GLU B O 1
ATOM 5686 N N . ARG B 1 236 ? 2.713 -8.078 -12.797 1 90.56 236 ARG B N 1
ATOM 5687 C CA . ARG B 1 236 ? 3.479 -7.082 -12.055 1 90.56 236 ARG B CA 1
ATOM 5688 C C . ARG B 1 236 ? 2.891 -5.688 -12.25 1 90.56 236 ARG B C 1
ATOM 5690 O O . ARG B 1 236 ? 2.844 -4.895 -11.305 1 90.56 236 ARG B O 1
ATOM 5697 N N . VAL B 1 237 ? 2.465 -5.445 -13.469 1 93.62 237 VAL B N 1
ATOM 5698 C CA . VAL B 1 237 ? 1.858 -4.152 -13.758 1 93.62 237 VAL B CA 1
ATOM 5699 C C . VAL B 1 237 ? 0.543 -4.012 -12.992 1 93.62 237 VAL B C 1
ATOM 5701 O O . VAL B 1 237 ? 0.233 -2.941 -12.469 1 93.62 237 VAL B O 1
ATOM 5704 N N . GLU B 1 238 ? -0.179 -5.082 -12.906 1 93.62 238 GLU B N 1
ATOM 5705 C CA . GLU B 1 238 ? -1.434 -5.086 -12.156 1 93.62 238 GLU B CA 1
ATOM 5706 C C . GLU B 1 238 ? -1.192 -4.844 -10.672 1 93.62 238 GLU B C 1
ATOM 5708 O O . GLU B 1 238 ? -1.902 -4.055 -10.039 1 93.62 238 GLU B O 1
ATOM 5713 N N . PHE B 1 239 ? -0.152 -5.465 -10.148 1 91.12 239 PHE B N 1
ATOM 5714 C CA . PHE B 1 239 ? 0.158 -5.305 -8.734 1 91.12 239 PHE B CA 1
ATOM 5715 C C . PHE B 1 239 ? 0.596 -3.877 -8.43 1 91.12 239 PHE B C 1
ATOM 5717 O O . PHE B 1 239 ? 0.171 -3.291 -7.434 1 91.12 239 PHE B O 1
ATOM 5724 N N . PHE B 1 240 ? 1.399 -3.387 -9.297 1 95.62 240 PHE B N 1
ATOM 5725 C CA . PHE B 1 240 ? 1.854 -2.01 -9.141 1 95.62 240 PHE B CA 1
ATOM 5726 C C . PHE B 1 240 ? 0.68 -1.041 -9.219 1 95.62 240 PHE B C 1
ATOM 5728 O O . PHE B 1 240 ? 0.551 -0.149 -8.375 1 95.62 240 PHE B O 1
ATOM 5735 N N . SER B 1 241 ? -0.179 -1.205 -10.188 1 96.69 241 SER B N 1
ATOM 5736 C CA . SER B 1 241 ? -1.336 -0.337 -10.383 1 96.69 241 SER B CA 1
ATOM 5737 C C . SER B 1 241 ? -2.312 -0.452 -9.219 1 96.69 241 SER B C 1
ATOM 5739 O O . SER B 1 241 ? -2.816 0.558 -8.727 1 96.69 241 SER B O 1
ATOM 5741 N N . ASP B 1 242 ? -2.566 -1.667 -8.766 1 95.5 242 ASP B N 1
ATOM 5742 C CA . ASP B 1 242 ? -3.486 -1.88 -7.652 1 95.5 242 ASP B CA 1
ATOM 5743 C C . ASP B 1 242 ? -2.959 -1.236 -6.371 1 95.5 242 ASP B C 1
ATOM 5745 O O . ASP B 1 242 ? -3.732 -0.703 -5.574 1 95.5 242 ASP B O 1
ATOM 5749 N N . GLY B 1 243 ? -1.638 -1.385 -6.184 1 95.25 243 GLY B N 1
ATOM 5750 C CA . GLY B 1 243 ? -1.055 -0.689 -5.051 1 95.25 243 GLY B CA 1
ATOM 5751 C C . GLY B 1 243 ? -1.291 0.809 -5.082 1 95.25 243 GLY B C 1
ATOM 5752 O O . GLY B 1 243 ? -1.604 1.416 -4.055 1 95.25 243 GLY B O 1
ATOM 5753 N N . LEU B 1 244 ? -1.185 1.384 -6.23 1 97 244 LEU B N 1
ATOM 5754 C CA . LEU B 1 244 ? -1.392 2.818 -6.398 1 97 244 LEU B CA 1
ATOM 5755 C C . LEU B 1 244 ? -2.848 3.191 -6.145 1 97 244 LEU B C 1
ATOM 5757 O O . LEU B 1 244 ? -3.131 4.148 -5.418 1 97 244 LEU B O 1
ATOM 5761 N N . PHE B 1 245 ? -3.799 2.42 -6.695 1 97.62 245 PHE B N 1
ATOM 5762 C CA . PHE B 1 245 ? -5.219 2.674 -6.48 1 97.62 245 PHE B CA 1
ATOM 5763 C C . PHE B 1 245 ? -5.574 2.557 -5.004 1 97.62 245 PHE B C 1
ATOM 5765 O O . PHE B 1 245 ? -6.375 3.338 -4.488 1 97.62 245 PHE B O 1
ATOM 5772 N N . ALA B 1 246 ? -4.938 1.584 -4.371 1 96.19 246 ALA B N 1
ATOM 5773 C CA . ALA B 1 246 ? -5.23 1.351 -2.959 1 96.19 246 ALA B CA 1
ATOM 5774 C C . ALA B 1 246 ? -4.785 2.531 -2.104 1 96.19 246 ALA B C 1
ATOM 5776 O O . ALA B 1 246 ? -5.535 3.004 -1.244 1 96.19 246 ALA B O 1
ATOM 5777 N N . ILE B 1 247 ? -3.619 3.012 -2.363 1 95.44 247 ILE B N 1
ATOM 5778 C CA . ILE B 1 247 ? -3.096 4.109 -1.559 1 95.44 247 ILE B CA 1
ATOM 5779 C C . ILE B 1 247 ? -3.875 5.391 -1.861 1 95.44 247 ILE B C 1
ATOM 5781 O O . ILE B 1 247 ? -4.223 6.141 -0.949 1 95.44 247 ILE B O 1
ATOM 5785 N N . VAL B 1 248 ? -4.203 5.645 -3.082 1 95.81 248 VAL B N 1
ATOM 5786 C CA . VAL B 1 248 ? -4.941 6.848 -3.451 1 95.81 248 VAL B CA 1
ATOM 5787 C C . VAL B 1 248 ? -6.309 6.848 -2.77 1 95.81 248 VAL B C 1
ATOM 5789 O O . VAL B 1 248 ? -6.734 7.867 -2.221 1 95.81 248 VAL B O 1
ATOM 5792 N N . SER B 1 249 ? -6.961 5.695 -2.744 1 93.5 249 SER B N 1
ATOM 5793 C CA . SER B 1 249 ? -8.297 5.586 -2.16 1 93.5 249 SER B CA 1
ATOM 5794 C C . SER B 1 249 ? -8.258 5.816 -0.654 1 93.5 249 SER B C 1
ATOM 5796 O O . SER B 1 249 ? -9.234 6.297 -0.071 1 93.5 249 SER B O 1
ATOM 5798 N N . THR B 1 250 ? -7.129 5.574 -0.051 1 91.12 250 THR B N 1
ATOM 5799 C CA . THR B 1 250 ? -7.023 5.711 1.397 1 91.12 250 THR B CA 1
ATOM 5800 C C . THR B 1 250 ? -6.473 7.082 1.776 1 91.12 250 THR B C 1
ATOM 5802 O O . THR B 1 250 ? -6.715 7.57 2.883 1 91.12 250 THR B O 1
ATOM 5805 N N . LEU B 1 251 ? -5.77 7.699 0.846 1 88.25 251 LEU B N 1
ATOM 5806 C CA . LEU B 1 251 ? -5.254 9.039 1.106 1 88.25 251 LEU B CA 1
ATOM 5807 C C . LEU B 1 251 ? -6.391 10.062 1.135 1 88.25 251 LEU B C 1
ATOM 5809 O O . LEU B 1 251 ? -6.258 11.125 1.738 1 88.25 251 LEU B O 1
ATOM 5813 N N . LEU B 1 252 ? -7.492 9.742 0.513 1 91.44 252 LEU B N 1
ATOM 5814 C CA . LEU B 1 252 ? -8.617 10.664 0.429 1 91.44 252 LEU B CA 1
ATOM 5815 C C . LEU B 1 252 ? -9.195 10.945 1.812 1 91.44 252 LEU B C 1
ATOM 5817 O O . LEU B 1 252 ? -9.648 12.055 2.086 1 91.44 252 LEU B O 1
ATOM 5821 N N . ILE B 1 253 ? -9.07 9.977 2.707 1 90.19 253 ILE B N 1
ATOM 5822 C CA . ILE B 1 253 ? -9.695 10.125 4.016 1 90.19 253 ILE B CA 1
ATOM 5823 C C . ILE B 1 253 ? -8.828 11.023 4.902 1 90.19 253 ILE B C 1
ATOM 5825 O O . ILE B 1 253 ? -9.297 11.547 5.918 1 90.19 253 ILE B O 1
ATOM 5829 N N . LEU B 1 254 ? -7.586 11.227 4.523 1 82.44 254 LEU B N 1
ATOM 5830 C CA . LEU B 1 254 ? -6.668 12.031 5.324 1 82.44 254 LEU B CA 1
ATOM 5831 C C . LEU B 1 254 ? -7.102 13.492 5.344 1 82.44 254 LEU B C 1
ATOM 5833 O O . LEU B 1 254 ? -6.824 14.211 6.305 1 82.44 254 LEU B O 1
ATOM 5837 N N . ASP B 1 255 ? -7.832 13.891 4.336 1 80.12 255 ASP B N 1
ATOM 5838 C CA . ASP B 1 255 ? -8.32 15.266 4.277 1 80.12 255 ASP B CA 1
ATOM 5839 C C . ASP B 1 255 ? -9.273 15.562 5.434 1 80.12 255 ASP B C 1
ATOM 5841 O O . ASP B 1 255 ? -9.211 16.625 6.043 1 80.12 255 ASP B O 1
ATOM 5845 N N . ILE B 1 256 ? -9.992 14.57 5.762 1 82 256 ILE B N 1
ATOM 5846 C CA . ILE B 1 256 ? -11 14.766 6.801 1 82 256 ILE B CA 1
ATOM 5847 C C . ILE B 1 256 ? -10.422 14.367 8.156 1 82 256 ILE B C 1
ATOM 5849 O O . ILE B 1 256 ? -10.781 14.938 9.188 1 82 256 ILE B O 1
ATOM 5853 N N . THR B 1 257 ? -9.477 13.539 8.188 1 77.62 257 THR B N 1
ATOM 5854 C CA . THR B 1 257 ? -8.953 13.016 9.438 1 77.62 257 THR B CA 1
ATOM 5855 C C . THR B 1 257 ? -7.816 13.883 9.961 1 77.62 257 THR B C 1
ATOM 5857 O O . THR B 1 257 ? -7.664 14.055 11.172 1 77.62 257 THR B O 1
ATOM 5860 N N . ALA B 1 258 ? -7.066 14.422 9.062 1 67.5 258 ALA B N 1
ATOM 5861 C CA . ALA B 1 258 ? -5.875 15.133 9.516 1 67.5 258 ALA B CA 1
ATOM 5862 C C . ALA B 1 258 ? -6.008 16.625 9.297 1 67.5 258 ALA B C 1
ATOM 5864 O O . ALA B 1 258 ? -5.465 17.438 10.062 1 67.5 258 ALA B O 1
ATOM 5865 N N . GLU B 1 259 ? -6.812 17.062 8.336 1 69.06 259 GLU B N 1
ATOM 5866 C CA . GLU B 1 259 ? -6.812 18.484 8 1 69.06 259 GLU B CA 1
ATOM 5867 C C . GLU B 1 259 ? -8.102 19.156 8.461 1 69.06 259 GLU B C 1
ATOM 5869 O O . GLU B 1 259 ? -8.062 20.141 9.211 1 69.06 259 GLU B O 1
ATOM 5874 N N . ASP B 1 260 ? -9.227 18.562 8.102 1 73.69 260 ASP B N 1
ATOM 5875 C CA . ASP B 1 260 ? -10.523 19.125 8.469 1 73.69 260 ASP B CA 1
ATOM 5876 C C . ASP B 1 260 ? -11.18 18.312 9.578 1 73.69 260 ASP B C 1
ATOM 5878 O O . ASP B 1 260 ? -12.305 17.828 9.422 1 73.69 260 ASP B O 1
ATOM 5882 N N . PHE B 1 261 ? -10.438 18.188 10.703 1 81.12 261 PHE B N 1
ATOM 5883 C CA . PHE B 1 261 ? -10.914 17.406 11.836 1 81.12 261 PHE B CA 1
ATOM 5884 C C . PHE B 1 261 ? -11.5 18.312 12.906 1 81.12 261 PHE B C 1
ATOM 5886 O O . PHE B 1 261 ? -10.984 19.406 13.164 1 81.12 261 PHE B O 1
ATOM 5893 N N . PRO B 1 262 ? -12.609 17.922 13.438 1 83 262 PRO B N 1
ATOM 5894 C CA . PRO B 1 262 ? -13.219 18.766 14.461 1 83 262 PRO B CA 1
ATOM 5895 C C . PRO B 1 262 ? -12.289 19 15.656 1 83 262 PRO B C 1
ATOM 5897 O O . PRO B 1 262 ? -11.648 18.062 16.125 1 83 262 PRO B O 1
ATOM 5900 N N . THR B 1 263 ? -12.203 20.156 16.031 1 82.94 263 THR B N 1
ATOM 5901 C CA . THR B 1 263 ? -11.383 20.5 17.188 1 82.94 263 THR B CA 1
ATOM 5902 C C . THR B 1 263 ? -12.172 20.328 18.484 1 82.94 263 THR B C 1
ATOM 5904 O O . THR B 1 263 ? -13.406 20.297 18.469 1 82.94 263 THR B O 1
ATOM 5907 N N . LYS B 1 264 ? -11.469 20.172 19.562 1 85.5 264 LYS B N 1
ATOM 5908 C CA . LYS B 1 264 ? -12.094 20.016 20.859 1 85.5 264 LYS B CA 1
ATOM 5909 C C . LYS B 1 264 ? -12.938 21.25 21.219 1 85.5 264 LYS B C 1
ATOM 5911 O O . LYS B 1 264 ? -14.023 21.109 21.797 1 85.5 264 LYS B O 1
ATOM 5916 N N . GLU B 1 265 ? -12.445 22.359 20.797 1 85.06 265 GLU B N 1
ATOM 5917 C CA . GLU B 1 265 ? -13.156 23.594 21.078 1 85.06 265 GLU B CA 1
ATOM 5918 C C . GLU B 1 265 ? -14.492 23.656 20.344 1 85.06 265 GLU B C 1
ATOM 5920 O O . GLU B 1 265 ? -15.5 24.062 20.922 1 85.06 265 GLU B O 1
ATOM 5925 N N . GLU B 1 266 ? -14.492 23.203 19.172 1 86.69 266 GLU B N 1
ATOM 5926 C CA . GLU B 1 266 ? -15.711 23.219 18.359 1 86.69 266 GLU B CA 1
ATOM 5927 C C . GLU B 1 266 ? -16.75 22.234 18.891 1 86.69 266 GLU B C 1
ATOM 5929 O O . GLU B 1 266 ? -17.938 22.531 18.938 1 86.69 266 GLU B O 1
ATOM 5934 N N . VAL B 1 267 ? -16.266 21.141 19.312 1 88 267 VAL B N 1
ATOM 5935 C CA . VAL B 1 267 ? -17.156 20.094 19.797 1 88 267 VAL B CA 1
ATOM 5936 C C . VAL B 1 267 ? -17.719 20.469 21.156 1 88 267 VAL B C 1
ATOM 5938 O O . VAL B 1 267 ? -18.859 20.156 21.484 1 88 267 VAL B O 1
ATOM 5941 N N . ASP B 1 268 ? -16.859 21.094 21.953 1 86.62 268 ASP B N 1
ATOM 5942 C CA . ASP B 1 268 ? -17.328 21.531 23.266 1 86.62 268 ASP B CA 1
ATOM 5943 C C . ASP B 1 268 ? -18.375 22.641 23.125 1 86.62 268 ASP B C 1
ATOM 5945 O O . ASP B 1 268 ? -19.328 22.703 23.906 1 86.62 268 ASP B O 1
ATOM 5949 N N . ARG B 1 269 ? -18.234 23.469 22.156 1 88.06 269 ARG B N 1
ATOM 5950 C CA . ARG B 1 269 ? -19.125 24.594 21.969 1 88.06 269 ARG B CA 1
ATOM 5951 C C . ARG B 1 269 ? -20.422 24.156 21.281 1 88.06 269 ARG B C 1
ATOM 5953 O O . ARG B 1 269 ? -21.516 24.547 21.688 1 88.06 269 ARG B O 1
ATOM 5960 N N . HIS B 1 270 ? -20.375 23.375 20.203 1 89.12 270 HIS B N 1
ATOM 5961 C CA . HIS B 1 270 ? -21.531 23.109 19.344 1 89.12 270 HIS B CA 1
ATOM 5962 C C . HIS B 1 270 ? -22 21.672 19.484 1 89.12 270 HIS B C 1
ATOM 5964 O O . HIS B 1 270 ? -23.094 21.312 19.047 1 89.12 270 HIS B O 1
ATOM 5970 N N . GLY B 1 271 ? -21.156 20.891 20.141 1 87.56 271 GLY B N 1
ATOM 5971 C CA . GLY B 1 271 ? -21.484 19.484 20.219 1 87.56 271 GLY B CA 1
ATOM 5972 C C . GLY B 1 271 ? -20.891 18.656 19.094 1 87.56 271 GLY B C 1
ATOM 5973 O O . GLY B 1 271 ? -20.578 19.203 18.031 1 87.56 271 GLY B O 1
ATOM 5974 N N . ILE B 1 272 ? -20.75 17.453 19.281 1 87.12 272 ILE B N 1
ATOM 5975 C CA . ILE B 1 272 ? -20.094 16.578 18.312 1 87.12 272 ILE B CA 1
ATOM 5976 C C . ILE B 1 272 ? -21.016 16.359 17.125 1 87.12 272 ILE B C 1
ATOM 5978 O O . ILE B 1 272 ? -20.562 16.281 15.977 1 87.12 272 ILE B O 1
ATOM 5982 N N . GLN B 1 273 ? -22.344 16.25 17.281 1 88.19 273 GLN B N 1
ATOM 5983 C CA . GLN B 1 273 ? -23.297 16.016 16.203 1 88.19 273 GLN B CA 1
ATOM 5984 C C . GLN B 1 273 ? -23.328 17.188 15.219 1 88.19 273 GLN B C 1
ATOM 5986 O O . GLN B 1 273 ? -23.266 16.984 14.008 1 88.19 273 GLN B O 1
ATOM 5991 N N . ASN B 1 274 ? -23.375 18.281 15.727 1 88.88 274 ASN B N 1
ATOM 5992 C CA . ASN B 1 274 ? -23.438 19.469 14.875 1 88.88 274 ASN B CA 1
ATOM 5993 C C . ASN B 1 274 ? -22.109 19.688 14.141 1 88.88 274 ASN B C 1
ATOM 5995 O O . ASN B 1 274 ? -22.109 20.156 13 1 88.88 274 ASN B O 1
ATOM 5999 N N . SER B 1 275 ? -21.047 19.359 14.836 1 88 275 SER B N 1
ATOM 6000 C CA . SER B 1 275 ? -19.75 19.5 14.188 1 88 275 SER B CA 1
ATOM 6001 C C . SER B 1 275 ? -19.609 18.531 13.008 1 88 275 SER B C 1
ATOM 6003 O O . SER B 1 275 ? -19.047 18.906 11.977 1 88 275 SER B O 1
ATOM 6005 N N . LEU B 1 276 ? -20.172 17.453 13.164 1 88.31 276 LEU B N 1
ATOM 6006 C CA . LEU B 1 276 ? -20.109 16.453 12.094 1 88.31 276 LEU B CA 1
ATOM 6007 C C . LEU B 1 276 ? -21.047 16.828 10.953 1 88.31 276 LEU B C 1
ATOM 6009 O O . LEU B 1 276 ? -20.734 16.594 9.789 1 88.31 276 LEU B O 1
ATOM 6013 N N . LEU B 1 277 ? -22.125 17.422 11.273 1 87.19 277 LEU B N 1
ATOM 6014 C CA . LEU B 1 277 ? -23.062 17.875 10.242 1 87.19 277 LEU B CA 1
ATOM 6015 C C . LEU B 1 277 ? -22.484 19.031 9.445 1 87.19 277 LEU B C 1
ATOM 6017 O O . LEU B 1 277 ? -22.75 19.172 8.25 1 87.19 277 LEU B O 1
ATOM 6021 N N . HIS B 1 278 ? -21.703 19.766 10.117 1 84.12 278 HIS B N 1
ATOM 6022 C CA . HIS B 1 278 ? -21.016 20.859 9.422 1 84.12 278 HIS B CA 1
ATOM 6023 C C . HIS B 1 278 ? -19.969 20.328 8.445 1 84.12 278 HIS B C 1
ATOM 6025 O O . HIS B 1 278 ? -19.625 21 7.473 1 84.12 278 HIS B O 1
ATOM 6031 N N . MET B 1 279 ? -19.578 19.094 8.695 1 87.5 279 MET B N 1
ATOM 6032 C CA . MET B 1 279 ? -18.562 18.469 7.844 1 87.5 279 MET B CA 1
ATOM 6033 C C . MET B 1 279 ? -19.219 17.609 6.77 1 87.5 279 MET B C 1
ATOM 6035 O O . MET B 1 279 ? -18.547 16.766 6.16 1 87.5 279 MET B O 1
ATOM 6039 N N . LYS B 1 280 ? -20.453 17.828 6.492 1 86.06 280 LYS B N 1
ATOM 6040 C CA . LYS B 1 280 ? -21.203 17 5.539 1 86.06 280 LYS B CA 1
ATOM 6041 C C . LYS B 1 280 ? -20.641 17.156 4.129 1 86.06 280 LYS B C 1
ATOM 6043 O O . LYS B 1 280 ? -20.547 16.188 3.383 1 86.06 280 LYS B O 1
ATOM 6048 N N . SER B 1 281 ? -20.344 18.328 3.768 1 85.75 281 SER B N 1
ATOM 6049 C CA . SER B 1 281 ? -19.828 18.578 2.422 1 85.75 281 SER B CA 1
ATOM 6050 C C . SER B 1 281 ? -18.5 17.875 2.201 1 85.75 281 SER B C 1
ATOM 6052 O O . SER B 1 281 ? -18.266 17.297 1.141 1 85.75 281 SER B O 1
ATOM 6054 N N . GLU B 1 282 ? -17.656 17.859 3.24 1 89.19 282 GLU B N 1
ATOM 6055 C CA . GLU B 1 282 ? -16.344 17.203 3.15 1 89.19 282 GLU B CA 1
ATOM 6056 C C . GLU B 1 282 ? -16.5 15.688 3.066 1 89.19 282 GLU B C 1
ATOM 6058 O O . GLU B 1 282 ? -15.773 15.023 2.332 1 89.19 282 GLU B O 1
ATOM 6063 N N . ILE B 1 283 ? -17.453 15.211 3.779 1 90.94 283 ILE B N 1
ATOM 6064 C CA . ILE B 1 283 ? -17.703 13.773 3.777 1 90.94 283 ILE B CA 1
ATOM 6065 C C . ILE B 1 283 ? -18.266 13.344 2.426 1 90.94 283 ILE B C 1
ATOM 6067 O O . ILE B 1 283 ? -17.891 12.305 1.89 1 90.94 283 ILE B O 1
ATOM 6071 N N . LEU B 1 284 ? -19.094 14.148 1.855 1 90.19 284 LEU B N 1
ATOM 6072 C CA . LEU B 1 284 ? -19.672 13.852 0.55 1 90.19 284 LEU B CA 1
ATOM 6073 C C . LEU B 1 284 ? -18.609 13.906 -0.542 1 90.19 284 LEU B C 1
ATOM 6075 O O . LEU B 1 284 ? -18.625 13.094 -1.47 1 90.19 284 LEU B O 1
ATOM 6079 N N . THR B 1 285 ? -17.734 14.867 -0.451 1 91.44 285 THR B N 1
ATOM 6080 C CA . THR B 1 285 ? -16.656 14.977 -1.425 1 91.44 285 THR B CA 1
ATOM 6081 C C . THR B 1 285 ? -15.719 13.773 -1.336 1 91.44 285 THR B C 1
ATOM 6083 O O . THR B 1 285 ? -15.273 13.25 -2.359 1 91.44 285 THR B O 1
ATOM 6086 N N . TYR B 1 286 ? -15.445 13.359 -0.084 1 93.19 286 TYR B N 1
ATOM 6087 C CA . TYR B 1 286 ? -14.648 12.148 0.108 1 93.19 286 TYR B CA 1
ATOM 6088 C C . TYR B 1 286 ? -15.32 10.953 -0.55 1 93.19 286 TYR B C 1
ATOM 6090 O O . TYR B 1 286 ? -14.695 10.227 -1.327 1 93.19 286 TYR B O 1
ATOM 6098 N N . GLY B 1 287 ? -16.594 10.789 -0.274 1 94.12 287 GLY B N 1
ATOM 6099 C CA . GLY B 1 287 ? -17.344 9.68 -0.859 1 94.12 287 GLY B CA 1
ATOM 6100 C C . GLY B 1 287 ? -17.391 9.727 -2.375 1 94.12 287 GLY B C 1
ATOM 6101 O O . GLY B 1 287 ? -17.188 8.703 -3.037 1 94.12 287 GLY B O 1
ATOM 6102 N N . ALA B 1 288 ? -17.609 10.875 -2.924 1 94.06 288 ALA B N 1
ATOM 6103 C CA . ALA B 1 288 ? -17.703 11.047 -4.371 1 94.06 288 ALA B CA 1
ATOM 6104 C C . ALA B 1 288 ? -16.375 10.742 -5.043 1 94.06 288 ALA B C 1
ATOM 6106 O O . ALA B 1 288 ? -16.328 10.023 -6.047 1 94.06 288 ALA B O 1
ATOM 6107 N N . THR B 1 289 ? -15.289 11.273 -4.48 1 94.94 289 THR B N 1
ATOM 6108 C CA . THR B 1 289 ? -13.977 11.055 -5.074 1 94.94 289 THR B CA 1
ATOM 6109 C C . THR B 1 289 ? -13.562 9.594 -4.941 1 94.94 289 THR B C 1
ATOM 6111 O O . THR B 1 289 ? -12.914 9.039 -5.836 1 94.94 289 THR B O 1
ATOM 6114 N N . PHE B 1 290 ? -13.914 8.984 -3.816 1 96.69 290 PHE B N 1
ATOM 6115 C CA . PHE B 1 290 ? -13.633 7.562 -3.658 1 96.69 290 PHE B CA 1
ATOM 6116 C C . PHE B 1 290 ? -14.328 6.75 -4.746 1 96.69 290 PHE B C 1
ATOM 6118 O O . PHE B 1 290 ? -13.734 5.84 -5.328 1 96.69 290 PHE B O 1
ATOM 6125 N N . VAL B 1 291 ? -15.57 7.086 -5 1 96.19 291 VAL B N 1
ATOM 6126 C CA . VAL B 1 291 ? -16.344 6.367 -6.004 1 96.19 291 VAL B CA 1
ATOM 6127 C C . VAL B 1 291 ? -15.688 6.52 -7.371 1 96.19 291 VAL B C 1
ATOM 6129 O O . VAL B 1 291 ? -15.578 5.547 -8.125 1 96.19 291 VAL B O 1
ATOM 6132 N N . VAL B 1 292 ? -15.227 7.688 -7.668 1 96.19 292 VAL B N 1
ATOM 6133 C CA . VAL B 1 292 ? -14.586 7.941 -8.953 1 96.19 292 VAL B CA 1
ATOM 6134 C C . VAL B 1 292 ? -13.32 7.098 -9.078 1 96.19 292 VAL B C 1
ATOM 6136 O O . VAL B 1 292 ? -13.086 6.469 -10.117 1 96.19 292 VAL B O 1
ATOM 6139 N N . VAL B 1 293 ? -12.516 7.07 -8.016 1 97 293 VAL B N 1
ATOM 6140 C CA . VAL B 1 293 ? -11.289 6.281 -8.023 1 97 293 VAL B CA 1
ATOM 6141 C C . VAL B 1 293 ? -11.633 4.797 -8.141 1 97 293 VAL B C 1
ATOM 6143 O O . VAL B 1 293 ? -10.961 4.059 -8.867 1 97 293 VAL B O 1
ATOM 6146 N N . ALA B 1 294 ? -12.711 4.41 -7.469 1 96.5 294 ALA B N 1
ATOM 6147 C CA . ALA B 1 294 ? -13.156 3.021 -7.527 1 96.5 294 ALA B CA 1
ATOM 6148 C C . ALA B 1 294 ? -13.602 2.646 -8.938 1 96.5 294 ALA B C 1
ATOM 6150 O O . ALA B 1 294 ? -13.344 1.538 -9.406 1 96.5 294 ALA B O 1
ATOM 6151 N N . LEU B 1 295 ? -14.266 3.561 -9.594 1 96.06 295 LEU B N 1
ATOM 6152 C CA . LEU B 1 295 ? -14.727 3.303 -10.953 1 96.06 295 LEU B CA 1
ATOM 6153 C C . LEU B 1 295 ? -13.547 3.246 -11.922 1 96.06 295 LEU B C 1
ATOM 6155 O O . LEU B 1 295 ? -13.547 2.449 -12.859 1 96.06 295 LEU B O 1
ATOM 6159 N N . LEU B 1 296 ? -12.562 4.105 -11.68 1 97.31 296 LEU B N 1
ATOM 6160 C CA . LEU B 1 296 ? -11.352 4.047 -12.492 1 97.31 296 LEU B CA 1
ATOM 6161 C C . LEU B 1 296 ? -10.648 2.703 -12.32 1 97.31 296 LEU B C 1
ATOM 6163 O O . LEU B 1 296 ? -10.133 2.141 -13.289 1 97.31 296 LEU B O 1
ATOM 6167 N N . TRP B 1 297 ? -10.586 2.201 -11.078 1 96.94 297 TRP B N 1
ATOM 6168 C CA . TRP B 1 297 ? -10.008 0.883 -10.828 1 96.94 297 TRP B CA 1
ATOM 6169 C C . TRP B 1 297 ? -10.82 -0.207 -11.516 1 96.94 297 TRP B C 1
ATOM 6171 O O . TRP B 1 297 ? -10.258 -1.154 -12.07 1 96.94 297 TRP B O 1
ATOM 6181 N N . PHE B 1 298 ? -12.195 -0.046 -11.453 1 95.75 298 PHE B N 1
ATOM 6182 C CA . PHE B 1 298 ? -13.086 -1.027 -12.062 1 95.75 298 PHE B CA 1
ATOM 6183 C C . PHE B 1 298 ? -12.82 -1.138 -13.562 1 95.75 298 PHE B C 1
ATOM 6185 O O . PHE B 1 298 ? -12.727 -2.242 -14.102 1 95.75 298 PHE B O 1
ATOM 6192 N N . THR B 1 299 ? -12.703 -0.022 -14.25 1 95.81 299 THR B N 1
ATOM 6193 C CA . THR B 1 299 ? -12.438 -0.022 -15.68 1 95.81 299 THR B CA 1
ATOM 6194 C C . THR B 1 299 ? -11.047 -0.586 -15.969 1 95.81 299 THR B C 1
ATOM 6196 O O . THR B 1 299 ? -10.867 -1.323 -16.938 1 95.81 299 THR B O 1
ATOM 6199 N N . HIS B 1 300 ? -10.078 -0.185 -15.148 1 95.62 300 HIS B N 1
ATOM 6200 C CA . HIS B 1 300 ? -8.727 -0.719 -15.297 1 95.62 300 HIS B CA 1
ATOM 6201 C C . HIS B 1 300 ? -8.711 -2.234 -15.125 1 95.62 300 HIS B C 1
ATOM 6203 O O . HIS B 1 300 ? -8.055 -2.943 -15.891 1 95.62 300 HIS B O 1
ATOM 6209 N N . HIS B 1 301 ? -9.414 -2.67 -14.109 1 93.44 301 HIS B N 1
ATOM 6210 C CA . HIS B 1 301 ? -9.531 -4.094 -13.82 1 93.44 301 HIS B CA 1
ATOM 6211 C C . HIS B 1 301 ? -10.172 -4.848 -14.977 1 93.44 301 HIS B C 1
ATOM 6213 O O . HIS B 1 301 ? -9.703 -5.922 -15.367 1 93.44 301 HIS B O 1
ATOM 6219 N N . SER B 1 302 ? -11.203 -4.285 -15.555 1 92.31 302 SER B N 1
ATOM 6220 C CA . SER B 1 302 ? -11.898 -4.891 -16.688 1 92.31 302 SER B CA 1
ATOM 6221 C C . SER B 1 302 ? -11.008 -4.926 -17.938 1 92.31 302 SER B C 1
ATOM 6223 O O . SER B 1 302 ? -11 -5.914 -18.672 1 92.31 302 SER B O 1
ATOM 6225 N N . LEU B 1 303 ? -10.273 -3.859 -18.141 1 93.06 303 LEU B N 1
ATOM 6226 C CA . LEU B 1 303 ? -9.391 -3.76 -19.297 1 93.06 303 LEU B CA 1
ATOM 6227 C C . LEU B 1 303 ? -8.266 -4.789 -19.203 1 93.06 303 LEU B C 1
ATOM 6229 O O . LEU B 1 303 ? -8.023 -5.531 -20.172 1 93.06 303 LEU B O 1
ATOM 6233 N N . PHE B 1 304 ? -7.621 -4.914 -18.094 1 92.94 304 PHE B N 1
ATOM 6234 C CA . PHE B 1 304 ? -6.445 -5.762 -17.938 1 92.94 304 PHE B CA 1
ATOM 6235 C C . PHE B 1 304 ? -6.844 -7.23 -17.891 1 92.94 304 PHE B C 1
ATOM 6237 O O . PHE B 1 304 ? -6 -8.109 -18.078 1 92.94 304 PHE B O 1
ATOM 6244 N N . HIS B 1 305 ? -8.148 -7.461 -17.609 1 89 305 HIS B N 1
ATOM 6245 C CA . HIS B 1 305 ? -8.633 -8.836 -17.688 1 89 305 HIS B CA 1
ATOM 6246 C C . HIS B 1 305 ? -8.5 -9.383 -19.109 1 89 305 HIS B C 1
ATOM 6248 O O . HIS B 1 305 ? -8.281 -10.586 -19.297 1 89 305 HIS B O 1
ATOM 6254 N N . PHE B 1 306 ? -8.555 -8.508 -20.109 1 89.94 306 PHE B N 1
ATOM 6255 C CA . PHE B 1 306 ? -8.57 -8.945 -21.5 1 89.94 306 PHE B CA 1
ATOM 6256 C C . PHE B 1 306 ? -7.219 -8.711 -22.156 1 89.94 306 PHE B C 1
ATOM 6258 O O . PHE B 1 306 ? -7.023 -9.055 -23.328 1 89.94 306 PHE B O 1
ATOM 6265 N N . ILE B 1 307 ? -6.266 -8.133 -21.484 1 90.88 307 ILE B N 1
ATOM 6266 C CA . ILE B 1 307 ? -4.938 -7.891 -22.047 1 90.88 307 ILE B CA 1
ATOM 6267 C C . ILE B 1 307 ? -4.062 -9.125 -21.859 1 90.88 307 ILE B C 1
ATOM 6269 O O . ILE B 1 307 ? -4.047 -9.727 -20.781 1 90.88 307 ILE B O 1
ATOM 6273 N N . GLU B 1 308 ? -3.445 -9.508 -22.797 1 88 308 GLU B N 1
ATOM 6274 C CA . GLU B 1 308 ? -2.564 -10.664 -22.734 1 88 308 GLU B CA 1
ATOM 6275 C C . GLU B 1 308 ? -1.111 -10.25 -22.516 1 88 308 GLU B C 1
ATOM 6277 O O . GLU B 1 308 ? -0.427 -10.773 -21.641 1 88 308 GLU B O 1
ATOM 6282 N N . ASN B 1 309 ? -0.677 -9.305 -23.344 1 88.81 309 ASN B N 1
ATOM 6283 C CA . ASN B 1 309 ? 0.684 -8.781 -23.25 1 88.81 309 ASN B CA 1
ATOM 6284 C C . ASN B 1 309 ? 0.707 -7.258 -23.281 1 88.81 309 ASN B C 1
ATOM 6286 O O . ASN B 1 309 ? -0.263 -6.625 -23.703 1 88.81 309 ASN B O 1
ATOM 6290 N N . LEU B 1 310 ? 1.753 -6.715 -22.719 1 89.56 310 LEU B N 1
ATOM 6291 C CA . LEU B 1 310 ? 1.906 -5.262 -22.688 1 89.56 310 LEU B CA 1
ATOM 6292 C C . LEU B 1 310 ? 3.18 -4.836 -23.406 1 89.56 310 LEU B C 1
ATOM 6294 O O . LEU B 1 310 ? 4.234 -5.441 -23.234 1 89.56 310 LEU B O 1
ATOM 6298 N N . ASN B 1 311 ? 3.037 -3.943 -24.297 1 86.81 311 ASN B N 1
ATOM 6299 C CA . ASN B 1 311 ? 4.207 -3.318 -24.891 1 86.81 311 ASN B CA 1
ATOM 6300 C C . ASN B 1 311 ? 4.621 -2.057 -24.141 1 86.81 311 ASN B C 1
ATOM 6302 O O . ASN B 1 311 ? 3.984 -1.677 -23.156 1 86.81 311 ASN B O 1
ATOM 6306 N N . GLN B 1 312 ? 5.695 -1.437 -24.594 1 85.31 312 GLN B N 1
ATOM 6307 C CA . GLN B 1 312 ? 6.25 -0.287 -23.891 1 85.31 312 GLN B CA 1
ATOM 6308 C C . GLN B 1 312 ? 5.312 0.914 -23.969 1 85.31 312 GLN B C 1
ATOM 6310 O O . GLN B 1 312 ? 5.184 1.675 -23 1 85.31 312 GLN B O 1
ATOM 6315 N N . VAL B 1 313 ? 4.703 1.127 -25.062 1 87.5 313 VAL B N 1
ATOM 6316 C CA . VAL B 1 313 ? 3.811 2.27 -25.25 1 87.5 313 VAL B CA 1
ATOM 6317 C C . VAL B 1 313 ? 2.59 2.115 -24.344 1 87.5 313 VAL B C 1
ATOM 6319 O O . VAL B 1 313 ? 2.152 3.08 -23.703 1 87.5 313 VAL B O 1
ATOM 6322 N N . MET B 1 314 ? 2.068 0.921 -24.297 1 92 314 MET B N 1
ATOM 6323 C CA . MET B 1 314 ? 0.934 0.646 -23.422 1 92 314 MET B CA 1
ATOM 6324 C C . MET B 1 314 ? 1.302 0.89 -21.969 1 92 314 MET B C 1
ATOM 6326 O O . MET B 1 314 ? 0.493 1.412 -21.203 1 92 314 MET B O 1
ATOM 6330 N N . LEU B 1 315 ? 2.516 0.519 -21.672 1 91.88 315 LEU B N 1
ATOM 6331 C CA . LEU B 1 315 ? 2.98 0.689 -20.297 1 91.88 315 LEU B CA 1
ATOM 6332 C C . LEU B 1 315 ? 3.096 2.168 -19.938 1 91.88 315 LEU B C 1
ATOM 6334 O O . LEU B 1 315 ? 2.686 2.584 -18.859 1 91.88 315 LEU B O 1
ATOM 6338 N N . VAL B 1 316 ? 3.639 2.928 -20.812 1 90.69 316 VAL B N 1
ATOM 6339 C CA . VAL B 1 316 ? 3.779 4.359 -20.562 1 90.69 316 VAL B CA 1
ATOM 6340 C C . VAL B 1 316 ? 2.4 5 -20.438 1 90.69 316 VAL B C 1
ATOM 6342 O O . VAL B 1 316 ? 2.182 5.844 -19.562 1 90.69 316 VAL B O 1
ATOM 6345 N N . CYS B 1 317 ? 1.469 4.602 -21.25 1 93.94 317 CYS B N 1
ATOM 6346 C CA . CYS B 1 317 ? 0.108 5.125 -21.172 1 93.94 317 CYS B CA 1
ATOM 6347 C C . CYS B 1 317 ? -0.54 4.746 -19.844 1 93.94 317 CYS B C 1
ATOM 6349 O O . CYS B 1 317 ? -1.249 5.559 -19.234 1 93.94 317 CYS B O 1
ATOM 6351 N N . ASN B 1 318 ? -0.288 3.541 -19.469 1 96.19 318 ASN B N 1
ATOM 6352 C CA . ASN B 1 318 ? -0.79 3.117 -18.172 1 96.19 318 ASN B CA 1
ATOM 6353 C C . ASN B 1 318 ? -0.2 3.959 -17.031 1 96.19 318 ASN B C 1
ATOM 6355 O O . ASN B 1 318 ? -0.915 4.355 -16.109 1 96.19 318 ASN B O 1
ATOM 6359 N N . ASN B 1 319 ? 1.097 4.23 -17.156 1 96.06 319 ASN B N 1
ATOM 6360 C CA . ASN B 1 319 ? 1.749 5.031 -16.125 1 96.06 319 ASN B CA 1
ATOM 6361 C C . ASN B 1 319 ? 1.205 6.457 -16.094 1 96.06 319 ASN B C 1
ATOM 6363 O O . ASN B 1 319 ? 1.082 7.059 -15.023 1 96.06 319 ASN B O 1
ATOM 6367 N N . ILE B 1 320 ? 0.899 6.938 -17.234 1 96.38 320 ILE B N 1
ATOM 6368 C CA . ILE B 1 320 ? 0.303 8.266 -17.312 1 96.38 320 ILE B CA 1
ATOM 6369 C C . ILE B 1 320 ? -1.074 8.25 -16.641 1 96.38 320 ILE B C 1
ATOM 6371 O O . ILE B 1 320 ? -1.413 9.164 -15.883 1 96.38 320 ILE B O 1
ATOM 6375 N N . SER B 1 321 ? -1.859 7.246 -16.953 1 97.88 321 SER B N 1
ATOM 6376 C CA . SER B 1 321 ? -3.16 7.105 -16.312 1 97.88 321 SER B CA 1
ATOM 6377 C C . SER B 1 321 ? -3.021 7.07 -14.789 1 97.88 321 SER B C 1
ATOM 6379 O O . SER B 1 321 ? -3.752 7.766 -14.078 1 97.88 321 SER B O 1
ATOM 6381 N N . LEU B 1 322 ? -2.021 6.355 -14.328 1 98 322 LEU B N 1
ATOM 6382 C CA . LEU B 1 322 ? -1.81 6.211 -12.891 1 98 322 LEU B CA 1
ATOM 6383 C C . LEU B 1 322 ? -1.335 7.523 -12.281 1 98 322 LEU B C 1
ATOM 6385 O O . LEU B 1 322 ? -1.683 7.84 -11.141 1 98 322 LEU B O 1
ATOM 6389 N N . ALA B 1 323 ? -0.517 8.258 -13.023 1 97.5 323 ALA B N 1
ATOM 6390 C CA . ALA B 1 323 ? -0.058 9.555 -12.539 1 97.5 323 ALA B CA 1
ATOM 6391 C C . ALA B 1 323 ? -1.235 10.492 -12.281 1 97.5 323 ALA B C 1
ATOM 6393 O O . ALA B 1 323 ? -1.257 11.219 -11.281 1 97.5 323 ALA B O 1
ATOM 6394 N N . PHE B 1 324 ? -2.205 10.438 -13.125 1 97.75 324 PHE B N 1
ATOM 6395 C CA . PHE B 1 324 ? -3.365 11.312 -12.977 1 97.75 324 PHE B CA 1
ATOM 6396 C C . PHE B 1 324 ? -4.309 10.773 -11.906 1 97.75 324 PHE B C 1
ATOM 6398 O O . PHE B 1 324 ? -4.965 11.547 -11.203 1 97.75 324 PHE B O 1
ATOM 6405 N N . VAL B 1 325 ? -4.445 9.461 -11.781 1 97.75 325 VAL B N 1
ATOM 6406 C CA . VAL B 1 325 ? -5.207 8.891 -10.672 1 97.75 325 VAL B CA 1
ATOM 6407 C C . VAL B 1 325 ? -4.609 9.352 -9.344 1 97.75 325 VAL B C 1
ATOM 6409 O O . VAL B 1 325 ? -5.344 9.656 -8.406 1 97.75 325 VAL B O 1
ATOM 6412 N N . GLY B 1 326 ? -3.279 9.445 -9.305 1 96.56 326 GLY B N 1
ATOM 6413 C CA . GLY B 1 326 ? -2.576 9.875 -8.102 1 96.56 326 GLY B CA 1
ATOM 6414 C C . GLY B 1 326 ? -2.881 11.305 -7.711 1 96.56 326 GLY B C 1
ATOM 6415 O O . GLY B 1 326 ? -2.641 11.711 -6.57 1 96.56 326 GLY B O 1
ATOM 6416 N N . LEU B 1 327 ? -3.473 12.047 -8.617 1 95.81 327 LEU B N 1
ATOM 6417 C CA . LEU B 1 327 ? -3.801 13.445 -8.352 1 95.81 327 LEU B CA 1
ATOM 6418 C C . LEU B 1 327 ? -5.199 13.57 -7.754 1 95.81 327 LEU B C 1
ATOM 6420 O O . LEU B 1 327 ? -5.66 14.68 -7.469 1 95.81 327 LEU B O 1
ATOM 6424 N N . ALA B 1 328 ? -5.859 12.484 -7.438 1 94.69 328 ALA B N 1
ATOM 6425 C CA . ALA B 1 328 ? -7.227 12.492 -6.922 1 94.69 328 ALA B CA 1
ATOM 6426 C C . ALA B 1 328 ? -7.309 13.242 -5.594 1 94.69 328 ALA B C 1
ATOM 6428 O O . ALA B 1 328 ? -8.25 13.992 -5.355 1 94.69 328 ALA B O 1
ATOM 6429 N N . PRO B 1 329 ? -6.301 13.133 -4.742 1 92.38 329 PRO B N 1
ATOM 6430 C CA . PRO B 1 329 ? -6.375 13.891 -3.492 1 92.38 329 PRO B CA 1
ATOM 6431 C C . PRO B 1 329 ? -6.395 15.406 -3.721 1 92.38 329 PRO B C 1
ATOM 6433 O O . PRO B 1 329 ? -6.941 16.156 -2.904 1 92.38 329 PRO B O 1
ATOM 6436 N N . LEU B 1 330 ? -5.812 15.859 -4.797 1 90.94 330 LEU B N 1
ATOM 6437 C CA . LEU B 1 330 ? -5.855 17.281 -5.141 1 90.94 330 LEU B CA 1
ATOM 6438 C C . LEU B 1 330 ? -7.273 17.719 -5.492 1 90.94 330 LEU B C 1
ATOM 6440 O O . LEU B 1 330 ? -7.688 18.828 -5.16 1 90.94 330 LEU B O 1
ATOM 6444 N N . ILE B 1 331 ? -8.039 16.828 -6.141 1 92.19 331 ILE B N 1
ATOM 6445 C CA . ILE B 1 331 ? -9.43 17.109 -6.469 1 92.19 331 ILE B CA 1
ATOM 6446 C C . ILE B 1 331 ? -10.234 17.312 -5.184 1 92.19 331 ILE B C 1
ATOM 6448 O O . ILE B 1 331 ? -11 18.266 -5.066 1 92.19 331 ILE B O 1
ATOM 6452 N N . ASN B 1 332 ? -9.945 16.453 -4.234 1 89.44 332 ASN B N 1
ATOM 6453 C CA . ASN B 1 332 ? -10.656 16.516 -2.965 1 89.44 332 ASN B CA 1
ATOM 6454 C C . ASN B 1 332 ? -10.383 17.812 -2.225 1 89.44 332 ASN B C 1
ATOM 6456 O O . ASN B 1 332 ? -11.312 18.469 -1.754 1 89.44 332 ASN B O 1
ATOM 6460 N N . VAL B 1 333 ? -9.195 18.234 -2.195 1 87.62 333 VAL B N 1
ATOM 6461 C CA . VAL B 1 333 ? -8.805 19.438 -1.456 1 87.62 333 VAL B CA 1
ATOM 6462 C C . VAL B 1 333 ? -9.352 20.672 -2.162 1 87.62 333 VAL B C 1
ATOM 6464 O O . VAL B 1 333 ? -9.859 21.594 -1.515 1 87.62 333 VAL B O 1
ATOM 6467 N N . THR B 1 334 ? -9.266 20.734 -3.484 1 88.62 334 THR B N 1
ATOM 6468 C CA . THR B 1 334 ? -9.742 21.891 -4.242 1 88.62 334 THR B CA 1
ATOM 6469 C C . THR B 1 334 ? -11.258 22.031 -4.129 1 88.62 334 THR B C 1
ATOM 6471 O O . THR B 1 334 ? -11.773 23.141 -3.98 1 88.62 334 THR B O 1
ATOM 6474 N N . LEU B 1 335 ? -11.969 20.969 -4.133 1 87.81 335 LEU B N 1
ATOM 6475 C CA . LEU B 1 335 ? -13.422 21.016 -4.027 1 87.81 335 LEU B CA 1
ATOM 6476 C C . LEU B 1 335 ? -13.859 21.406 -2.619 1 87.81 335 LEU B C 1
ATOM 6478 O O . LEU B 1 335 ? -14.805 22.172 -2.447 1 87.81 335 LEU B O 1
ATOM 6482 N N . ASN B 1 336 ? -13.172 20.938 -1.619 1 84.88 336 ASN B N 1
ATOM 6483 C CA . ASN B 1 336 ? -13.508 21.25 -0.236 1 84.88 336 ASN B CA 1
ATOM 6484 C C . ASN B 1 336 ? -13.219 22.703 0.097 1 84.88 336 ASN B C 1
ATOM 6486 O O . ASN B 1 336 ? -13.984 23.344 0.821 1 84.88 336 ASN B O 1
ATOM 6490 N N . ARG B 1 337 ? -12.195 23.203 -0.412 1 82.5 337 ARG B N 1
ATOM 6491 C CA . ARG B 1 337 ? -11.773 24.562 -0.065 1 82.5 337 ARG B CA 1
ATOM 6492 C C . ARG B 1 337 ? -12.555 25.594 -0.863 1 82.5 337 ARG B C 1
ATOM 6494 O O . ARG B 1 337 ? -12.859 26.672 -0.354 1 82.5 337 ARG B O 1
ATOM 6501 N N . TYR B 1 338 ? -12.844 25.266 -1.997 1 79.75 338 TYR B N 1
ATOM 6502 C CA . TYR B 1 338 ? -13.391 26.297 -2.855 1 79.75 338 TYR B CA 1
ATOM 6503 C C . TYR B 1 338 ? -14.836 26 -3.223 1 79.75 338 TYR B C 1
ATOM 6505 O O . TYR B 1 338 ? -15.5 26.828 -3.871 1 79.75 338 TYR B O 1
ATOM 6513 N N . ALA B 1 339 ? -15.234 24.875 -2.646 1 70.5 339 ALA B N 1
ATOM 6514 C CA . ALA B 1 339 ? -16.641 24.578 -2.902 1 70.5 339 ALA B CA 1
ATOM 6515 C C . ALA B 1 339 ? -17.547 25.484 -2.074 1 70.5 339 ALA B C 1
ATOM 6517 O O . ALA B 1 339 ? -17.359 25.625 -0.863 1 70.5 339 ALA B O 1
ATOM 6518 N N . GLY B 1 340 ? -18.219 26.406 -2.645 1 61.47 340 GLY B N 1
ATOM 6519 C CA . GLY B 1 340 ? -19.141 27.312 -1.967 1 61.47 340 GLY B CA 1
ATOM 6520 C C . GLY B 1 340 ? -18.641 28.734 -1.907 1 61.47 340 GLY B C 1
ATOM 6521 O O . GLY B 1 340 ? -19.391 29.641 -1.514 1 61.47 340 GLY B O 1
ATOM 6522 N N . TYR B 1 341 ? -17.188 29 -1.82 1 57.62 341 TYR B N 1
ATOM 6523 C CA . TYR B 1 341 ? -16.594 30.312 -1.614 1 57.62 341 TYR B CA 1
ATOM 6524 C C . TYR B 1 341 ? -16.969 31.266 -2.74 1 57.62 341 TYR B C 1
ATOM 6526 O O . TYR B 1 341 ? -16.797 32.469 -2.615 1 57.62 341 TYR B O 1
ATOM 6534 N N . GLY B 1 342 ? -17.438 30.734 -3.791 1 62.5 342 GLY B N 1
ATOM 6535 C CA . GLY B 1 342 ? -17.781 31.594 -4.914 1 62.5 342 GLY B CA 1
ATOM 6536 C C . GLY B 1 342 ? -17.969 30.828 -6.211 1 62.5 342 GLY B C 1
ATOM 6537 O O . GLY B 1 342 ? -17.484 29.703 -6.344 1 62.5 342 GLY B O 1
ATOM 6538 N N . LYS B 1 343 ? -18.641 31.484 -7.113 1 66 343 LYS B N 1
ATOM 6539 C CA . LYS B 1 343 ? -19.078 30.859 -8.352 1 66 343 LYS B CA 1
ATOM 6540 C C . LYS B 1 343 ? -17.906 30.516 -9.258 1 66 343 LYS B C 1
ATOM 6542 O O . LYS B 1 343 ? -17.797 29.391 -9.758 1 66 343 LYS B O 1
ATOM 6547 N N . ALA B 1 344 ? -16.828 31.484 -9.258 1 75.5 344 ALA B N 1
ATOM 6548 C CA . ALA B 1 344 ? -15.789 31.281 -10.266 1 75.5 344 ALA B CA 1
ATOM 6549 C C . ALA B 1 344 ? -14.773 30.234 -9.797 1 75.5 344 ALA B C 1
ATOM 6551 O O . ALA B 1 344 ? -14.352 29.375 -10.578 1 75.5 344 ALA B O 1
ATOM 6552 N N . ASP B 1 345 ? -14.484 30.203 -8.578 1 83.81 345 ASP B N 1
ATOM 6553 C CA . ASP B 1 345 ? -13.492 29.266 -8.062 1 83.81 345 ASP B CA 1
ATOM 6554 C C . ASP B 1 345 ? -14.078 27.875 -7.922 1 83.81 345 ASP B C 1
ATOM 6556 O O . ASP B 1 345 ? -13.375 26.875 -8.109 1 83.81 345 ASP B O 1
ATOM 6560 N N . SER B 1 346 ? -15.297 27.938 -7.688 1 84 346 SER B N 1
ATOM 6561 C CA . SER B 1 346 ? -15.953 26.641 -7.59 1 84 346 SER B CA 1
ATOM 6562 C C . SER B 1 346 ? -16.016 25.953 -8.945 1 84 346 SER B C 1
ATOM 6564 O O . SER B 1 346 ? -15.758 24.75 -9.047 1 84 346 SER B O 1
ATOM 6566 N N . ARG B 1 347 ? -16.297 26.75 -9.992 1 86.88 347 ARG B N 1
ATOM 6567 C CA . ARG B 1 347 ? -16.328 26.219 -11.352 1 86.88 347 ARG B CA 1
ATOM 6568 C C . ARG B 1 347 ? -14.961 25.719 -11.789 1 86.88 347 ARG B C 1
ATOM 6570 O O . ARG B 1 347 ? -14.844 24.641 -12.391 1 86.88 347 ARG B 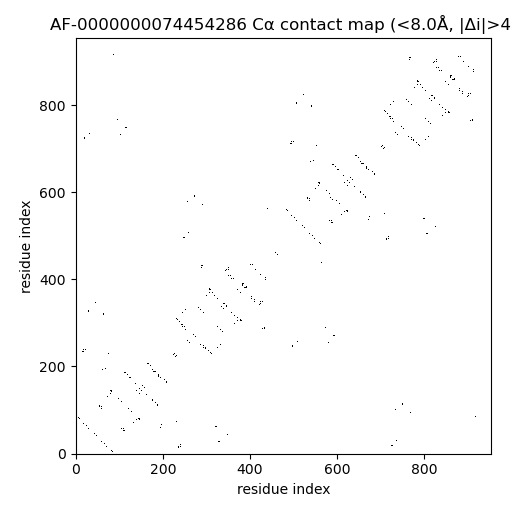O 1
ATOM 6577 N N . LEU B 1 348 ? -14 26.438 -11.453 1 88.31 348 LEU B N 1
ATOM 6578 C CA . LEU B 1 348 ? -12.641 26.062 -11.828 1 88.31 348 LEU B CA 1
ATOM 6579 C C . LEU B 1 348 ? -12.211 24.797 -11.102 1 88.31 348 LEU B C 1
ATOM 6581 O O . LEU B 1 348 ? -11.5 23.969 -11.672 1 88.31 348 LEU B O 1
ATOM 6585 N N . ALA B 1 349 ? -12.617 24.703 -9.844 1 90.06 349 ALA B N 1
ATOM 6586 C CA . ALA B 1 349 ? -12.281 23.5 -9.078 1 90.06 349 ALA B CA 1
ATOM 6587 C C . ALA B 1 349 ? -12.867 22.25 -9.727 1 90.06 349 ALA B C 1
ATOM 6589 O O . ALA B 1 349 ? -12.188 21.234 -9.859 1 90.06 349 ALA B O 1
ATOM 6590 N N . VAL B 1 350 ? -14.117 22.406 -10.156 1 91.62 350 VAL B N 1
ATOM 6591 C CA . VAL B 1 350 ? -14.789 21.281 -10.797 1 91.62 350 VAL B CA 1
ATOM 6592 C C . VAL B 1 350 ? -14.133 20.984 -12.141 1 91.62 350 VAL B C 1
ATOM 6594 O O . VAL B 1 350 ? -13.945 19.812 -12.5 1 91.62 350 VAL B O 1
ATOM 6597 N N . GLN B 1 351 ? -13.727 22 -12.852 1 92.44 351 GLN B N 1
ATOM 6598 C CA . GLN B 1 351 ? -13.078 21.828 -14.148 1 92.44 351 GLN B CA 1
ATOM 6599 C C . GLN B 1 351 ? -11.727 21.125 -14 1 92.44 351 GLN B C 1
ATOM 6601 O O . GLN B 1 351 ? -11.406 20.219 -14.773 1 92.44 351 GLN B O 1
ATOM 6606 N N . VAL B 1 352 ? -10.984 21.531 -13.039 1 91.94 352 VAL B N 1
ATOM 6607 C CA . VAL B 1 352 ? -9.68 20.906 -12.805 1 91.94 352 VAL B CA 1
ATOM 6608 C C . VAL B 1 352 ? -9.867 19.438 -12.438 1 91.94 352 VAL B C 1
ATOM 6610 O O . VAL B 1 352 ? -9.148 18.578 -12.945 1 91.94 352 VAL B O 1
ATOM 6613 N N . GLY B 1 353 ? -10.82 19.219 -11.578 1 93.88 353 GLY B N 1
ATOM 6614 C CA . GLY B 1 353 ? -11.109 17.828 -11.242 1 93.88 353 GLY B CA 1
ATOM 6615 C C . GLY B 1 353 ? -11.531 17 -12.438 1 93.88 353 GLY B C 1
ATOM 6616 O O . GLY B 1 353 ? -11.078 15.859 -12.594 1 93.88 353 GLY B O 1
ATOM 6617 N N . ALA B 1 354 ? -12.32 17.594 -13.25 1 95.31 354 ALA B N 1
ATOM 6618 C CA . ALA B 1 354 ? -12.797 16.891 -14.445 1 95.31 354 ALA B CA 1
ATOM 6619 C C . ALA B 1 354 ? -11.648 16.594 -15.406 1 95.31 354 ALA B C 1
ATOM 6621 O O . ALA B 1 354 ? -11.594 15.523 -16 1 95.31 354 ALA B O 1
ATOM 6622 N N . ILE B 1 355 ? -10.75 17.516 -15.523 1 95.5 355 ILE B N 1
ATOM 6623 C CA . ILE B 1 355 ? -9.617 17.328 -16.422 1 95.5 355 ILE B CA 1
ATOM 6624 C C . ILE B 1 355 ? -8.734 16.188 -15.914 1 95.5 355 ILE B C 1
ATOM 6626 O O . ILE B 1 355 ? -8.281 15.359 -16.703 1 95.5 355 ILE B O 1
ATOM 6630 N N . ILE B 1 356 ? -8.508 16.125 -14.641 1 96.62 356 ILE B N 1
ATOM 6631 C CA . ILE B 1 356 ? -7.664 15.094 -14.047 1 96.62 356 ILE B CA 1
ATOM 6632 C C . ILE B 1 356 ? -8.273 13.719 -14.297 1 96.62 356 ILE B C 1
ATOM 6634 O O . ILE B 1 356 ? -7.59 12.805 -14.758 1 96.62 356 ILE B O 1
ATOM 6638 N N . ILE B 1 357 ? -9.594 13.609 -14.047 1 97.5 357 ILE B N 1
ATOM 6639 C CA . ILE B 1 357 ? -10.266 12.32 -14.203 1 97.5 357 ILE B CA 1
ATOM 6640 C C . ILE B 1 357 ? -10.352 11.961 -15.68 1 97.5 357 ILE B C 1
ATOM 6642 O O . ILE B 1 357 ? -10.234 10.789 -16.047 1 97.5 357 ILE B O 1
ATOM 6646 N N . PHE B 1 358 ? -10.539 12.969 -16.5 1 97.62 358 PHE B N 1
ATOM 6647 C CA . PHE B 1 358 ? -10.594 12.75 -17.938 1 97.62 358 PHE B CA 1
ATOM 6648 C C . PHE B 1 358 ? -9.273 12.203 -18.469 1 97.62 358 PHE B C 1
ATOM 6650 O O . PHE B 1 358 ? -9.25 11.211 -19.203 1 97.62 358 PHE B O 1
ATOM 6657 N N . MET B 1 359 ? -8.203 12.812 -18.062 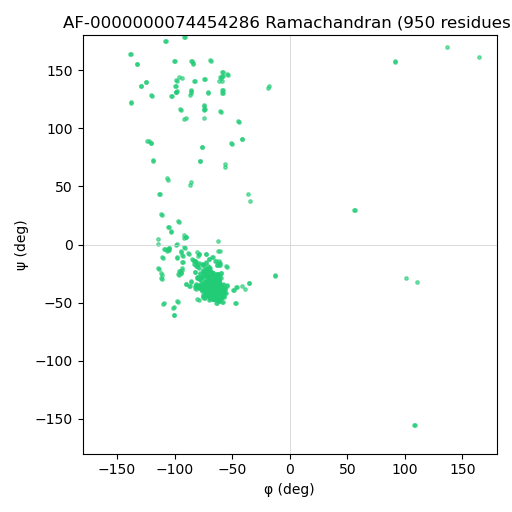1 97.19 359 MET B N 1
ATOM 6658 C CA . MET B 1 359 ? -6.887 12.367 -18.5 1 97.19 359 MET B CA 1
ATOM 6659 C C . MET B 1 359 ? -6.59 10.961 -18 1 97.19 359 MET B C 1
ATOM 6661 O O . MET B 1 359 ? -6.012 10.148 -18.734 1 97.19 359 MET B O 1
ATOM 6665 N N . ALA B 1 360 ? -6.973 10.633 -16.812 1 97.62 360 ALA B N 1
ATOM 6666 C CA . ALA B 1 360 ? -6.781 9.289 -16.266 1 97.62 360 ALA B CA 1
ATOM 6667 C C . ALA B 1 360 ? -7.578 8.258 -17.062 1 97.62 360 ALA B C 1
ATOM 6669 O O . ALA B 1 360 ? -7.055 7.199 -17.422 1 97.62 360 ALA B O 1
ATOM 6670 N N . SER B 1 361 ? -8.82 8.594 -17.375 1 97.62 361 SER B N 1
ATOM 6671 C CA . SER B 1 361 ? -9.719 7.645 -18.031 1 97.62 361 SER B CA 1
ATOM 6672 C C . SER B 1 361 ? -9.383 7.5 -19.516 1 97.62 361 SER B C 1
ATOM 6674 O O . SER B 1 361 ? -9.438 6.398 -20.078 1 97.62 361 SER B O 1
ATOM 6676 N N . ILE B 1 362 ? -9.016 8.609 -20.125 1 96.69 362 ILE B N 1
ATOM 6677 C CA . ILE B 1 362 ? -8.719 8.562 -21.562 1 96.69 362 ILE B CA 1
ATOM 6678 C C . ILE B 1 362 ? -7.43 7.77 -21.781 1 96.69 362 ILE B C 1
ATOM 6680 O O . ILE B 1 362 ? -7.293 7.078 -22.797 1 96.69 362 ILE B O 1
ATOM 6684 N N . SER B 1 363 ? -6.488 7.902 -20.953 1 96.88 363 SER B N 1
ATOM 6685 C CA . SER B 1 363 ? -5.25 7.141 -21.062 1 96.88 363 SER B CA 1
ATOM 6686 C C . SER B 1 363 ? -5.516 5.641 -20.984 1 96.88 363 SER B C 1
ATOM 6688 O O . SER B 1 363 ? -4.855 4.852 -21.656 1 96.88 363 SER B O 1
ATOM 6690 N N . GLN B 1 364 ? -6.477 5.23 -20.188 1 96.44 364 GLN B N 1
ATOM 6691 C CA . GLN B 1 364 ? -6.863 3.824 -20.141 1 96.44 364 GLN B CA 1
ATOM 6692 C C . GLN B 1 364 ? -7.496 3.383 -21.469 1 96.44 364 GLN B C 1
ATOM 6694 O O . GLN B 1 364 ? -7.219 2.289 -21.953 1 96.44 364 GLN B O 1
ATOM 6699 N N . ALA B 1 365 ? -8.336 4.281 -21.984 1 96 365 ALA B N 1
ATOM 6700 C CA . ALA B 1 365 ? -8.977 3.988 -23.266 1 96 365 ALA B CA 1
ATOM 6701 C C . ALA B 1 365 ? -7.938 3.859 -24.375 1 96 365 ALA B C 1
ATOM 6703 O O . ALA B 1 365 ? -8.086 3.029 -25.281 1 96 365 ALA B O 1
ATOM 6704 N N . VAL B 1 366 ? -6.891 4.656 -24.281 1 95.75 366 VAL B N 1
ATOM 6705 C CA . VAL B 1 366 ? -5.828 4.613 -25.281 1 95.75 366 VAL B CA 1
ATOM 6706 C C . VAL B 1 366 ? -5.102 3.271 -25.203 1 95.75 366 VAL B C 1
ATOM 6708 O O . VAL B 1 366 ? -4.734 2.699 -26.234 1 95.75 366 VAL B O 1
ATOM 6711 N N . VAL B 1 367 ? -4.898 2.76 -24.031 1 95.19 367 VAL B N 1
ATOM 6712 C CA . VAL B 1 367 ? -4.289 1.441 -23.875 1 95.19 367 VAL B CA 1
ATOM 6713 C C . VAL B 1 367 ? -5.145 0.391 -24.578 1 95.19 367 VAL B C 1
ATOM 6715 O O . VAL B 1 367 ? -4.617 -0.486 -25.266 1 95.19 367 VAL B O 1
ATOM 6718 N N . PHE B 1 368 ? -6.457 0.466 -24.406 1 94.12 368 PHE B N 1
ATOM 6719 C CA . PHE B 1 368 ? -7.387 -0.458 -25.047 1 94.12 368 PHE B CA 1
ATOM 6720 C C . PHE B 1 368 ? -7.289 -0.366 -26.562 1 94.12 368 PHE B C 1
ATOM 6722 O O . PHE B 1 368 ? -7.219 -1.388 -27.25 1 94.12 368 PHE B O 1
ATOM 6729 N N . VAL B 1 369 ? -7.207 0.884 -27.109 1 93.88 369 VAL B N 1
ATOM 6730 C CA . VAL B 1 369 ? -7.152 1.11 -28.547 1 93.88 369 VAL B CA 1
ATOM 6731 C C . VAL B 1 369 ? -5.84 0.562 -29.109 1 93.88 369 VAL B C 1
ATOM 6733 O O . VAL B 1 369 ? -5.828 -0.061 -30.172 1 93.88 369 VAL B O 1
ATOM 6736 N N . ILE B 1 370 ? -4.758 0.762 -28.391 1 93.19 370 ILE B N 1
ATOM 6737 C CA . ILE B 1 370 ? -3.469 0.248 -28.844 1 93.19 370 ILE B CA 1
ATOM 6738 C C . ILE B 1 370 ? -3.502 -1.278 -28.875 1 93.19 370 ILE B C 1
ATOM 6740 O O . ILE B 1 370 ? -3.023 -1.899 -29.828 1 93.19 370 ILE B O 1
ATOM 6744 N N . ALA B 1 371 ? -4.055 -1.865 -27.859 1 91.69 371 ALA B N 1
ATOM 6745 C CA . ALA B 1 371 ? -4.152 -3.322 -27.797 1 91.69 371 ALA B CA 1
ATOM 6746 C C . ALA B 1 371 ? -5.004 -3.857 -28.953 1 91.69 371 ALA B C 1
ATOM 6748 O O . ALA B 1 371 ? -4.707 -4.914 -29.516 1 91.69 371 ALA B O 1
ATOM 6749 N N . LEU B 1 372 ? -6.059 -3.15 -29.328 1 90.25 372 LEU B N 1
ATOM 6750 C CA . LEU B 1 372 ? -6.941 -3.537 -30.422 1 90.25 372 LEU B CA 1
ATOM 6751 C C . LEU B 1 372 ? -6.215 -3.467 -31.766 1 90.25 372 LEU B C 1
ATOM 6753 O O . LEU B 1 372 ? -6.391 -4.34 -32.625 1 90.25 372 LEU B O 1
ATOM 6757 N N . CYS B 1 373 ? -5.422 -2.465 -31.891 1 90.44 373 CYS B N 1
ATOM 6758 C CA . CYS B 1 373 ? -4.719 -2.25 -33.156 1 90.44 373 CYS B CA 1
ATOM 6759 C C . CYS B 1 373 ? -3.59 -3.26 -33.312 1 90.44 373 CYS B C 1
ATOM 6761 O O . CYS B 1 373 ? -3.275 -3.66 -34.438 1 90.44 373 CYS B O 1
ATOM 6763 N N . LYS B 1 374 ? -2.883 -3.648 -32.312 1 87.75 374 LYS B N 1
ATOM 6764 C CA . LYS B 1 374 ? -1.733 -4.543 -32.406 1 87.75 374 LYS B CA 1
ATOM 6765 C C . LYS B 1 374 ? -2.176 -5.988 -32.625 1 87.75 374 LYS B C 1
ATOM 6767 O O . LYS B 1 374 ? -1.396 -6.82 -33.094 1 87.75 374 LYS B O 1
ATOM 6772 N N . GLY B 1 375 ? -3.406 -6.332 -32.219 1 81.25 375 GLY B N 1
ATOM 6773 C CA . GLY B 1 375 ? -3.924 -7.621 -32.656 1 81.25 375 GLY B CA 1
ATOM 6774 C C . GLY B 1 375 ? -4.004 -8.641 -31.531 1 81.25 375 GLY B C 1
ATOM 6775 O O . GLY B 1 375 ? -4.023 -8.273 -30.359 1 81.25 375 GLY B O 1
ATOM 6776 N N . PRO B 1 376 ? -3.975 -9.859 -31.875 1 78.81 376 PRO B N 1
ATOM 6777 C CA . PRO B 1 376 ? -4.352 -10.945 -30.953 1 78.81 376 PRO B CA 1
ATOM 6778 C C . PRO B 1 376 ? -3.246 -11.289 -29.969 1 78.81 376 PRO B C 1
ATOM 6780 O O . PRO B 1 376 ? -3.508 -11.922 -28.938 1 78.81 376 PRO B O 1
ATOM 6783 N N . ASN B 1 377 ? -2.1 -10.75 -30.125 1 83.94 377 ASN B N 1
ATOM 6784 C CA . ASN B 1 377 ? -1.035 -11.055 -29.172 1 83.94 377 ASN B CA 1
ATOM 6785 C C . ASN B 1 377 ? -1.146 -10.188 -27.922 1 83.94 377 ASN B C 1
ATOM 6787 O O . ASN B 1 377 ? -0.568 -10.516 -26.891 1 83.94 377 ASN B O 1
ATOM 6791 N N . TYR B 1 378 ? -1.884 -9.203 -28.109 1 87.19 378 TYR B N 1
ATOM 6792 C CA . TYR B 1 378 ? -1.945 -8.25 -27.016 1 87.19 378 TYR B CA 1
ATOM 6793 C C . TYR B 1 378 ? -3.338 -8.219 -26.391 1 87.19 378 TYR B C 1
ATOM 6795 O O . TYR B 1 378 ? -3.51 -7.762 -25.266 1 87.19 378 TYR B O 1
ATOM 6803 N N . LEU B 1 379 ? -4.336 -8.68 -27.156 1 86.25 379 LEU B N 1
ATOM 6804 C CA . LEU B 1 379 ? -5.715 -8.703 -26.688 1 86.25 379 LEU B CA 1
ATOM 6805 C C . LEU B 1 379 ? -6.336 -10.078 -26.891 1 86.25 379 LEU B C 1
ATOM 6807 O O . LEU B 1 379 ? -6.125 -10.711 -27.922 1 86.25 379 LEU B O 1
ATOM 6811 N N . MET B 1 380 ? -7.035 -10.492 -25.844 1 86.5 380 MET B N 1
ATOM 6812 C CA . MET B 1 380 ? -7.707 -11.781 -25.953 1 86.5 380 MET B CA 1
ATOM 6813 C C . MET B 1 380 ? -8.68 -11.789 -27.125 1 86.5 380 MET B C 1
ATOM 6815 O O . MET B 1 380 ? -9.336 -10.789 -27.406 1 86.5 380 MET B O 1
ATOM 6819 N N . ALA B 1 381 ? -8.82 -12.906 -27.672 1 79.69 381 ALA B N 1
ATOM 6820 C CA . ALA B 1 381 ? -9.641 -13.062 -28.875 1 79.69 381 ALA B CA 1
ATOM 6821 C C . ALA B 1 381 ? -11.094 -12.68 -28.594 1 79.69 381 ALA B C 1
ATOM 6823 O O . ALA B 1 381 ? -11.758 -12.078 -29.438 1 79.69 381 ALA B O 1
ATOM 6824 N N . ARG B 1 382 ? -11.523 -12.859 -27.438 1 79 382 ARG B N 1
ATOM 6825 C CA . ARG B 1 382 ? -12.914 -12.602 -27.062 1 79 382 ARG B CA 1
ATOM 6826 C C . ARG B 1 382 ? -13.203 -11.102 -27.062 1 79 382 ARG B C 1
ATOM 6828 O O . ARG B 1 382 ? -14.359 -10.688 -27.172 1 79 382 ARG B O 1
ATOM 6835 N N . ALA B 1 383 ? -12.203 -10.367 -26.969 1 81 383 ALA B N 1
ATOM 6836 C CA . ALA B 1 383 ? -12.391 -8.922 -26.891 1 81 383 ALA B CA 1
ATOM 6837 C C . ALA B 1 383 ? -12.195 -8.258 -28.25 1 81 383 ALA B C 1
ATOM 6839 O O . ALA B 1 383 ? -12.359 -7.043 -28.375 1 81 383 ALA B O 1
ATOM 6840 N N . ASN B 1 384 ? -11.914 -9.031 -29.188 1 82.5 384 ASN B N 1
ATOM 6841 C CA . ASN B 1 384 ? -11.828 -8.539 -30.562 1 82.5 384 ASN B CA 1
ATOM 6842 C C . ASN B 1 384 ?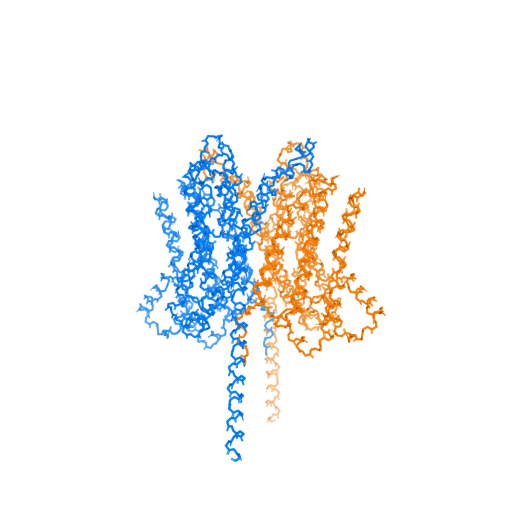 -13.203 -8.453 -31.219 1 82.5 384 ASN B C 1
ATOM 6844 O O . ASN B 1 384 ? -14.016 -9.367 -31.062 1 82.5 384 ASN B O 1
ATOM 6848 N N . PRO B 1 385 ? -13.438 -7.457 -31.969 1 83 385 PRO B N 1
ATOM 6849 C CA . PRO B 1 385 ? -14.758 -7.258 -32.562 1 83 385 PRO B CA 1
ATOM 6850 C C . PRO B 1 385 ? -15.117 -8.352 -33.562 1 83 385 PRO B C 1
ATOM 6852 O O . PRO B 1 385 ? -16.297 -8.656 -33.75 1 83 385 PRO B O 1
ATOM 6855 N N . SER B 1 386 ? -14.164 -8.906 -34.125 1 79.69 386 SER B N 1
ATOM 6856 C CA . SER B 1 386 ? -14.422 -9.914 -35.156 1 79.69 386 SER B CA 1
ATOM 6857 C C . SER B 1 386 ? -14.859 -11.234 -34.531 1 79.69 386 SER B C 1
ATOM 6859 O O . SER B 1 386 ? -15.617 -11.992 -35.156 1 79.69 386 SER B O 1
ATOM 6861 N N . VAL B 1 387 ? -14.461 -11.555 -33.312 1 75.44 387 VAL B N 1
ATOM 6862 C CA . VAL B 1 387 ? -14.742 -12.844 -32.688 1 75.44 387 VAL B CA 1
ATOM 6863 C C . VAL B 1 387 ? -15.898 -12.695 -31.703 1 75.44 387 VAL B C 1
ATOM 6865 O O . VAL B 1 387 ? -16.859 -13.461 -31.75 1 75.44 387 VAL B O 1
ATOM 6868 N N . GLY B 1 388 ? -15.711 -11.758 -30.812 1 75 388 GLY B N 1
ATOM 6869 C CA . GLY B 1 388 ? -16.719 -11.508 -29.797 1 75 388 GLY B CA 1
ATOM 6870 C C . GLY B 1 388 ? -17.234 -10.078 -29.797 1 75 388 GLY B C 1
ATOM 6871 O O . GLY B 1 388 ? -16.766 -9.258 -29 1 75 388 GLY B O 1
ATOM 6872 N N . SER B 1 389 ? -18.219 -9.875 -30.562 1 79.38 389 SER B N 1
ATOM 6873 C CA . SER B 1 389 ? -18.703 -8.516 -30.766 1 79.38 389 SER B CA 1
ATOM 6874 C C . SER B 1 389 ? -19.391 -7.98 -29.5 1 79.38 389 SER B C 1
ATOM 6876 O O . SER B 1 389 ? -19.203 -6.816 -29.141 1 79.38 389 SER B O 1
ATOM 6878 N N . ARG B 1 390 ? -19.969 -8.844 -28.781 1 81.69 390 ARG B N 1
ATOM 6879 C CA . ARG B 1 390 ? -20.672 -8.398 -27.578 1 81.69 390 ARG B CA 1
ATOM 6880 C C . ARG B 1 390 ? -19.703 -8.031 -26.469 1 81.69 390 ARG B C 1
ATOM 6882 O O . ARG B 1 390 ? -19.844 -6.98 -25.844 1 81.69 390 ARG B O 1
ATOM 6889 N N . THR B 1 391 ? -18.766 -8.875 -26.281 1 84 391 THR B N 1
ATOM 6890 C CA . THR B 1 391 ? -17.781 -8.625 -25.234 1 84 391 THR B CA 1
ATOM 6891 C C . THR B 1 391 ? -16.953 -7.379 -25.562 1 84 391 THR B C 1
ATOM 6893 O O . THR B 1 391 ? -16.625 -6.594 -24.672 1 84 391 THR B O 1
ATOM 6896 N N . HIS B 1 392 ? -16.703 -7.262 -26.797 1 87.94 392 HIS B N 1
ATOM 6897 C CA . HIS B 1 392 ? -15.969 -6.074 -27.234 1 87.94 392 HIS B CA 1
ATOM 6898 C C . HIS B 1 392 ? -16.766 -4.805 -26.969 1 87.94 392 HIS B C 1
ATOM 6900 O O . HIS B 1 392 ? -16.25 -3.846 -26.391 1 87.94 392 HIS B O 1
ATOM 6906 N N . THR B 1 393 ? -18.031 -4.812 -27.406 1 88.75 393 THR B N 1
ATOM 6907 C CA . THR B 1 393 ? -18.875 -3.631 -27.234 1 88.75 393 THR B CA 1
ATOM 6908 C C . THR B 1 393 ? -19.062 -3.312 -25.75 1 88.75 393 THR B C 1
ATOM 6910 O O . THR B 1 393 ? -19.047 -2.145 -25.344 1 88.75 393 THR B O 1
ATOM 6913 N N . TYR B 1 394 ? -19.188 -4.328 -24.984 1 89.19 394 TYR B N 1
ATOM 6914 C CA . TYR B 1 394 ? -19.344 -4.137 -23.547 1 89.19 394 TYR B CA 1
ATOM 6915 C C . TYR B 1 394 ? -18.094 -3.492 -22.953 1 89.19 394 TYR B C 1
ATOM 6917 O O . TYR B 1 394 ? -18.188 -2.553 -22.156 1 89.19 394 TYR B O 1
ATOM 6925 N N . LEU B 1 395 ? -16.984 -3.977 -23.344 1 90.38 395 LEU B N 1
ATOM 6926 C CA . LEU B 1 395 ? -15.719 -3.434 -22.844 1 90.38 395 LEU B CA 1
ATOM 6927 C C . LEU B 1 395 ? -15.492 -2.018 -23.375 1 90.38 395 LEU B C 1
ATOM 6929 O O . LEU B 1 395 ? -15.055 -1.14 -22.625 1 90.38 395 LEU B O 1
ATOM 6933 N N . ALA B 1 396 ? -15.805 -1.78 -24.609 1 92.19 396 ALA B N 1
ATOM 6934 C CA . ALA B 1 396 ? -15.648 -0.458 -25.219 1 92.19 396 ALA B CA 1
ATOM 6935 C C . ALA B 1 396 ? -16.547 0.568 -24.516 1 92.19 396 ALA B C 1
ATOM 6937 O O . ALA B 1 396 ? -16.125 1.703 -24.281 1 92.19 396 ALA B O 1
ATOM 6938 N N . LEU B 1 397 ? -17.719 0.168 -24.203 1 91.88 397 LEU B N 1
ATOM 6939 C CA . LEU B 1 397 ? -18.625 1.066 -23.5 1 91.88 397 LEU B CA 1
ATOM 6940 C C . LEU B 1 397 ? -18.141 1.354 -22.094 1 91.88 397 LEU B C 1
ATOM 6942 O O . LEU B 1 397 ? -18.25 2.482 -21.609 1 91.88 397 LEU B O 1
ATOM 6946 N N . LYS B 1 398 ? -17.641 0.343 -21.438 1 92.38 398 LYS B N 1
ATOM 6947 C CA . LYS B 1 398 ? -17.062 0.543 -20.109 1 92.38 398 LYS B CA 1
ATOM 6948 C C . LYS B 1 398 ? -15.953 1.593 -20.141 1 92.38 398 LYS B C 1
ATOM 6950 O O . LYS B 1 398 ? -15.852 2.418 -19.219 1 92.38 398 LYS B O 1
ATOM 6955 N N . MET B 1 399 ? -15.195 1.556 -21.188 1 94.25 399 MET B N 1
ATOM 6956 C CA . MET B 1 399 ? -14.047 2.451 -21.281 1 94.25 399 MET B CA 1
ATOM 6957 C C . MET B 1 399 ? -14.484 3.855 -21.688 1 94.25 399 MET B C 1
ATOM 6959 O O . MET B 1 399 ? -13.773 4.832 -21.438 1 94.25 399 MET B O 1
ATOM 6963 N N . ALA B 1 400 ? -15.672 3.979 -22.281 1 94.62 400 ALA B N 1
ATOM 6964 C CA . ALA B 1 400 ? -16.109 5.262 -22.812 1 94.62 400 ALA B CA 1
ATOM 6965 C C . ALA B 1 400 ? -16.938 6.039 -21.797 1 94.62 400 ALA B C 1
ATOM 6967 O O . ALA B 1 400 ? -17.047 7.266 -21.875 1 94.62 400 ALA B O 1
ATOM 6968 N N . ILE B 1 401 ? -17.5 5.434 -20.812 1 95.06 401 ILE B N 1
ATOM 6969 C CA . ILE B 1 401 ? -18.438 6.051 -19.891 1 95.06 401 ILE B CA 1
ATOM 6970 C C . ILE B 1 401 ? -17.734 7.137 -19.078 1 95.06 401 ILE B C 1
ATOM 6972 O O . ILE B 1 401 ? -18.219 8.266 -18.984 1 95.06 401 ILE B O 1
ATOM 6976 N N . LEU B 1 402 ? -16.547 6.82 -18.531 1 95.81 402 LEU B N 1
ATOM 6977 C CA . LEU B 1 402 ? -15.883 7.758 -17.625 1 95.81 402 LEU B CA 1
ATOM 6978 C C . LEU B 1 402 ? -15.391 8.984 -18.391 1 95.81 402 LEU B C 1
ATOM 6980 O O . LEU B 1 402 ? -15.633 10.117 -17.969 1 95.81 402 LEU B O 1
ATOM 6984 N N . PRO B 1 403 ? -14.758 8.836 -19.531 1 95.81 403 PRO B N 1
ATOM 6985 C CA . PRO B 1 403 ? -14.344 10.023 -20.297 1 95.81 403 PRO B CA 1
ATOM 6986 C C . PRO B 1 403 ? -15.531 10.859 -20.75 1 95.81 403 PRO B C 1
ATOM 6988 O O . PRO B 1 403 ? -15.469 12.094 -20.734 1 95.81 403 PRO B O 1
ATOM 6991 N N . LEU B 1 404 ? -16.594 10.242 -21.125 1 95.44 404 LEU B N 1
ATOM 6992 C CA . LEU B 1 404 ? -17.766 10.977 -21.578 1 95.44 404 LEU B CA 1
ATOM 6993 C C . LEU B 1 404 ? -18.422 11.727 -20.422 1 95.44 404 LEU B C 1
ATOM 6995 O O . LEU B 1 404 ? -18.781 12.898 -20.562 1 95.44 404 LEU B O 1
ATOM 6999 N N . MET B 1 405 ? -18.594 11.062 -19.344 1 95.31 405 MET B N 1
ATOM 7000 C CA . MET B 1 405 ? -19.188 11.695 -18.172 1 95.31 405 MET B CA 1
ATOM 7001 C C . MET B 1 405 ? -18.344 12.875 -17.703 1 95.31 405 MET B C 1
ATOM 7003 O O . MET B 1 405 ? -18.891 13.922 -17.328 1 95.31 405 MET B O 1
ATOM 7007 N N . THR B 1 406 ? -17.062 12.672 -17.656 1 95.31 406 THR B N 1
ATOM 7008 C CA . THR B 1 406 ? -16.188 13.734 -17.188 1 95.31 406 THR B CA 1
ATOM 7009 C C . THR B 1 406 ? -16.172 14.898 -18.172 1 95.31 406 THR B C 1
ATOM 7011 O O . THR B 1 406 ? -16.047 16.062 -17.766 1 95.31 406 THR B O 1
ATOM 7014 N N . PHE B 1 407 ? -16.312 14.578 -19.406 1 94.75 407 PHE B N 1
ATOM 7015 C CA . PHE B 1 407 ? -16.422 15.625 -20.422 1 94.75 407 PHE B CA 1
ATOM 7016 C C . PHE B 1 407 ? -17.703 16.422 -20.219 1 94.75 407 PHE B C 1
ATOM 7018 O O . PHE B 1 407 ? -17.688 17.656 -20.312 1 94.75 407 PHE B O 1
ATOM 7025 N N . VAL B 1 408 ? -18.781 15.781 -19.922 1 93.38 408 VAL B N 1
ATOM 7026 C CA . VAL B 1 408 ? -20.062 16.438 -19.672 1 93.38 408 VAL B CA 1
ATOM 7027 C C . VAL B 1 408 ? -19.953 17.312 -18.422 1 93.38 408 VAL B C 1
ATOM 7029 O O . VAL B 1 408 ? -20.453 18.438 -18.406 1 93.38 408 VAL B O 1
ATOM 7032 N N . VAL B 1 409 ? -19.281 16.781 -17.406 1 93.62 409 VAL B N 1
ATOM 7033 C CA . VAL B 1 409 ? -19.109 17.547 -16.188 1 93.62 409 VAL B CA 1
ATOM 7034 C C . VAL B 1 409 ? -18.312 18.812 -16.469 1 93.62 409 VAL B C 1
ATOM 7036 O O . VAL B 1 409 ? -18.641 19.891 -15.977 1 93.62 409 VAL B O 1
ATOM 7039 N N . TYR B 1 410 ? -17.281 18.656 -17.297 1 93.75 410 TYR B N 1
ATOM 7040 C CA . TYR B 1 410 ? -16.469 19.812 -17.672 1 93.75 410 TYR B CA 1
ATOM 7041 C C . TYR B 1 410 ? -17.297 20.844 -18.422 1 93.75 410 TYR B C 1
ATOM 7043 O O . TYR B 1 410 ? -17.203 22.047 -18.141 1 93.75 410 TYR B O 1
ATOM 7051 N N . LEU B 1 411 ? -18.156 20.438 -19.328 1 92.25 411 LEU B N 1
ATOM 7052 C CA . LEU B 1 411 ? -18.969 21.344 -20.141 1 92.25 411 LEU B CA 1
ATOM 7053 C C . LEU B 1 411 ? -20.031 22.031 -19.297 1 92.25 411 LEU B C 1
ATOM 7055 O O . LEU B 1 411 ? -20.297 23.219 -19.469 1 92.25 411 LEU B O 1
ATOM 7059 N N . VAL B 1 412 ? -20.609 21.297 -18.406 1 90.06 412 VAL B N 1
ATOM 7060 C CA . VAL B 1 412 ? -21.641 21.875 -17.547 1 90.06 412 VAL B CA 1
ATOM 7061 C C . VAL B 1 412 ? -21.016 22.922 -16.641 1 90.06 412 VAL B C 1
ATOM 7063 O O . VAL B 1 412 ? -21.594 24 -16.422 1 90.06 412 VAL B O 1
ATOM 7066 N N . ALA B 1 413 ? -19.828 22.594 -16.125 1 87.81 413 ALA B N 1
ATOM 7067 C CA . ALA B 1 413 ? -19.141 23.562 -15.266 1 87.81 413 ALA B CA 1
ATOM 7068 C C . ALA B 1 413 ? -18.688 24.781 -16.062 1 87.81 413 ALA B C 1
ATOM 7070 O O . ALA B 1 413 ? -18.656 25.906 -15.539 1 87.81 413 ALA B O 1
ATOM 7071 N N . ALA B 1 414 ? -18.375 24.609 -17.359 1 86.62 414 ALA B N 1
ATOM 7072 C CA . ALA B 1 414 ? -17.875 25.703 -18.188 1 86.62 414 ALA B CA 1
ATOM 7073 C C . ALA B 1 414 ? -19.016 26.578 -18.703 1 86.62 414 ALA B C 1
ATOM 7075 O O . ALA B 1 414 ? -18.875 27.797 -18.828 1 86.62 414 ALA B O 1
ATOM 7076 N N . LEU B 1 415 ? -20.125 25.922 -19 1 83.81 415 LEU B N 1
ATOM 7077 C CA . LEU B 1 415 ? -21.188 26.625 -19.703 1 83.81 415 LEU B CA 1
ATOM 7078 C C . LEU B 1 415 ? -22.234 27.141 -18.719 1 83.81 415 LEU B C 1
ATOM 7080 O O . LEU B 1 415 ? -23.016 28.047 -19.047 1 83.81 415 LEU B O 1
ATOM 7084 N N . CYS B 1 416 ? -22.344 26.453 -17.562 1 73.75 416 CYS B N 1
ATOM 7085 C CA . CYS B 1 416 ? -23.422 26.859 -16.672 1 73.75 416 CYS B CA 1
ATOM 7086 C C . CYS B 1 416 ? -23.25 28.312 -16.25 1 73.75 416 CYS B C 1
ATOM 7088 O O . CYS B 1 416 ? -22.188 28.719 -15.805 1 73.75 416 CYS B O 1
ATOM 7090 N N . PRO B 1 417 ? -24.203 29.172 -16.672 1 63.41 417 PRO B N 1
ATOM 7091 C CA . PRO B 1 417 ? -24.203 30.594 -16.328 1 63.41 417 PRO B CA 1
ATOM 7092 C C . PRO B 1 417 ? -24.109 30.828 -14.828 1 63.41 417 PRO B C 1
ATOM 7094 O O . PRO B 1 417 ? -24.375 29.922 -14.039 1 63.41 417 PRO B O 1
ATOM 7097 N N . SER B 1 418 ? -23.422 31.922 -14.359 1 59.09 418 SER B N 1
ATOM 7098 C CA . SER B 1 418 ? -23.219 32.375 -12.984 1 59.09 418 SER B CA 1
ATOM 7099 C C . SER B 1 418 ? -24.438 32.094 -12.117 1 59.09 418 SER B C 1
ATOM 7101 O O . SER B 1 418 ? -24.312 31.812 -10.93 1 59.09 418 SER B O 1
ATOM 7103 N N . ALA B 1 419 ? -25.703 32.156 -12.688 1 52.66 419 ALA B N 1
ATOM 7104 C CA . ALA B 1 419 ? -26.938 32.062 -11.914 1 52.66 419 ALA B CA 1
ATOM 7105 C C . ALA B 1 419 ? -27.172 30.625 -11.414 1 52.66 419 ALA B C 1
ATOM 7107 O O . ALA B 1 419 ? -27.844 30.422 -10.406 1 52.66 419 ALA B O 1
ATOM 7108 N N . SER B 1 420 ? -26.625 29.656 -11.992 1 59.12 420 SER B N 1
ATOM 7109 C CA . SER B 1 420 ? -26.891 28.281 -11.586 1 59.12 420 SER B CA 1
ATOM 7110 C C . SER B 1 420 ? -25.641 27.641 -10.984 1 59.12 420 SER B C 1
ATOM 7112 O O . SER B 1 420 ? -25.344 26.469 -11.234 1 59.12 420 SER B O 1
ATOM 7114 N N . ALA B 1 421 ? -25.078 28.453 -10.195 1 61.22 421 ALA B N 1
ATOM 7115 C CA . ALA B 1 421 ? -23.812 28.188 -9.516 1 61.22 421 ALA B CA 1
ATOM 7116 C C . ALA B 1 421 ? -23.922 26.953 -8.625 1 61.22 421 ALA B C 1
ATOM 7118 O O . ALA B 1 421 ? -22.969 26.188 -8.5 1 61.22 421 ALA B O 1
ATOM 7119 N N . SER B 1 422 ? -25.234 26.75 -8.258 1 69.62 422 SER B N 1
ATOM 7120 C CA . SER B 1 422 ? -25.422 25.594 -7.371 1 69.62 422 SER B CA 1
ATOM 7121 C C . SER B 1 422 ? -25.234 24.281 -8.125 1 69.62 422 SER B C 1
ATOM 7123 O O . SER B 1 422 ? -24.672 23.328 -7.586 1 69.62 422 SER B O 1
ATOM 7125 N N . LEU B 1 423 ? -25.625 24.391 -9.375 1 72.06 423 LEU B N 1
ATOM 7126 C CA . LEU B 1 423 ? -25.484 23.172 -10.164 1 72.06 423 LEU B CA 1
ATOM 7127 C C . LEU B 1 423 ? -24.016 22.875 -10.453 1 72.06 423 LEU B C 1
ATOM 7129 O O . LEU B 1 423 ? -23.594 21.719 -10.422 1 72.06 423 LEU B O 1
ATOM 7133 N N . SER B 1 424 ? -23.344 23.906 -10.672 1 71.12 424 SER B N 1
ATOM 7134 C CA . SER B 1 424 ? -21.938 23.703 -10.977 1 71.12 424 SER B CA 1
ATOM 7135 C C . SER B 1 424 ? -21.188 23.125 -9.781 1 71.12 424 SER B C 1
ATOM 7137 O O . SER B 1 424 ? -20.266 22.328 -9.938 1 71.12 424 SER B O 1
ATOM 7139 N N . ASP B 1 425 ? -21.703 23.453 -8.672 1 73.62 425 ASP B N 1
ATOM 7140 C CA . ASP B 1 425 ? -21.047 23 -7.445 1 73.62 425 ASP B CA 1
ATOM 7141 C C . ASP B 1 425 ? -21.359 21.531 -7.156 1 73.62 425 ASP B C 1
ATOM 7143 O O . ASP B 1 425 ? -20.531 20.812 -6.605 1 73.62 425 ASP B O 1
ATOM 7147 N N . ASP B 1 426 ? -22.547 21.188 -7.727 1 85.38 426 ASP B N 1
ATOM 7148 C CA . ASP B 1 426 ? -23 19.859 -7.348 1 85.38 426 ASP B CA 1
ATOM 7149 C C . ASP B 1 426 ? -22.828 18.875 -8.492 1 85.38 426 ASP B C 1
ATOM 7151 O O . ASP B 1 426 ? -23.047 17.672 -8.328 1 85.38 426 ASP B O 1
ATOM 7155 N N . VAL B 1 427 ? -22.391 19.453 -9.609 1 88.75 427 VAL B N 1
ATOM 7156 C CA . VAL B 1 427 ? -22.328 18.609 -10.805 1 88.75 427 VAL B CA 1
ATOM 7157 C C . VAL B 1 427 ? -21.344 17.469 -10.57 1 88.75 427 VAL B C 1
ATOM 7159 O O . VAL B 1 427 ? -21.594 16.344 -11.008 1 88.75 427 VAL B O 1
ATOM 7162 N N . TYR B 1 428 ? -20.281 17.781 -9.852 1 90 428 TYR B N 1
ATOM 7163 C CA . TYR B 1 428 ? -19.297 16.75 -9.578 1 90 428 TYR B CA 1
ATOM 7164 C C . TYR B 1 428 ? -19.891 15.641 -8.719 1 90 428 TYR B C 1
ATOM 7166 O O . TYR B 1 428 ? -19.75 14.453 -9.023 1 90 428 TYR B O 1
ATOM 7174 N N . HIS B 1 429 ? -20.609 15.953 -7.711 1 90.75 429 HIS B N 1
ATOM 7175 C CA . HIS B 1 429 ? -21.219 14.984 -6.805 1 90.75 429 HIS B CA 1
ATOM 7176 C C . HIS B 1 429 ? -22.344 14.203 -7.496 1 90.75 429 HIS B C 1
ATOM 7178 O O . HIS B 1 429 ? -22.469 12.992 -7.305 1 90.75 429 HIS B O 1
ATOM 7184 N N . ILE B 1 430 ? -23.047 14.891 -8.289 1 91.12 430 ILE B N 1
ATOM 7185 C CA . ILE B 1 430 ? -24.141 14.25 -9.008 1 91.12 430 ILE B CA 1
ATOM 7186 C C . ILE B 1 430 ? -23.578 13.242 -10.016 1 91.12 430 ILE B C 1
ATOM 7188 O O . ILE B 1 430 ? -24.047 12.109 -10.102 1 91.12 430 ILE B O 1
ATOM 7192 N N . ALA B 1 431 ? -22.594 13.711 -10.695 1 93.12 431 ALA B N 1
ATOM 7193 C CA . ALA B 1 431 ? -21.984 12.828 -11.68 1 93.12 431 ALA B CA 1
ATOM 7194 C C . ALA B 1 431 ? -21.344 11.617 -11.016 1 93.12 431 ALA B C 1
ATOM 7196 O O . ALA B 1 431 ? -21.406 10.5 -11.539 1 93.12 431 ALA B O 1
ATOM 7197 N N . ALA B 1 432 ? -20.719 11.836 -9.883 1 92.62 432 ALA B N 1
ATOM 7198 C CA . ALA B 1 432 ? -20.094 10.742 -9.156 1 92.62 432 ALA B CA 1
ATOM 7199 C C . ALA B 1 432 ? -21.125 9.727 -8.672 1 92.62 432 ALA B C 1
ATOM 7201 O O . ALA B 1 432 ? -20.844 8.531 -8.617 1 92.62 432 ALA B O 1
ATOM 7202 N N . GLY B 1 433 ? -22.344 10.18 -8.359 1 91.38 433 GLY B N 1
ATOM 7203 C CA . GLY B 1 433 ? -23.422 9.305 -7.938 1 91.38 433 GLY B CA 1
ATOM 7204 C C . GLY B 1 433 ? -24.125 8.617 -9.094 1 91.38 433 GLY B C 1
ATOM 7205 O O . GLY B 1 433 ? -24.531 7.453 -8.984 1 91.38 433 GLY B O 1
ATOM 7206 N N . LEU B 1 434 ? -24.125 9.234 -10.219 1 92.19 434 LEU B N 1
ATOM 7207 C CA . LEU B 1 434 ? -24.875 8.75 -11.375 1 92.19 434 LEU B CA 1
ATOM 7208 C C . LEU B 1 434 ? -24.047 7.738 -12.164 1 92.19 434 LEU B C 1
ATOM 7210 O O . LEU B 1 434 ? -24.594 6.82 -12.773 1 92.19 434 LEU B O 1
ATOM 7214 N N . THR B 1 435 ? -22.781 7.918 -12.148 1 93.31 435 THR B N 1
ATOM 7215 C CA . THR B 1 435 ? -21.922 7.102 -12.992 1 93.31 435 THR B CA 1
ATOM 7216 C C . THR B 1 435 ? -22.031 5.629 -12.617 1 93.31 435 THR B C 1
ATOM 7218 O O . THR B 1 435 ? -22.188 4.77 -13.492 1 93.31 435 THR B O 1
ATOM 7221 N N . PRO B 1 436 ? -22.031 5.258 -11.297 1 91.81 436 PRO B N 1
ATOM 7222 C CA . PRO B 1 436 ? -22.219 3.844 -10.961 1 91.81 436 PRO B CA 1
ATOM 7223 C C . PRO B 1 436 ? -23.562 3.305 -11.43 1 91.81 436 PRO B C 1
ATOM 7225 O O . PRO B 1 436 ? -23.672 2.137 -11.812 1 91.81 436 PRO B O 1
ATOM 7228 N N . VAL B 1 437 ? -24.547 4.152 -11.438 1 91.12 437 VAL B N 1
ATOM 7229 C CA . VAL B 1 437 ? -25.875 3.75 -11.875 1 91.12 437 VAL B CA 1
ATOM 7230 C C . VAL B 1 437 ? -25.844 3.441 -13.367 1 91.12 437 VAL B C 1
ATOM 7232 O O . VAL B 1 437 ? -26.469 2.471 -13.82 1 91.12 437 VAL B O 1
ATOM 7235 N N . ILE B 1 438 ? -25.125 4.188 -14.109 1 92.38 438 ILE B N 1
ATOM 7236 C CA . ILE B 1 438 ? -25 3.965 -15.539 1 92.38 438 ILE B CA 1
ATOM 7237 C C . ILE B 1 438 ? -24.328 2.619 -15.797 1 92.38 438 ILE B C 1
ATOM 7239 O O . ILE B 1 438 ? -24.734 1.869 -16.688 1 92.38 438 ILE B O 1
ATOM 7243 N N . PHE B 1 439 ? -23.344 2.316 -15.023 1 90.81 439 PHE B N 1
ATOM 7244 C CA . PHE B 1 439 ? -22.656 1.035 -15.172 1 90.81 439 PHE B CA 1
ATOM 7245 C C . PHE B 1 439 ? -23.609 -0.118 -14.852 1 90.81 439 PHE B C 1
ATOM 7247 O O . PHE B 1 439 ? -23.594 -1.142 -15.539 1 90.81 439 PHE B O 1
ATOM 7254 N N . ILE B 1 440 ? -24.453 0.056 -13.852 1 88 440 ILE B N 1
ATOM 7255 C CA . ILE B 1 440 ? -25.391 -0.979 -13.445 1 88 440 ILE B CA 1
ATOM 7256 C C . ILE B 1 440 ? -26.453 -1.157 -14.531 1 88 440 ILE B C 1
ATOM 7258 O O . ILE B 1 440 ? -26.797 -2.285 -14.898 1 88 440 ILE B O 1
ATOM 7262 N N . LEU B 1 441 ? -26.953 -0.054 -15.031 1 88.38 441 LEU B N 1
ATOM 7263 C CA . LEU B 1 441 ? -27.953 -0.107 -16.094 1 88.38 441 LEU B CA 1
ATOM 7264 C C . LEU B 1 441 ? -27.391 -0.772 -17.344 1 88.38 441 LEU B C 1
ATOM 7266 O O . LEU B 1 441 ? -28.078 -1.556 -18 1 88.38 441 LEU B O 1
ATOM 7270 N N . MET B 1 442 ? -26.172 -0.433 -17.625 1 88.94 442 MET B N 1
ATOM 7271 C CA . MET B 1 442 ? -25.516 -1.048 -18.781 1 88.94 442 MET B CA 1
ATOM 7272 C C . MET B 1 442 ? -25.406 -2.559 -18.594 1 88.94 442 MET B C 1
ATOM 7274 O O . MET B 1 442 ? -25.656 -3.316 -19.531 1 88.94 442 MET B O 1
ATOM 7278 N N . LYS B 1 443 ? -25.078 -3.033 -17.422 1 86 443 LYS B N 1
ATOM 7279 C CA . LYS B 1 443 ? -24.969 -4.465 -17.172 1 86 443 LYS B CA 1
ATOM 7280 C C . LYS B 1 443 ? -26.328 -5.152 -17.297 1 86 443 LYS B C 1
ATOM 7282 O O . LYS B 1 443 ? -26.422 -6.254 -17.844 1 86 443 LYS B O 1
ATOM 7287 N N . ILE B 1 444 ? -27.344 -4.492 -16.828 1 84.44 444 ILE B N 1
ATOM 7288 C CA . ILE B 1 444 ? -28.703 -5.051 -16.906 1 84.44 444 ILE B CA 1
ATOM 7289 C C . ILE B 1 444 ? -29.141 -5.164 -18.359 1 84.44 444 ILE B C 1
ATOM 7291 O O . ILE B 1 444 ? -29.688 -6.188 -18.781 1 84.44 444 ILE B O 1
ATOM 7295 N N . VAL B 1 445 ? -28.812 -4.176 -19.141 1 84.19 445 VAL B N 1
ATOM 7296 C CA . VAL B 1 445 ? -29.188 -4.16 -20.547 1 84.19 445 VAL B CA 1
ATOM 7297 C C . VAL B 1 445 ? -28.469 -5.281 -21.297 1 84.19 445 VAL B C 1
ATOM 7299 O O . VAL B 1 445 ? -29.078 -5.996 -22.094 1 84.19 445 VAL B O 1
ATOM 7302 N N . PHE B 1 446 ? -27.25 -5.469 -20.969 1 84.19 446 PHE B N 1
ATOM 7303 C CA . PHE B 1 446 ? -26.469 -6.48 -21.672 1 84.19 446 PHE B CA 1
ATOM 7304 C C . PHE B 1 446 ? -26.828 -7.879 -21.172 1 84.19 446 PHE B C 1
ATOM 7306 O O . PHE B 1 446 ? -26.734 -8.852 -21.938 1 84.19 446 PHE B O 1
ATOM 7313 N N . SER B 1 447 ? -27.172 -8.016 -19.875 1 78.94 447 SER B N 1
ATOM 7314 C CA . SER B 1 447 ? -27.594 -9.312 -19.344 1 78.94 447 SER B CA 1
ATOM 7315 C C . SER B 1 447 ? -28.969 -9.711 -19.875 1 78.94 447 SER B C 1
ATOM 7317 O O . SER B 1 447 ? -29.203 -10.883 -20.172 1 78.94 447 SER B O 1
ATOM 7319 N N . CYS B 1 448 ? -29.828 -8.805 -19.969 1 71.75 448 CYS B N 1
ATOM 7320 C CA . CYS B 1 448 ? -31.172 -9.062 -20.484 1 71.75 448 CYS B CA 1
ATOM 7321 C C . CYS B 1 448 ? -31.125 -9.414 -21.969 1 71.75 448 CYS B C 1
ATOM 7323 O O . CYS B 1 448 ? -31.859 -10.281 -22.422 1 71.75 448 CYS B O 1
ATOM 7325 N N . PHE B 1 449 ? -30.25 -8.727 -22.625 1 65.5 449 PHE B N 1
ATOM 7326 C CA . PHE B 1 449 ? -30.141 -9.008 -24.062 1 65.5 449 PHE B CA 1
ATOM 7327 C C . PHE B 1 449 ? -29.562 -10.391 -24.297 1 65.5 449 PHE B C 1
ATOM 7329 O O . PHE B 1 449 ? -29.906 -11.047 -25.281 1 65.5 449 PHE B O 1
ATOM 7336 N N . LYS B 1 450 ? -28.719 -10.867 -23.453 1 62.31 450 LYS B N 1
ATOM 7337 C CA . LYS B 1 450 ? -28.188 -12.219 -23.547 1 62.31 450 LYS B CA 1
ATOM 7338 C C . LYS B 1 450 ? -29.281 -13.258 -23.328 1 62.31 450 LYS B C 1
ATOM 7340 O O . LYS B 1 450 ? -29.344 -14.258 -24.047 1 62.31 450 LYS B O 1
ATOM 7345 N N . ASP B 1 451 ? -30.094 -13.039 -22.281 1 57.34 451 ASP B N 1
ATOM 7346 C CA . ASP B 1 451 ? -31.203 -13.953 -22.016 1 57.34 451 ASP B CA 1
ATOM 7347 C C . ASP B 1 451 ? -32.219 -13.945 -23.156 1 57.34 451 ASP B C 1
ATOM 7349 O O . ASP B 1 451 ? -32.75 -14.992 -23.516 1 57.34 451 ASP B O 1
ATOM 7353 N N . HIS B 1 452 ? -32.344 -12.812 -23.672 1 52.41 452 HIS B N 1
ATOM 7354 C CA . HIS B 1 452 ? -33.344 -12.773 -24.766 1 52.41 452 HIS B CA 1
ATOM 7355 C C . HIS B 1 452 ? -32.812 -13.508 -26 1 52.41 452 HIS B C 1
ATOM 7357 O O . HIS B 1 452 ? -33.594 -14.164 -26.703 1 52.41 452 HIS B O 1
ATOM 7363 N N . ARG B 1 453 ? -31.516 -13.5 -26.172 1 50.31 453 ARG B N 1
ATOM 7364 C CA . ARG B 1 453 ? -30.953 -14.219 -27.312 1 50.31 453 ARG B CA 1
ATOM 7365 C C . ARG B 1 453 ? -30.969 -15.719 -27.078 1 50.31 453 ARG B C 1
ATOM 7367 O O . ARG B 1 453 ? -31.234 -16.5 -28 1 50.31 453 ARG B O 1
ATOM 7374 N N . HIS B 1 454 ? -30.594 -16.062 -25.875 1 52.03 454 HIS B N 1
ATOM 7375 C CA . HIS B 1 454 ? -30.703 -17.484 -25.578 1 52.03 454 HIS B CA 1
ATOM 7376 C C . HIS B 1 454 ? -32.156 -17.953 -25.672 1 52.03 454 HIS B C 1
ATOM 7378 O O . HIS B 1 454 ? -32.406 -19.062 -26.156 1 52.03 454 HIS B O 1
ATOM 7384 N N . CYS B 1 455 ? -33.031 -17.156 -25.141 1 49.72 455 CYS B N 1
ATOM 7385 C CA . CYS B 1 455 ? -34.438 -17.516 -25.266 1 49.72 455 CYS B CA 1
ATOM 7386 C C . CYS B 1 455 ? -34.844 -17.562 -26.734 1 49.72 455 CYS B C 1
ATOM 7388 O O . CYS B 1 455 ? -35.625 -18.438 -27.141 1 49.72 455 CYS B O 1
ATOM 7390 N N . ARG B 1 456 ? -34.375 -16.75 -27.5 1 49.22 456 ARG B N 1
ATOM 7391 C CA . ARG B 1 456 ? -34.719 -16.766 -28.906 1 49.22 456 ARG B CA 1
ATOM 7392 C C . ARG B 1 456 ? -34.062 -17.953 -29.625 1 49.22 456 ARG B C 1
ATOM 7394 O O . ARG B 1 456 ? -34.688 -18.562 -30.5 1 49.22 456 ARG B O 1
ATOM 7401 N N . GLN B 1 457 ? -32.781 -18.156 -29.297 1 48.06 457 GLN B N 1
ATOM 7402 C CA . GLN B 1 457 ? -32.156 -19.312 -29.906 1 48.06 457 GLN B CA 1
ATOM 7403 C C . GLN B 1 457 ? -32.844 -20.609 -29.5 1 48.06 457 GLN B C 1
ATOM 7405 O O . GLN B 1 457 ? -33 -21.516 -30.312 1 48.06 457 GLN B O 1
ATOM 7410 N N . TRP B 1 458 ? -33.219 -20.672 -28.203 1 49.84 458 TRP B N 1
ATOM 7411 C CA . TRP B 1 458 ? -34 -21.828 -27.766 1 49.84 458 TRP B CA 1
ATOM 7412 C C . TRP B 1 458 ? -35.312 -21.922 -28.516 1 49.84 458 TRP B C 1
ATOM 7414 O O . TRP B 1 458 ? -35.75 -23 -28.922 1 49.84 458 TRP B O 1
ATOM 7424 N N . ARG B 1 459 ? -35.875 -20.844 -28.734 1 50.28 459 ARG B N 1
ATOM 7425 C CA . ARG B 1 459 ? -37.125 -20.859 -29.484 1 50.28 459 ARG B CA 1
ATOM 7426 C C . ARG B 1 459 ? -36.875 -21.266 -30.938 1 50.28 459 ARG B C 1
ATOM 7428 O O . ARG B 1 459 ? -37.688 -21.969 -31.547 1 50.28 459 ARG B O 1
ATOM 7435 N N . ARG B 1 460 ? -35.719 -20.797 -31.453 1 51.44 460 ARG B N 1
ATOM 7436 C CA . ARG B 1 460 ? -35.438 -21.156 -32.844 1 51.44 460 ARG B CA 1
ATOM 7437 C C . ARG B 1 460 ? -35.031 -22.609 -32.938 1 51.44 460 ARG B C 1
ATOM 7439 O O . ARG B 1 460 ? -35.375 -23.297 -33.906 1 51.44 460 ARG B O 1
ATOM 7446 N N . GLY B 1 461 ? -34.188 -23 -32 1 49.5 461 GLY B N 1
ATOM 7447 C CA . GLY B 1 461 ? -33.781 -24.391 -32 1 49.5 461 GLY B CA 1
ATOM 7448 C C . GLY B 1 461 ? -34.969 -25.328 -31.781 1 49.5 461 GLY B C 1
ATOM 7449 O O . GLY B 1 461 ? -35.062 -26.391 -32.406 1 49.5 461 GLY B O 1
ATOM 7450 N N . SER B 1 462 ? -35.75 -24.938 -30.781 1 50.06 462 SER B N 1
ATOM 7451 C CA . SER B 1 462 ? -36.938 -25.766 -30.562 1 50.06 462 SER B CA 1
ATOM 7452 C C . SER B 1 462 ? -37.812 -25.781 -31.797 1 50.06 462 SER B C 1
ATOM 7454 O O . SER B 1 462 ? -38.438 -26.812 -32.125 1 50.06 462 SER B O 1
ATOM 7456 N N . VAL B 1 463 ? -37.719 -24.734 -32.5 1 50.81 463 VAL B N 1
ATOM 7457 C CA . VAL B 1 463 ? -38.531 -24.703 -33.719 1 50.81 463 VAL B CA 1
ATOM 7458 C C . VAL B 1 463 ? -37.844 -25.547 -34.812 1 50.81 463 VAL B C 1
ATOM 7460 O O . VAL B 1 463 ? -38.5 -26.281 -35.531 1 50.81 463 VAL B O 1
ATOM 7463 N N . GLN B 1 464 ? -36.5 -25.453 -34.812 1 49.41 464 GLN B N 1
ATOM 7464 C CA . GLN B 1 464 ? -35.812 -26.25 -35.844 1 49.41 464 GLN B CA 1
ATOM 7465 C C . GLN B 1 464 ? -35.844 -27.734 -35.469 1 49.41 464 GLN B C 1
ATOM 7467 O O . GLN B 1 464 ? -36 -28.578 -36.344 1 49.41 464 GLN B O 1
ATOM 7472 N N . GLU B 1 465 ? -35.656 -28.031 -34.156 1 48.97 465 GLU B N 1
ATOM 7473 C CA . GLU B 1 465 ? -35.781 -29.438 -33.75 1 48.97 465 GLU B CA 1
ATOM 7474 C C . GLU B 1 465 ? -37.219 -29.938 -33.906 1 48.97 465 GLU B C 1
ATOM 7476 O O . GLU B 1 465 ? -37.438 -31.078 -34.312 1 48.97 465 GLU B O 1
ATOM 7481 N N . ILE B 1 466 ? -38.094 -28.953 -33.625 1 46.59 466 ILE B N 1
ATOM 7482 C CA . ILE B 1 466 ? -39.5 -29.297 -33.844 1 46.59 466 ILE B CA 1
ATOM 7483 C C . ILE B 1 466 ? -39.75 -29.469 -35.344 1 46.59 466 ILE B C 1
ATOM 7485 O O . ILE B 1 466 ? -40.406 -30.406 -35.781 1 46.59 466 ILE B O 1
ATOM 7489 N N . ASP B 1 467 ? -39.062 -28.594 -36.062 1 47.06 467 ASP B N 1
ATOM 7490 C CA . ASP B 1 467 ? -39.25 -28.688 -37.5 1 47.06 467 ASP B CA 1
ATOM 7491 C C . ASP B 1 467 ? -38.562 -29.922 -38.062 1 47.06 467 ASP B C 1
ATOM 7493 O O . ASP B 1 467 ? -39.094 -30.609 -38.906 1 47.06 467 ASP B O 1
ATOM 7497 N N . SER B 1 468 ? -37.375 -30.172 -37.5 1 48.72 468 SER B N 1
ATOM 7498 C CA . SER B 1 468 ? -36.625 -31.328 -38.031 1 48.72 468 SER B CA 1
ATOM 7499 C C . SER B 1 468 ? -37.25 -32.625 -37.562 1 48.72 468 SER B C 1
ATOM 7501 O O . SER B 1 468 ? -37.344 -33.594 -38.312 1 48.72 468 SER B O 1
ATOM 7503 N N . GLU B 1 469 ? -37.719 -32.656 -36.281 1 45.66 469 GLU B N 1
ATOM 7504 C CA . GLU B 1 469 ? -38.406 -33.844 -35.812 1 45.66 469 GLU B CA 1
ATOM 7505 C C . GLU B 1 469 ? -39.75 -34.031 -36.5 1 45.66 469 GLU B C 1
ATOM 7507 O O . GLU B 1 469 ? -40.188 -35.156 -36.812 1 45.66 469 GLU B O 1
ATOM 7512 N N . PHE B 1 470 ? -40.344 -32.875 -36.844 1 44.16 470 PHE B N 1
ATOM 7513 C CA . PHE B 1 470 ? -41.594 -32.906 -37.562 1 44.16 470 PHE B CA 1
ATOM 7514 C C . PHE B 1 470 ? -41.406 -33.406 -38.969 1 44.16 470 PHE B C 1
ATOM 7516 O O . PHE B 1 470 ? -42.188 -34.219 -39.469 1 44.16 470 PHE B O 1
ATOM 7523 N N . TYR B 1 471 ? -40.312 -33.031 -39.625 1 47.22 471 TYR B N 1
ATOM 7524 C CA . TYR B 1 471 ? -40.094 -33.5 -41 1 47.22 471 TYR B CA 1
ATOM 7525 C C . TYR B 1 471 ? -39.625 -34.938 -41 1 47.22 471 TYR B C 1
ATOM 7527 O O . TYR B 1 471 ? -39.938 -35.688 -41.969 1 47.22 471 TYR B O 1
ATOM 7535 N N . GLN B 1 472 ? -38.906 -35.438 -40 1 46.31 472 GLN B N 1
ATOM 7536 C CA . GLN B 1 472 ? -38.438 -36.812 -40 1 46.31 472 GLN B CA 1
ATOM 7537 C C . GLN B 1 472 ? -39.625 -37.75 -39.719 1 46.31 472 GLN B C 1
ATOM 7539 O O . GLN B 1 472 ? -39.625 -38.906 -40.188 1 46.31 472 GLN B O 1
ATOM 7544 N N . ILE B 1 473 ? -40.594 -37.312 -38.938 1 45.22 473 ILE B N 1
ATOM 7545 C CA . ILE B 1 473 ? -41.75 -38.156 -38.688 1 45.22 473 ILE B CA 1
ATOM 7546 C C . ILE B 1 473 ? -42.594 -38.312 -39.938 1 45.22 473 ILE B C 1
ATOM 7548 O O . ILE B 1 473 ? -43.188 -39.344 -40.188 1 45.22 473 ILE B O 1
ATOM 7552 N N . ILE B 1 474 ? -42.594 -37.312 -40.812 1 47.78 474 ILE B N 1
ATOM 7553 C CA . ILE B 1 474 ? -43.406 -37.406 -42 1 47.78 474 ILE B CA 1
ATOM 7554 C C . ILE B 1 474 ? -42.75 -38.312 -43.031 1 47.78 474 ILE B C 1
ATOM 7556 O O . ILE B 1 474 ? -43.438 -39.031 -43.781 1 47.78 474 ILE B O 1
ATOM 7560 N N . GLU B 1 475 ? -41.438 -38.25 -43.156 1 44.75 475 GLU B N 1
ATOM 7561 C CA . GLU B 1 475 ? -40.844 -39.031 -44.219 1 44.75 475 GLU B CA 1
ATOM 7562 C C . GLU B 1 475 ? -40.812 -40.531 -43.875 1 44.75 475 GLU B C 1
ATOM 7564 O O . GLU B 1 475 ? -40.688 -41.375 -44.75 1 44.75 475 GLU B O 1
ATOM 7569 N N . SER B 1 476 ? -40.781 -40.875 -42.562 1 40.66 476 SER B N 1
ATOM 7570 C CA . SER B 1 476 ? -40.688 -42.312 -42.281 1 40.66 476 SER B CA 1
ATOM 7571 C C . SER B 1 476 ? -42.062 -42.969 -42.406 1 40.66 476 SER B C 1
ATOM 7573 O O . SER B 1 476 ? -42.188 -44.188 -42.219 1 40.66 476 SER B O 1
ATOM 7575 N N . ASP B 1 477 ? -43.125 -42.219 -42.594 1 30.09 477 ASP B N 1
ATOM 7576 C CA . ASP B 1 477 ? -44.312 -43 -43.031 1 30.09 477 ASP B CA 1
ATOM 7577 C C . ASP B 1 477 ? -44.344 -43.156 -44.531 1 30.09 477 ASP B C 1
ATOM 7579 O O . ASP B 1 477 ? -44.094 -42.219 -45.281 1 30.09 477 ASP B O 1
#

Radius of gyration: 30.16 Å; Cα contacts (8 Å, |Δi|>4): 1081; chains: 2; bounding box: 92×96×78 Å

Secondary structure (DSSP, 8-state):
----TTPBPHHHHHHHHHHHHHHHHHHTTHHHH---S-S-TT--HHHHHHHTHHHHHHHHHHHHHHHHHHHHHHHHHTTBS-B-HHHHHHHHHHHHHHHTHHHHHHHHHH-TT-HHHHHHHHHHHHHHHHHHHHHHHHHHH-GGGB-GGGTTS-HHHHHHHHHHHHHHHHHHHHHHHHHHHHHTT-HHHHHHHHHHGGGHHHHHHHHHHHHHHHHT----HHHHHHHH-----HHHHHHHHHHHHHHHHHHTTHIIIIISPPPHHHHHHH-HHHHHHHTHHHHHHHHHHHHHHHHHHHHHHHHHHSB----HHHHHHHHHHHHHHTTHHHHHHHHHHHTTS-HHHHHHHHHHHHHHHHHHHHHHHHHHHHHHHH-TTTB-GGGSTTT-HHHHHHHHHHHHHHHHHHHHHHHHHHHS-GGGHHHHHHHHHHHHHHHHHHHHHHHHHHHHHHHHHHHHHHHHHHHHHHHHHHHHHHHT-/----TTPBPHHHHHHHHHHHHHHHHHHTTHHHH---S-S-TT--HHHHHHHTHHHHHHHHHHHHHHHHHHHHHHHHHTTBS-B-HHHHHHHHHHHHHHHTHHHHHHHHHH-TT-HHHHHHHHHHHHHHHHHHHHHHHHHHH-GGGB-GGGTTS-HHHHHHHHHHHHHHHHHHHHHHHHHHHHHTT-HHHHHHHHHHGGGHHHHHHHHHHHHHHHHT----HHHHHHHH-----HHHHHHHHHHHHHHHHHHTTHIIIIISPPPHHHHHHH-HHHHHHHTHHHHHHHHHHHHHHHHHHHHHHHHHHSB----HHHHHHHHHHHHHHTTHHHHHHHHHHHTTT-HHHHHHHHHHHHHHHHHHHHHHHHHHHHHHHH-TTTB-GGGSTTT-HHHHHHHHHHHHHHHHHHHHHHHHHHHS-GGGHHHHHHHHHHHHHHHHHHHHHHHHHHHHHHHHHHHHHHHHHHHHHHHHHHHHHHHT-

InterPro domains:
  IPR010617 Endosomal/lysosomal proton channel TMEM175-like [PF06736] (12-102)
  IPR010617 Endosomal/lysosomal proton channel TMEM175-like [PF06736] (236-329)